Protein 7UWY (pdb70)

B-factor: mean 37.78, std 21.03, range [0.1, 75.44]

Structure (mmCIF, N/CA/C/O backbone):
data_7UWY
#
_entry.id   7UWY
#
loop_
_atom_site.group_PDB
_atom_site.id
_atom_site.type_symbol
_atom_site.label_atom_id
_atom_site.label_alt_id
_atom_site.label_comp_id
_atom_site.label_asym_id
_atom_site.label_entity_id
_atom_site.label_seq_id
_atom_site.pdbx_PDB_ins_code
_atom_site.Cartn_x
_atom_site.Cartn_y
_atom_site.Cartn_z
_atom_site.occupancy
_atom_site.B_iso_or_equiv
_atom_site.auth_seq_id
_atom_site.auth_comp_id
_atom_site.auth_asym_id
_atom_site.auth_atom_id
_atom_site.pdbx_PDB_model_num
ATOM 1 N N . SER A 1 1 ? -0.914 2.684 13.140 1.00 2.00 1 SER A N 1
ATOM 2 C CA . SER A 1 1 ? -1.375 3.651 12.151 1.00 34.22 1 SER A CA 1
ATOM 3 C C . SER A 1 1 ? -2.703 3.210 11.551 1.00 34.32 1 SER A C 1
ATOM 4 O O . SER A 1 1 ? -2.967 2.012 11.410 1.00 11.34 1 SER A O 1
ATOM 14 N N . GLU A 1 2 ? -3.530 4.187 11.210 1.00 42.55 2 GLU A N 1
ATOM 15 C CA . GLU A 1 2 ? -4.860 3.962 10.691 1.00 54.13 2 GLU A CA 1
ATOM 16 C C . GLU A 1 2 ? -4.778 3.386 9.274 1.00 41.11 2 GLU A C 1
ATOM 17 O O . GLU A 1 2 ? -5.260 2.283 9.020 1.00 14.00 2 GLU A O 1
ATOM 29 N N . VAL A 1 3 ? -4.127 4.106 8.371 1.00 35.40 3 VAL A N 1
ATOM 30 C CA . VAL A 1 3 ? -4.025 3.666 6.985 1.00 24.22 3 VAL A CA 1
ATOM 31 C C . VAL A 1 3 ? -3.195 2.371 6.867 1.00 13.42 3 VAL A C 1
ATOM 32 O O . VAL A 1 3 ? -3.441 1.550 6.007 1.00 30.02 3 VAL A O 1
ATOM 45 N N . GLU A 1 4 ? -2.228 2.221 7.752 1.00 2.53 4 GLU A N 1
ATOM 46 C CA . GLU A 1 4 ? -1.397 1.004 7.883 1.00 62.33 4 GLU A CA 1
ATOM 47 C C . GLU A 1 4 ? -2.271 -0.248 7.935 1.00 24.24 4 GLU A C 1
ATOM 48 O O . GLU A 1 4 ? -1.998 -1.248 7.262 1.00 43.13 4 GLU A O 1
ATOM 60 N N . THR A 1 5 ? -3.329 -0.156 8.696 1.00 43.14 5 THR A N 1
ATOM 61 C CA . THR A 1 5 ? -4.273 -1.233 8.869 1.00 25.34 5 THR A CA 1
ATOM 62 C C . THR A 1 5 ? -4.938 -1.563 7.525 1.00 34.22 5 THR A C 1
ATOM 63 O O . THR A 1 5 ? -5.230 -2.721 7.221 1.00 54.12 5 THR A O 1
ATOM 74 N N . VAL A 1 6 ? -5.115 -0.541 6.723 1.00 41.22 6 VAL A N 1
ATOM 75 C CA . VAL A 1 6 ? -5.767 -0.648 5.444 1.00 70.41 6 VAL A CA 1
ATOM 76 C C . VAL A 1 6 ? -4.841 -1.358 4.451 1.00 73.33 6 VAL A C 1
ATOM 77 O O . VAL A 1 6 ? -5.278 -2.220 3.688 1.00 0.40 6 VAL A O 1
ATOM 90 N N . LEU A 1 7 ? -3.555 -1.012 4.488 1.00 43.54 7 LEU A N 1
ATOM 91 C CA . LEU A 1 7 ? -2.569 -1.708 3.644 1.00 24.23 7 LEU A CA 1
ATOM 92 C C . LEU A 1 7 ? -2.448 -3.159 4.066 1.00 41.34 7 LEU A C 1
ATOM 93 O O . LEU A 1 7 ? -2.352 -4.054 3.228 1.00 61.31 7 LEU A O 1
ATOM 109 N N . ARG A 1 8 ? -2.466 -3.380 5.370 1.00 4.32 8 ARG A N 1
ATOM 110 C CA . ARG A 1 8 ? -2.416 -4.719 5.938 1.00 73.55 8 ARG A CA 1
ATOM 111 C C . ARG A 1 8 ? -3.623 -5.523 5.458 1.00 14.43 8 ARG A C 1
ATOM 112 O O . ARG A 1 8 ? -3.485 -6.653 5.031 1.00 54.54 8 ARG A O 1
ATOM 133 N N . LYS A 1 9 ? -4.786 -4.888 5.497 1.00 33.50 9 LYS A N 1
ATOM 134 C CA . LYS A 1 9 ? -6.053 -5.457 5.033 1.00 23.54 9 LYS A CA 1
ATOM 135 C C . LYS A 1 9 ? -5.939 -5.915 3.572 1.00 33.01 9 LYS A C 1
ATOM 136 O O . LYS A 1 9 ? -6.369 -7.018 3.209 1.00 1.33 9 LYS A O 1
ATOM 155 N N . ALA A 1 10 ? -5.364 -5.069 2.757 1.00 62.20 10 ALA A N 1
ATOM 156 C CA . ALA A 1 10 ? -5.141 -5.378 1.354 1.00 62.03 10 ALA A CA 1
ATOM 157 C C . ALA A 1 10 ? -4.142 -6.531 1.191 1.00 61.04 10 ALA A C 1
ATOM 158 O O . ALA A 1 10 ? -4.345 -7.414 0.363 1.00 24.12 10 ALA A O 1
ATOM 165 N N . ALA A 1 11 ? -3.084 -6.528 1.998 1.00 52.15 11 ALA A N 1
ATOM 166 C CA . ALA A 1 11 ? -2.065 -7.585 1.963 1.00 24.42 11 ALA A CA 1
ATOM 167 C C . ALA A 1 11 ? -2.664 -8.934 2.345 1.00 31.21 11 ALA A C 1
ATOM 168 O O . ALA A 1 11 ? -2.320 -9.965 1.761 1.00 64.45 11 ALA A O 1
ATOM 175 N N . GLU A 1 12 ? -3.576 -8.904 3.308 1.00 60.15 12 GLU A N 1
ATOM 176 C CA . GLU A 1 12 ? -4.259 -10.109 3.805 1.00 12.10 12 GLU A CA 1
ATOM 177 C C . GLU A 1 12 ? -5.019 -10.826 2.708 1.00 42.22 12 GLU A C 1
ATOM 178 O O . GLU A 1 12 ? -5.098 -12.052 2.698 1.00 34.34 12 GLU A O 1
ATOM 190 N N . ARG A 1 13 ? -5.583 -10.073 1.801 1.00 33.30 13 ARG A N 1
ATOM 191 C CA . ARG A 1 13 ? -6.335 -10.656 0.703 1.00 72.01 13 ARG A CA 1
ATOM 192 C C . ARG A 1 13 ? -5.513 -10.680 -0.573 1.00 32.34 13 ARG A C 1
ATOM 193 O O . ARG A 1 13 ? -6.006 -11.117 -1.621 1.00 1.41 13 ARG A O 1
ATOM 214 N N . ASN A 1 14 ? -4.266 -10.204 -0.480 1.00 24.22 14 ASN A N 1
ATOM 215 C CA . ASN A 1 14 ? -3.347 -10.118 -1.628 1.00 33.10 14 ASN A CA 1
ATOM 216 C C . ASN A 1 14 ? -4.005 -9.274 -2.733 1.00 3.12 14 ASN A C 1
ATOM 217 O O . ASN A 1 14 ? -4.099 -9.666 -3.896 1.00 13.30 14 ASN A O 1
ATOM 228 N N . LYS A 1 15 ? -4.499 -8.126 -2.326 1.00 64.14 15 LYS A N 1
ATOM 229 C CA . LYS A 1 15 ? -5.221 -7.220 -3.201 1.00 2.04 15 LYS A CA 1
ATOM 230 C C . LYS A 1 15 ? -4.302 -6.214 -3.851 1.00 11.04 15 LYS A C 1
ATOM 231 O O . LYS A 1 15 ? -3.302 -5.788 -3.265 1.00 60.22 15 LYS A O 1
ATOM 250 N N . THR A 1 16 ? -4.645 -5.852 -5.054 1.00 61.43 16 THR A N 1
ATOM 251 C CA . THR A 1 16 ? -3.989 -4.787 -5.743 1.00 74.32 16 THR A CA 1
ATOM 252 C C . THR A 1 16 ? -4.858 -3.548 -5.523 1.00 71.01 16 THR A C 1
ATOM 253 O O . THR A 1 16 ? -6.053 -3.578 -5.804 1.00 74.42 16 THR A O 1
ATOM 264 N N . VAL A 1 17 ? -4.277 -2.498 -5.025 1.00 3.30 17 VAL A N 1
ATOM 265 C CA . VAL A 1 17 ? -5.017 -1.296 -4.674 1.00 23.53 17 VAL A CA 1
ATOM 266 C C . VAL A 1 17 ? -4.267 -0.067 -5.145 1.00 25.31 17 VAL A C 1
ATOM 267 O O . VAL A 1 17 ? -3.094 -0.152 -5.527 1.00 15.10 17 VAL A O 1
ATOM 280 N N . ASP A 1 18 ? -4.930 1.055 -5.116 1.00 31.32 18 ASP A N 1
ATOM 281 C CA . ASP A 1 18 ? -4.338 2.314 -5.476 1.00 2.11 18 ASP A CA 1
ATOM 282 C C . ASP A 1 18 ? -3.938 3.032 -4.202 1.00 12.40 18 ASP A C 1
ATOM 283 O O . ASP A 1 18 ? -4.772 3.252 -3.305 1.00 61.42 18 ASP A O 1
ATOM 292 N N . ILE A 1 19 ? -2.698 3.410 -4.122 1.00 63.41 19 ILE A N 1
ATOM 293 C CA . ILE A 1 19 ? -2.169 4.090 -2.969 1.00 25.43 19 ILE A CA 1
ATOM 294 C C . ILE A 1 19 ? -1.941 5.545 -3.301 1.00 21.31 19 ILE A C 1
ATOM 295 O O . ILE A 1 19 ? -1.310 5.873 -4.313 1.00 42.44 19 ILE A O 1
ATOM 311 N N . HIS A 1 20 ? -2.459 6.404 -2.464 1.00 51.33 20 HIS A N 1
ATOM 312 C CA . HIS A 1 20 ? -2.348 7.832 -2.656 1.00 63.32 20 HIS A CA 1
ATOM 313 C C . HIS A 1 20 ? -1.272 8.368 -1.732 1.00 1.03 20 HIS A C 1
ATOM 314 O O . HIS A 1 20 ? -1.298 8.101 -0.521 1.00 63.24 20 HIS A O 1
ATOM 329 N N . THR A 1 21 ? -0.326 9.090 -2.289 1.00 34.15 21 THR A N 1
ATOM 330 C CA . THR A 1 21 ? 0.812 9.583 -1.534 1.00 33.23 21 THR A CA 1
ATOM 331 C C . THR A 1 21 ? 0.811 11.123 -1.406 1.00 31.20 21 THR A C 1
ATOM 332 O O . THR A 1 21 ? -0.003 11.811 -2.036 1.00 25.03 21 THR A O 1
ATOM 343 N N . LYS A 1 22 ? 1.741 11.648 -0.609 1.00 74.35 22 LYS A N 1
ATOM 344 C CA . LYS A 1 22 ? 1.876 13.093 -0.340 1.00 53.03 22 LYS A CA 1
ATOM 345 C C . LYS A 1 22 ? 2.195 13.899 -1.588 1.00 51.00 22 LYS A C 1
ATOM 346 O O . LYS A 1 22 ? 1.836 15.078 -1.675 1.00 35.11 22 LYS A O 1
ATOM 365 N N . SER A 1 23 ? 2.863 13.284 -2.539 1.00 71.24 23 SER A N 1
ATOM 366 C CA . SER A 1 23 ? 3.214 13.953 -3.782 1.00 63.33 23 SER A CA 1
ATOM 367 C C . SER A 1 23 ? 2.025 13.961 -4.750 1.00 70.02 23 SER A C 1
ATOM 368 O O . SER A 1 23 ? 2.128 14.435 -5.881 1.00 64.04 23 SER A O 1
ATOM 376 N N . GLY A 1 24 ? 0.898 13.425 -4.299 1.00 32.32 24 GLY A N 1
ATOM 377 C CA . GLY A 1 24 ? -0.280 13.359 -5.125 1.00 73.15 24 GLY A CA 1
ATOM 378 C C . GLY A 1 24 ? -0.185 12.224 -6.101 1.00 44.22 24 GLY A C 1
ATOM 379 O O . GLY A 1 24 ? -1.002 12.097 -7.010 1.00 71.41 24 GLY A O 1
ATOM 383 N N . THR A 1 25 ? 0.803 11.389 -5.899 1.00 43.13 25 THR A N 1
ATOM 384 C CA . THR A 1 25 ? 1.046 10.284 -6.756 1.00 41.42 25 THR A CA 1
ATOM 385 C C . THR A 1 25 ? 0.135 9.131 -6.353 1.00 15.44 25 THR A C 1
ATOM 386 O O . THR A 1 25 ? 0.046 8.785 -5.165 1.00 11.42 25 THR A O 1
ATOM 397 N N . THR A 1 26 ? -0.538 8.563 -7.305 1.00 21.41 26 THR A N 1
ATOM 398 C CA . THR A 1 26 ? -1.343 7.414 -7.058 1.00 61.44 26 THR A CA 1
ATOM 399 C C . THR A 1 26 ? -0.707 6.220 -7.742 1.00 51.13 26 THR A C 1
ATOM 400 O O . THR A 1 26 ? -0.545 6.201 -8.973 1.00 41.34 26 THR A O 1
ATOM 411 N N . VAL A 1 27 ? -0.303 5.261 -6.957 1.00 30.51 27 VAL A N 1
ATOM 412 C CA . VAL A 1 27 ? 0.301 4.068 -7.479 1.00 64.44 27 VAL A CA 1
ATOM 413 C C . VAL A 1 27 ? -0.606 2.884 -7.238 1.00 60.14 27 VAL A C 1
ATOM 414 O O . VAL A 1 27 ? -1.081 2.676 -6.128 1.00 25.13 27 VAL A O 1
ATOM 427 N N . ARG A 1 28 ? -0.891 2.151 -8.261 1.00 73.34 28 ARG A N 1
ATOM 428 C CA . ARG A 1 28 ? -1.695 0.981 -8.101 1.00 71.01 28 ARG A CA 1
ATOM 429 C C . ARG A 1 28 ? -0.793 -0.203 -8.066 1.00 3.24 28 ARG A C 1
ATOM 430 O O . ARG A 1 28 ? -0.133 -0.533 -9.062 1.00 23.12 28 ARG A O 1
ATOM 451 N N . VAL A 1 29 ? -0.753 -0.838 -6.928 1.00 30.12 29 VAL A N 1
ATOM 452 C CA . VAL A 1 29 ? 0.200 -1.882 -6.659 1.00 41.12 29 VAL A CA 1
ATOM 453 C C . VAL A 1 29 ? -0.401 -2.980 -5.802 1.00 33.25 29 VAL A C 1
ATOM 454 O O . VAL A 1 29 ? -1.518 -2.858 -5.296 1.00 61.41 29 VAL A O 1
ATOM 467 N N . ASN A 1 30 ? 0.361 -4.022 -5.629 1.00 70.21 30 ASN A N 1
ATOM 468 C CA . ASN A 1 30 ? -0.003 -5.153 -4.796 1.00 4.02 30 ASN A CA 1
ATOM 469 C C . ASN A 1 30 ? 0.806 -5.055 -3.507 1.00 63.30 30 ASN A C 1
ATOM 470 O O . ASN A 1 30 ? 2.007 -4.785 -3.557 1.00 22.33 30 ASN A O 1
ATOM 481 N N . VAL A 1 31 ? 0.166 -5.242 -2.367 1.00 14.13 31 VAL A N 1
ATOM 482 C CA . VAL A 1 31 ? 0.855 -5.073 -1.085 1.00 71.22 31 VAL A CA 1
ATOM 483 C C . VAL A 1 31 ? 1.713 -6.301 -0.745 1.00 21.11 31 VAL A C 1
ATOM 484 O O . VAL A 1 31 ? 1.228 -7.436 -0.746 1.00 50.01 31 VAL A O 1
ATOM 497 N N . LYS A 1 32 ? 2.985 -6.056 -0.474 1.00 25.21 32 LYS A N 1
ATOM 498 C CA . LYS A 1 32 ? 3.947 -7.088 -0.177 1.00 4.03 32 LYS A CA 1
ATOM 499 C C . LYS A 1 32 ? 4.223 -7.208 1.329 1.00 4.23 32 LYS A C 1
ATOM 500 O O . LYS A 1 32 ? 4.402 -8.314 1.850 1.00 72.51 32 LYS A O 1
ATOM 519 N N . ARG A 1 33 ? 4.275 -6.087 2.011 1.00 12.10 33 ARG A N 1
ATOM 520 C CA . ARG A 1 33 ? 4.641 -6.060 3.435 1.00 24.53 33 ARG A CA 1
ATOM 521 C C . ARG A 1 33 ? 4.144 -4.782 4.091 1.00 63.31 33 ARG A C 1
ATOM 522 O O . ARG A 1 33 ? 4.135 -3.734 3.464 1.00 73.43 33 ARG A O 1
ATOM 543 N N . VAL A 1 34 ? 3.748 -4.884 5.350 1.00 42.21 34 VAL A N 1
ATOM 544 C CA . VAL A 1 34 ? 3.309 -3.739 6.137 1.00 2.13 34 VAL A CA 1
ATOM 545 C C . VAL A 1 34 ? 3.998 -3.720 7.491 1.00 13.02 34 VAL A C 1
ATOM 546 O O . VAL A 1 34 ? 3.795 -4.609 8.324 1.00 3.11 34 VAL A O 1
ATOM 559 N N . ASP A 1 35 ? 4.809 -2.735 7.695 1.00 13.44 35 ASP A N 1
ATOM 560 C CA . ASP A 1 35 ? 5.476 -2.534 8.976 1.00 41.15 35 ASP A CA 1
ATOM 561 C C . ASP A 1 35 ? 5.070 -1.207 9.507 1.00 75.44 35 ASP A C 1
ATOM 562 O O . ASP A 1 35 ? 4.578 -0.366 8.754 1.00 33.14 35 ASP A O 1
ATOM 571 N N . SER A 1 36 ? 5.289 -0.985 10.769 1.00 45.14 36 SER A N 1
ATOM 572 C CA . SER A 1 36 ? 4.934 0.265 11.366 1.00 42.23 36 SER A CA 1
ATOM 573 C C . SER A 1 36 ? 5.985 1.336 11.095 1.00 13.13 36 SER A C 1
ATOM 574 O O . SER A 1 36 ? 6.792 1.697 11.973 1.00 41.43 36 SER A O 1
ATOM 582 N N . LYS A 1 37 ? 5.999 1.776 9.840 1.00 51.42 37 LYS A N 1
ATOM 583 C CA . LYS A 1 37 ? 6.891 2.799 9.325 1.00 11.34 37 LYS A CA 1
ATOM 584 C C . LYS A 1 37 ? 6.705 2.890 7.818 1.00 24.55 37 LYS A C 1
ATOM 585 O O . LYS A 1 37 ? 6.581 3.971 7.251 1.00 42.42 37 LYS A O 1
ATOM 604 N N . SER A 1 38 ? 6.654 1.746 7.178 1.00 75.33 38 SER A N 1
ATOM 605 C CA . SER A 1 38 ? 6.585 1.698 5.748 1.00 23.43 38 SER A CA 1
ATOM 606 C C . SER A 1 38 ? 5.904 0.435 5.245 1.00 41.11 38 SER A C 1
ATOM 607 O O . SER A 1 38 ? 5.683 -0.517 6.002 1.00 1.03 38 SER A O 1
ATOM 615 N N . VAL A 1 39 ? 5.586 0.446 3.983 1.00 15.41 39 VAL A N 1
ATOM 616 C CA . VAL A 1 39 ? 4.917 -0.622 3.320 1.00 4.55 39 VAL A CA 1
ATOM 617 C C . VAL A 1 39 ? 5.665 -0.961 2.053 1.00 72.34 39 VAL A C 1
ATOM 618 O O . VAL A 1 39 ? 6.111 -0.075 1.324 1.00 54.31 39 VAL A O 1
ATOM 631 N N . LYS A 1 40 ? 5.812 -2.226 1.816 1.00 12.13 40 LYS A N 1
ATOM 632 C CA . LYS A 1 40 ? 6.482 -2.710 0.645 1.00 12.04 40 LYS A CA 1
ATOM 633 C C . LYS A 1 40 ? 5.414 -3.104 -0.336 1.00 52.24 40 LYS A C 1
ATOM 634 O O . LYS A 1 40 ? 4.451 -3.791 0.032 1.00 32.44 40 LYS A O 1
ATOM 653 N N . VAL A 1 41 ? 5.553 -2.682 -1.543 1.00 24.21 41 VAL A N 1
ATOM 654 C CA . VAL A 1 41 ? 4.579 -2.947 -2.552 1.00 24.40 41 VAL A CA 1
ATOM 655 C C . VAL A 1 41 ? 5.221 -3.542 -3.793 1.00 3.14 41 VAL A C 1
ATOM 656 O O . VAL A 1 41 ? 6.449 -3.641 -3.887 1.00 75.13 41 VAL A O 1
ATOM 669 N N . GLU A 1 42 ? 4.391 -3.930 -4.717 1.00 72.22 42 GLU A N 1
ATOM 670 C CA . GLU A 1 42 ? 4.796 -4.596 -5.919 1.00 42.52 42 GLU A CA 1
ATOM 671 C C . GLU A 1 42 ? 4.144 -3.930 -7.123 1.00 42.20 42 GLU A C 1
ATOM 672 O O . GLU A 1 42 ? 2.912 -3.870 -7.209 1.00 22.13 42 GLU A O 1
ATOM 684 N N . ARG A 1 43 ? 4.957 -3.405 -8.020 1.00 51.43 43 ARG A N 1
ATOM 685 C CA . ARG A 1 43 ? 4.456 -2.814 -9.247 1.00 33.03 43 ARG A CA 1
ATOM 686 C C . ARG A 1 43 ? 5.110 -3.469 -10.456 1.00 30.23 43 ARG A C 1
ATOM 687 O O . ARG A 1 43 ? 6.305 -3.318 -10.676 1.00 51.51 43 ARG A O 1
ATOM 708 N N . ASN A 1 44 ? 4.331 -4.244 -11.204 1.00 40.31 44 ASN A N 1
ATOM 709 C CA . ASN A 1 44 ? 4.802 -4.912 -12.443 1.00 61.41 44 ASN A CA 1
ATOM 710 C C . ASN A 1 44 ? 5.973 -5.862 -12.149 1.00 64.12 44 ASN A C 1
ATOM 711 O O . ASN A 1 44 ? 6.842 -6.080 -12.992 1.00 22.11 44 ASN A O 1
ATOM 722 N N . GLY A 1 45 ? 5.950 -6.467 -10.974 1.00 11.51 45 GLY A N 1
ATOM 723 C CA . GLY A 1 45 ? 7.011 -7.386 -10.568 1.00 12.10 45 GLY A CA 1
ATOM 724 C C . GLY A 1 45 ? 8.166 -6.687 -9.862 1.00 50.52 45 GLY A C 1
ATOM 725 O O . GLY A 1 45 ? 9.081 -7.342 -9.337 1.00 31.11 45 GLY A O 1
ATOM 729 N N . GLN A 1 46 ? 8.135 -5.374 -9.852 1.00 53.33 46 GLN A N 1
ATOM 730 C CA . GLN A 1 46 ? 9.132 -4.572 -9.169 1.00 61.05 46 GLN A CA 1
ATOM 731 C C . GLN A 1 46 ? 8.714 -4.402 -7.732 1.00 10.52 46 GLN A C 1
ATOM 732 O O . GLN A 1 46 ? 7.537 -4.168 -7.453 1.00 25.45 46 GLN A O 1
ATOM 746 N N . ASP A 1 47 ? 9.642 -4.503 -6.841 1.00 12.13 47 ASP A N 1
ATOM 747 C CA . ASP A 1 47 ? 9.338 -4.307 -5.450 1.00 54.12 47 ASP A CA 1
ATOM 748 C C . ASP A 1 47 ? 9.686 -2.880 -5.093 1.00 75.01 47 ASP A C 1
ATOM 749 O O . ASP A 1 47 ? 10.726 -2.349 -5.519 1.00 74.13 47 ASP A O 1
ATOM 758 N N . LEU A 1 48 ? 8.831 -2.253 -4.366 1.00 40.24 48 LEU A N 1
ATOM 759 C CA . LEU A 1 48 ? 8.991 -0.864 -4.028 1.00 3.54 48 LEU A CA 1
ATOM 760 C C . LEU A 1 48 ? 8.581 -0.657 -2.583 1.00 50.13 48 LEU A C 1
ATOM 761 O O . LEU A 1 48 ? 7.806 -1.433 -2.058 1.00 15.41 48 LEU A O 1
ATOM 777 N N . GLU A 1 49 ? 9.122 0.344 -1.937 1.00 12.24 49 GLU A N 1
ATOM 778 C CA . GLU A 1 49 ? 8.711 0.672 -0.590 1.00 31.10 49 GLU A CA 1
ATOM 779 C C . GLU A 1 49 ? 8.183 2.065 -0.511 1.00 44.32 49 GLU A C 1
ATOM 780 O O . GLU A 1 49 ? 8.672 2.977 -1.185 1.00 54.50 49 GLU A O 1
ATOM 792 N N . ILE A 1 50 ? 7.177 2.223 0.285 1.00 33.34 50 ILE A N 1
ATOM 793 C CA . ILE A 1 50 ? 6.543 3.478 0.501 1.00 14.40 50 ILE A CA 1
ATOM 794 C C . ILE A 1 50 ? 6.434 3.664 1.976 1.00 73.15 50 ILE A C 1
ATOM 795 O O . ILE A 1 50 ? 6.176 2.718 2.696 1.00 33.50 50 ILE A O 1
ATOM 811 N N . SER A 1 51 ? 6.630 4.838 2.423 1.00 5.02 51 SER A N 1
ATOM 812 C CA . SER A 1 51 ? 6.585 5.098 3.828 1.00 13.15 51 SER A CA 1
ATOM 813 C C . SER A 1 51 ? 5.161 5.425 4.243 1.00 31.35 51 SER A C 1
ATOM 814 O O . SER A 1 51 ? 4.456 6.139 3.530 1.00 73.32 51 SER A O 1
ATOM 822 N N . LEU A 1 52 ? 4.744 4.905 5.390 1.00 33.13 52 LEU A N 1
ATOM 823 C CA . LEU A 1 52 ? 3.387 5.109 5.906 1.00 2.43 52 LEU A CA 1
ATOM 824 C C . LEU A 1 52 ? 3.084 6.573 6.109 1.00 40.20 52 LEU A C 1
ATOM 825 O O . LEU A 1 52 ? 1.961 7.015 5.933 1.00 4.45 52 LEU A O 1
ATOM 841 N N . ASP A 1 53 ? 4.102 7.312 6.453 1.00 53.32 53 ASP A N 1
ATOM 842 C CA . ASP A 1 53 ? 4.005 8.748 6.683 1.00 63.12 53 ASP A CA 1
ATOM 843 C C . ASP A 1 53 ? 3.632 9.481 5.395 1.00 61.22 53 ASP A C 1
ATOM 844 O O . ASP A 1 53 ? 3.046 10.567 5.427 1.00 51.02 53 ASP A O 1
ATOM 853 N N . GLN A 1 54 ? 3.955 8.875 4.265 1.00 11.14 54 GLN A N 1
ATOM 854 C CA . GLN A 1 54 ? 3.737 9.494 2.965 1.00 22.00 54 GLN A CA 1
ATOM 855 C C . GLN A 1 54 ? 2.444 9.022 2.347 1.00 65.40 54 GLN A C 1
ATOM 856 O O . GLN A 1 54 ? 1.975 9.578 1.364 1.00 44.12 54 GLN A O 1
ATOM 870 N N . ILE A 1 55 ? 1.892 8.000 2.918 1.00 43.44 55 ILE A N 1
ATOM 871 C CA . ILE A 1 55 ? 0.631 7.456 2.460 1.00 24.11 55 ILE A CA 1
ATOM 872 C C . ILE A 1 55 ? -0.523 8.242 3.084 1.00 23.24 55 ILE A C 1
ATOM 873 O O . ILE A 1 55 ? -0.496 8.556 4.286 1.00 61.14 55 ILE A O 1
ATOM 889 N N . THR A 1 56 ? -1.498 8.598 2.281 1.00 13.22 56 THR A N 1
ATOM 890 C CA . THR A 1 56 ? -2.636 9.319 2.784 1.00 54.24 56 THR A CA 1
ATOM 891 C C . THR A 1 56 ? -3.856 8.391 2.957 1.00 33.53 56 THR A C 1
ATOM 892 O O . THR A 1 56 ? -4.524 8.418 3.993 1.00 42.01 56 THR A O 1
ATOM 903 N N . HIS A 1 57 ? -4.112 7.548 1.950 1.00 0.10 57 HIS A N 1
ATOM 904 C CA . HIS A 1 57 ? -5.283 6.641 1.942 1.00 11.33 57 HIS A CA 1
ATOM 905 C C . HIS A 1 57 ? -5.219 5.656 0.767 1.00 30.31 57 HIS A C 1
ATOM 906 O O . HIS A 1 57 ? -4.459 5.872 -0.196 1.00 64.13 57 HIS A O 1
ATOM 921 N N . VAL A 1 58 ? -6.023 4.607 0.849 1.00 2.32 58 VAL A N 1
ATOM 922 C CA . VAL A 1 58 ? -6.081 3.534 -0.149 1.00 3.35 58 VAL A CA 1
ATOM 923 C C . VAL A 1 58 ? -7.456 3.479 -0.823 1.00 22.10 58 VAL A C 1
ATOM 924 O O . VAL A 1 58 ? -8.484 3.581 -0.157 1.00 73.21 58 VAL A O 1
ATOM 937 N N . ASP A 1 59 ? -7.453 3.312 -2.132 1.00 72.33 59 ASP A N 1
ATOM 938 C CA . ASP A 1 59 ? -8.672 3.156 -2.939 1.00 71.22 59 ASP A CA 1
ATOM 939 C C . ASP A 1 59 ? -8.403 2.111 -3.980 1.00 30.14 59 ASP A C 1
ATOM 940 O O . ASP A 1 59 ? -7.288 1.652 -4.093 1.00 23.45 59 ASP A O 1
ATOM 949 N N . GLY A 1 60 ? -9.409 1.697 -4.700 1.00 53.11 60 GLY A N 1
ATOM 950 C CA . GLY A 1 60 ? -9.177 0.816 -5.825 1.00 30.03 60 GLY A CA 1
ATOM 951 C C . GLY A 1 60 ? -9.181 -0.648 -5.485 1.00 44.34 60 GLY A C 1
ATOM 952 O O . GLY A 1 60 ? -8.479 -1.433 -6.115 1.00 25.45 60 GLY A O 1
ATOM 956 N N . TRP A 1 61 ? -9.951 -1.000 -4.517 1.00 12.42 61 TRP A N 1
ATOM 957 C CA . TRP A 1 61 ? -10.117 -2.372 -4.102 1.00 13.52 61 TRP A CA 1
ATOM 958 C C . TRP A 1 61 ? -10.956 -3.111 -5.147 1.00 65.02 61 TRP A C 1
ATOM 959 O O . TRP A 1 61 ? -10.384 -3.760 -6.028 1.00 35.57 61 TRP A O 1
ATOM 981 N N . SER A 1 1 ? -1.018 3.360 12.407 1.00 13.42 1 SER A N 2
ATOM 982 C CA . SER A 1 1 ? -1.841 4.390 11.772 1.00 33.21 1 SER A CA 2
ATOM 983 C C . SER A 1 1 ? -3.051 3.749 11.125 1.00 52.34 1 SER A C 2
ATOM 984 O O . SER A 1 1 ? -3.105 2.519 10.996 1.00 2.10 1 SER A O 2
ATOM 994 N N . GLU A 1 2 ? -4.008 4.568 10.698 1.00 43.44 2 GLU A N 2
ATOM 995 C CA . GLU A 1 2 ? -5.224 4.063 10.088 1.00 63.03 2 GLU A CA 2
ATOM 996 C C . GLU A 1 2 ? -4.920 3.338 8.800 1.00 64.54 2 GLU A C 2
ATOM 997 O O . GLU A 1 2 ? -5.253 2.164 8.645 1.00 32.11 2 GLU A O 2
ATOM 1009 N N . VAL A 1 3 ? -4.241 4.027 7.900 1.00 34.32 3 VAL A N 2
ATOM 1010 C CA . VAL A 1 3 ? -3.948 3.497 6.578 1.00 21.21 3 VAL A CA 2
ATOM 1011 C C . VAL A 1 3 ? -3.092 2.219 6.639 1.00 11.05 3 VAL A C 2
ATOM 1012 O O . VAL A 1 3 ? -3.226 1.339 5.803 1.00 11.14 3 VAL A O 2
ATOM 1025 N N . GLU A 1 4 ? -2.237 2.135 7.637 1.00 21.32 4 GLU A N 2
ATOM 1026 C CA . GLU A 1 4 ? -1.383 0.963 7.864 1.00 14.13 4 GLU A CA 2
ATOM 1027 C C . GLU A 1 4 ? -2.242 -0.295 7.982 1.00 64.02 4 GLU A C 2
ATOM 1028 O O . GLU A 1 4 ? -1.971 -1.328 7.361 1.00 11.35 4 GLU A O 2
ATOM 1040 N N . THR A 1 5 ? -3.290 -0.170 8.737 1.00 50.22 5 THR A N 2
ATOM 1041 C CA . THR A 1 5 ? -4.217 -1.248 8.971 1.00 23.02 5 THR A CA 2
ATOM 1042 C C . THR A 1 5 ? -4.979 -1.563 7.681 1.00 72.34 5 THR A C 2
ATOM 1043 O O . THR A 1 5 ? -5.277 -2.719 7.370 1.00 13.33 5 THR A O 2
ATOM 1054 N N . VAL A 1 6 ? -5.219 -0.528 6.914 1.00 32.44 6 VAL A N 2
ATOM 1055 C CA . VAL A 1 6 ? -5.975 -0.621 5.683 1.00 40.12 6 VAL A CA 2
ATOM 1056 C C . VAL A 1 6 ? -5.126 -1.340 4.621 1.00 52.04 6 VAL A C 2
ATOM 1057 O O . VAL A 1 6 ? -5.605 -2.215 3.896 1.00 62.21 6 VAL A O 2
ATOM 1070 N N . LEU A 1 7 ? -3.860 -0.989 4.572 1.00 21.14 7 LEU A N 2
ATOM 1071 C CA . LEU A 1 7 ? -2.908 -1.616 3.664 1.00 24.13 7 LEU A CA 2
ATOM 1072 C C . LEU A 1 7 ? -2.671 -3.065 4.032 1.00 73.31 7 LEU A C 2
ATOM 1073 O O . LEU A 1 7 ? -2.526 -3.912 3.160 1.00 23.40 7 LEU A O 2
ATOM 1089 N N . ARG A 1 8 ? -2.646 -3.353 5.323 1.00 4.33 8 ARG A N 2
ATOM 1090 C CA . ARG A 1 8 ? -2.477 -4.720 5.794 1.00 64.34 8 ARG A CA 2
ATOM 1091 C C . ARG A 1 8 ? -3.685 -5.568 5.392 1.00 74.23 8 ARG A C 2
ATOM 1092 O O . ARG A 1 8 ? -3.544 -6.733 5.008 1.00 43.22 8 ARG A O 2
ATOM 1113 N N . LYS A 1 9 ? -4.854 -4.949 5.440 1.00 52.32 9 LYS A N 2
ATOM 1114 C CA . LYS A 1 9 ? -6.109 -5.562 5.044 1.00 30.20 9 LYS A CA 2
ATOM 1115 C C . LYS A 1 9 ? -6.064 -5.966 3.554 1.00 32.12 9 LYS A C 2
ATOM 1116 O O . LYS A 1 9 ? -6.655 -6.988 3.131 1.00 13.25 9 LYS A O 2
ATOM 1135 N N . ALA A 1 10 ? -5.388 -5.161 2.782 1.00 35.33 10 ALA A N 2
ATOM 1136 C CA . ALA A 1 10 ? -5.165 -5.423 1.380 1.00 42.32 10 ALA A CA 2
ATOM 1137 C C . ALA A 1 10 ? -4.084 -6.498 1.190 1.00 61.00 10 ALA A C 2
ATOM 1138 O O . ALA A 1 10 ? -4.296 -7.478 0.478 1.00 63.12 10 ALA A O 2
ATOM 1145 N N . ALA A 1 11 ? -2.946 -6.307 1.860 1.00 53.31 11 ALA A N 2
ATOM 1146 C CA . ALA A 1 11 ? -1.772 -7.201 1.766 1.00 41.34 11 ALA A CA 2
ATOM 1147 C C . ALA A 1 11 ? -2.118 -8.635 2.074 1.00 10.44 11 ALA A C 2
ATOM 1148 O O . ALA A 1 11 ? -1.706 -9.554 1.354 1.00 3.21 11 ALA A O 2
ATOM 1155 N N . GLU A 1 12 ? -2.879 -8.817 3.140 1.00 35.54 12 GLU A N 2
ATOM 1156 C CA . GLU A 1 12 ? -3.290 -10.117 3.619 1.00 51.13 12 GLU A CA 2
ATOM 1157 C C . GLU A 1 12 ? -4.011 -10.904 2.526 1.00 15.43 12 GLU A C 2
ATOM 1158 O O . GLU A 1 12 ? -3.797 -12.108 2.368 1.00 15.04 12 GLU A O 2
ATOM 1170 N N . ARG A 1 13 ? -4.823 -10.211 1.761 1.00 51.44 13 ARG A N 2
ATOM 1171 C CA . ARG A 1 13 ? -5.626 -10.840 0.736 1.00 55.43 13 ARG A CA 2
ATOM 1172 C C . ARG A 1 13 ? -5.010 -10.686 -0.642 1.00 33.13 13 ARG A C 2
ATOM 1173 O O . ARG A 1 13 ? -5.634 -11.044 -1.631 1.00 4.33 13 ARG A O 2
ATOM 1194 N N . ASN A 1 14 ? -3.782 -10.156 -0.700 1.00 53.31 14 ASN A N 2
ATOM 1195 C CA . ASN A 1 14 ? -3.071 -9.918 -1.979 1.00 23.34 14 ASN A CA 2
ATOM 1196 C C . ASN A 1 14 ? -3.869 -8.992 -2.884 1.00 44.30 14 ASN A C 2
ATOM 1197 O O . ASN A 1 14 ? -3.941 -9.183 -4.104 1.00 74.33 14 ASN A O 2
ATOM 1208 N N . LYS A 1 15 ? -4.444 -7.983 -2.282 1.00 65.01 15 LYS A N 2
ATOM 1209 C CA . LYS A 1 15 ? -5.213 -6.990 -2.988 1.00 31.44 15 LYS A CA 2
ATOM 1210 C C . LYS A 1 15 ? -4.336 -5.926 -3.614 1.00 21.53 15 LYS A C 2
ATOM 1211 O O . LYS A 1 15 ? -3.490 -5.318 -2.944 1.00 34.24 15 LYS A O 2
ATOM 1230 N N . THR A 1 16 ? -4.518 -5.728 -4.893 1.00 63.20 16 THR A N 2
ATOM 1231 C CA . THR A 1 16 ? -3.878 -4.662 -5.590 1.00 43.21 16 THR A CA 2
ATOM 1232 C C . THR A 1 16 ? -4.748 -3.421 -5.414 1.00 60.15 16 THR A C 2
ATOM 1233 O O . THR A 1 16 ? -5.956 -3.467 -5.674 1.00 3.10 16 THR A O 2
ATOM 1244 N N . VAL A 1 17 ? -4.155 -2.351 -4.952 1.00 2.10 17 VAL A N 2
ATOM 1245 C CA . VAL A 1 17 ? -4.893 -1.142 -4.631 1.00 60.15 17 VAL A CA 2
ATOM 1246 C C . VAL A 1 17 ? -4.176 0.088 -5.136 1.00 22.31 17 VAL A C 2
ATOM 1247 O O . VAL A 1 17 ? -3.005 0.016 -5.548 1.00 30.30 17 VAL A O 2
ATOM 1260 N N . ASP A 1 18 ? -4.867 1.206 -5.104 1.00 71.13 18 ASP A N 2
ATOM 1261 C CA . ASP A 1 18 ? -4.280 2.465 -5.460 1.00 51.13 18 ASP A CA 2
ATOM 1262 C C . ASP A 1 18 ? -3.878 3.157 -4.196 1.00 64.25 18 ASP A C 2
ATOM 1263 O O . ASP A 1 18 ? -4.700 3.357 -3.289 1.00 41.44 18 ASP A O 2
ATOM 1272 N N . ILE A 1 19 ? -2.653 3.532 -4.130 1.00 61.44 19 ILE A N 2
ATOM 1273 C CA . ILE A 1 19 ? -2.124 4.201 -2.990 1.00 63.44 19 ILE A CA 2
ATOM 1274 C C . ILE A 1 19 ? -1.960 5.662 -3.316 1.00 14.42 19 ILE A C 2
ATOM 1275 O O . ILE A 1 19 ? -1.418 6.019 -4.366 1.00 73.53 19 ILE A O 2
ATOM 1291 N N . HIS A 1 20 ? -2.461 6.492 -2.448 1.00 72.03 20 HIS A N 2
ATOM 1292 C CA . HIS A 1 20 ? -2.395 7.918 -2.631 1.00 50.14 20 HIS A CA 2
ATOM 1293 C C . HIS A 1 20 ? -1.366 8.477 -1.693 1.00 32.23 20 HIS A C 2
ATOM 1294 O O . HIS A 1 20 ? -1.447 8.252 -0.478 1.00 75.32 20 HIS A O 2
ATOM 1309 N N . THR A 1 21 ? -0.395 9.156 -2.236 1.00 24.41 21 THR A N 2
ATOM 1310 C CA . THR A 1 21 ? 0.682 9.692 -1.454 1.00 0.21 21 THR A CA 2
ATOM 1311 C C . THR A 1 21 ? 0.621 11.229 -1.357 1.00 11.21 21 THR A C 2
ATOM 1312 O O . THR A 1 21 ? -0.145 11.876 -2.086 1.00 32.24 21 THR A O 2
ATOM 1323 N N . LYS A 1 22 ? 1.435 11.792 -0.464 1.00 25.11 22 LYS A N 2
ATOM 1324 C CA . LYS A 1 22 ? 1.506 13.244 -0.181 1.00 2.51 22 LYS A CA 2
ATOM 1325 C C . LYS A 1 22 ? 1.813 14.089 -1.410 1.00 51.22 22 LYS A C 2
ATOM 1326 O O . LYS A 1 22 ? 1.460 15.260 -1.461 1.00 44.21 22 LYS A O 2
ATOM 1345 N N . SER A 1 23 ? 2.459 13.507 -2.393 1.00 42.34 23 SER A N 2
ATOM 1346 C CA . SER A 1 23 ? 2.802 14.234 -3.599 1.00 54.14 23 SER A CA 2
ATOM 1347 C C . SER A 1 23 ? 1.601 14.323 -4.555 1.00 24.45 23 SER A C 2
ATOM 1348 O O . SER A 1 23 ? 1.699 14.894 -5.646 1.00 53.52 23 SER A O 2
ATOM 1356 N N . GLY A 1 24 ? 0.468 13.763 -4.130 1.00 33.53 24 GLY A N 2
ATOM 1357 C CA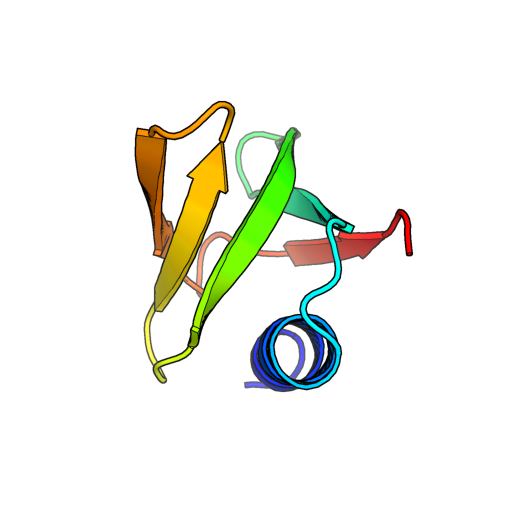 . GLY A 1 24 ? -0.722 13.753 -4.945 1.00 4.31 24 GLY A CA 2
ATOM 1358 C C . GLY A 1 24 ? -0.640 12.670 -5.979 1.00 34.52 24 GLY A C 2
ATOM 1359 O O . GLY A 1 24 ? -1.350 12.691 -6.985 1.00 61.13 24 GLY A O 2
ATOM 1363 N N . THR A 1 25 ? 0.230 11.730 -5.720 1.00 74.22 25 THR A N 2
ATOM 1364 C CA . THR A 1 25 ? 0.503 10.653 -6.608 1.00 41.51 25 THR A CA 2
ATOM 1365 C C . THR A 1 25 ? -0.436 9.493 -6.302 1.00 14.23 25 THR A C 2
ATOM 1366 O O . THR A 1 25 ? -0.681 9.175 -5.137 1.00 4.22 25 THR A O 2
ATOM 1377 N N . THR A 1 26 ? -0.980 8.896 -7.322 1.00 32.23 26 THR A N 2
ATOM 1378 C CA . THR A 1 26 ? -1.770 7.722 -7.152 1.00 70.11 26 THR A CA 2
ATOM 1379 C C . THR A 1 26 ? -1.081 6.570 -7.870 1.00 24.13 26 THR A C 2
ATOM 1380 O O . THR A 1 26 ? -0.914 6.597 -9.096 1.00 74.42 26 THR A O 2
ATOM 1391 N N . VAL A 1 27 ? -0.666 5.583 -7.124 1.00 42.04 27 VAL A N 2
ATOM 1392 C CA . VAL A 1 27 ? 0.016 4.446 -7.698 1.00 43.44 27 VAL A CA 2
ATOM 1393 C C . VAL A 1 27 ? -0.773 3.182 -7.454 1.00 70.13 27 VAL A C 2
ATOM 1394 O O . VAL A 1 27 ? -1.290 2.976 -6.363 1.00 1.13 27 VAL A O 2
ATOM 1407 N N . ARG A 1 28 ? -0.891 2.362 -8.451 1.00 53.01 28 ARG A N 2
ATOM 1408 C CA . ARG A 1 28 ? -1.611 1.133 -8.299 1.00 62.50 28 ARG A CA 2
ATOM 1409 C C . ARG A 1 28 ? -0.624 0.004 -8.213 1.00 34.21 28 ARG A C 2
ATOM 1410 O O . ARG A 1 28 ? 0.092 -0.287 -9.174 1.00 63.05 28 ARG A O 2
ATOM 1431 N N . VAL A 1 29 ? -0.572 -0.614 -7.066 1.00 71.33 29 VAL A N 2
ATOM 1432 C CA . VAL A 1 29 ? 0.404 -1.645 -6.769 1.00 73.03 29 VAL A CA 2
ATOM 1433 C C . VAL A 1 29 ? -0.212 -2.714 -5.880 1.00 55.53 29 VAL A C 2
ATOM 1434 O O . VAL A 1 29 ? -1.310 -2.530 -5.348 1.00 53.24 29 VAL A O 2
ATOM 1447 N N . ASN A 1 30 ? 0.483 -3.808 -5.705 1.00 62.31 30 ASN A N 2
ATOM 1448 C CA . ASN A 1 30 ? -0.016 -4.879 -4.866 1.00 14.23 30 ASN A CA 2
ATOM 1449 C C . ASN A 1 30 ? 0.755 -4.863 -3.574 1.00 31.24 30 ASN A C 2
ATOM 1450 O O . ASN A 1 30 ? 1.980 -4.900 -3.593 1.00 33.12 30 ASN A O 2
ATOM 1461 N N . VAL A 1 31 ? 0.058 -4.803 -2.459 1.00 71.21 31 VAL A N 2
ATOM 1462 C CA . VAL A 1 31 ? 0.722 -4.696 -1.170 1.00 75.13 31 VAL A CA 2
ATOM 1463 C C . VAL A 1 31 ? 1.372 -6.035 -0.789 1.00 74.23 31 VAL A C 2
ATOM 1464 O O . VAL A 1 31 ? 0.733 -7.092 -0.848 1.00 14.42 31 VAL A O 2
ATOM 1477 N N . LYS A 1 32 ? 2.637 -5.979 -0.435 1.00 12.23 32 LYS A N 2
ATOM 1478 C CA . LYS A 1 32 ? 3.413 -7.138 -0.114 1.00 21.24 32 LYS A CA 2
ATOM 1479 C C . LYS A 1 32 ? 3.710 -7.252 1.373 1.00 62.30 32 LYS A C 2
ATOM 1480 O O . LYS A 1 32 ? 3.690 -8.343 1.932 1.00 51.35 32 LYS A O 2
ATOM 1499 N N . ARG A 1 33 ? 3.975 -6.142 2.009 1.00 70.12 33 ARG A N 2
ATOM 1500 C CA . ARG A 1 33 ? 4.341 -6.158 3.410 1.00 4.32 33 ARG A CA 2
ATOM 1501 C C . ARG A 1 33 ? 3.908 -4.878 4.068 1.00 61.12 33 ARG A C 2
ATOM 1502 O O . ARG A 1 33 ? 3.989 -3.823 3.462 1.00 72.21 33 ARG A O 2
ATOM 1523 N N . VAL A 1 34 ? 3.464 -4.970 5.299 1.00 51.53 34 VAL A N 2
ATOM 1524 C CA . VAL A 1 34 ? 3.048 -3.807 6.049 1.00 62.52 34 VAL A CA 2
ATOM 1525 C C . VAL A 1 34 ? 3.690 -3.780 7.410 1.00 31.23 34 VAL A C 2
ATOM 1526 O O . VAL A 1 34 ? 3.408 -4.622 8.266 1.00 2.44 34 VAL A O 2
ATOM 1539 N N . ASP A 1 35 ? 4.556 -2.845 7.587 1.00 2.45 35 ASP A N 2
ATOM 1540 C CA . ASP A 1 35 ? 5.164 -2.590 8.868 1.00 4.21 35 ASP A CA 2
ATOM 1541 C C . ASP A 1 35 ? 4.645 -1.291 9.367 1.00 24.52 35 ASP A C 2
ATOM 1542 O O . ASP A 1 35 ? 4.012 -0.570 8.626 1.00 14.12 35 ASP A O 2
ATOM 1551 N N . SER A 1 36 ? 4.920 -0.971 10.594 1.00 0.41 36 SER A N 2
ATOM 1552 C CA . SER A 1 36 ? 4.431 0.254 11.178 1.00 5.44 36 SER A CA 2
ATOM 1553 C C . SER A 1 36 ? 5.300 1.465 10.802 1.00 31.53 36 SER A C 2
ATOM 1554 O O . SER A 1 36 ? 5.077 2.582 11.272 1.00 61.24 36 SER A O 2
ATOM 1562 N N . LYS A 1 37 ? 6.262 1.245 9.940 1.00 34.12 37 LYS A N 2
ATOM 1563 C CA . LYS A 1 37 ? 7.127 2.311 9.489 1.00 55.41 37 LYS A CA 2
ATOM 1564 C C . LYS A 1 37 ? 7.026 2.512 7.972 1.00 12.13 37 LYS A C 2
ATOM 1565 O O . LYS A 1 37 ? 7.118 3.633 7.477 1.00 54.24 37 LYS A O 2
ATOM 1584 N N . SER A 1 38 ? 6.816 1.445 7.253 1.00 42.45 38 SER A N 2
ATOM 1585 C CA . SER A 1 38 ? 6.745 1.490 5.817 1.00 31.22 38 SER A CA 2
ATOM 1586 C C . SER A 1 38 ? 6.020 0.282 5.276 1.00 43.42 38 SER A C 2
ATOM 1587 O O . SER A 1 38 ? 5.781 -0.692 6.002 1.00 32.34 38 SER A O 2
ATOM 1595 N N . VAL A 1 39 ? 5.678 0.342 4.028 1.00 4.21 39 VAL A N 2
ATOM 1596 C CA . VAL A 1 39 ? 4.959 -0.703 3.374 1.00 43.11 39 VAL A CA 2
ATOM 1597 C C . VAL A 1 39 ? 5.656 -1.074 2.102 1.00 0.23 39 VAL A C 2
ATOM 1598 O O . VAL A 1 39 ? 6.100 -0.216 1.353 1.00 43.34 39 VAL A O 2
ATOM 1611 N N . LYS A 1 40 ? 5.754 -2.347 1.873 1.00 3.43 40 LYS A N 2
ATOM 1612 C CA . LYS A 1 40 ? 6.374 -2.856 0.697 1.00 11.10 40 LYS A CA 2
ATOM 1613 C C . LYS A 1 40 ? 5.289 -3.283 -0.255 1.00 1.24 40 LYS A C 2
ATOM 1614 O O . LYS A 1 40 ? 4.322 -3.940 0.146 1.00 22.44 40 LYS A O 2
ATOM 1633 N N . VAL A 1 41 ? 5.435 -2.908 -1.474 1.00 44.25 41 VAL A N 2
ATOM 1634 C CA . VAL A 1 41 ? 4.472 -3.176 -2.498 1.00 55.24 41 VAL A CA 2
ATOM 1635 C C . VAL A 1 41 ? 5.160 -3.772 -3.711 1.00 54.30 41 VAL A C 2
ATOM 1636 O O . VAL A 1 41 ? 6.384 -3.888 -3.739 1.00 45.30 41 VAL A O 2
ATOM 1649 N N . GLU A 1 42 ? 4.386 -4.156 -4.683 1.00 41.42 42 GLU A N 2
ATOM 1650 C CA . GLU A 1 42 ? 4.902 -4.728 -5.889 1.00 42.20 42 GLU A CA 2
ATOM 1651 C C . GLU A 1 42 ? 4.274 -4.057 -7.105 1.00 0.21 42 GLU A C 2
ATOM 1652 O O . GLU A 1 42 ? 3.045 -3.894 -7.170 1.00 43.44 42 GLU A O 2
ATOM 1664 N N . ARG A 1 43 ? 5.118 -3.637 -8.032 1.00 13.24 43 ARG A N 2
ATOM 1665 C CA . ARG A 1 43 ? 4.683 -3.086 -9.302 1.00 50.40 43 ARG A CA 2
ATOM 1666 C C . ARG A 1 43 ? 5.382 -3.817 -10.457 1.00 25.12 43 ARG A C 2
ATOM 1667 O O . ARG A 1 43 ? 6.609 -3.802 -10.556 1.00 73.24 43 ARG A O 2
ATOM 1688 N N . ASN A 1 44 ? 4.598 -4.498 -11.292 1.00 15.11 44 ASN A N 2
ATOM 1689 C CA . ASN A 1 44 ? 5.108 -5.268 -12.466 1.00 14.21 44 ASN A CA 2
ATOM 1690 C C . ASN A 1 44 ? 6.140 -6.318 -11.993 1.00 73.13 44 ASN A C 2
ATOM 1691 O O . ASN A 1 44 ? 7.071 -6.685 -12.695 1.00 70.12 44 ASN A O 2
ATOM 1702 N N . GLY A 1 45 ? 5.927 -6.823 -10.803 1.00 75.25 45 GLY A N 2
ATOM 1703 C CA . GLY A 1 45 ? 6.813 -7.820 -10.245 1.00 61.52 45 GLY A CA 2
ATOM 1704 C C . GLY A 1 45 ? 7.991 -7.212 -9.499 1.00 64.24 45 GLY A C 2
ATOM 1705 O O . GLY A 1 45 ? 8.730 -7.918 -8.810 1.00 52.04 45 GLY A O 2
ATOM 1709 N N . GLN A 1 46 ? 8.162 -5.912 -9.614 1.00 62.04 46 GLN A N 2
ATOM 1710 C CA . GLN A 1 46 ? 9.245 -5.225 -8.937 1.00 42.44 46 GLN A CA 2
ATOM 1711 C C . GLN A 1 46 ? 8.780 -4.840 -7.561 1.00 20.00 46 GLN A C 2
ATOM 1712 O O . GLN A 1 46 ? 7.702 -4.260 -7.410 1.00 33.13 46 GLN A O 2
ATOM 1726 N N . ASP A 1 47 ? 9.562 -5.148 -6.568 1.00 22.31 47 ASP A N 2
ATOM 1727 C CA . ASP A 1 47 ? 9.208 -4.790 -5.219 1.00 61.53 47 ASP A CA 2
ATOM 1728 C C . ASP A 1 47 ? 9.587 -3.340 -4.986 1.00 61.05 47 ASP A C 2
ATOM 1729 O O . ASP A 1 47 ? 10.606 -2.856 -5.503 1.00 33.50 47 ASP A O 2
ATOM 1738 N N . LEU A 1 48 ? 8.776 -2.653 -4.265 1.00 11.23 48 LEU A N 2
ATOM 1739 C CA . LEU A 1 48 ? 8.985 -1.265 -3.964 1.00 1.23 48 LEU A CA 2
ATOM 1740 C C . LEU A 1 48 ? 8.554 -1.026 -2.543 1.00 4.05 48 LEU A C 2
ATOM 1741 O O . LEU A 1 48 ? 7.721 -1.746 -2.041 1.00 4.43 48 LEU A O 2
ATOM 1757 N N . GLU A 1 49 ? 9.109 -0.050 -1.891 1.00 14.03 49 GLU A N 2
ATOM 1758 C CA . GLU A 1 49 ? 8.719 0.224 -0.544 1.00 2.33 49 GLU A CA 2
ATOM 1759 C C . GLU A 1 49 ? 8.354 1.697 -0.401 1.00 51.53 49 GLU A C 2
ATOM 1760 O O . GLU A 1 49 ? 9.005 2.573 -0.980 1.00 64.12 49 GLU A O 2
ATOM 1772 N N . ILE A 1 50 ? 7.314 1.958 0.344 1.00 32.41 50 ILE A N 2
ATOM 1773 C CA . ILE A 1 50 ? 6.785 3.279 0.514 1.00 75.25 50 ILE A CA 2
ATOM 1774 C C . ILE A 1 50 ? 6.655 3.570 1.990 1.00 4.13 50 ILE A C 2
ATOM 1775 O O . ILE A 1 50 ? 6.342 2.682 2.778 1.00 34.23 50 ILE A O 2
ATOM 1791 N N . SER A 1 51 ? 6.904 4.781 2.356 1.00 75.53 51 SER A N 2
ATOM 1792 C CA . SER A 1 51 ? 6.839 5.184 3.728 1.00 14.11 51 SER A CA 2
ATOM 1793 C C . SER A 1 51 ? 5.402 5.534 4.094 1.00 21.14 51 SER A C 2
ATOM 1794 O O . SER A 1 51 ? 4.713 6.244 3.350 1.00 25.31 51 SER A O 2
ATOM 1802 N N . LEU A 1 52 ? 4.961 5.050 5.236 1.00 42.44 52 LEU A N 2
ATOM 1803 C CA . LEU A 1 52 ? 3.599 5.263 5.718 1.00 43.31 52 LEU A CA 2
ATOM 1804 C C . LEU A 1 52 ? 3.293 6.717 6.005 1.00 45.03 52 LEU A C 2
ATOM 1805 O O . LEU A 1 52 ? 2.137 7.115 6.056 1.00 2.10 52 LEU A O 2
ATOM 1821 N N . ASP A 1 53 ? 4.319 7.502 6.182 1.00 21.12 53 ASP A N 2
ATOM 1822 C CA . ASP A 1 53 ? 4.157 8.924 6.441 1.00 23.34 53 ASP A CA 2
ATOM 1823 C C . ASP A 1 53 ? 3.724 9.635 5.179 1.00 13.12 53 ASP A C 2
ATOM 1824 O O . ASP A 1 53 ? 3.030 10.651 5.227 1.00 44.03 53 ASP A O 2
ATOM 1833 N N . GLN A 1 54 ? 4.078 9.057 4.050 1.00 15.45 54 GLN A N 2
ATOM 1834 C CA . GLN A 1 54 ? 3.796 9.660 2.772 1.00 4.21 54 GLN A CA 2
ATOM 1835 C C . GLN A 1 54 ? 2.496 9.160 2.215 1.00 15.23 54 GLN A C 2
ATOM 1836 O O . GLN A 1 54 ? 1.912 9.779 1.350 1.00 60.42 54 GLN A O 2
ATOM 1850 N N . ILE A 1 55 ? 2.061 8.045 2.705 1.00 3.32 55 ILE A N 2
ATOM 1851 C CA . ILE A 1 55 ? 0.799 7.475 2.287 1.00 1.21 55 ILE A CA 2
ATOM 1852 C C . ILE A 1 55 ? -0.353 8.166 3.023 1.00 53.44 55 ILE A C 2
ATOM 1853 O O . ILE A 1 55 ? -0.330 8.279 4.253 1.00 74.51 55 ILE A O 2
ATOM 1869 N N . THR A 1 56 ? -1.331 8.646 2.281 1.00 25.22 56 THR A N 2
ATOM 1870 C CA . THR A 1 56 ? -2.453 9.308 2.890 1.00 64.24 56 THR A CA 2
ATOM 1871 C C . THR A 1 56 ? -3.695 8.398 2.958 1.00 0.44 56 THR A C 2
ATOM 1872 O O . THR A 1 56 ? -4.407 8.385 3.966 1.00 61.23 56 THR A O 2
ATOM 1883 N N . HIS A 1 57 ? -3.936 7.611 1.894 1.00 32.52 57 HIS A N 2
ATOM 1884 C CA . HIS A 1 57 ? -5.138 6.746 1.833 1.00 24.30 57 HIS A CA 2
ATOM 1885 C C . HIS A 1 57 ? -5.099 5.744 0.675 1.00 42.43 57 HIS A C 2
ATOM 1886 O O . HIS A 1 57 ? -4.335 5.911 -0.288 1.00 11.41 57 HIS A O 2
ATOM 1901 N N . VAL A 1 58 ? -5.955 4.736 0.775 1.00 4.21 58 VAL A N 2
ATOM 1902 C CA . VAL A 1 58 ? -6.063 3.632 -0.187 1.00 53.11 58 VAL A CA 2
ATOM 1903 C C . VAL A 1 58 ? -7.355 3.761 -1.005 1.00 65.22 58 VAL A C 2
ATOM 1904 O O . VAL A 1 58 ? -8.361 4.244 -0.497 1.00 45.24 58 VAL A O 2
ATOM 1917 N N . ASP A 1 59 ? -7.307 3.373 -2.263 1.00 70.13 59 ASP A N 2
ATOM 1918 C CA . ASP A 1 59 ? -8.492 3.350 -3.119 1.00 54.10 59 ASP A CA 2
ATOM 1919 C C . ASP A 1 59 ? -8.436 2.100 -3.990 1.00 72.14 59 ASP A C 2
ATOM 1920 O O . ASP A 1 59 ? -7.417 1.400 -4.006 1.00 71.14 59 ASP A O 2
ATOM 1929 N N . GLY A 1 60 ? -9.509 1.806 -4.675 1.00 53.15 60 GLY A N 2
ATOM 1930 C CA . GLY A 1 60 ? -9.523 0.720 -5.597 1.00 4.11 60 GLY A CA 2
ATOM 1931 C C . GLY A 1 60 ? -10.079 -0.515 -4.999 1.00 23.32 60 GLY A C 2
ATOM 1932 O O . GLY A 1 60 ? -11.260 -0.812 -5.186 1.00 2.51 60 GLY A O 2
ATOM 1936 N N . TRP A 1 61 ? -9.248 -1.186 -4.226 1.00 22.05 61 TRP A N 2
ATOM 1937 C CA . TRP A 1 61 ? -9.561 -2.480 -3.622 1.00 43.43 61 TRP A CA 2
ATOM 1938 C C . TRP A 1 61 ? -9.934 -3.538 -4.651 1.00 34.54 61 TRP A C 2
ATOM 1939 O O . TRP A 1 61 ? -9.031 -4.156 -5.220 1.00 37.35 61 TRP A O 2
ATOM 1961 N N . SER A 1 1 ? -0.786 5.084 12.592 1.00 12.12 1 SER A N 3
ATOM 1962 C CA . SER A 1 1 ? -1.263 5.238 11.231 1.00 51.22 1 SER A CA 3
ATOM 1963 C C . SER A 1 1 ? -2.473 4.339 11.006 1.00 31.43 1 SER A C 3
ATOM 1964 O O . SER A 1 1 ? -2.367 3.113 11.068 1.00 34.43 1 SER A O 3
ATOM 1974 N N . GLU A 1 2 ? -3.629 4.939 10.752 1.00 61.40 2 GLU A N 3
ATOM 1975 C CA . GLU A 1 2 ? -4.836 4.164 10.533 1.00 41.31 2 GLU A CA 3
ATOM 1976 C C . GLU A 1 2 ? -4.886 3.513 9.151 1.00 32.43 2 GLU A C 3
ATOM 1977 O O . GLU A 1 2 ? -5.595 2.521 8.944 1.00 1.00 2 GLU A O 3
ATOM 1989 N N . VAL A 1 3 ? -4.114 4.051 8.226 1.00 74.54 3 VAL A N 3
ATOM 1990 C CA . VAL A 1 3 ? -4.037 3.510 6.884 1.00 15.24 3 VAL A CA 3
ATOM 1991 C C . VAL A 1 3 ? -3.281 2.177 6.896 1.00 1.32 3 VAL A C 3
ATOM 1992 O O . VAL A 1 3 ? -3.530 1.306 6.078 1.00 14.33 3 VAL A O 3
ATOM 2005 N N . GLU A 1 4 ? -2.343 2.052 7.836 1.00 14.54 4 GLU A N 3
ATOM 2006 C CA . GLU A 1 4 ? -1.550 0.831 8.047 1.00 21.25 4 GLU A CA 3
ATOM 2007 C C . GLU A 1 4 ? -2.447 -0.404 8.114 1.00 71.51 4 GLU A C 3
ATOM 2008 O O . GLU A 1 4 ? -2.179 -1.423 7.471 1.00 12.22 4 GLU A O 3
ATOM 2020 N N . THR A 1 5 ? -3.520 -0.281 8.850 1.00 72.24 5 THR A N 3
ATOM 2021 C CA . THR A 1 5 ? -4.452 -1.373 9.049 1.00 34.32 5 THR A CA 3
ATOM 2022 C C . THR A 1 5 ? -5.127 -1.714 7.713 1.00 23.11 5 THR A C 3
ATOM 2023 O O . THR A 1 5 ? -5.380 -2.879 7.389 1.00 20.42 5 THR A O 3
ATOM 2034 N N . VAL A 1 6 ? -5.339 -0.686 6.930 1.00 63.31 6 VAL A N 3
ATOM 2035 C CA . VAL A 1 6 ? -6.010 -0.787 5.657 1.00 2.43 6 VAL A CA 3
ATOM 2036 C C . VAL A 1 6 ? -5.077 -1.451 4.640 1.00 74.31 6 VAL A C 3
ATOM 2037 O O . VAL A 1 6 ? -5.488 -2.319 3.861 1.00 11.02 6 VAL A O 3
ATOM 2050 N N . LEU A 1 7 ? -3.823 -1.052 4.680 1.00 23.11 7 LEU A N 3
ATOM 2051 C CA . LEU A 1 7 ? -2.791 -1.635 3.840 1.00 50.35 7 LEU A CA 3
ATOM 2052 C C . LEU A 1 7 ? -2.599 -3.105 4.180 1.00 1.30 7 LEU A C 3
ATOM 2053 O O . LEU A 1 7 ? -2.451 -3.936 3.292 1.00 62.14 7 LEU A O 3
ATOM 2069 N N . ARG A 1 8 ? -2.618 -3.417 5.470 1.00 1.13 8 ARG A N 3
ATOM 2070 C CA . ARG A 1 8 ? -2.504 -4.792 5.930 1.00 31.30 8 ARG A CA 3
ATOM 2071 C C . ARG A 1 8 ? -3.683 -5.619 5.418 1.00 72.41 8 ARG A C 3
ATOM 2072 O O . ARG A 1 8 ? -3.514 -6.768 5.006 1.00 74.32 8 ARG A O 3
ATOM 2093 N N . LYS A 1 9 ? -4.868 -5.018 5.437 1.00 60.12 9 LYS A N 3
ATOM 2094 C CA . LYS A 1 9 ? -6.064 -5.644 4.911 1.00 51.41 9 LYS A CA 3
ATOM 2095 C C . LYS A 1 9 ? -5.873 -6.009 3.431 1.00 1.55 9 LYS A C 3
ATOM 2096 O O . LYS A 1 9 ? -6.155 -7.144 3.012 1.00 12.23 9 LYS A O 3
ATOM 2115 N N . ALA A 1 10 ? -5.382 -5.059 2.663 1.00 33.32 10 ALA A N 3
ATOM 2116 C CA . ALA A 1 10 ? -5.108 -5.277 1.258 1.00 74.34 10 ALA A CA 3
ATOM 2117 C C . ALA A 1 10 ? -4.025 -6.346 1.069 1.00 23.22 10 ALA A C 3
ATOM 2118 O O . ALA A 1 10 ? -4.186 -7.245 0.261 1.00 21.22 10 ALA A O 3
ATOM 2125 N N . ALA A 1 11 ? -2.949 -6.251 1.843 1.00 53.01 11 ALA A N 3
ATOM 2126 C CA . ALA A 1 11 ? -1.819 -7.198 1.774 1.00 74.54 11 ALA A CA 3
ATOM 2127 C C . ALA A 1 11 ? -2.254 -8.625 2.063 1.00 53.42 11 ALA A C 3
ATOM 2128 O O . ALA A 1 11 ? -1.810 -9.580 1.404 1.00 51.33 11 ALA A O 3
ATOM 2135 N N . GLU A 1 12 ? -3.114 -8.764 3.053 1.00 54.31 12 GLU A N 3
ATOM 2136 C CA . GLU A 1 12 ? -3.627 -10.040 3.492 1.00 44.11 12 GLU A CA 3
ATOM 2137 C C . GLU A 1 12 ? -4.417 -10.682 2.343 1.00 74.54 12 GLU A C 3
ATOM 2138 O O . GLU A 1 12 ? -4.220 -11.845 2.009 1.00 21.35 12 GLU A O 3
ATOM 2150 N N . ARG A 1 13 ? -5.248 -9.893 1.700 1.00 61.14 13 ARG A N 3
ATOM 2151 C CA . ARG A 1 13 ? -6.081 -10.384 0.612 1.00 15.23 13 ARG A CA 3
ATOM 2152 C C . ARG A 1 13 ? -5.380 -10.314 -0.749 1.00 23.34 13 ARG A C 3
ATOM 2153 O O . ARG A 1 13 ? -5.979 -10.665 -1.767 1.00 72.13 13 ARG A O 3
ATOM 2174 N N . ASN A 1 14 ? -4.114 -9.866 -0.756 1.00 63.22 14 ASN A N 3
ATOM 2175 C CA . ASN A 1 14 ? -3.304 -9.726 -1.999 1.00 2.20 14 ASN A CA 3
ATOM 2176 C C . ASN A 1 14 ? -3.963 -8.753 -2.966 1.00 61.50 14 ASN A C 3
ATOM 2177 O O . ASN A 1 14 ? -3.825 -8.864 -4.194 1.00 74.31 14 ASN A O 3
ATOM 2188 N N . LYS A 1 15 ? -4.630 -7.779 -2.401 1.00 42.21 15 LYS A N 3
ATOM 2189 C CA . LYS A 1 15 ? -5.334 -6.775 -3.145 1.00 21.01 15 LYS A CA 3
ATOM 2190 C C . LYS A 1 15 ? -4.395 -5.775 -3.753 1.00 62.21 15 LYS A C 3
ATOM 2191 O O . LYS A 1 15 ? -3.564 -5.171 -3.065 1.00 51.22 15 LYS A O 3
ATOM 2210 N N . THR A 1 16 ? -4.519 -5.612 -5.035 1.00 15.01 16 THR A N 3
ATOM 2211 C CA . THR A 1 16 ? -3.797 -4.606 -5.721 1.00 14.20 16 THR A CA 3
ATOM 2212 C C . THR A 1 16 ? -4.649 -3.360 -5.627 1.00 21.33 16 THR A C 3
ATOM 2213 O O . THR A 1 16 ? -5.821 -3.385 -5.984 1.00 20.51 16 THR A O 3
ATOM 2224 N N . VAL A 1 17 ? -4.086 -2.306 -5.141 1.00 51.34 17 VAL A N 3
ATOM 2225 C CA . VAL A 1 17 ? -4.839 -1.114 -4.863 1.00 61.41 17 VAL A CA 3
ATOM 2226 C C . VAL A 1 17 ? -4.109 0.098 -5.360 1.00 3.44 17 VAL A C 3
ATOM 2227 O O . VAL A 1 17 ? -2.916 0.035 -5.684 1.00 73.41 17 VAL A O 3
ATOM 2240 N N . ASP A 1 18 ? -4.806 1.185 -5.427 1.00 41.43 18 ASP A N 3
ATOM 2241 C CA . ASP A 1 18 ? -4.224 2.426 -5.799 1.00 45.34 18 ASP A CA 3
ATOM 2242 C C . ASP A 1 18 ? -3.878 3.142 -4.518 1.00 23.52 18 ASP A C 3
ATOM 2243 O O . ASP A 1 18 ? -4.750 3.361 -3.651 1.00 32.23 18 ASP A O 3
ATOM 2252 N N . ILE A 1 19 ? -2.645 3.515 -4.382 1.00 1.13 19 ILE A N 3
ATOM 2253 C CA . ILE A 1 19 ? -2.202 4.185 -3.196 1.00 53.33 19 ILE A CA 3
ATOM 2254 C C . ILE A 1 19 ? -2.033 5.648 -3.465 1.00 41.32 19 ILE A C 3
ATOM 2255 O O . ILE A 1 19 ? -1.426 6.045 -4.467 1.00 60.11 19 ILE A O 3
ATOM 2271 N N . HIS A 1 20 ? -2.592 6.438 -2.595 1.00 1.13 20 HIS A N 3
ATOM 2272 C CA . HIS A 1 20 ? -2.536 7.864 -2.705 1.00 64.12 20 HIS A CA 3
ATOM 2273 C C . HIS A 1 20 ? -1.482 8.382 -1.776 1.00 43.01 20 HIS A C 3
ATOM 2274 O O . HIS A 1 20 ? -1.481 8.042 -0.580 1.00 1.13 20 HIS A O 3
ATOM 2289 N N . THR A 1 21 ? -0.572 9.144 -2.301 1.00 64.14 21 THR A N 3
ATOM 2290 C CA . THR A 1 21 ? 0.471 9.700 -1.507 1.00 61.34 21 THR A CA 3
ATOM 2291 C C . THR A 1 21 ? 0.239 11.190 -1.279 1.00 54.13 21 THR A C 3
ATOM 2292 O O . THR A 1 21 ? -0.559 11.827 -1.984 1.00 62.34 21 THR A O 3
ATOM 2303 N N . LYS A 1 22 ? 0.948 11.738 -0.308 1.00 74.34 22 LYS A N 3
ATOM 2304 C CA . LYS A 1 22 ? 0.890 13.161 0.053 1.00 63.25 22 LYS A CA 3
ATOM 2305 C C . LYS A 1 22 ? 1.246 14.078 -1.122 1.00 74.15 22 LYS A C 3
ATOM 2306 O O . LYS A 1 22 ? 0.885 15.257 -1.140 1.00 4.44 22 LYS A O 3
ATOM 2325 N N . SER A 1 23 ? 1.929 13.534 -2.097 1.00 32.04 23 SER A N 3
ATOM 2326 C CA . SER A 1 23 ? 2.359 14.281 -3.249 1.00 63.33 23 SER A CA 3
ATOM 2327 C C . SER A 1 23 ? 1.220 14.431 -4.272 1.00 10.22 23 SER A C 3
ATOM 2328 O O . SER A 1 23 ? 1.362 15.131 -5.276 1.00 1.32 23 SER A O 3
ATOM 2336 N N . GLY A 1 24 ? 0.093 13.775 -4.007 1.00 43.22 24 GLY A N 3
ATOM 2337 C CA . GLY A 1 24 ? -1.026 13.813 -4.929 1.00 32.33 24 GLY A CA 3
ATOM 2338 C C . GLY A 1 24 ? -0.832 12.801 -6.021 1.00 3.41 24 GLY A C 3
ATOM 2339 O O . GLY A 1 24 ? -1.458 12.865 -7.080 1.00 24.31 24 GLY A O 3
ATOM 2343 N N . THR A 1 25 ? 0.050 11.882 -5.754 1.00 23.12 25 THR A N 3
ATOM 2344 C CA . THR A 1 25 ? 0.422 10.854 -6.664 1.00 31.30 25 THR A CA 3
ATOM 2345 C C . THR A 1 25 ? -0.339 9.571 -6.322 1.00 3.33 25 THR A C 3
ATOM 2346 O O . THR A 1 25 ? -0.484 9.226 -5.152 1.00 31.53 25 THR A O 3
ATOM 2357 N N . THR A 1 26 ? -0.848 8.905 -7.319 1.00 61.05 26 THR A N 3
ATOM 23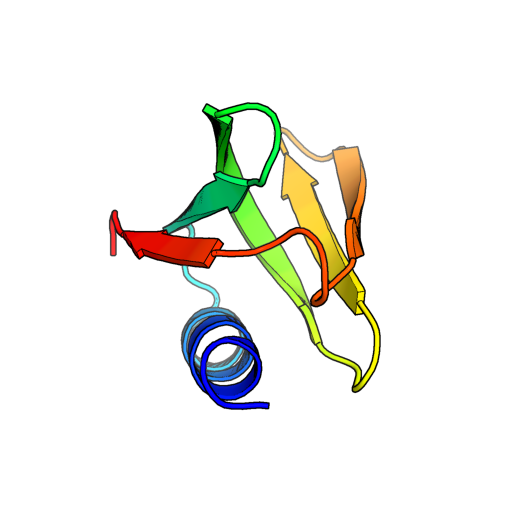58 C CA . THR A 1 26 ? -1.549 7.675 -7.119 1.00 60.11 26 THR A CA 3
ATOM 2359 C C . THR A 1 26 ? -0.841 6.570 -7.882 1.00 52.23 26 THR A C 3
ATOM 2360 O O . THR A 1 26 ? -0.729 6.627 -9.106 1.00 23.33 26 THR A O 3
ATOM 2371 N N . VAL A 1 27 ? -0.338 5.602 -7.173 1.00 32.14 27 VAL A N 3
ATOM 2372 C CA . VAL A 1 27 ? 0.356 4.499 -7.791 1.00 41.12 27 VAL A CA 3
ATOM 2373 C C . VAL A 1 27 ? -0.382 3.223 -7.438 1.00 43.10 27 VAL A C 3
ATOM 2374 O O . VAL A 1 27 ? -0.668 2.976 -6.266 1.00 44.31 27 VAL A O 3
ATOM 2387 N N . ARG A 1 28 ? -0.718 2.437 -8.429 1.00 52.11 28 ARG A N 3
ATOM 2388 C CA . ARG A 1 28 ? -1.411 1.202 -8.182 1.00 32.02 28 ARG A CA 3
ATOM 2389 C C . ARG A 1 28 ? -0.430 0.069 -8.067 1.00 23.12 28 ARG A C 3
ATOM 2390 O O . ARG A 1 28 ? 0.313 -0.232 -9.013 1.00 41.21 28 ARG A O 3
ATOM 2411 N N . VAL A 1 29 ? -0.429 -0.545 -6.911 1.00 63.41 29 VAL A N 3
ATOM 2412 C CA . VAL A 1 29 ? 0.506 -1.588 -6.562 1.00 20.04 29 VAL A CA 3
ATOM 2413 C C . VAL A 1 29 ? -0.192 -2.668 -5.747 1.00 61.13 29 VAL A C 3
ATOM 2414 O O . VAL A 1 29 ? -1.334 -2.496 -5.324 1.00 74.10 29 VAL A O 3
ATOM 2427 N N . ASN A 1 30 ? 0.495 -3.751 -5.521 1.00 34.43 30 ASN A N 3
ATOM 2428 C CA . ASN A 1 30 ? -0.023 -4.843 -4.711 1.00 41.54 30 ASN A CA 3
ATOM 2429 C C . ASN A 1 30 ? 0.695 -4.777 -3.381 1.00 13.34 30 ASN A C 3
ATOM 2430 O O . ASN A 1 30 ? 1.919 -4.751 -3.357 1.00 71.41 30 ASN A O 3
ATOM 2441 N N . VAL A 1 31 ? -0.040 -4.725 -2.289 1.00 61.43 31 VAL A N 3
ATOM 2442 C CA . VAL A 1 31 ? 0.586 -4.586 -0.976 1.00 22.32 31 VAL A CA 3
ATOM 2443 C C . VAL A 1 31 ? 1.128 -5.937 -0.516 1.00 33.14 31 VAL A C 3
ATOM 2444 O O . VAL A 1 31 ? 0.413 -6.937 -0.534 1.00 45.15 31 VAL A O 3
ATOM 2457 N N . LYS A 1 32 ? 2.388 -5.968 -0.126 1.00 73.32 32 LYS A N 3
ATOM 2458 C CA . LYS A 1 32 ? 3.015 -7.185 0.281 1.00 24.44 32 LYS A CA 3
ATOM 2459 C C . LYS A 1 32 ? 3.415 -7.240 1.751 1.00 51.33 32 LYS A C 3
ATOM 2460 O O . LYS A 1 32 ? 3.249 -8.273 2.396 1.00 42.03 32 LYS A O 3
ATOM 2479 N N . ARG A 1 33 ? 3.907 -6.156 2.292 1.00 34.42 33 ARG A N 3
ATOM 2480 C CA . ARG A 1 33 ? 4.350 -6.163 3.676 1.00 63.44 33 ARG A CA 3
ATOM 2481 C C . ARG A 1 33 ? 4.013 -4.861 4.313 1.00 71.14 33 ARG A C 3
ATOM 2482 O O . ARG A 1 33 ? 4.284 -3.810 3.749 1.00 34.02 33 ARG A O 3
ATOM 2503 N N . VAL A 1 34 ? 3.455 -4.917 5.479 1.00 53.45 34 VAL A N 3
ATOM 2504 C CA . VAL A 1 34 ? 3.076 -3.730 6.180 1.00 14.03 34 VAL A CA 3
ATOM 2505 C C . VAL A 1 34 ? 3.778 -3.629 7.504 1.00 41.10 34 VAL A C 3
ATOM 2506 O O . VAL A 1 34 ? 3.503 -4.394 8.438 1.00 4.31 34 VAL A O 3
ATOM 2519 N N . ASP A 1 35 ? 4.687 -2.712 7.566 1.00 32.24 35 ASP A N 3
ATOM 2520 C CA . ASP A 1 35 ? 5.414 -2.416 8.780 1.00 33.11 35 ASP A CA 3
ATOM 2521 C C . ASP A 1 35 ? 4.993 -1.057 9.233 1.00 72.13 35 ASP A C 3
ATOM 2522 O O . ASP A 1 35 ? 4.473 -0.289 8.445 1.00 61.32 35 ASP A O 3
ATOM 2531 N N . SER A 1 36 ? 5.243 -0.745 10.467 1.00 50.11 36 SER A N 3
ATOM 2532 C CA . SER A 1 36 ? 4.831 0.522 11.046 1.00 4.34 36 SER A CA 3
ATOM 2533 C C . SER A 1 36 ? 5.790 1.677 10.714 1.00 45.14 36 SER A C 3
ATOM 2534 O O . SER A 1 36 ? 5.741 2.740 11.331 1.00 54.20 36 SER A O 3
ATOM 2542 N N . LYS A 1 37 ? 6.626 1.466 9.730 1.00 70.23 37 LYS A N 3
ATOM 2543 C CA . LYS A 1 37 ? 7.525 2.488 9.241 1.00 1.22 37 LYS A CA 3
ATOM 2544 C C . LYS A 1 37 ? 7.275 2.705 7.764 1.00 34.54 37 LYS A C 3
ATOM 2545 O O . LYS A 1 37 ? 7.101 3.834 7.296 1.00 64.35 37 LYS A O 3
ATOM 2564 N N . SER A 1 38 ? 7.223 1.627 7.047 1.00 31.13 38 SER A N 3
ATOM 2565 C CA . SER A 1 38 ? 7.055 1.650 5.638 1.00 75.34 38 SER A CA 3
ATOM 2566 C C . SER A 1 38 ? 6.405 0.355 5.170 1.00 65.41 38 SER A C 3
ATOM 2567 O O . SER A 1 38 ? 6.317 -0.614 5.928 1.00 60.44 38 SER A O 3
ATOM 2575 N N . VAL A 1 39 ? 5.976 0.337 3.944 1.00 62.10 39 VAL A N 3
ATOM 2576 C CA . VAL A 1 39 ? 5.256 -0.775 3.382 1.00 65.43 39 VAL A CA 3
ATOM 2577 C C . VAL A 1 39 ? 5.869 -1.207 2.076 1.00 3.51 39 VAL A C 3
ATOM 2578 O O . VAL A 1 39 ? 6.224 -0.386 1.250 1.00 64.40 39 VAL A O 3
ATOM 2591 N N . LYS A 1 40 ? 5.986 -2.498 1.906 1.00 10.12 40 LYS A N 3
ATOM 2592 C CA . LYS A 1 40 ? 6.491 -3.062 0.681 1.00 65.54 40 LYS A CA 3
ATOM 2593 C C . LYS A 1 40 ? 5.351 -3.462 -0.192 1.00 61.35 40 LYS A C 3
ATOM 2594 O O . LYS A 1 40 ? 4.399 -4.115 0.256 1.00 52.42 40 LYS A O 3
ATOM 2613 N N . VAL A 1 41 ? 5.435 -3.064 -1.406 1.00 20.03 41 VAL A N 3
ATOM 2614 C CA . VAL A 1 41 ? 4.426 -3.299 -2.385 1.00 61.31 41 VAL A CA 3
ATOM 2615 C C . VAL A 1 41 ? 5.079 -3.819 -3.654 1.00 0.11 41 VAL A C 3
ATOM 2616 O O . VAL A 1 41 ? 6.302 -3.905 -3.734 1.00 34.33 41 VAL A O 3
ATOM 2629 N N . GLU A 1 42 ? 4.289 -4.169 -4.619 1.00 31.41 42 GLU A N 3
ATOM 2630 C CA . GLU A 1 42 ? 4.809 -4.656 -5.862 1.00 52.24 42 GLU A CA 3
ATOM 2631 C C . GLU A 1 42 ? 4.197 -3.927 -7.043 1.00 53.04 42 GLU A C 3
ATOM 2632 O O . GLU A 1 42 ? 2.988 -3.666 -7.064 1.00 31.03 42 GLU A O 3
ATOM 2644 N N . ARG A 1 43 ? 5.034 -3.586 -8.005 1.00 12.24 43 ARG A N 3
ATOM 2645 C CA . ARG A 1 43 ? 4.583 -3.038 -9.255 1.00 4.32 43 ARG A CA 3
ATOM 2646 C C . ARG A 1 43 ? 5.326 -3.717 -10.411 1.00 22.23 43 ARG A C 3
ATOM 2647 O O . ARG A 1 43 ? 6.545 -3.629 -10.504 1.00 75.21 43 ARG A O 3
ATOM 2668 N N . ASN A 1 44 ? 4.587 -4.458 -11.240 1.00 41.24 44 ASN A N 3
ATOM 2669 C CA . ASN A 1 44 ? 5.144 -5.166 -12.428 1.00 11.24 44 ASN A CA 3
ATOM 2670 C C . ASN A 1 44 ? 6.217 -6.195 -11.987 1.00 23.34 44 ASN A C 3
ATOM 2671 O O . ASN A 1 44 ? 7.166 -6.502 -12.690 1.00 51.31 44 ASN A O 3
ATOM 2682 N N . GLY A 1 45 ? 6.007 -6.770 -10.825 1.00 62.44 45 GLY A N 3
ATOM 2683 C CA . GLY A 1 45 ? 6.933 -7.760 -10.313 1.00 15.13 45 GLY A CA 3
ATOM 2684 C C . GLY A 1 45 ? 8.069 -7.154 -9.508 1.00 64.54 45 GLY A C 3
ATOM 2685 O O . GLY A 1 45 ? 8.875 -7.880 -8.917 1.00 62.15 45 GLY A O 3
ATOM 2689 N N . GLN A 1 46 ? 8.141 -5.845 -9.486 1.00 31.21 46 GLN A N 3
ATOM 2690 C CA . GLN A 1 46 ? 9.152 -5.134 -8.730 1.00 75.13 46 GLN A CA 3
ATOM 2691 C C . GLN A 1 46 ? 8.660 -4.898 -7.331 1.00 11.53 46 GLN A C 3
ATOM 2692 O O . GLN A 1 46 ? 7.533 -4.459 -7.134 1.00 52.23 46 GLN A O 3
ATOM 2706 N N . ASP A 1 47 ? 9.492 -5.178 -6.382 1.00 30.24 47 ASP A N 3
ATOM 2707 C CA . ASP A 1 47 ? 9.154 -4.952 -4.991 1.00 10.34 47 ASP A CA 3
ATOM 2708 C C . ASP A 1 47 ? 9.625 -3.573 -4.630 1.00 23.44 47 ASP A C 3
ATOM 2709 O O . ASP A 1 47 ? 10.814 -3.267 -4.742 1.00 60.23 47 ASP A O 3
ATOM 2718 N N . LEU A 1 48 ? 8.724 -2.755 -4.221 1.00 31.42 48 LEU A N 3
ATOM 2719 C CA . LEU A 1 48 ? 9.006 -1.378 -3.925 1.00 25.23 48 LEU A CA 3
ATOM 2720 C C . LEU A 1 48 ? 8.548 -1.083 -2.517 1.00 64.23 48 LEU A C 3
ATOM 2721 O O . LEU A 1 48 ? 7.560 -1.630 -2.076 1.00 1.14 48 LEU A O 3
ATOM 2737 N N . GLU A 1 49 ? 9.253 -0.255 -1.810 1.00 31.44 49 GLU A N 3
ATOM 2738 C CA . GLU A 1 49 ? 8.843 0.081 -0.477 1.00 30.32 49 GLU A CA 3
ATOM 2739 C C . GLU A 1 49 ? 8.443 1.547 -0.432 1.00 44.14 49 GLU A C 3
ATOM 2740 O O . GLU A 1 49 ? 9.102 2.399 -1.037 1.00 53.15 49 GLU A O 3
ATOM 2752 N N . ILE A 1 50 ? 7.374 1.827 0.267 1.00 15.03 50 ILE A N 3
ATOM 2753 C CA . ILE A 1 50 ? 6.822 3.148 0.360 1.00 70.25 50 ILE A CA 3
ATOM 2754 C C . ILE A 1 50 ? 6.707 3.518 1.817 1.00 51.11 50 ILE A C 3
ATOM 2755 O O . ILE A 1 50 ? 6.398 2.675 2.651 1.00 75.54 50 ILE A O 3
ATOM 2771 N N . SER A 1 51 ? 6.945 4.748 2.116 1.00 61.22 51 SER A N 3
ATOM 2772 C CA . SER A 1 51 ? 6.932 5.216 3.475 1.00 33.44 51 SER A CA 3
ATOM 2773 C C . SER A 1 51 ? 5.508 5.547 3.910 1.00 33.40 51 SER A C 3
ATOM 2774 O O . SER A 1 51 ? 4.802 6.287 3.216 1.00 34.24 51 SER A O 3
ATOM 2782 N N . LEU A 1 52 ? 5.096 5.005 5.062 1.00 32.21 52 LEU A N 3
ATOM 2783 C CA . LEU A 1 52 ? 3.748 5.237 5.614 1.00 53.11 52 LEU A CA 3
ATOM 2784 C C . LEU A 1 52 ? 3.453 6.715 5.788 1.00 71.13 52 LEU A C 3
ATOM 2785 O O . LEU A 1 52 ? 2.322 7.156 5.625 1.00 33.55 52 LEU A O 3
ATOM 2801 N N . ASP A 1 53 ? 4.481 7.455 6.095 1.00 11.53 53 ASP A N 3
ATOM 2802 C CA . ASP A 1 53 ? 4.414 8.906 6.294 1.00 61.32 53 ASP A CA 3
ATOM 2803 C C . ASP A 1 53 ? 3.937 9.630 5.039 1.00 13.42 53 ASP A C 3
ATOM 2804 O O . ASP A 1 53 ? 3.324 10.700 5.113 1.00 61.51 53 ASP A O 3
ATOM 2813 N N . GLN A 1 54 ? 4.159 9.027 3.895 1.00 42.12 54 GLN A N 3
ATOM 2814 C CA . GLN A 1 54 ? 3.813 9.662 2.649 1.00 1.43 54 GLN A CA 3
ATOM 2815 C C . GLN A 1 54 ? 2.545 9.082 2.064 1.00 71.22 54 GLN A C 3
ATOM 2816 O O . GLN A 1 54 ? 1.959 9.651 1.160 1.00 2.14 54 GLN A O 3
ATOM 2830 N N . ILE A 1 55 ? 2.142 7.955 2.586 1.00 3.24 55 ILE A N 3
ATOM 2831 C CA . ILE A 1 55 ? 0.889 7.317 2.185 1.00 41.40 55 ILE A CA 3
ATOM 2832 C C . ILE A 1 55 ? -0.257 7.978 2.927 1.00 21.54 55 ILE A C 3
ATOM 2833 O O . ILE A 1 55 ? -0.203 8.131 4.148 1.00 35.35 55 ILE A O 3
ATOM 2849 N N . THR A 1 56 ? -1.268 8.387 2.216 1.00 42.15 56 THR A N 3
ATOM 2850 C CA . THR A 1 56 ? -2.373 9.021 2.856 1.00 61.21 56 THR A CA 3
ATOM 2851 C C . THR A 1 56 ? -3.561 8.075 3.020 1.00 12.11 56 THR A C 3
ATOM 2852 O O . THR A 1 56 ? -4.157 8.006 4.099 1.00 14.24 56 THR A O 3
ATOM 2863 N N . HIS A 1 57 ? -3.879 7.318 1.965 1.00 23.21 57 HIS A N 3
ATOM 2864 C CA . HIS A 1 57 ? -5.063 6.434 1.966 1.00 12.15 57 HIS A CA 3
ATOM 2865 C C . HIS A 1 57 ? -5.092 5.483 0.761 1.00 23.14 57 HIS A C 3
ATOM 2866 O O . HIS A 1 57 ? -4.398 5.709 -0.246 1.00 41.52 57 HIS A O 3
ATOM 2881 N N . VAL A 1 58 ? -5.915 4.446 0.876 1.00 50.54 58 VAL A N 3
ATOM 2882 C CA . VAL A 1 58 ? -6.024 3.357 -0.102 1.00 71.24 58 VAL A CA 3
ATOM 2883 C C . VAL A 1 58 ? -7.378 3.368 -0.825 1.00 4.04 58 VAL A C 3
ATOM 2884 O O . VAL A 1 58 ? -8.428 3.533 -0.197 1.00 44.11 58 VAL A O 3
ATOM 2897 N N . ASP A 1 59 ? -7.335 3.203 -2.130 1.00 61.13 59 ASP A N 3
ATOM 2898 C CA . ASP A 1 59 ? -8.528 3.058 -2.964 1.00 44.21 59 ASP A CA 3
ATOM 2899 C C . ASP A 1 59 ? -8.218 2.011 -4.032 1.00 21.14 59 ASP A C 3
ATOM 2900 O O . ASP A 1 59 ? -7.089 1.600 -4.140 1.00 31.12 59 ASP A O 3
ATOM 2909 N N . GLY A 1 60 ? -9.197 1.563 -4.784 1.00 31.12 60 GLY A N 3
ATOM 2910 C CA . GLY A 1 60 ? -8.909 0.643 -5.872 1.00 72.34 60 GLY A CA 3
ATOM 2911 C C . GLY A 1 60 ? -9.022 -0.801 -5.483 1.00 55.43 60 GLY A C 3
ATOM 2912 O O . GLY A 1 60 ? -8.480 -1.669 -6.165 1.00 5.10 60 GLY A O 3
ATOM 2916 N N . TRP A 1 61 ? -9.709 -1.042 -4.391 1.00 31.54 61 TRP A N 3
ATOM 2917 C CA . TRP A 1 61 ? -9.968 -2.391 -3.889 1.00 15.12 61 TRP A CA 3
ATOM 2918 C C . TRP A 1 61 ? -10.640 -3.246 -4.946 1.00 22.02 61 TRP A C 3
ATOM 2919 O O . TRP A 1 61 ? -10.031 -4.218 -5.412 1.00 37.65 61 TRP A O 3
ATOM 2941 N N . SER A 1 1 ? -0.807 2.924 12.300 1.00 25.33 1 SER A N 4
ATOM 2942 C CA . SER A 1 1 ? -1.848 3.884 11.960 1.00 15.32 1 SER A CA 4
ATOM 2943 C C . SER A 1 1 ? -3.029 3.155 11.320 1.00 64.31 1 SER A C 4
ATOM 2944 O O . SER A 1 1 ? -2.974 1.925 11.129 1.00 42.11 1 SER A O 4
ATOM 2954 N N . GLU A 1 2 ? -4.087 3.889 10.975 1.00 34.11 2 GLU A N 4
ATOM 2955 C CA . GLU A 1 2 ? -5.262 3.285 10.388 1.00 4.31 2 GLU A CA 4
ATOM 2956 C C . GLU A 1 2 ? -4.959 2.752 9.007 1.00 41.11 2 GLU A C 4
ATOM 2957 O O . GLU A 1 2 ? -5.167 1.566 8.742 1.00 21.02 2 GLU A O 4
ATOM 2969 N N . VAL A 1 3 ? -4.438 3.623 8.135 1.00 14.02 3 VAL A N 4
ATOM 2970 C CA . VAL A 1 3 ? -4.162 3.246 6.752 1.00 44.32 3 VAL A CA 4
ATOM 2971 C C . VAL A 1 3 ? -3.193 2.067 6.679 1.00 5.54 3 VAL A C 4
ATOM 2972 O O . VAL A 1 3 ? -3.307 1.221 5.811 1.00 73.52 3 VAL A O 4
ATOM 2985 N N . GLU A 1 4 ? -2.281 2.015 7.629 1.00 65.05 4 GLU A N 4
ATOM 2986 C CA . GLU A 1 4 ? -1.322 0.926 7.770 1.00 54.41 4 GLU A CA 4
ATOM 2987 C C . GLU A 1 4 ? -2.059 -0.401 7.879 1.00 33.34 4 GLU A C 4
ATOM 2988 O O . GLU A 1 4 ? -1.769 -1.361 7.169 1.00 41.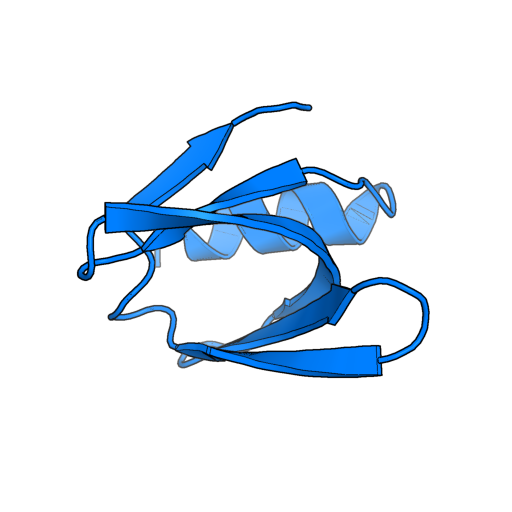41 4 GLU A O 4
ATOM 3000 N N . THR A 1 5 ? -3.035 -0.413 8.733 1.00 74.54 5 THR A N 4
ATOM 3001 C CA . THR A 1 5 ? -3.817 -1.588 9.005 1.00 12.24 5 THR A CA 4
ATOM 3002 C C . THR A 1 5 ? -4.641 -1.944 7.766 1.00 41.03 5 THR A C 4
ATOM 3003 O O . THR A 1 5 ? -4.858 -3.116 7.446 1.00 35.04 5 THR A O 4
ATOM 3014 N N . VAL A 1 6 ? -5.044 -0.918 7.054 1.00 11.45 6 VAL A N 4
ATOM 3015 C CA . VAL A 1 6 ? -5.873 -1.076 5.884 1.00 52.23 6 VAL A CA 4
ATOM 3016 C C . VAL A 1 6 ? -5.036 -1.629 4.721 1.00 2.45 6 VAL A C 4
ATOM 3017 O O . VAL A 1 6 ? -5.489 -2.468 3.943 1.00 65.21 6 VAL A O 4
ATOM 3030 N N . LEU A 1 7 ? -3.813 -1.166 4.626 1.00 33.20 7 LEU A N 4
ATOM 3031 C CA . LEU A 1 7 ? -2.867 -1.693 3.649 1.00 64.25 7 LEU A CA 4
ATOM 3032 C C . LEU A 1 7 ? -2.542 -3.137 3.980 1.00 64.34 7 LEU A C 4
ATOM 3033 O O . LEU A 1 7 ? -2.382 -3.970 3.087 1.00 12.30 7 LEU A O 4
ATOM 3049 N N . ARG A 1 8 ? -2.458 -3.434 5.277 1.00 24.10 8 ARG A N 4
ATOM 3050 C CA . ARG A 1 8 ? -2.245 -4.790 5.738 1.00 74.42 8 ARG A CA 4
ATOM 3051 C C . ARG A 1 8 ? -3.424 -5.659 5.295 1.00 15.11 8 ARG A C 4
ATOM 3052 O O . ARG A 1 8 ? -3.242 -6.774 4.851 1.00 40.32 8 ARG A O 4
ATOM 3073 N N . LYS A 1 9 ? -4.631 -5.100 5.403 1.00 23.11 9 LYS A N 4
ATOM 3074 C CA . LYS A 1 9 ? -5.858 -5.746 4.937 1.00 43.23 9 LYS A CA 4
ATOM 3075 C C . LYS A 1 9 ? -5.740 -6.097 3.452 1.00 51.14 9 LYS A C 4
ATOM 3076 O O . LYS A 1 9 ? -6.034 -7.217 3.049 1.00 31.44 9 LYS A O 4
ATOM 3095 N N . ALA A 1 10 ? -5.294 -5.143 2.658 1.00 34.24 10 ALA A N 4
ATOM 3096 C CA . ALA A 1 10 ? -5.080 -5.363 1.237 1.00 2.24 10 ALA A CA 4
ATOM 3097 C C . ALA A 1 10 ? -4.044 -6.470 1.002 1.00 34.54 10 ALA A C 4
ATOM 3098 O O . ALA A 1 10 ? -4.203 -7.292 0.115 1.00 32.35 10 ALA A O 4
ATOM 3105 N N . ALA A 1 11 ? -3.006 -6.496 1.825 1.00 31.03 11 ALA A N 4
ATOM 3106 C CA . ALA A 1 11 ? -1.961 -7.519 1.728 1.00 45.44 11 ALA A CA 4
ATOM 3107 C C . ALA A 1 11 ? -2.507 -8.898 2.071 1.00 22.34 11 ALA A C 4
ATOM 3108 O O . ALA A 1 11 ? -2.197 -9.892 1.397 1.00 14.04 11 ALA A O 4
ATOM 3115 N N . GLU A 1 12 ? -3.314 -8.952 3.114 1.00 11.51 12 GLU A N 4
ATOM 3116 C CA . GLU A 1 12 ? -3.904 -10.191 3.582 1.00 71.34 12 GLU A CA 4
ATOM 3117 C C . GLU A 1 12 ? -4.976 -10.700 2.626 1.00 52.50 12 GLU A C 4
ATOM 3118 O O . GLU A 1 12 ? -5.188 -11.906 2.504 1.00 12.23 12 GLU A O 4
ATOM 3130 N N . ARG A 1 13 ? -5.641 -9.794 1.954 1.00 2.11 13 ARG A N 4
ATOM 3131 C CA . ARG A 1 13 ? -6.685 -10.155 1.031 1.00 74.52 13 ARG A CA 4
ATOM 3132 C C . ARG A 1 13 ? -6.073 -10.316 -0.397 1.00 13.11 13 ARG A C 4
ATOM 3133 O O . ARG A 1 13 ? -6.756 -10.693 -1.336 1.00 24.34 13 ARG A O 4
ATOM 3154 N N . ASN A 1 14 ? -4.766 -10.037 -0.522 1.00 51.44 14 ASN A N 4
ATOM 3155 C CA . ASN A 1 14 ? -4.016 -10.151 -1.811 1.00 21.20 14 ASN A CA 4
ATOM 3156 C C . ASN A 1 14 ? -4.595 -9.196 -2.851 1.00 12.22 14 ASN A C 4
ATOM 3157 O O . ASN A 1 14 ? -4.672 -9.511 -4.044 1.00 70.21 14 ASN A O 4
ATOM 3168 N N . LYS A 1 15 ? -4.946 -8.019 -2.405 1.00 62.32 15 LYS A N 4
ATOM 3169 C CA . LYS A 1 15 ? -5.589 -7.034 -3.240 1.00 43.41 15 LYS A CA 4
ATOM 3170 C C . LYS A 1 15 ? -4.611 -6.063 -3.844 1.00 4.41 15 LYS A C 4
ATOM 3171 O O . LYS A 1 15 ? -3.685 -5.584 -3.176 1.00 23.54 15 LYS A O 4
ATOM 3190 N N . THR A 1 16 ? -4.818 -5.778 -5.100 1.00 1.52 16 THR A N 4
ATOM 3191 C CA . THR A 1 16 ? -4.051 -4.795 -5.781 1.00 51.45 16 THR A CA 4
ATOM 3192 C C . THR A 1 16 ? -4.853 -3.495 -5.674 1.00 34.40 16 THR A C 4
ATOM 3193 O O . THR A 1 16 ? -6.019 -3.452 -6.068 1.00 25.10 16 THR A O 4
ATOM 3204 N N . VAL A 1 17 ? -4.237 -2.462 -5.161 1.00 51.30 17 VAL A N 4
ATOM 3205 C CA . VAL A 1 17 ? -4.942 -1.238 -4.815 1.00 33.50 17 VAL A CA 4
ATOM 3206 C C . VAL A 1 17 ? -4.164 -0.005 -5.245 1.00 61.31 17 VAL A C 4
ATOM 3207 O O . VAL A 1 17 ? -2.990 -0.097 -5.606 1.00 40.42 17 VAL A O 4
ATOM 3220 N N . ASP A 1 18 ? -4.818 1.134 -5.198 1.00 73.44 18 ASP A N 4
ATOM 3221 C CA . ASP A 1 18 ? -4.198 2.401 -5.522 1.00 75.13 18 ASP A CA 4
ATOM 3222 C C . ASP A 1 18 ? -3.818 3.086 -4.232 1.00 32.35 18 ASP A C 4
ATOM 3223 O O . ASP A 1 18 ? -4.666 3.290 -3.343 1.00 74.53 18 ASP A O 4
ATOM 3232 N N . ILE A 1 19 ? -2.583 3.460 -4.120 1.00 74.00 19 ILE A N 4
ATOM 3233 C CA . ILE A 1 19 ? -2.108 4.144 -2.945 1.00 3.24 19 ILE A CA 4
ATOM 3234 C C . ILE A 1 19 ? -1.959 5.626 -3.240 1.00 43.21 19 ILE A C 4
ATOM 3235 O O . ILE A 1 19 ? -1.366 6.008 -4.252 1.00 11.53 19 ILE A O 4
ATOM 3251 N N . HIS A 1 20 ? -2.519 6.447 -2.372 1.00 12.11 20 HIS A N 4
ATOM 3252 C CA . HIS A 1 20 ? -2.480 7.888 -2.529 1.00 22.33 20 HIS A CA 4
ATOM 3253 C C . HIS A 1 20 ? -1.455 8.466 -1.596 1.00 54.13 20 HIS A C 4
ATOM 3254 O O . HIS A 1 20 ? -1.469 8.181 -0.388 1.00 43.13 20 HIS A O 4
ATOM 3269 N N . THR A 1 21 ? -0.570 9.250 -2.134 1.00 72.31 21 THR A N 4
ATOM 3270 C CA . THR A 1 21 ? 0.497 9.817 -1.362 1.00 60.44 21 THR A CA 4
ATOM 3271 C C . THR A 1 21 ? 0.370 11.337 -1.246 1.00 52.15 21 THR A C 4
ATOM 3272 O O . THR A 1 21 ? -0.398 11.974 -1.984 1.00 14.25 21 THR A O 4
ATOM 3283 N N . LYS A 1 22 ? 1.127 11.906 -0.323 1.00 60.12 22 LYS A N 4
ATOM 3284 C CA . LYS A 1 22 ? 1.198 13.356 -0.109 1.00 21.42 22 LYS A CA 4
ATOM 3285 C C . LYS A 1 22 ? 1.695 14.081 -1.347 1.00 24.31 22 LYS A C 4
ATOM 3286 O O . LYS A 1 22 ? 1.369 15.238 -1.573 1.00 44.40 22 LYS A O 4
ATOM 3305 N N . SER A 1 23 ? 2.466 13.390 -2.147 1.00 53.34 23 SER A N 4
ATOM 3306 C CA . SER A 1 23 ? 3.065 13.965 -3.326 1.00 14.11 23 SER A CA 4
ATOM 3307 C C . SER A 1 23 ? 2.067 14.011 -4.497 1.00 33.33 23 SER A C 4
ATOM 3308 O O . SER A 1 23 ? 2.423 14.400 -5.611 1.00 70.14 23 SER A O 4
ATOM 3316 N N . GLY A 1 24 ? 0.819 13.606 -4.231 1.00 3.04 24 GLY A N 4
ATOM 3317 C CA . GLY A 1 24 ? -0.206 13.608 -5.254 1.00 42.51 24 GLY A CA 4
ATOM 3318 C C . GLY A 1 24 ? -0.020 12.464 -6.209 1.00 20.32 24 GLY A C 4
ATOM 3319 O O . GLY A 1 24 ? -0.548 12.464 -7.313 1.00 40.50 24 GLY A O 4
ATOM 3323 N N . THR A 1 25 ? 0.742 11.498 -5.782 1.00 33.40 25 THR A N 4
ATOM 3324 C CA . THR A 1 25 ? 1.047 10.365 -6.587 1.00 12.43 25 THR A CA 4
ATOM 3325 C C . THR A 1 25 ? 0.135 9.195 -6.212 1.00 53.01 25 THR A C 4
ATOM 3326 O O . THR A 1 25 ? -0.028 8.877 -5.026 1.00 75.14 25 THR A O 4
ATOM 3337 N N . THR A 1 26 ? -0.452 8.580 -7.202 1.00 10.10 26 THR A N 4
ATOM 3338 C CA . THR A 1 26 ? -1.293 7.442 -7.004 1.00 35.04 26 THR A CA 4
ATOM 3339 C C . THR A 1 26 ? -0.790 6.294 -7.861 1.00 4.32 26 THR A C 4
ATOM 3340 O O . THR A 1 26 ? -0.757 6.386 -9.093 1.00 54.24 26 THR A O 4
ATOM 3351 N N . VAL A 1 27 ? -0.377 5.241 -7.219 1.00 13.11 27 VAL A N 4
ATOM 3352 C CA . VAL A 1 27 ? 0.118 4.081 -7.910 1.00 61.13 27 VAL A CA 4
ATOM 3353 C C . VAL A 1 27 ? -0.686 2.865 -7.528 1.00 51.43 27 VAL A C 4
ATOM 3354 O O . VAL A 1 27 ? -1.057 2.704 -6.358 1.00 3.35 27 VAL A O 4
ATOM 3367 N N . ARG A 1 28 ? -0.997 2.045 -8.498 1.00 72.14 28 ARG A N 4
ATOM 3368 C CA . ARG A 1 28 ? -1.695 0.826 -8.235 1.00 74.14 28 ARG A CA 4
ATOM 3369 C C . ARG A 1 28 ? -0.707 -0.293 -8.115 1.00 44.02 28 ARG A C 4
ATOM 3370 O O . ARG A 1 28 ? -0.006 -0.646 -9.071 1.00 0.02 28 ARG A O 4
ATOM 3391 N N . VAL A 1 29 ? -0.637 -0.827 -6.946 1.00 71.32 29 VAL A N 4
ATOM 3392 C CA . VAL A 1 29 ? 0.325 -1.826 -6.596 1.00 13.30 29 VAL A CA 4
ATOM 3393 C C . VAL A 1 29 ? -0.319 -2.882 -5.731 1.00 72.11 29 VAL A C 4
ATOM 3394 O O . VAL A 1 29 ? -1.432 -2.691 -5.225 1.00 41.41 29 VAL A O 4
ATOM 3407 N N . ASN A 1 30 ? 0.348 -3.982 -5.568 1.00 3.31 30 ASN A N 4
ATOM 3408 C CA . ASN A 1 30 ? -0.145 -5.019 -4.698 1.00 61.22 30 ASN A CA 4
ATOM 3409 C C . ASN A 1 30 ? 0.697 -4.992 -3.443 1.00 41.31 30 ASN A C 4
ATOM 3410 O O . ASN A 1 30 ? 1.919 -4.867 -3.526 1.00 14.41 30 ASN A O 4
ATOM 3421 N N . VAL A 1 31 ? 0.068 -5.076 -2.302 1.00 21.13 31 VAL A N 4
ATOM 3422 C CA . VAL A 1 31 ? 0.774 -4.948 -1.043 1.00 61.11 31 VAL A CA 4
ATOM 3423 C C . VAL A 1 31 ? 1.492 -6.254 -0.661 1.00 54.40 31 VAL A C 4
ATOM 3424 O O . VAL A 1 31 ? 0.868 -7.322 -0.567 1.00 65.33 31 VAL A O 4
ATOM 3437 N N . LYS A 1 32 ? 2.808 -6.156 -0.456 1.00 44.42 32 LYS A N 4
ATOM 3438 C CA . LYS A 1 32 ? 3.631 -7.279 -0.120 1.00 13.45 32 LYS A CA 4
ATOM 3439 C C . LYS A 1 32 ? 3.951 -7.365 1.368 1.00 44.01 32 LYS A C 4
ATOM 3440 O O . LYS A 1 32 ? 4.007 -8.454 1.943 1.00 65.32 32 LYS A O 4
ATOM 3459 N N . ARG A 1 33 ? 4.172 -6.228 1.977 1.00 33.13 33 ARG A N 4
ATOM 3460 C CA . ARG A 1 33 ? 4.570 -6.147 3.377 1.00 73.53 33 ARG A CA 4
ATOM 3461 C C . ARG A 1 33 ? 4.141 -4.826 3.972 1.00 74.22 33 ARG A C 4
ATOM 3462 O O . ARG A 1 33 ? 4.234 -3.796 3.322 1.00 14.15 33 ARG A O 4
ATOM 3483 N N . VAL A 1 34 ? 3.703 -4.872 5.201 1.00 64.00 34 VAL A N 4
ATOM 3484 C CA . VAL A 1 34 ? 3.276 -3.704 5.925 1.00 32.33 34 VAL A CA 4
ATOM 3485 C C . VAL A 1 34 ? 3.951 -3.645 7.271 1.00 42.23 34 VAL A C 4
ATOM 3486 O O . VAL A 1 34 ? 3.697 -4.478 8.158 1.00 32.24 34 VAL A O 4
ATOM 3499 N N . ASP A 1 35 ? 4.815 -2.693 7.406 1.00 41.44 35 ASP A N 4
ATOM 3500 C CA . ASP A 1 35 ? 5.495 -2.436 8.653 1.00 32.15 35 ASP A CA 4
ATOM 3501 C C . ASP A 1 35 ? 4.865 -1.232 9.276 1.00 72.34 35 ASP A C 4
ATOM 3502 O O . ASP A 1 35 ? 3.989 -0.625 8.682 1.00 11.24 35 ASP A O 4
ATOM 3511 N N . SER A 1 36 ? 5.287 -0.880 10.455 1.00 14.05 36 SER A N 4
ATOM 3512 C CA . SER A 1 36 ? 4.721 0.260 11.127 1.00 53.34 36 SER A CA 4
ATOM 3513 C C . SER A 1 36 ? 5.334 1.591 10.650 1.00 12.43 36 SER A C 4
ATOM 3514 O O . SER A 1 36 ? 4.892 2.658 11.052 1.00 32.04 36 SER A O 4
ATOM 3522 N N . LYS A 1 37 ? 6.342 1.529 9.797 1.00 11.42 37 LYS A N 4
ATOM 3523 C CA . LYS A 1 37 ? 6.965 2.758 9.326 1.00 63.03 37 LYS A CA 4
ATOM 3524 C C . LYS A 1 37 ? 6.761 2.888 7.806 1.00 75.25 37 LYS A C 4
ATOM 3525 O O . LYS A 1 37 ? 6.448 3.966 7.293 1.00 75.51 37 LYS A O 4
ATOM 3544 N N . SER A 1 38 ? 6.905 1.797 7.104 1.00 23.10 38 SER A N 4
ATOM 3545 C CA . SER A 1 38 ? 6.806 1.792 5.667 1.00 2.41 38 SER A CA 4
ATOM 3546 C C . SER A 1 38 ? 6.136 0.527 5.175 1.00 12.33 38 SER A C 4
ATOM 3547 O O . SER A 1 38 ? 5.969 -0.434 5.931 1.00 44.23 38 SER A O 4
ATOM 3555 N N . VAL A 1 39 ? 5.770 0.531 3.929 1.00 13.13 39 VAL A N 4
ATOM 3556 C CA . VAL A 1 39 ? 5.104 -0.570 3.299 1.00 10.42 39 VAL A CA 4
ATOM 3557 C C . VAL A 1 39 ? 5.807 -0.920 2.017 1.00 2.21 39 VAL A C 4
ATOM 3558 O O . VAL A 1 39 ? 6.216 -0.049 1.269 1.00 42.44 39 VAL A O 4
ATOM 3571 N N . LYS A 1 40 ? 5.966 -2.188 1.791 1.00 73.42 40 LYS A N 4
ATOM 3572 C CA . LYS A 1 40 ? 6.568 -2.676 0.581 1.00 42.45 40 LYS A CA 4
ATOM 3573 C C . LYS A 1 40 ? 5.496 -3.225 -0.307 1.00 43.22 40 LYS A C 4
ATOM 3574 O O . LYS A 1 40 ? 4.678 -4.064 0.112 1.00 11.54 40 LYS A O 4
ATOM 3593 N N . VAL A 1 41 ? 5.482 -2.767 -1.501 1.00 63.33 41 VAL A N 4
ATOM 3594 C CA . VAL A 1 41 ? 4.495 -3.147 -2.457 1.00 51.33 41 VAL A CA 4
ATOM 3595 C C . VAL A 1 41 ? 5.156 -3.671 -3.708 1.00 73.31 41 VAL A C 4
ATOM 3596 O O . VAL A 1 41 ? 6.381 -3.640 -3.828 1.00 13.30 41 VAL A O 4
ATOM 3609 N N . GLU A 1 42 ? 4.359 -4.145 -4.619 1.00 33.31 42 GLU A N 4
ATOM 3610 C CA . GLU A 1 42 ? 4.856 -4.684 -5.839 1.00 72.43 42 GLU A CA 4
ATOM 3611 C C . GLU A 1 42 ? 4.253 -3.973 -7.030 1.00 22.23 42 GLU A C 4
ATOM 3612 O O . GLU A 1 42 ? 3.030 -3.814 -7.119 1.00 31.54 42 GLU A O 4
ATOM 3624 N N . ARG A 1 43 ? 5.109 -3.538 -7.914 1.00 74.25 43 ARG A N 4
ATOM 3625 C CA . ARG A 1 43 ? 4.717 -2.969 -9.176 1.00 61.22 43 ARG A CA 4
ATOM 3626 C C . ARG A 1 43 ? 5.425 -3.695 -10.307 1.00 52.44 43 ARG A C 4
ATOM 3627 O O . ARG A 1 43 ? 6.649 -3.647 -10.406 1.00 5.23 43 ARG A O 4
ATOM 3648 N N . ASN A 1 44 ? 4.651 -4.400 -11.133 1.00 13.43 44 ASN A N 4
ATOM 3649 C CA . ASN A 1 44 ? 5.172 -5.151 -12.311 1.00 3.43 44 ASN A CA 4
ATOM 3650 C C . ASN A 1 44 ? 6.199 -6.205 -11.870 1.00 73.25 44 ASN A C 4
ATOM 3651 O O . ASN A 1 44 ? 7.140 -6.536 -12.603 1.00 63.11 44 ASN A O 4
ATOM 3662 N N . GLY A 1 45 ? 5.986 -6.748 -10.688 1.00 21.00 45 GLY A N 4
ATOM 3663 C CA . GLY A 1 45 ? 6.878 -7.759 -10.150 1.00 4.24 45 GLY A CA 4
ATOM 3664 C C . GLY A 1 45 ? 8.047 -7.168 -9.367 1.00 45.24 45 GLY A C 4
ATOM 3665 O O . GLY A 1 45 ? 8.774 -7.896 -8.683 1.00 24.23 45 GLY A O 4
ATOM 3669 N N . GLN A 1 46 ? 8.212 -5.863 -9.441 1.00 44.15 46 GLN A N 4
ATOM 3670 C CA . GLN A 1 46 ? 9.308 -5.185 -8.765 1.00 61.24 46 GLN A CA 4
ATOM 3671 C C . GLN A 1 46 ? 8.858 -4.646 -7.424 1.00 64.01 46 GLN A C 4
ATOM 3672 O O . GLN A 1 46 ? 7.722 -4.173 -7.286 1.00 0.52 46 GLN A O 4
ATOM 3686 N N . ASP A 1 47 ? 9.741 -4.713 -6.449 1.00 12.22 47 ASP A N 4
ATOM 3687 C CA . ASP A 1 47 ? 9.452 -4.231 -5.103 1.00 51.13 47 ASP A CA 4
ATOM 3688 C C . ASP A 1 47 ? 9.553 -2.731 -5.048 1.00 13.23 47 ASP A C 4
ATOM 3689 O O . ASP A 1 47 ? 10.402 -2.123 -5.725 1.00 43.14 47 ASP A O 4
ATOM 3698 N N . LEU A 1 48 ? 8.688 -2.131 -4.289 1.00 4.11 48 LEU A N 4
ATOM 3699 C CA . LEU A 1 48 ? 8.714 -0.719 -4.064 1.00 43.23 48 LEU A CA 4
ATOM 3700 C C . LEU A 1 48 ? 8.371 -0.452 -2.620 1.00 72.31 48 LEU A C 4
ATOM 3701 O O . LEU A 1 48 ? 7.370 -0.941 -2.126 1.00 24.43 48 LEU A O 4
ATOM 3717 N N . GLU A 1 49 ? 9.197 0.287 -1.942 1.00 52.32 49 GLU A N 4
ATOM 3718 C CA . GLU A 1 49 ? 8.936 0.603 -0.560 1.00 51.12 49 GLU A CA 4
ATOM 3719 C C . GLU A 1 49 ? 8.382 2.017 -0.472 1.00 53.34 49 GLU A C 4
ATOM 3720 O O . GLU A 1 49 ? 8.948 2.962 -1.051 1.00 24.43 49 GLU A O 4
ATOM 3732 N N . ILE A 1 50 ? 7.303 2.167 0.243 1.00 33.34 50 ILE A N 4
ATOM 3733 C CA . ILE A 1 50 ? 6.642 3.422 0.364 1.00 43.43 50 ILE A CA 4
ATOM 3734 C C . ILE A 1 50 ? 6.524 3.775 1.823 1.00 70.22 50 ILE A C 4
ATOM 3735 O O . ILE A 1 50 ? 6.267 2.916 2.662 1.00 23.54 50 ILE A O 4
ATOM 3751 N N . SER A 1 51 ? 6.710 5.008 2.117 1.00 54.05 51 SER A N 4
ATOM 3752 C CA . SER A 1 51 ? 6.685 5.484 3.470 1.00 31.43 51 SER A CA 4
ATOM 3753 C C . SER A 1 51 ? 5.253 5.753 3.921 1.00 43.30 51 SER A C 4
ATOM 3754 O O . SER A 1 51 ? 4.506 6.467 3.244 1.00 4.53 51 SER A O 4
ATOM 3762 N N . LEU A 1 52 ? 4.876 5.197 5.074 1.00 44.32 52 LEU A N 4
ATOM 3763 C CA . LEU A 1 52 ? 3.537 5.402 5.650 1.00 41.34 52 LEU A CA 4
ATOM 3764 C C . LEU A 1 52 ? 3.313 6.849 6.013 1.00 72.14 52 LEU A C 4
ATOM 3765 O O . LEU A 1 52 ? 2.187 7.293 6.169 1.00 30.34 52 LEU A O 4
ATOM 3781 N N . ASP A 1 53 ? 4.395 7.572 6.132 1.00 41.45 53 ASP A N 4
ATOM 3782 C CA . ASP A 1 53 ? 4.376 8.990 6.447 1.00 34.04 53 ASP A CA 4
ATOM 3783 C C . ASP A 1 53 ? 3.809 9.760 5.277 1.00 45.43 53 ASP A C 4
ATOM 3784 O O . ASP A 1 53 ? 3.235 10.836 5.439 1.00 73.24 53 ASP A O 4
ATOM 3793 N N . GLN A 1 54 ? 3.949 9.186 4.097 1.00 32.02 54 GLN A N 4
ATOM 3794 C CA . GLN A 1 54 ? 3.552 9.843 2.877 1.00 20.53 54 GLN A CA 4
ATOM 3795 C C . GLN A 1 54 ? 2.255 9.287 2.357 1.00 61.43 54 GLN A C 4
ATOM 3796 O O . GLN A 1 54 ? 1.597 9.908 1.534 1.00 20.00 54 GLN A O 4
ATOM 3810 N N . ILE A 1 55 ? 1.903 8.118 2.819 1.00 13.34 55 ILE A N 4
ATOM 3811 C CA . ILE A 1 55 ? 0.655 7.487 2.420 1.00 50.13 55 ILE A CA 4
ATOM 3812 C C . ILE A 1 55 ? -0.501 8.100 3.186 1.00 40.02 55 ILE A C 4
ATOM 3813 O O . ILE A 1 55 ? -0.490 8.141 4.417 1.00 35.11 55 ILE A O 4
ATOM 3829 N N . THR A 1 56 ? -1.477 8.586 2.472 1.00 20.03 56 THR A N 4
ATOM 3830 C CA . THR A 1 56 ? -2.606 9.203 3.094 1.00 10.53 56 THR A CA 4
ATOM 3831 C C . THR A 1 56 ? -3.788 8.231 3.217 1.00 44.24 56 THR A C 4
ATOM 3832 O O . THR A 1 56 ? -4.445 8.163 4.267 1.00 61.11 56 THR A O 4
ATOM 3843 N N . HIS A 1 57 ? -4.043 7.470 2.150 1.00 63.53 57 HIS A N 4
ATOM 3844 C CA . HIS A 1 57 ? -5.186 6.539 2.094 1.00 12.51 57 HIS A CA 4
ATOM 3845 C C . HIS A 1 57 ? -5.103 5.623 0.875 1.00 44.42 57 HIS A C 4
ATOM 3846 O O . HIS A 1 57 ? -4.369 5.913 -0.085 1.00 22.30 57 HIS A O 4
ATOM 3861 N N . VAL A 1 58 ? -5.868 4.545 0.910 1.00 75.00 58 VAL A N 4
ATOM 3862 C CA . VAL A 1 58 ? -5.885 3.544 -0.157 1.00 24.03 58 VAL A CA 4
ATOM 3863 C C . VAL A 1 58 ? -7.276 3.476 -0.828 1.00 45.51 58 VAL A C 4
ATOM 3864 O O . VAL A 1 58 ? -8.305 3.620 -0.161 1.00 33.20 58 VAL A O 4
ATOM 3877 N N . ASP A 1 59 ? -7.285 3.301 -2.131 1.00 33.25 59 ASP A N 4
ATOM 3878 C CA . ASP A 1 59 ? -8.515 3.196 -2.929 1.00 32.24 59 ASP A CA 4
ATOM 3879 C C . ASP A 1 59 ? -8.261 2.141 -3.995 1.00 12.14 59 ASP A C 4
ATOM 3880 O O . ASP A 1 59 ? -7.156 1.670 -4.098 1.00 21.40 59 ASP A O 4
ATOM 3889 N N . GLY A 1 60 ? -9.262 1.743 -4.736 1.00 32.25 60 GLY A N 4
ATOM 3890 C CA . GLY A 1 60 ? -9.029 0.847 -5.854 1.00 64.13 60 GLY A CA 4
ATOM 3891 C C . GLY A 1 60 ? -9.101 -0.606 -5.491 1.00 14.23 60 GLY A C 4
ATOM 3892 O O . GLY A 1 60 ? -8.535 -1.443 -6.181 1.00 22.13 60 GLY A O 4
ATOM 3896 N N . TRP A 1 61 ? -9.794 -0.895 -4.416 1.00 24.25 61 TRP A N 4
ATOM 3897 C CA . TRP A 1 61 ? -10.002 -2.272 -3.956 1.00 2.20 61 TRP A CA 4
ATOM 3898 C C . TRP A 1 61 ? -10.775 -3.087 -4.998 1.00 12.54 61 TRP A C 4
ATOM 3899 O O . TRP A 1 61 ? -10.156 -3.800 -5.795 1.00 37.34 61 TRP A O 4
ATOM 3921 N N . SER A 1 1 ? -0.393 7.380 8.717 1.00 65.13 1 SER A N 5
ATOM 3922 C CA . SER A 1 1 ? -0.207 6.417 9.804 1.00 4.31 1 SER A CA 5
ATOM 3923 C C . SER A 1 1 ? -1.333 5.369 9.836 1.00 53.25 1 SER A C 5
ATOM 3924 O O . SER A 1 1 ? -1.082 4.187 9.598 1.00 33.51 1 SER A O 5
ATOM 3934 N N . GLU A 1 2 ? -2.583 5.820 10.073 1.00 14.40 2 GLU A N 5
ATOM 3935 C CA . GLU A 1 2 ? -3.767 4.926 10.225 1.00 72.21 2 GLU A CA 5
ATOM 3936 C C . GLU A 1 2 ? -3.969 3.986 9.025 1.00 64.12 2 GLU A C 5
ATOM 3937 O O . GLU A 1 2 ? -4.530 2.898 9.153 1.00 25.50 2 GLU A O 5
ATOM 3949 N N . VAL A 1 3 ? -3.486 4.424 7.886 1.00 13.15 3 VAL A N 5
ATOM 3950 C CA . VAL A 1 3 ? -3.554 3.696 6.631 1.00 60.33 3 VAL A CA 5
ATOM 3951 C C . VAL A 1 3 ? -2.943 2.274 6.736 1.00 41.33 3 VAL A C 5
ATOM 3952 O O . VAL A 1 3 ? -3.332 1.378 6.007 1.00 45.31 3 VAL A O 5
ATOM 3965 N N . GLU A 1 4 ? -1.966 2.111 7.632 1.00 75.11 4 GLU A N 5
ATOM 3966 C CA . GLU A 1 4 ? -1.263 0.827 7.866 1.00 55.35 4 GLU A CA 5
ATOM 3967 C C . GLU A 1 4 ? -2.251 -0.335 8.020 1.00 25.14 4 GLU A C 5
ATOM 3968 O O . GLU A 1 4 ? -2.065 -1.410 7.433 1.00 24.50 4 GLU A O 5
ATOM 3980 N N . THR A 1 5 ? -3.305 -0.096 8.757 1.00 25.43 5 THR A N 5
ATOM 3981 C CA . THR A 1 5 ? -4.317 -1.107 9.020 1.00 32.13 5 THR A CA 5
ATOM 3982 C C . THR A 1 5 ? -5.023 -1.493 7.703 1.00 2.41 5 THR A C 5
ATOM 3983 O O . THR A 1 5 ? -5.369 -2.656 7.461 1.00 62.55 5 THR A O 5
ATOM 3994 N N . VAL A 1 6 ? -5.170 -0.515 6.855 1.00 21.15 6 VAL A N 5
ATOM 3995 C CA . VAL A 1 6 ? -5.832 -0.669 5.579 1.00 13.40 6 VAL A CA 5
ATOM 3996 C C . VAL A 1 6 ? -4.919 -1.430 4.610 1.00 53.51 6 VAL A C 5
ATOM 3997 O O . VAL A 1 6 ? -5.354 -2.329 3.878 1.00 44.10 6 VAL A O 5
ATOM 4010 N N . LEU A 1 7 ? -3.651 -1.077 4.636 1.00 32.13 7 LEU A N 5
ATOM 4011 C CA . LEU A 1 7 ? -2.648 -1.720 3.811 1.00 33.51 7 LEU A CA 5
ATOM 4012 C C . LEU A 1 7 ? -2.469 -3.174 4.199 1.00 34.12 7 LEU A C 5
ATOM 4013 O O . LEU A 1 7 ? -2.275 -4.016 3.340 1.00 50.10 7 LEU A O 5
ATOM 4029 N N . ARG A 1 8 ? -2.549 -3.460 5.497 1.00 12.53 8 ARG A N 5
ATOM 4030 C CA . ARG A 1 8 ? -2.481 -4.839 5.993 1.00 3.34 8 ARG A CA 5
ATOM 4031 C C . ARG A 1 8 ? -3.611 -5.667 5.373 1.00 22.14 8 ARG A C 5
ATOM 4032 O O . ARG A 1 8 ? -3.393 -6.788 4.908 1.00 32.54 8 ARG A O 5
ATOM 4053 N N . LYS A 1 9 ? -4.803 -5.083 5.358 1.00 75.33 9 LYS A N 5
ATOM 4054 C CA . LYS A 1 9 ? -5.987 -5.689 4.764 1.00 61.12 9 LYS A CA 5
ATOM 4055 C C . LYS A 1 9 ? -5.747 -6.048 3.287 1.00 1.51 9 LYS A C 5
ATOM 4056 O O . LYS A 1 9 ? -6.022 -7.176 2.857 1.00 61.05 9 LYS A O 5
ATOM 4075 N N . ALA A 1 10 ? -5.226 -5.104 2.534 1.00 15.04 10 ALA A N 5
ATOM 4076 C CA . ALA A 1 10 ? -4.935 -5.330 1.129 1.00 73.04 10 ALA A CA 5
ATOM 4077 C C . ALA A 1 10 ? -3.790 -6.342 0.944 1.00 64.23 10 ALA A C 5
ATOM 4078 O O . ALA A 1 10 ? -3.862 -7.217 0.079 1.00 20.23 10 ALA A O 5
ATOM 4085 N N . ALA A 1 11 ? -2.760 -6.239 1.784 1.00 51.43 11 ALA A N 5
ATOM 4086 C CA . ALA A 1 11 ? -1.582 -7.121 1.723 1.00 62.24 11 ALA A CA 5
ATOM 4087 C C . ALA A 1 11 ? -1.949 -8.572 1.949 1.00 5.35 11 ALA A C 5
ATOM 4088 O O . ALA A 1 11 ? -1.437 -9.468 1.262 1.00 10.31 11 ALA A O 5
ATOM 4095 N N . GLU A 1 12 ? -2.842 -8.792 2.899 1.00 65.04 12 GLU A N 5
ATOM 4096 C CA . GLU A 1 12 ? -3.298 -10.110 3.287 1.00 14.30 12 GLU A CA 5
ATOM 4097 C C . GLU A 1 12 ? -3.853 -10.880 2.092 1.00 25.13 12 GLU A C 5
ATOM 4098 O O . GLU A 1 12 ? -3.632 -12.091 1.949 1.00 42.43 12 GLU A O 5
ATOM 4110 N N . ARG A 1 13 ? -4.561 -10.183 1.247 1.00 63.13 13 ARG A N 5
ATOM 4111 C CA . ARG A 1 13 ? -5.250 -10.815 0.148 1.00 30.42 13 ARG A CA 5
ATOM 4112 C C . ARG A 1 13 ? -4.635 -10.468 -1.196 1.00 14.22 13 ARG A C 5
ATOM 4113 O O . ARG A 1 13 ? -5.222 -10.773 -2.241 1.00 22.03 13 ARG A O 5
ATOM 4134 N N . ASN A 1 14 ? -3.454 -9.834 -1.172 1.00 13.33 14 ASN A N 5
ATOM 4135 C CA . ASN A 1 14 ? -2.742 -9.429 -2.405 1.00 52.25 14 ASN A CA 5
ATOM 4136 C C . ASN A 1 14 ? -3.625 -8.551 -3.276 1.00 14.12 14 ASN A C 5
ATOM 4137 O O . ASN A 1 14 ? -3.640 -8.674 -4.508 1.00 5.13 14 ASN A O 5
ATOM 4148 N N . LYS A 1 15 ? -4.332 -7.654 -2.637 1.00 14.45 15 LYS A N 5
ATOM 4149 C CA . LYS A 1 15 ? -5.233 -6.769 -3.321 1.00 12.52 15 LYS A CA 5
ATOM 4150 C C . LYS A 1 15 ? -4.480 -5.663 -4.008 1.00 42.04 15 LYS A C 5
ATOM 4151 O O . LYS A 1 15 ? -3.561 -5.066 -3.437 1.00 22.24 15 LYS A O 5
ATOM 4170 N N . THR A 1 16 ? -4.849 -5.415 -5.224 1.00 14.44 16 THR A N 5
ATOM 4171 C CA . THR A 1 16 ? -4.297 -4.332 -5.963 1.00 44.15 16 THR A CA 5
ATOM 4172 C C . THR A 1 16 ? -5.171 -3.126 -5.674 1.00 41.32 16 THR A C 5
ATOM 4173 O O . THR A 1 16 ? -6.388 -3.189 -5.840 1.00 73.11 16 THR A O 5
ATOM 4184 N N . VAL A 1 17 ? -4.577 -2.069 -5.234 1.00 63.04 17 VAL A N 5
ATOM 4185 C CA . VAL A 1 17 ? -5.304 -0.891 -4.827 1.00 23.43 17 VAL A CA 5
ATOM 4186 C C . VAL A 1 17 ? -4.578 0.346 -5.295 1.00 51.14 17 VAL A C 5
ATOM 4187 O O . VAL A 1 17 ? -3.411 0.269 -5.703 1.00 12.42 17 VAL A O 5
ATOM 4200 N N . ASP A 1 18 ? -5.250 1.463 -5.244 1.00 64.14 18 ASP A N 5
ATOM 4201 C CA . ASP A 1 18 ? -4.641 2.722 -5.569 1.00 22.20 18 ASP A CA 5
ATOM 4202 C C . ASP A 1 18 ? -4.162 3.335 -4.290 1.00 31.11 18 ASP A C 5
ATOM 4203 O O . ASP A 1 18 ? -4.945 3.527 -3.338 1.00 31.12 18 ASP A O 5
ATOM 4212 N N . ILE A 1 19 ? -2.921 3.666 -4.250 1.00 41.33 19 ILE A N 5
ATOM 4213 C CA . ILE A 1 19 ? -2.341 4.249 -3.085 1.00 41.20 19 ILE A CA 5
ATOM 4214 C C . ILE A 1 19 ? -2.151 5.726 -3.300 1.00 40.21 19 ILE A C 5
ATOM 4215 O O . ILE A 1 19 ? -1.460 6.150 -4.235 1.00 31.33 19 ILE A O 5
ATOM 4231 N N . HIS A 1 20 ? -2.778 6.500 -2.456 1.00 2.53 20 HIS A N 5
ATOM 4232 C CA . HIS A 1 20 ? -2.725 7.933 -2.545 1.00 24.10 20 HIS A CA 5
ATOM 4233 C C . HIS A 1 20 ? -1.710 8.451 -1.558 1.00 30.15 20 HIS A C 5
ATOM 4234 O O . HIS A 1 20 ? -1.755 8.106 -0.374 1.00 71.22 20 HIS A O 5
ATOM 4249 N N . THR A 1 21 ? -0.790 9.244 -2.033 1.00 35.45 21 THR A N 5
ATOM 4250 C CA . THR A 1 21 ? 0.242 9.791 -1.189 1.00 71.34 21 THR A CA 5
ATOM 4251 C C . THR A 1 21 ? 0.102 11.307 -1.045 1.00 32.34 21 THR A C 5
ATOM 4252 O O . THR A 1 21 ? -0.621 11.951 -1.824 1.00 22.55 21 THR A O 5
ATOM 4263 N N . LYS A 1 22 ? 0.803 11.860 -0.052 1.00 3.11 22 LYS A N 5
ATOM 4264 C CA . LYS A 1 22 ? 0.849 13.312 0.238 1.00 61.42 22 LYS A CA 5
ATOM 4265 C C . LYS A 1 22 ? 1.287 14.126 -0.967 1.00 40.32 22 LYS A C 5
ATOM 4266 O O . LYS A 1 22 ? 0.894 15.274 -1.123 1.00 2.32 22 LYS A O 5
ATOM 4285 N N . SER A 1 23 ? 2.063 13.510 -1.831 1.00 54.53 23 SER A N 5
ATOM 4286 C CA . SER A 1 23 ? 2.640 14.189 -2.972 1.00 24.02 23 SER A CA 5
ATOM 4287 C C . SER A 1 23 ? 1.616 14.318 -4.100 1.00 3.14 23 SER A C 5
ATOM 4288 O O . SER A 1 23 ? 1.919 14.832 -5.169 1.00 45.44 23 SER A O 5
ATOM 4296 N N . GLY A 1 24 ? 0.403 13.838 -3.852 1.00 52.15 24 GLY A N 5
ATOM 4297 C CA . GLY A 1 24 ? -0.617 13.865 -4.861 1.00 24.42 24 GLY A CA 5
ATOM 4298 C C . GLY A 1 24 ? -0.390 12.763 -5.857 1.00 3.33 24 GLY A C 5
ATOM 4299 O O . GLY A 1 24 ? -0.979 12.741 -6.936 1.00 60.25 24 GLY A O 5
ATOM 4303 N N . THR A 1 25 ? 0.475 11.851 -5.495 1.00 31.31 25 THR A N 5
ATOM 4304 C CA . THR A 1 25 ? 0.819 10.755 -6.334 1.00 22.42 25 THR A CA 5
ATOM 4305 C C . THR A 1 25 ? -0.076 9.570 -5.983 1.00 55.22 25 THR A C 5
ATOM 4306 O O . THR A 1 25 ? -0.235 9.232 -4.803 1.00 3.43 25 THR A O 5
ATOM 4317 N N . THR A 1 26 ? -0.661 8.976 -6.976 1.00 72.43 26 THR A N 5
ATOM 4318 C CA . THR A 1 26 ? -1.477 7.823 -6.805 1.00 12.12 26 THR A CA 5
ATOM 4319 C C . THR A 1 26 ? -0.966 6.719 -7.713 1.00 14.33 26 THR A C 5
ATOM 4320 O O . THR A 1 26 ? -0.895 6.889 -8.937 1.00 51.52 26 THR A O 5
ATOM 4331 N N . VAL A 1 27 ? -0.578 5.625 -7.122 1.00 34.22 27 VAL A N 5
ATOM 4332 C CA . VAL A 1 27 ? -0.104 4.483 -7.868 1.00 2.02 27 VAL A CA 5
ATOM 4333 C C . VAL A 1 27 ? -0.957 3.279 -7.547 1.00 70.52 27 VAL A C 5
ATOM 4334 O O . VAL A 1 27 ? -1.340 3.079 -6.391 1.00 22.43 27 VAL A O 5
ATOM 4347 N N . ARG A 1 28 ? -1.296 2.515 -8.540 1.00 33.24 28 ARG A N 5
ATOM 4348 C CA . ARG A 1 28 ? -2.084 1.338 -8.319 1.00 50.30 28 ARG A CA 5
ATOM 4349 C C . ARG A 1 28 ? -1.164 0.139 -8.317 1.00 51.11 28 ARG A C 5
ATOM 4350 O O . ARG A 1 28 ? -0.558 -0.199 -9.337 1.00 2.04 28 ARG A O 5
ATOM 4371 N N . VAL A 1 29 ? -1.053 -0.488 -7.164 1.00 72.35 29 VAL A N 5
ATOM 4372 C CA . VAL A 1 29 ? -0.123 -1.583 -6.943 1.00 22.30 29 VAL A CA 5
ATOM 4373 C C . VAL A 1 29 ? -0.705 -2.605 -5.968 1.00 22.44 29 VAL A C 5
ATOM 4374 O O . VAL A 1 29 ? -1.798 -2.422 -5.437 1.00 20.21 29 VAL A O 5
ATOM 4387 N N . ASN A 1 30 ? 0.039 -3.658 -5.744 1.00 33.54 30 ASN A N 5
ATOM 4388 C CA . ASN A 1 30 ? -0.338 -4.727 -4.821 1.00 15.12 30 ASN A CA 5
ATOM 4389 C C . ASN A 1 30 ? 0.530 -4.569 -3.575 1.00 75.22 30 ASN A C 5
ATOM 4390 O O . ASN A 1 30 ? 1.706 -4.263 -3.699 1.00 63.40 30 ASN A O 5
ATOM 4401 N N . VAL A 1 31 ? -0.034 -4.756 -2.396 1.00 4.20 31 VAL A N 5
ATOM 4402 C CA . VAL A 1 31 ? 0.727 -4.575 -1.152 1.00 14.40 31 VAL A CA 5
ATOM 4403 C C . VAL A 1 31 ? 1.438 -5.885 -0.756 1.00 52.43 31 VAL A C 5
ATOM 4404 O O . VAL A 1 31 ? 0.810 -6.943 -0.653 1.00 75.53 31 VAL A O 5
ATOM 4417 N N . LYS A 1 32 ? 2.738 -5.810 -0.537 1.00 4.31 32 LYS A N 5
ATOM 4418 C CA . LYS A 1 32 ? 3.538 -6.970 -0.251 1.00 4.42 32 LYS A CA 5
ATOM 4419 C C . LYS A 1 32 ? 3.966 -7.068 1.221 1.00 43.41 32 LYS A C 5
ATOM 4420 O O . LYS A 1 32 ? 3.961 -8.152 1.803 1.00 61.31 32 LYS A O 5
ATOM 4439 N N . ARG A 1 33 ? 4.305 -5.958 1.817 1.00 24.51 33 ARG A N 5
ATOM 4440 C CA . ARG A 1 33 ? 4.830 -5.959 3.184 1.00 20.30 33 ARG A CA 5
ATOM 4441 C C . ARG A 1 33 ? 4.321 -4.762 3.933 1.00 31.33 33 ARG A C 5
ATOM 4442 O O . ARG A 1 33 ? 4.285 -3.672 3.388 1.00 32.22 33 ARG A O 5
ATOM 4463 N N . VAL A 1 34 ? 3.968 -4.957 5.178 1.00 22.54 34 VAL A N 5
ATOM 4464 C CA . VAL A 1 34 ? 3.456 -3.883 6.005 1.00 40.11 34 VAL A CA 5
ATOM 4465 C C . VAL A 1 34 ? 4.177 -3.807 7.332 1.00 73.34 34 VAL A C 5
ATOM 4466 O O . VAL A 1 34 ? 4.043 -4.684 8.188 1.00 32.51 34 VAL A O 5
ATOM 4479 N N . ASP A 1 35 ? 4.940 -2.769 7.480 1.00 44.54 35 ASP A N 5
ATOM 4480 C CA . ASP A 1 35 ? 5.629 -2.471 8.719 1.00 53.13 35 ASP A CA 5
ATOM 4481 C C . ASP A 1 35 ? 5.301 -1.076 9.125 1.00 70.42 35 ASP A C 5
ATOM 4482 O O . ASP A 1 35 ? 4.941 -0.268 8.288 1.00 12.33 35 ASP A O 5
ATOM 4491 N N . SER A 1 36 ? 5.485 -0.781 10.384 1.00 32.35 36 SER A N 5
ATOM 4492 C CA . SER A 1 36 ? 5.084 0.498 10.984 1.00 53.32 36 SER A CA 5
ATOM 4493 C C . SER A 1 36 ? 6.022 1.670 10.662 1.00 35.52 36 SER A C 5
ATOM 4494 O O . SER A 1 36 ? 6.119 2.637 11.416 1.00 0.21 36 SER A O 5
ATOM 4502 N N . LYS A 1 37 ? 6.658 1.598 9.527 1.00 14.04 37 LYS A N 5
ATOM 4503 C CA . LYS A 1 37 ? 7.507 2.661 9.043 1.00 1.42 37 LYS A CA 5
ATOM 4504 C C . LYS A 1 37 ? 7.220 2.879 7.578 1.00 11.32 37 LYS A C 5
ATOM 4505 O O . LYS A 1 37 ? 6.986 4.003 7.121 1.00 43.13 37 LYS A O 5
ATOM 4524 N N . SER A 1 38 ? 7.204 1.801 6.851 1.00 50.55 38 SER A N 5
ATOM 4525 C CA . SER A 1 38 ? 6.987 1.827 5.447 1.00 51.43 38 SER A CA 5
ATOM 4526 C C . SER A 1 38 ? 6.405 0.500 4.969 1.00 22.14 38 SER A C 5
ATOM 4527 O O . SER A 1 38 ? 6.450 -0.507 5.684 1.00 55.32 38 SER A O 5
ATOM 4535 N N . VAL A 1 39 ? 5.915 0.500 3.771 1.00 74.42 39 VAL A N 5
ATOM 4536 C CA . VAL A 1 39 ? 5.216 -0.612 3.193 1.00 73.32 39 VAL A CA 5
ATOM 4537 C C . VAL A 1 39 ? 5.789 -0.945 1.845 1.00 40.12 39 VAL A C 5
ATOM 4538 O O . VAL A 1 39 ? 6.091 -0.062 1.059 1.00 44.43 39 VAL A O 5
ATOM 4551 N N . LYS A 1 40 ? 5.949 -2.218 1.591 1.00 51.22 40 LYS A N 5
ATOM 4552 C CA . LYS A 1 40 ? 6.470 -2.657 0.331 1.00 41.14 40 LYS A CA 5
ATOM 4553 C C . LYS A 1 40 ? 5.325 -3.071 -0.533 1.00 5.12 40 LYS A C 5
ATOM 4554 O O . LYS A 1 40 ? 4.379 -3.710 -0.056 1.00 10.42 40 LYS A O 5
ATOM 4573 N N . VAL A 1 41 ? 5.395 -2.717 -1.758 1.00 5.50 41 VAL A N 5
ATOM 4574 C CA . VAL A 1 41 ? 4.378 -3.014 -2.713 1.00 64.42 41 VAL A CA 5
ATOM 4575 C C . VAL A 1 41 ? 4.995 -3.733 -3.891 1.00 61.23 41 VAL A C 5
ATOM 4576 O O . VAL A 1 41 ? 6.203 -3.876 -3.955 1.00 33.13 41 VAL A O 5
ATOM 4589 N N . GLU A 1 42 ? 4.185 -4.149 -4.812 1.00 62.22 42 GLU A N 5
ATOM 4590 C CA . GLU A 1 42 ? 4.643 -4.970 -5.899 1.00 12.42 42 GLU A CA 5
ATOM 4591 C C . GLU A 1 42 ? 4.507 -4.226 -7.207 1.00 32.24 42 GLU A C 5
ATOM 4592 O O . GLU A 1 42 ? 3.421 -3.727 -7.545 1.00 4.14 42 GLU A O 5
ATOM 4604 N N . ARG A 1 43 ? 5.602 -4.132 -7.930 1.00 25.45 43 ARG A N 5
ATOM 4605 C CA . ARG A 1 43 ? 5.599 -3.584 -9.259 1.00 11.34 43 ARG A CA 5
ATOM 4606 C C . ARG A 1 43 ? 6.410 -4.519 -10.086 1.00 51.44 43 ARG A C 5
ATOM 4607 O O . ARG A 1 43 ? 7.550 -4.800 -9.729 1.00 22.22 43 ARG A O 5
ATOM 4628 N N . ASN A 1 44 ? 5.818 -5.045 -11.149 1.00 52.12 44 ASN A N 5
ATOM 4629 C CA . ASN A 1 44 ? 6.492 -5.994 -12.060 1.00 35.44 44 ASN A CA 5
ATOM 4630 C C . ASN A 1 44 ? 6.896 -7.244 -11.278 1.00 5.04 44 ASN A C 5
ATOM 4631 O O . ASN A 1 44 ? 7.852 -7.926 -11.624 1.00 34.45 44 ASN A O 5
ATOM 4642 N N . GLY A 1 45 ? 6.107 -7.573 -10.262 1.00 23.54 45 GLY A N 5
ATOM 4643 C CA . GLY A 1 45 ? 6.391 -8.731 -9.424 1.00 21.45 45 GLY A CA 5
ATOM 4644 C C . GLY A 1 45 ? 7.498 -8.475 -8.393 1.00 14.32 45 GLY A C 5
ATOM 4645 O O . GLY A 1 45 ? 7.831 -9.356 -7.598 1.00 1.13 45 GLY A O 5
ATOM 4649 N N . GLN A 1 46 ? 8.054 -7.276 -8.397 1.00 33.25 46 GLN A N 5
ATOM 4650 C CA . GLN A 1 46 ? 9.148 -6.926 -7.498 1.00 70.20 46 GLN A CA 5
ATOM 4651 C C . GLN A 1 46 ? 8.623 -6.068 -6.366 1.00 31.13 46 GLN A C 5
ATOM 4652 O O . GLN A 1 46 ? 7.629 -5.366 -6.539 1.00 42.21 46 GLN A O 5
ATOM 4666 N N . ASP A 1 47 ? 9.279 -6.111 -5.225 1.00 61.21 47 ASP A N 5
ATOM 4667 C CA . ASP A 1 47 ? 8.870 -5.285 -4.113 1.00 3.11 47 ASP A CA 5
ATOM 4668 C C . ASP A 1 47 ? 9.554 -3.925 -4.187 1.00 25.50 47 ASP A C 5
ATOM 4669 O O . ASP A 1 47 ? 10.767 -3.825 -4.383 1.00 73.22 47 ASP A O 5
ATOM 4678 N N . LEU A 1 48 ? 8.764 -2.901 -4.091 1.00 31.14 48 LEU A N 5
ATOM 4679 C CA . LEU A 1 48 ? 9.222 -1.526 -4.026 1.00 40.40 48 LEU A CA 5
ATOM 4680 C C . LEU A 1 48 ? 8.606 -0.930 -2.790 1.00 23.43 48 LEU A C 5
ATOM 4681 O O . LEU A 1 48 ? 7.489 -1.267 -2.457 1.00 42.34 48 LEU A O 5
ATOM 4697 N N . GLU A 1 49 ? 9.297 -0.082 -2.099 1.00 3.24 49 GLU A N 5
ATOM 4698 C CA . GLU A 1 49 ? 8.784 0.372 -0.828 1.00 2.32 49 GLU A CA 5
ATOM 4699 C C . GLU A 1 49 ? 8.298 1.828 -0.846 1.00 34.12 49 GLU A C 5
ATOM 4700 O O . GLU A 1 49 ? 8.835 2.669 -1.566 1.00 72.05 49 GLU A O 5
ATOM 4712 N N . ILE A 1 50 ? 7.261 2.085 -0.056 1.00 63.43 50 ILE A N 5
ATOM 4713 C CA . ILE A 1 50 ? 6.633 3.380 0.095 1.00 63.12 50 ILE A CA 5
ATOM 4714 C C . ILE A 1 50 ? 6.483 3.659 1.592 1.00 70.45 50 ILE A C 5
ATOM 4715 O O . ILE A 1 50 ? 6.229 2.749 2.367 1.00 60.13 50 ILE A O 5
ATOM 4731 N N . SER A 1 51 ? 6.640 4.878 1.978 1.00 23.32 51 SER A N 5
ATOM 4732 C CA . SER A 1 51 ? 6.609 5.260 3.382 1.00 63.45 51 SER A CA 5
ATOM 4733 C C . SER A 1 51 ? 5.176 5.521 3.883 1.00 41.20 51 SER A C 5
ATOM 4734 O O . SER A 1 51 ? 4.415 6.255 3.250 1.00 22.54 51 SER A O 5
ATOM 4742 N N . LEU A 1 52 ? 4.838 4.940 5.049 1.00 61.14 52 LEU A N 5
ATOM 4743 C CA . LEU A 1 52 ? 3.496 5.070 5.661 1.00 61.12 52 LEU A CA 5
ATOM 4744 C C . LEU A 1 52 ? 3.107 6.499 5.938 1.00 54.25 52 LEU A C 5
ATOM 4745 O O . LEU A 1 52 ? 1.929 6.849 5.899 1.00 5.04 52 LEU A O 5
ATOM 4761 N N . ASP A 1 53 ? 4.089 7.316 6.209 1.00 2.41 53 ASP A N 5
ATOM 4762 C CA . ASP A 1 53 ? 3.854 8.712 6.557 1.00 30.44 53 ASP A CA 5
ATOM 4763 C C . ASP A 1 53 ? 3.366 9.491 5.352 1.00 40.24 53 ASP A C 5
ATOM 4764 O O . ASP A 1 53 ? 2.604 10.457 5.478 1.00 30.43 53 ASP A O 5
ATOM 4773 N N . GLN A 1 54 ? 3.735 9.021 4.180 1.00 74.43 54 GLN A N 5
ATOM 4774 C CA . GLN A 1 54 ? 3.387 9.700 2.956 1.00 71.40 54 GLN A CA 5
ATOM 4775 C C . GLN A 1 54 ? 2.133 9.136 2.367 1.00 53.11 54 GLN A C 5
ATOM 4776 O O . GLN A 1 54 ? 1.480 9.781 1.565 1.00 3.33 54 GLN A O 5
ATOM 4790 N N . ILE A 1 55 ? 1.816 7.936 2.747 1.00 53.11 55 ILE A N 5
ATOM 4791 C CA . ILE A 1 55 ? 0.601 7.291 2.293 1.00 3.14 55 ILE A CA 5
ATOM 4792 C C . ILE A 1 55 ? -0.568 7.836 3.092 1.00 13.01 55 ILE A C 5
ATOM 4793 O O . ILE A 1 55 ? -0.589 7.722 4.315 1.00 23.23 55 ILE A O 5
ATOM 4809 N N . THR A 1 56 ? -1.519 8.426 2.424 1.00 33.12 56 THR A N 5
ATOM 4810 C CA . THR A 1 56 ? -2.633 9.005 3.106 1.00 63.21 56 THR A CA 5
ATOM 4811 C C . THR A 1 56 ? -3.820 8.039 3.169 1.00 54.32 56 THR A C 5
ATOM 4812 O O . THR A 1 56 ? -4.448 7.874 4.220 1.00 5.33 56 THR A O 5
ATOM 4823 N N . HIS A 1 57 ? -4.108 7.373 2.056 1.00 0.04 57 HIS A N 5
ATOM 4824 C CA . HIS A 1 57 ? -5.275 6.493 1.992 1.00 63.02 57 HIS A CA 5
ATOM 4825 C C . HIS A 1 57 ? -5.267 5.567 0.794 1.00 24.45 57 HIS A C 5
ATOM 4826 O O . HIS A 1 57 ? -4.622 5.843 -0.232 1.00 60.33 57 HIS A O 5
ATOM 4841 N N . VAL A 1 58 ? -6.009 4.490 0.931 1.00 62.32 58 VAL A N 5
ATOM 4842 C CA . VAL A 1 58 ? -6.117 3.440 -0.057 1.00 53.11 58 VAL A CA 5
ATOM 4843 C C . VAL A 1 58 ? -7.522 3.397 -0.620 1.00 54.03 58 VAL A C 5
ATOM 4844 O O . VAL A 1 58 ? -8.501 3.364 0.128 1.00 13.13 58 VAL A O 5
ATOM 4857 N N . ASP A 1 59 ? -7.623 3.420 -1.918 1.00 70.54 59 ASP A N 5
ATOM 4858 C CA . ASP A 1 59 ? -8.905 3.340 -2.593 1.00 70.40 59 ASP A CA 5
ATOM 4859 C C . ASP A 1 59 ? -8.721 2.484 -3.841 1.00 1.43 59 ASP A C 5
ATOM 4860 O O . ASP A 1 59 ? -7.604 2.141 -4.163 1.00 33.32 59 ASP A O 5
ATOM 4869 N N . GLY A 1 60 ? -9.785 2.121 -4.517 1.00 20.01 60 GLY A N 5
ATOM 4870 C CA . GLY A 1 60 ? -9.643 1.354 -5.738 1.00 52.23 60 GLY A CA 5
ATOM 4871 C C . GLY A 1 60 ? -9.531 -0.129 -5.483 1.00 11.14 60 GLY A C 5
ATOM 4872 O O . GLY A 1 60 ? -8.837 -0.841 -6.200 1.00 74.44 60 GLY A O 5
ATOM 4876 N N . TRP A 1 61 ? -10.181 -0.571 -4.451 1.00 74.53 61 TRP A N 5
ATOM 4877 C CA . TRP A 1 61 ? -10.234 -1.986 -4.100 1.00 4.03 61 TRP A CA 5
ATOM 4878 C C . TRP A 1 61 ? -11.035 -2.764 -5.154 1.00 74.44 61 TRP A C 5
ATOM 4879 O O . TRP A 1 61 ? -10.433 -3.322 -6.094 1.00 37.08 61 TRP A O 5
ATOM 4901 N N . SER A 1 1 ? -0.150 2.852 12.648 1.00 53.23 1 SER A N 6
ATOM 4902 C CA . SER A 1 1 ? -0.659 4.001 11.936 1.00 45.14 1 SER A CA 6
ATOM 4903 C C . SER A 1 1 ? -2.013 3.659 11.296 1.00 53.31 1 SER A C 6
ATOM 4904 O O . SER A 1 1 ? -2.313 2.492 11.062 1.00 74.14 1 SER A O 6
ATOM 4914 N N . GLU A 1 2 ? -2.810 4.682 11.021 1.00 33.42 2 GLU A N 6
ATOM 4915 C CA . GLU A 1 2 ? -4.177 4.523 10.520 1.00 3.41 2 GLU A CA 6
ATOM 4916 C C . GLU A 1 2 ? -4.229 3.792 9.184 1.00 31.04 2 GLU A C 6
ATOM 4917 O O . GLU A 1 2 ? -4.814 2.710 9.075 1.00 40.30 2 GLU A O 6
ATOM 4929 N N . VAL A 1 3 ? -3.610 4.380 8.180 1.00 71.14 3 VAL A N 6
ATOM 4930 C CA . VAL A 1 3 ? -3.639 3.839 6.832 1.00 42.40 3 VAL A CA 6
ATOM 4931 C C . VAL A 1 3 ? -2.917 2.481 6.760 1.00 43.45 3 VAL A C 6
ATOM 4932 O O . VAL A 1 3 ? -3.255 1.633 5.961 1.00 45.55 3 VAL A O 6
ATOM 4945 N N . GLU A 1 4 ? -1.929 2.314 7.626 1.00 72.42 4 GLU A N 6
ATOM 4946 C CA . GLU A 1 4 ? -1.119 1.084 7.762 1.00 51.05 4 GLU A CA 6
ATOM 4947 C C . GLU A 1 4 ? -2.009 -0.146 7.825 1.00 51.43 4 GLU A C 6
ATOM 4948 O O . GLU A 1 4 ? -1.764 -1.144 7.146 1.00 43.45 4 GLU A O 6
ATOM 4960 N N . THR A 1 5 ? -3.044 -0.042 8.608 1.00 41.04 5 THR A N 6
ATOM 4961 C CA . THR A 1 5 ? -3.973 -1.126 8.816 1.00 52.43 5 THR A CA 6
ATOM 4962 C C . THR A 1 5 ? -4.681 -1.459 7.496 1.00 41.11 5 THR A C 6
ATOM 4963 O O . THR A 1 5 ? -4.979 -2.611 7.195 1.00 64.12 5 THR A O 6
ATOM 4974 N N . VAL A 1 6 ? -4.889 -0.436 6.708 1.00 23.05 6 VAL A N 6
ATOM 4975 C CA . VAL A 1 6 ? -5.601 -0.542 5.466 1.00 64.52 6 VAL A CA 6
ATOM 4976 C C . VAL A 1 6 ? -4.721 -1.246 4.423 1.00 41.24 6 VAL A C 6
ATOM 4977 O O . VAL A 1 6 ? -5.187 -2.130 3.699 1.00 73.40 6 VAL A O 6
ATOM 4990 N N . LEU A 1 7 ? -3.436 -0.878 4.378 1.00 51.42 7 LEU A N 6
ATOM 4991 C CA . LEU A 1 7 ? -2.482 -1.570 3.490 1.00 43.42 7 LEU A CA 6
ATOM 4992 C C . LEU A 1 7 ? -2.352 -3.021 3.901 1.00 71.22 7 LEU A C 6
ATOM 4993 O O . LEU A 1 7 ? -2.316 -3.917 3.061 1.00 32.14 7 LEU A O 6
ATOM 5009 N N . ARG A 1 8 ? -2.303 -3.237 5.204 1.00 71.03 8 ARG A N 6
ATOM 5010 C CA . ARG A 1 8 ? -2.194 -4.565 5.785 1.00 14.13 8 ARG A CA 6
ATOM 5011 C C . ARG A 1 8 ? -3.411 -5.403 5.405 1.00 3.55 8 ARG A C 6
ATOM 5012 O O . ARG A 1 8 ? -3.303 -6.594 5.129 1.00 21.31 8 ARG A O 6
ATOM 5033 N N . LYS A 1 9 ? -4.552 -4.753 5.352 1.00 74.44 9 LYS A N 6
ATOM 5034 C CA . LYS A 1 9 ? -5.787 -5.388 5.008 1.00 13.41 9 LYS A CA 6
ATOM 5035 C C . LYS A 1 9 ? -5.768 -5.858 3.547 1.00 12.20 9 LYS A C 6
ATOM 5036 O O . LYS A 1 9 ? -6.244 -6.958 3.220 1.00 62.01 9 LYS A O 6
ATOM 5055 N N . ALA A 1 10 ? -5.220 -5.037 2.691 1.00 72.25 10 ALA A N 6
ATOM 5056 C CA . ALA A 1 10 ? -5.077 -5.377 1.289 1.00 71.40 10 ALA A CA 6
ATOM 5057 C C . ALA A 1 10 ? -4.024 -6.475 1.103 1.00 2.25 10 ALA A C 6
ATOM 5058 O O . ALA A 1 10 ? -4.240 -7.427 0.350 1.00 51.32 10 ALA A O 6
ATOM 5065 N N . ALA A 1 11 ? -2.905 -6.347 1.820 1.00 60.31 11 ALA A N 6
ATOM 5066 C CA . ALA A 1 11 ? -1.803 -7.320 1.768 1.00 1.02 11 ALA A CA 6
ATOM 5067 C C . ALA A 1 11 ? -2.271 -8.698 2.190 1.00 31.02 11 ALA A C 6
ATOM 5068 O O . ALA A 1 11 ? -1.854 -9.708 1.621 1.00 41.15 11 ALA A O 6
ATOM 5075 N N . GLU A 1 12 ? -3.147 -8.722 3.178 1.00 51.31 12 GLU A N 6
ATOM 5076 C CA . GLU A 1 12 ? -3.730 -9.931 3.723 1.00 0.34 12 GLU A CA 6
ATOM 5077 C C . GLU A 1 12 ? -4.415 -10.774 2.638 1.00 44.31 12 GLU A C 6
ATOM 5078 O O . GLU A 1 12 ? -4.406 -12.007 2.688 1.00 20.40 12 GLU A O 6
ATOM 5090 N N . ARG A 1 13 ? -4.988 -10.115 1.661 1.00 11.53 13 ARG A N 6
ATOM 5091 C CA . ARG A 1 13 ? -5.735 -10.789 0.657 1.00 63.42 13 ARG A CA 6
ATOM 5092 C C . ARG A 1 13 ? -4.982 -10.735 -0.680 1.00 42.45 13 ARG A C 6
ATOM 5093 O O . ARG A 1 13 ? -5.481 -11.208 -1.699 1.00 1.14 13 ARG A O 6
ATOM 5114 N N . ASN A 1 14 ? -3.762 -10.181 -0.645 1.00 35.11 14 ASN A N 6
ATOM 5115 C CA . ASN A 1 14 ? -2.941 -9.950 -1.855 1.00 63.23 14 ASN A CA 6
ATOM 5116 C C . ASN A 1 14 ? -3.758 -9.137 -2.866 1.00 54.14 14 ASN A C 6
ATOM 5117 O O . ASN A 1 14 ? -3.986 -9.539 -4.006 1.00 61.32 14 ASN A O 6
ATOM 5128 N N . LYS A 1 15 ? -4.306 -8.057 -2.371 1.00 32.10 15 LYS A N 6
ATOM 5129 C CA . LYS A 1 15 ? -5.127 -7.170 -3.150 1.00 63.52 15 LYS A CA 6
ATOM 5130 C C . LYS A 1 15 ? -4.325 -6.029 -3.745 1.00 70.55 15 LYS A C 6
ATOM 5131 O O . LYS A 1 15 ? -3.458 -5.438 -3.081 1.00 42.10 15 LYS A O 6
ATOM 5150 N N . THR A 1 16 ? -4.604 -5.740 -4.996 1.00 45.12 16 THR A N 6
ATOM 5151 C CA . THR A 1 16 ? -3.999 -4.641 -5.679 1.00 31.14 16 THR A CA 6
ATOM 5152 C C . THR A 1 16 ? -4.882 -3.399 -5.483 1.00 52.11 16 THR A C 6
ATOM 5153 O O . THR A 1 16 ? -6.072 -3.422 -5.795 1.00 50.33 16 THR A O 6
ATOM 5164 N N . VAL A 1 17 ? -4.297 -2.338 -4.989 1.00 50.43 17 VAL A N 6
ATOM 5165 C CA . VAL A 1 17 ? -5.018 -1.118 -4.648 1.00 2.24 17 VAL A CA 6
ATOM 5166 C C . VAL A 1 17 ? -4.207 0.109 -5.049 1.00 70.31 17 VAL A C 6
ATOM 5167 O O . VAL A 1 17 ? -3.005 0.010 -5.305 1.00 54.51 17 VAL A O 6
ATOM 5180 N N . ASP A 1 18 ? -4.859 1.239 -5.099 1.00 75.24 18 ASP A N 6
ATOM 5181 C CA . ASP A 1 18 ? -4.228 2.497 -5.427 1.00 11.10 18 ASP A CA 6
ATOM 5182 C C . ASP A 1 18 ? -3.773 3.140 -4.170 1.00 4.54 18 ASP A C 6
ATOM 5183 O O . ASP A 1 18 ? -4.566 3.341 -3.226 1.00 33.44 18 ASP A O 6
ATOM 5192 N N . ILE A 1 19 ? -2.540 3.484 -4.137 1.00 10.44 19 ILE A N 6
ATOM 5193 C CA . ILE A 1 19 ? -2.003 4.163 -3.017 1.00 44.24 19 ILE A CA 6
ATOM 5194 C C . ILE A 1 19 ? -1.893 5.628 -3.344 1.00 30.23 19 ILE A C 6
ATOM 5195 O O . ILE A 1 19 ? -1.303 6.002 -4.360 1.00 43.35 19 ILE A O 6
ATOM 5211 N N . HIS A 1 20 ? -2.493 6.441 -2.515 1.00 63.40 20 HIS A N 6
ATOM 5212 C CA . HIS A 1 20 ? -2.457 7.875 -2.686 1.00 11.45 20 HIS A CA 6
ATOM 5213 C C . HIS A 1 20 ? -1.463 8.436 -1.717 1.00 71.11 20 HIS A C 6
ATOM 5214 O O . HIS A 1 20 ? -1.554 8.175 -0.510 1.00 71.52 20 HIS A O 6
ATOM 5229 N N . THR A 1 21 ? -0.507 9.160 -2.215 1.00 52.11 21 THR A N 6
ATOM 5230 C CA . THR A 1 21 ? 0.516 9.705 -1.373 1.00 33.31 21 THR A CA 6
ATOM 5231 C C . THR A 1 21 ? 0.317 11.207 -1.187 1.00 64.14 21 THR A C 6
ATOM 5232 O O . THR A 1 21 ? -0.502 11.837 -1.874 1.00 20.14 21 THR A O 6
ATOM 5243 N N . LYS A 1 22 ? 1.078 11.769 -0.271 1.00 52.42 22 LYS A N 6
ATOM 5244 C CA . LYS A 1 22 ? 1.135 13.204 -0.049 1.00 23.42 22 LYS A CA 6
ATOM 5245 C C . LYS A 1 22 ? 1.854 13.893 -1.193 1.00 60.10 22 LYS A C 6
ATOM 5246 O O . LYS A 1 22 ? 1.760 15.110 -1.365 1.00 41.24 22 LYS A O 6
ATOM 5265 N N . SER A 1 23 ? 2.570 13.109 -1.973 1.00 73.24 23 SER A N 6
ATOM 5266 C CA . SER A 1 23 ? 3.323 13.610 -3.090 1.00 2.25 23 SER A CA 6
ATOM 5267 C C . SER A 1 23 ? 2.380 13.824 -4.275 1.00 33.44 23 SER A C 6
ATOM 5268 O O . SER A 1 23 ? 2.731 14.472 -5.258 1.00 5.30 23 SER A O 6
ATOM 5276 N N . GLY A 1 24 ? 1.176 13.284 -4.158 1.00 12.34 24 GLY A N 6
ATOM 5277 C CA . GLY A 1 24 ? 0.206 13.411 -5.207 1.00 34.02 24 GLY A CA 6
ATOM 5278 C C . GLY A 1 24 ? 0.329 12.298 -6.203 1.00 20.32 24 GLY A C 6
ATOM 5279 O O . GLY A 1 24 ? -0.185 12.385 -7.314 1.00 35.10 24 GLY A O 6
ATOM 5283 N N . THR A 1 25 ? 1.007 11.251 -5.813 1.00 63.14 25 THR A N 6
ATOM 5284 C CA . THR A 1 25 ? 1.195 10.134 -6.684 1.00 44.32 25 THR A CA 6
ATOM 5285 C C . THR A 1 25 ? 0.186 9.055 -6.360 1.00 31.52 25 THR A C 6
ATOM 5286 O O . THR A 1 25 ? -0.080 8.773 -5.187 1.00 1.15 25 THR A O 6
ATOM 5297 N N . THR A 1 26 ? -0.426 8.514 -7.369 1.00 71.33 26 THR A N 6
ATOM 5298 C CA . THR A 1 26 ? -1.323 7.430 -7.183 1.00 64.43 26 THR A CA 6
ATOM 5299 C C . THR A 1 26 ? -0.904 6.284 -8.073 1.00 24.12 26 THR A C 6
ATOM 5300 O O . THR A 1 26 ? -0.910 6.399 -9.306 1.00 74.03 26 THR A O 6
ATOM 5311 N N . VAL A 1 27 ? -0.529 5.210 -7.462 1.00 20.22 27 VAL A N 6
ATOM 5312 C CA . VAL A 1 27 ? -0.123 4.037 -8.172 1.00 64.14 27 VAL A CA 6
ATOM 5313 C C . VAL A 1 27 ? -0.924 2.867 -7.673 1.00 10.34 27 VAL A C 6
ATOM 5314 O O . VAL A 1 27 ? -1.131 2.723 -6.459 1.00 60.21 27 VAL A O 6
ATOM 5327 N N . ARG A 1 28 ? -1.428 2.073 -8.571 1.00 74.43 28 ARG A N 6
ATOM 5328 C CA . ARG A 1 28 ? -2.161 0.931 -8.159 1.00 70.45 28 ARG A CA 6
ATOM 5329 C C . ARG A 1 28 ? -1.224 -0.233 -8.172 1.00 13.23 28 ARG A C 6
ATOM 5330 O O . ARG A 1 28 ? -0.737 -0.650 -9.223 1.00 72.11 28 ARG A O 6
ATOM 5351 N N . VAL A 1 29 ? -0.963 -0.734 -7.013 1.00 40.12 29 VAL A N 6
ATOM 5352 C CA . VAL A 1 29 ? 0.017 -1.757 -6.806 1.00 72.31 29 VAL A CA 6
ATOM 5353 C C . VAL A 1 29 ? -0.522 -2.798 -5.863 1.00 41.23 29 VAL A C 6
ATOM 5354 O O . VAL A 1 29 ? -1.562 -2.604 -5.236 1.00 72.31 29 VAL A O 6
ATOM 5367 N N . ASN A 1 30 ? 0.172 -3.874 -5.747 1.00 23.32 30 ASN A N 6
ATOM 5368 C CA . ASN A 1 30 ? -0.263 -4.946 -4.898 1.00 12.32 30 ASN A CA 6
ATOM 5369 C C . ASN A 1 30 ? 0.589 -4.948 -3.646 1.00 25.51 30 ASN A C 6
ATOM 5370 O O . ASN A 1 30 ? 1.803 -4.985 -3.733 1.00 21.12 30 ASN A O 6
ATOM 5381 N N . VAL A 1 31 ? -0.040 -4.905 -2.493 1.00 4.43 31 VAL A N 6
ATOM 5382 C CA . VAL A 1 31 ? 0.697 -4.780 -1.236 1.00 54.50 31 VAL A CA 6
ATOM 5383 C C . VAL A 1 31 ? 1.374 -6.104 -0.857 1.00 25.31 31 VAL A C 6
ATOM 5384 O O . VAL A 1 31 ? 0.734 -7.161 -0.841 1.00 55.54 31 VAL A O 6
ATOM 5397 N N . LYS A 1 32 ? 2.667 -6.037 -0.566 1.00 0.20 32 LYS A N 6
ATOM 5398 C CA . LYS A 1 32 ? 3.461 -7.202 -0.270 1.00 71.43 32 LYS A CA 6
ATOM 5399 C C . LYS A 1 32 ? 3.815 -7.308 1.220 1.00 64.11 32 LYS A C 6
ATOM 5400 O O . LYS A 1 32 ? 3.803 -8.389 1.788 1.00 73.11 32 LYS A O 6
ATOM 5419 N N . ARG A 1 33 ? 4.114 -6.185 1.830 1.00 21.45 33 ARG A N 6
ATOM 5420 C CA . ARG A 1 33 ? 4.570 -6.146 3.225 1.00 71.20 33 ARG A CA 6
ATOM 5421 C C . ARG A 1 33 ? 4.069 -4.889 3.894 1.00 31.14 33 ARG A C 6
ATOM 5422 O O . ARG A 1 33 ? 4.010 -3.836 3.262 1.00 23.02 33 ARG A O 6
ATOM 5443 N N . VAL A 1 34 ? 3.737 -4.995 5.164 1.00 75.35 34 VAL A N 6
ATOM 5444 C CA . VAL A 1 34 ? 3.316 -3.855 5.957 1.00 4.11 34 VAL A CA 6
ATOM 5445 C C . VAL A 1 34 ? 3.949 -3.909 7.324 1.00 42.12 34 VAL A C 6
ATOM 5446 O O . VAL A 1 34 ? 3.703 -4.838 8.104 1.00 22.24 34 VAL A O 6
ATOM 5459 N N . ASP A 1 35 ? 4.763 -2.947 7.601 1.00 22.42 35 ASP A N 6
ATOM 5460 C CA . ASP A 1 35 ? 5.364 -2.794 8.909 1.00 12.02 35 ASP A CA 6
ATOM 5461 C C . ASP A 1 35 ? 4.912 -1.478 9.434 1.00 72.15 35 ASP A C 6
ATOM 5462 O O . ASP A 1 35 ? 4.465 -0.635 8.656 1.00 32.20 35 ASP A O 6
ATOM 5471 N N . SER A 1 36 ? 5.006 -1.268 10.712 1.00 41.11 36 SER A N 6
ATOM 5472 C CA . SER A 1 36 ? 4.528 -0.036 11.271 1.00 12.42 36 SER A CA 6
ATOM 5473 C C . SER A 1 36 ? 5.577 1.077 11.098 1.00 11.41 36 SER A C 6
ATOM 5474 O O . SER A 1 36 ? 6.267 1.463 12.054 1.00 41.31 36 SER A O 6
ATOM 5482 N N . LYS A 1 37 ? 5.735 1.513 9.844 1.00 55.24 37 LYS A N 6
ATOM 5483 C CA . LYS A 1 37 ? 6.670 2.564 9.444 1.00 52.52 37 LYS A CA 6
ATOM 5484 C C . LYS A 1 37 ? 6.609 2.739 7.925 1.00 32.21 37 LYS A C 6
ATOM 5485 O O . LYS A 1 37 ? 6.530 3.860 7.414 1.00 14.03 37 LYS A O 6
ATOM 5504 N N . SER A 1 38 ? 6.602 1.633 7.214 1.00 15.31 38 SER A N 6
ATOM 5505 C CA . SER A 1 38 ? 6.598 1.644 5.770 1.00 24.10 38 SER A CA 6
ATOM 5506 C C . SER A 1 38 ? 5.929 0.398 5.199 1.00 62.44 38 SER A C 6
ATOM 5507 O O . SER A 1 38 ? 5.675 -0.576 5.923 1.00 12.45 38 SER A O 6
ATOM 5515 N N . VAL A 1 39 ? 5.644 0.445 3.922 1.00 62.14 39 VAL A N 6
ATOM 5516 C CA . VAL A 1 39 ? 4.971 -0.614 3.213 1.00 75.23 39 VAL A CA 6
ATOM 5517 C C . VAL A 1 39 ? 5.725 -0.967 1.946 1.00 3.44 39 VAL A C 6
ATOM 5518 O O . VAL A 1 39 ? 6.220 -0.092 1.243 1.00 71.32 39 VAL A O 6
ATOM 5531 N N . LYS A 1 40 ? 5.808 -2.242 1.676 1.00 62.42 40 LYS A N 6
ATOM 5532 C CA . LYS A 1 40 ? 6.494 -2.746 0.516 1.00 73.41 40 LYS A CA 6
ATOM 5533 C C . LYS A 1 40 ? 5.420 -3.243 -0.425 1.00 23.13 40 LYS A C 6
ATOM 5534 O O . LYS A 1 40 ? 4.556 -4.042 -0.031 1.00 61.22 40 LYS A O 6
ATOM 5553 N N . VAL A 1 41 ? 5.439 -2.772 -1.619 1.00 74.24 41 VAL A N 6
ATOM 5554 C CA . VAL A 1 41 ? 4.419 -3.086 -2.584 1.00 43.03 41 VAL A CA 6
ATOM 5555 C C . VAL A 1 41 ? 5.017 -3.649 -3.851 1.00 64.23 41 VAL A C 6
ATOM 5556 O O . VAL A 1 41 ? 6.219 -3.611 -4.046 1.00 4.42 41 VAL A O 6
ATOM 5569 N N . GLU A 1 42 ? 4.167 -4.152 -4.691 1.00 50.12 42 GLU A N 6
ATOM 5570 C CA . GLU A 1 42 ? 4.559 -4.785 -5.913 1.00 20.34 42 GLU A CA 6
ATOM 5571 C C . GLU A 1 42 ? 4.019 -4.000 -7.092 1.00 52.30 42 GLU A C 6
ATOM 5572 O O . GLU A 1 42 ? 2.798 -3.839 -7.231 1.00 35.34 42 GLU A O 6
ATOM 5584 N N . ARG A 1 43 ? 4.906 -3.491 -7.908 1.00 61.22 43 ARG A N 6
ATOM 5585 C CA . ARG A 1 43 ? 4.521 -2.884 -9.150 1.00 70.01 43 ARG A CA 6
ATOM 5586 C C . ARG A 1 43 ? 5.211 -3.621 -10.293 1.00 43.14 43 ARG A C 6
ATOM 5587 O O . ARG A 1 43 ? 6.421 -3.547 -10.451 1.00 45.34 43 ARG A O 6
ATOM 5608 N N . ASN A 1 44 ? 4.432 -4.369 -11.052 1.00 70.32 44 ASN A N 6
ATOM 5609 C CA . ASN A 1 44 ? 4.921 -5.149 -12.216 1.00 65.51 44 ASN A CA 6
ATOM 5610 C C . ASN A 1 44 ? 6.015 -6.144 -11.801 1.00 42.32 44 ASN A C 6
ATOM 5611 O O . ASN A 1 44 ? 6.930 -6.448 -12.565 1.00 23.45 44 ASN A O 6
ATOM 5622 N N . GLY A 1 45 ? 5.875 -6.675 -10.596 1.00 62.14 45 GLY A N 6
ATOM 5623 C CA . GLY A 1 45 ? 6.817 -7.651 -10.072 1.00 1.41 45 GLY A CA 6
ATOM 5624 C C . GLY A 1 45 ? 7.974 -7.018 -9.340 1.00 11.30 45 GLY A C 6
ATOM 5625 O O . GLY A 1 45 ? 8.825 -7.717 -8.779 1.00 2.14 45 GLY A O 6
ATOM 5629 N N . GLN A 1 46 ? 8.011 -5.715 -9.337 1.00 2.34 46 GLN A N 6
ATOM 5630 C CA . GLN A 1 46 ? 9.049 -4.976 -8.666 1.00 25.41 46 GLN A CA 6
ATOM 5631 C C . GLN A 1 46 ? 8.561 -4.591 -7.291 1.00 73.52 46 GLN A C 6
ATOM 5632 O O . GLN A 1 46 ? 7.440 -4.097 -7.147 1.00 32.52 46 GLN A O 6
ATOM 5646 N N . ASP A 1 47 ? 9.373 -4.807 -6.309 1.00 23.52 47 ASP A N 6
ATOM 5647 C CA . ASP A 1 47 ? 9.035 -4.417 -4.956 1.00 54.12 47 ASP A CA 6
ATOM 5648 C C . ASP A 1 47 ? 9.466 -3.000 -4.710 1.00 34.14 47 ASP A C 6
ATOM 5649 O O . ASP A 1 47 ? 10.595 -2.619 -4.997 1.00 42.52 47 ASP A O 6
ATOM 5658 N N . LEU A 1 48 ? 8.560 -2.230 -4.221 1.00 62.15 48 LEU A N 6
ATOM 5659 C CA . LEU A 1 48 ? 8.763 -0.831 -3.959 1.00 43.44 48 LEU A CA 6
ATOM 5660 C C . LEU A 1 48 ? 8.430 -0.558 -2.513 1.00 32.23 48 LEU A C 6
ATOM 5661 O O . LEU A 1 48 ? 7.490 -1.128 -1.989 1.00 22.30 48 LEU A O 6
ATOM 5677 N N . GLU A 1 49 ? 9.186 0.279 -1.868 1.00 61.25 49 GLU A N 6
ATOM 5678 C CA . GLU A 1 49 ? 8.916 0.597 -0.493 1.00 44.42 49 GLU A CA 6
ATOM 5679 C C . GLU A 1 49 ? 8.405 2.028 -0.384 1.00 43.52 49 GLU A C 6
ATOM 5680 O O . GLU A 1 49 ? 8.980 2.958 -0.969 1.00 41.20 49 GLU A O 6
ATOM 5692 N N . ILE A 1 50 ? 7.330 2.200 0.333 1.00 60.14 50 ILE A N 6
ATOM 5693 C CA . ILE A 1 50 ? 6.711 3.488 0.505 1.00 31.14 50 ILE A CA 6
ATOM 5694 C C . ILE A 1 50 ? 6.556 3.764 1.982 1.00 50.11 50 ILE A C 6
ATOM 5695 O O . ILE A 1 50 ? 6.284 2.852 2.763 1.00 50.33 50 ILE A O 6
ATOM 5711 N N . SER A 1 51 ? 6.731 4.986 2.354 1.00 50.25 51 SER A N 6
ATOM 5712 C CA . SER A 1 51 ? 6.630 5.386 3.733 1.00 24.32 51 SER A CA 6
ATOM 5713 C C . SER A 1 51 ? 5.167 5.610 4.104 1.00 31.41 51 SER A C 6
ATOM 5714 O O . SER A 1 51 ? 4.446 6.315 3.397 1.00 32.04 51 SER A O 6
ATOM 5722 N N . LEU A 1 52 ? 4.740 5.020 5.217 1.00 44.10 52 LEU A N 6
ATOM 5723 C CA . LEU A 1 52 ? 3.348 5.135 5.686 1.00 52.24 52 LEU A CA 6
ATOM 5724 C C . LEU A 1 52 ? 2.928 6.565 5.917 1.00 31.21 52 LEU A C 6
ATOM 5725 O O . LEU A 1 52 ? 1.794 6.933 5.647 1.00 51.22 52 LEU A O 6
ATOM 5741 N N . ASP A 1 53 ? 3.848 7.363 6.395 1.00 40.53 53 ASP A N 6
ATOM 5742 C CA . ASP A 1 53 ? 3.585 8.766 6.684 1.00 11.53 53 ASP A CA 6
ATOM 5743 C C . ASP A 1 53 ? 3.317 9.551 5.404 1.00 50.12 53 ASP A C 6
ATOM 5744 O O . ASP A 1 53 ? 2.682 10.590 5.425 1.00 53.00 53 ASP A O 6
ATOM 5753 N N . GLN A 1 54 ? 3.783 9.032 4.287 1.00 12.30 54 GLN A N 6
ATOM 5754 C CA . GLN A 1 54 ? 3.586 9.693 3.012 1.00 0.02 54 GLN A CA 6
ATOM 5755 C C . GLN A 1 54 ? 2.315 9.208 2.367 1.00 33.31 54 GLN A C 6
ATOM 5756 O O . GLN A 1 54 ? 1.772 9.856 1.492 1.00 61.21 54 GLN A O 6
ATOM 5770 N N . ILE A 1 55 ? 1.867 8.065 2.793 1.00 11.34 55 ILE A N 6
ATOM 5771 C CA . ILE A 1 55 ? 0.629 7.484 2.302 1.00 73.20 55 ILE A CA 6
ATOM 5772 C C . ILE A 1 55 ? -0.554 8.145 3.004 1.00 61.50 55 ILE A C 6
ATOM 5773 O O . ILE A 1 55 ? -0.584 8.230 4.235 1.00 2.11 55 ILE A O 6
ATOM 5789 N N . THR A 1 56 ? -1.507 8.626 2.241 1.00 14.03 56 THR A N 6
ATOM 5790 C CA . THR A 1 56 ? -2.651 9.264 2.824 1.00 23.14 56 THR A CA 6
ATOM 5791 C C . THR A 1 56 ? -3.847 8.315 2.922 1.00 32.40 56 THR A C 6
ATOM 5792 O O . THR A 1 56 ? -4.505 8.242 3.966 1.00 72.20 56 THR A O 6
ATOM 5803 N N . HIS A 1 57 ? -4.105 7.554 1.853 1.00 73.22 57 HIS A N 6
ATOM 5804 C CA . HIS A 1 57 ? -5.285 6.681 1.800 1.00 34.33 57 HIS A CA 6
ATOM 5805 C C . HIS A 1 57 ? -5.239 5.673 0.656 1.00 73.20 57 HIS A C 6
ATOM 5806 O O . HIS A 1 57 ? -4.603 5.912 -0.382 1.00 14.41 57 HIS A O 6
ATOM 5821 N N . VAL A 1 58 ? -5.936 4.569 0.860 1.00 4.52 58 VAL A N 6
ATOM 5822 C CA . VAL A 1 58 ? -6.023 3.454 -0.080 1.00 73.21 58 VAL A CA 6
ATOM 5823 C C . VAL A 1 58 ? -7.378 3.430 -0.772 1.00 41.53 58 VAL A C 6
ATOM 5824 O O . VAL A 1 58 ? -8.426 3.598 -0.128 1.00 40.01 58 VAL A O 6
ATOM 5837 N N . ASP A 1 59 ? -7.357 3.265 -2.066 1.00 5.41 59 ASP A N 6
ATOM 5838 C CA . ASP A 1 59 ? -8.577 3.091 -2.840 1.00 62.13 59 ASP A CA 6
ATOM 5839 C C . ASP A 1 59 ? -8.291 2.063 -3.915 1.00 3.01 59 ASP A C 6
ATOM 5840 O O . ASP A 1 59 ? -7.171 1.671 -4.050 1.00 3.35 59 ASP A O 6
ATOM 5849 N N . GLY A 1 60 ? -9.275 1.597 -4.628 1.00 23.04 60 GLY A N 6
ATOM 5850 C CA . GLY A 1 60 ? -9.010 0.667 -5.706 1.00 63.55 60 GLY A CA 6
ATOM 5851 C C . GLY A 1 60 ? -9.121 -0.776 -5.280 1.00 2.54 60 GLY A C 6
ATOM 5852 O O . GLY A 1 60 ? -8.500 -1.660 -5.886 1.00 73.13 60 GLY A O 6
ATOM 5856 N N . TRP A 1 61 ? -9.885 -1.012 -4.230 1.00 71.23 61 TRP A N 6
ATOM 5857 C CA . TRP A 1 61 ? -10.150 -2.371 -3.748 1.00 2.44 61 TRP A CA 6
ATOM 5858 C C . TRP A 1 61 ? -10.922 -3.149 -4.817 1.00 20.41 61 TRP A C 6
ATOM 5859 O O . TRP A 1 61 ? -10.331 -4.024 -5.492 1.00 40.07 61 TRP A O 6
ATOM 5881 N N . SER A 1 1 ? -1.190 3.034 12.345 1.00 0.22 1 SER A N 7
ATOM 5882 C CA . SER A 1 1 ? -2.446 3.311 13.014 1.00 3.00 1 SER A CA 7
ATOM 5883 C C . SER A 1 1 ? -3.676 2.985 12.133 1.00 4.54 1 SER A C 7
ATOM 5884 O O . SER A 1 1 ? -4.240 1.885 12.226 1.00 21.52 1 SER A O 7
ATOM 5894 N N . GLU A 1 2 ? -4.063 3.910 11.255 1.00 5.43 2 GLU A N 7
ATOM 5895 C CA . GLU A 1 2 ? -5.269 3.739 10.451 1.00 63.10 2 GLU A CA 7
ATOM 5896 C C . GLU A 1 2 ? -4.978 3.122 9.080 1.00 24.54 2 GLU A C 7
ATOM 5897 O O . GLU A 1 2 ? -5.205 1.925 8.887 1.00 61.23 2 GLU A O 7
ATOM 5909 N N . VAL A 1 3 ? -4.431 3.925 8.146 1.00 0.41 3 VAL A N 7
ATOM 5910 C CA . VAL A 1 3 ? -4.176 3.455 6.767 1.00 63.33 3 VAL A CA 7
ATOM 5911 C C . VAL A 1 3 ? -3.262 2.232 6.760 1.00 63.45 3 VAL A C 7
ATOM 5912 O O . VAL A 1 3 ? -3.390 1.357 5.925 1.00 33.43 3 VAL A O 7
ATOM 5925 N N . GLU A 1 4 ? -2.372 2.190 7.722 1.00 31.01 4 GLU A N 7
ATOM 5926 C CA . GLU A 1 4 ? -1.460 1.079 7.952 1.00 12.32 4 GLU A CA 7
ATOM 5927 C C . GLU A 1 4 ? -2.231 -0.232 8.042 1.00 74.43 4 GLU A C 7
ATOM 5928 O O . GLU A 1 4 ? -1.913 -1.211 7.375 1.00 31.31 4 GLU A O 7
ATOM 5940 N N . THR A 1 5 ? -3.260 -0.207 8.822 1.00 14.30 5 THR A N 7
ATOM 5941 C CA . THR A 1 5 ? -4.082 -1.351 9.054 1.00 22.43 5 THR A CA 7
ATOM 5942 C C . THR A 1 5 ? -4.869 -1.672 7.792 1.00 61.30 5 THR A C 7
ATOM 5943 O O . THR A 1 5 ? -5.115 -2.827 7.466 1.00 13.44 5 THR A O 7
ATOM 5954 N N . VAL A 1 6 ? -5.213 -0.640 7.072 1.00 3.02 6 VAL A N 7
ATOM 5955 C CA . VAL A 1 6 ? -6.016 -0.776 5.883 1.00 62.15 6 VAL A CA 7
ATOM 5956 C C . VAL A 1 6 ? -5.165 -1.376 4.743 1.00 13.12 6 VAL A C 7
ATOM 5957 O O . VAL A 1 6 ? -5.631 -2.194 3.953 1.00 65.43 6 VAL A O 7
ATOM 5970 N N . LEU A 1 7 ? -3.912 -0.981 4.697 1.00 55.21 7 LEU A N 7
ATOM 5971 C CA . LEU A 1 7 ? -2.949 -1.552 3.767 1.00 4.31 7 LEU A CA 7
ATOM 5972 C C . LEU A 1 7 ? -2.673 -2.992 4.146 1.00 65.51 7 LEU A C 7
ATOM 5973 O O . LEU A 1 7 ? -2.553 -3.859 3.289 1.00 0.43 7 LEU A O 7
ATOM 5989 N N . ARG A 1 8 ? -2.584 -3.231 5.449 1.00 64.25 8 ARG A N 7
ATOM 5990 C CA . ARG A 1 8 ? -2.415 -4.572 5.997 1.00 63.32 8 ARG A CA 7
ATOM 5991 C C . ARG A 1 8 ? -3.577 -5.451 5.536 1.00 21.22 8 ARG A C 7
ATOM 5992 O O . ARG A 1 8 ? -3.382 -6.580 5.113 1.00 32.32 8 ARG A O 7
ATOM 6013 N N . LYS A 1 9 ? -4.770 -4.881 5.601 1.00 54.45 9 LYS A N 7
ATOM 6014 C CA . LYS A 1 9 ? -6.012 -5.492 5.140 1.00 43.54 9 LYS A CA 7
ATOM 6015 C C . LYS A 1 9 ? -5.915 -5.879 3.654 1.00 4.22 9 LYS A C 7
ATOM 6016 O O . LYS A 1 9 ? -6.236 -7.015 3.272 1.00 23.32 9 LYS A O 7
ATOM 6035 N N . ALA A 1 10 ? -5.479 -4.939 2.835 1.00 73.52 10 ALA A N 7
ATOM 6036 C CA . ALA A 1 10 ? -5.292 -5.180 1.409 1.00 30.12 10 ALA A CA 7
ATOM 6037 C C . ALA A 1 10 ? -4.264 -6.283 1.181 1.00 30.25 10 ALA A C 7
ATOM 6038 O O . ALA A 1 10 ? -4.442 -7.139 0.314 1.00 14.21 10 ALA A O 7
ATOM 6045 N N . ALA A 1 11 ? -3.209 -6.266 1.980 1.00 22.42 11 ALA A N 7
ATOM 6046 C CA . ALA A 1 11 ? -2.151 -7.265 1.912 1.00 72.22 11 ALA A CA 7
ATOM 6047 C C . ALA A 1 11 ? -2.672 -8.644 2.280 1.00 2.12 11 ALA A C 7
ATOM 6048 O O . ALA A 1 11 ? -2.342 -9.634 1.624 1.00 61.11 11 ALA A O 7
ATOM 6055 N N . GLU A 1 12 ? -3.501 -8.701 3.325 1.00 35.02 12 GLU A N 7
ATOM 6056 C CA . GLU A 1 12 ? -4.110 -9.962 3.784 1.00 61.32 12 GLU A CA 7
ATOM 6057 C C . GLU A 1 12 ? -4.932 -10.583 2.679 1.00 72.12 12 GLU A C 7
ATOM 6058 O O . GLU A 1 12 ? -4.949 -11.798 2.498 1.00 33.55 12 GLU A O 7
ATOM 6070 N N . ARG A 1 13 ? -5.589 -9.736 1.934 1.00 55.42 13 ARG A N 7
ATOM 6071 C CA . ARG A 1 13 ? -6.447 -10.156 0.855 1.00 21.41 13 ARG A CA 7
ATOM 6072 C C . ARG A 1 13 ? -5.679 -10.309 -0.457 1.00 54.13 13 ARG A C 7
ATOM 6073 O O . ARG A 1 13 ? -6.266 -10.676 -1.483 1.00 4.50 13 ARG A O 7
ATOM 6094 N N . ASN A 1 14 ? -4.361 -10.013 -0.420 1.00 15.23 14 ASN A N 7
ATOM 6095 C CA . ASN A 1 14 ? -3.470 -10.115 -1.602 1.00 72.33 14 ASN A CA 7
ATOM 6096 C C . ASN A 1 14 ? -3.961 -9.194 -2.718 1.00 64.42 14 ASN A C 7
ATOM 6097 O O . ASN A 1 14 ? -3.751 -9.451 -3.906 1.00 11.12 14 ASN A O 7
ATOM 6108 N N . LYS A 1 15 ? -4.546 -8.094 -2.316 1.00 63.53 15 LYS A N 7
ATOM 6109 C CA . LYS A 1 15 ? -5.169 -7.151 -3.220 1.00 34.33 15 LYS A CA 7
ATOM 6110 C C . LYS A 1 15 ? -4.188 -6.216 -3.874 1.00 62.44 15 LYS A C 7
ATOM 6111 O O . LYS A 1 15 ? -3.179 -5.806 -3.277 1.00 71.40 15 LYS A O 7
ATOM 6130 N N . THR A 1 16 ? -4.484 -5.900 -5.097 1.00 15.24 16 THR A N 7
ATOM 6131 C CA . THR A 1 16 ? -3.837 -4.867 -5.786 1.00 72.14 16 THR A CA 7
ATOM 6132 C C . THR A 1 16 ? -4.699 -3.636 -5.646 1.00 20.34 16 THR A C 7
ATOM 6133 O O . THR A 1 16 ? -5.885 -3.665 -5.951 1.00 4.00 16 THR A O 7
ATOM 6144 N N . VAL A 1 17 ? -4.120 -2.592 -5.179 1.00 0.54 17 VAL A N 7
ATOM 6145 C CA . VAL A 1 17 ? -4.836 -1.383 -4.860 1.00 1.11 17 VAL A CA 7
ATOM 6146 C C . VAL A 1 17 ? -4.053 -0.189 -5.334 1.00 14.33 17 VAL A C 7
ATOM 6147 O O . VAL A 1 17 ? -2.888 -0.323 -5.725 1.00 43.03 17 VAL A O 7
ATOM 6160 N N . ASP A 1 18 ? -4.670 0.957 -5.308 1.00 72.53 18 ASP A N 7
ATOM 6161 C CA . ASP A 1 18 ? -4.007 2.173 -5.663 1.00 64.33 18 ASP A CA 7
ATOM 6162 C C . ASP A 1 18 ? -3.682 2.902 -4.390 1.00 12.33 18 ASP A C 7
ATOM 6163 O O . ASP A 1 18 ? -4.571 3.167 -3.555 1.00 52.24 18 ASP A O 7
ATOM 6172 N N . ILE A 1 19 ? -2.457 3.238 -4.226 1.00 23.23 19 ILE A N 7
ATOM 6173 C CA . ILE A 1 19 ? -2.045 3.976 -3.072 1.00 53.23 19 ILE A CA 7
ATOM 6174 C C . ILE A 1 19 ? -1.911 5.427 -3.431 1.00 2.15 19 ILE A C 7
ATOM 6175 O O . ILE A 1 19 ? -1.362 5.767 -4.480 1.00 53.22 19 ILE A O 7
ATOM 6191 N N . HIS A 1 20 ? -2.450 6.261 -2.587 1.00 72.14 20 HIS A N 7
ATOM 6192 C CA . HIS A 1 20 ? -2.393 7.682 -2.771 1.00 62.25 20 HIS A CA 7
ATOM 6193 C C . HIS A 1 20 ? -1.333 8.224 -1.860 1.00 2.42 20 HIS A C 7
ATOM 6194 O O . HIS A 1 20 ? -1.352 7.956 -0.646 1.00 55.54 20 HIS A O 7
ATOM 6209 N N . THR A 1 21 ? -0.406 8.938 -2.413 1.00 1.52 21 THR A N 7
ATOM 6210 C CA . THR A 1 21 ? 0.681 9.448 -1.641 1.00 34.14 21 THR A CA 7
ATOM 6211 C C . THR A 1 21 ? 0.451 10.905 -1.284 1.00 44.44 21 THR A C 7
ATOM 6212 O O . THR A 1 21 ? -0.473 11.558 -1.786 1.00 4.10 21 THR A O 7
ATOM 6223 N N . LYS A 1 22 ? 1.317 11.401 -0.444 1.00 34.31 22 LYS A N 7
ATOM 6224 C CA . LYS A 1 22 ? 1.344 12.780 -0.027 1.00 30.51 22 LYS A CA 7
ATOM 6225 C C . LYS A 1 22 ? 1.812 13.660 -1.189 1.00 32.03 22 LYS A C 7
ATOM 6226 O O . LYS A 1 22 ? 1.567 14.863 -1.219 1.00 43.14 22 LYS A O 7
ATOM 6245 N N . SER A 1 23 ? 2.457 13.037 -2.150 1.00 43.35 23 SER A N 7
ATOM 6246 C CA . SER A 1 23 ? 2.966 13.725 -3.301 1.00 74.44 23 SER A CA 7
ATOM 6247 C C . SER A 1 23 ? 1.870 13.862 -4.360 1.00 42.53 23 SER A C 7
ATOM 6248 O O . SER A 1 23 ? 2.063 14.494 -5.400 1.00 0.13 23 SER A O 7
ATOM 6256 N N . GLY A 1 24 ? 0.724 13.258 -4.083 1.00 54.43 24 GLY A N 7
ATOM 6257 C CA . GLY A 1 24 ? -0.391 13.331 -4.980 1.00 12.42 24 GLY A CA 7
ATOM 6258 C C . GLY A 1 24 ? -0.308 12.304 -6.071 1.00 42.11 24 GLY A C 7
ATOM 6259 O O . GLY A 1 24 ? -0.973 12.428 -7.104 1.00 73.22 24 GLY A O 7
ATOM 6263 N N . THR A 1 25 ? 0.495 11.290 -5.856 1.00 74.21 25 THR A N 7
ATOM 6264 C CA . THR A 1 25 ? 0.638 10.249 -6.843 1.00 2.32 25 THR A CA 7
ATOM 6265 C C . THR A 1 25 ? -0.236 9.067 -6.488 1.00 34.14 25 THR A C 7
ATOM 6266 O O . THR A 1 25 ? -0.494 8.807 -5.305 1.00 32.44 25 THR A O 7
ATOM 6277 N N . THR A 1 26 ? -0.728 8.400 -7.485 1.00 2.31 26 THR A N 7
ATOM 6278 C CA . THR A 1 26 ? -1.560 7.252 -7.303 1.00 2.32 26 THR A CA 7
ATOM 6279 C C . THR A 1 26 ? -0.955 6.083 -8.071 1.00 5.42 26 THR A C 7
ATOM 6280 O O . THR A 1 26 ? -0.771 6.163 -9.288 1.00 34.50 26 THR A O 7
ATOM 6291 N N . VAL A 1 27 ? -0.612 5.028 -7.362 1.00 71.35 27 VAL A N 7
ATOM 6292 C CA . VAL A 1 27 ? 0.033 3.878 -7.974 1.00 35.14 27 VAL A CA 7
ATOM 6293 C C . VAL A 1 27 ? -0.701 2.572 -7.663 1.00 70.11 27 VAL A C 7
ATOM 6294 O O . VAL A 1 27 ? -1.107 2.335 -6.526 1.00 2.34 27 VAL A O 7
ATOM 6307 N N . ARG A 1 28 ? -0.884 1.747 -8.684 1.00 13.23 28 ARG A N 7
ATOM 6308 C CA . ARG A 1 28 ? -1.495 0.435 -8.531 1.00 73.43 28 ARG A CA 7
ATOM 6309 C C . ARG A 1 28 ? -0.427 -0.550 -8.155 1.00 63.14 28 ARG A C 7
ATOM 6310 O O . ARG A 1 28 ? 0.484 -0.836 -8.935 1.00 53.12 28 ARG A O 7
ATOM 6331 N N . VAL A 1 29 ? -0.532 -1.059 -6.971 1.00 11.31 29 VAL A N 7
ATOM 6332 C CA . VAL A 1 29 ? 0.467 -1.932 -6.421 1.00 24.51 29 VAL A CA 7
ATOM 6333 C C . VAL A 1 29 ? -0.181 -3.102 -5.699 1.00 74.10 29 VAL A C 7
ATOM 6334 O O . VAL A 1 29 ? -1.379 -3.083 -5.422 1.00 15.04 29 VAL A O 7
ATOM 6347 N N . ASN A 1 30 ? 0.604 -4.105 -5.416 1.00 70.41 30 ASN A N 7
ATOM 6348 C CA . ASN A 1 30 ? 0.162 -5.211 -4.587 1.00 40.41 30 ASN A CA 7
ATOM 6349 C C . ASN A 1 30 ? 0.827 -5.044 -3.245 1.00 53.45 30 ASN A C 7
ATOM 6350 O O . ASN A 1 30 ? 2.053 -4.914 -3.185 1.00 72.31 30 ASN A O 7
ATOM 6361 N N . VAL A 1 31 ? 0.055 -5.018 -2.179 1.00 31.41 31 VAL A N 7
ATOM 6362 C CA . VAL A 1 31 ? 0.631 -4.802 -0.861 1.00 13.13 31 VAL A CA 7
ATOM 6363 C C . VAL A 1 31 ? 1.242 -6.093 -0.351 1.00 13.11 31 VAL A C 7
ATOM 6364 O O . VAL A 1 31 ? 0.550 -7.102 -0.195 1.00 1.34 31 VAL A O 7
ATOM 6377 N N . LYS A 1 32 ? 2.535 -6.069 -0.114 1.00 64.31 32 LYS A N 7
ATOM 6378 C CA . LYS A 1 32 ? 3.242 -7.233 0.295 1.00 24.44 32 LYS A CA 7
ATOM 6379 C C . LYS A 1 32 ? 3.594 -7.264 1.776 1.00 34.32 32 LYS A C 7
ATOM 6380 O O . LYS A 1 32 ? 3.455 -8.305 2.419 1.00 30.34 32 LYS A O 7
ATOM 6399 N N . ARG A 1 33 ? 3.995 -6.145 2.332 1.00 54.42 33 ARG A N 7
ATOM 6400 C CA . ARG A 1 33 ? 4.411 -6.122 3.703 1.00 70.30 33 ARG A CA 7
ATOM 6401 C C . ARG A 1 33 ? 4.017 -4.818 4.338 1.00 24.05 33 ARG A C 7
ATOM 6402 O O . ARG A 1 33 ? 4.223 -3.763 3.750 1.00 21.12 33 ARG A O 7
ATOM 6423 N N . VAL A 1 34 ? 3.459 -4.884 5.523 1.00 42.03 34 VAL A N 7
ATOM 6424 C CA . VAL A 1 34 ? 3.073 -3.695 6.244 1.00 42.10 34 VAL A CA 7
ATOM 6425 C C . VAL A 1 34 ? 3.757 -3.623 7.582 1.00 41.25 34 VAL A C 7
ATOM 6426 O O . VAL A 1 34 ? 3.503 -4.444 8.481 1.00 43.41 34 VAL A O 7
ATOM 6439 N N . ASP A 1 35 ? 4.631 -2.671 7.694 1.00 70.13 35 ASP A N 7
ATOM 6440 C CA . ASP A 1 35 ? 5.304 -2.374 8.937 1.00 45.05 35 ASP A CA 7
ATOM 6441 C C . ASP A 1 35 ? 4.698 -1.122 9.473 1.00 2.13 35 ASP A C 7
ATOM 6442 O O . ASP A 1 35 ? 3.928 -0.482 8.781 1.00 24.33 35 ASP A O 7
ATOM 6451 N N . SER A 1 36 ? 5.031 -0.757 10.677 1.00 72.23 36 SER A N 7
ATOM 6452 C CA . SER A 1 36 ? 4.466 0.430 11.262 1.00 54.21 36 SER A CA 7
ATOM 6453 C C . SER A 1 36 ? 5.234 1.707 10.799 1.00 25.54 36 SER A C 7
ATOM 6454 O O . SER A 1 36 ? 4.921 2.832 11.212 1.00 52.21 36 SER A O 7
ATOM 6462 N N . LYS A 1 37 ? 6.222 1.519 9.936 1.00 33.11 37 LYS A N 7
ATOM 6463 C CA . LYS A 1 37 ? 7.009 2.629 9.410 1.00 15.14 37 LYS A CA 7
ATOM 6464 C C . LYS A 1 37 ? 6.806 2.743 7.897 1.00 72.41 37 LYS A C 7
ATOM 6465 O O . LYS A 1 37 ? 6.634 3.846 7.346 1.00 64.40 37 LYS A O 7
ATOM 6484 N N . SER A 1 38 ? 6.803 1.621 7.233 1.00 1.12 38 SER A N 7
ATOM 6485 C CA . SER A 1 38 ? 6.697 1.606 5.804 1.00 3.53 38 SER A CA 7
ATOM 6486 C C . SER A 1 38 ? 6.012 0.348 5.311 1.00 30.13 38 SER A C 7
ATOM 6487 O O . SER A 1 38 ? 5.836 -0.617 6.055 1.00 21.31 38 SER A O 7
ATOM 6495 N N . VAL A 1 39 ? 5.652 0.364 4.068 1.00 51.31 39 VAL A N 7
ATOM 6496 C CA . VAL A 1 39 ? 4.965 -0.710 3.436 1.00 52.05 39 VAL A CA 7
ATOM 6497 C C . VAL A 1 39 ? 5.673 -1.078 2.159 1.00 2.11 39 VAL A C 7
ATOM 6498 O O . VAL A 1 39 ? 6.082 -0.218 1.393 1.00 53.24 39 VAL A O 7
ATOM 6511 N N . LYS A 1 40 ? 5.817 -2.349 1.953 1.00 52.12 40 LYS A N 7
ATOM 6512 C CA . LYS A 1 40 ? 6.450 -2.862 0.786 1.00 10.21 40 LYS A CA 7
ATOM 6513 C C . LYS A 1 40 ? 5.388 -3.346 -0.156 1.00 10.31 40 LYS A C 7
ATOM 6514 O O . LYS A 1 40 ? 4.510 -4.137 0.221 1.00 1.13 40 LYS A O 7
ATOM 6533 N N . VAL A 1 41 ? 5.453 -2.880 -1.345 1.00 54.33 41 VAL A N 7
ATOM 6534 C CA . VAL A 1 41 ? 4.491 -3.181 -2.350 1.00 42.22 41 VAL A CA 7
ATOM 6535 C C . VAL A 1 41 ? 5.205 -3.585 -3.625 1.00 31.32 41 VAL A C 7
ATOM 6536 O O . VAL A 1 41 ? 6.431 -3.573 -3.680 1.00 43.05 41 VAL A O 7
ATOM 6549 N N . GLU A 1 42 ? 4.458 -3.959 -4.622 1.00 73.41 42 GLU A N 7
ATOM 6550 C CA . GLU A 1 42 ? 5.031 -4.336 -5.887 1.00 12.32 42 GLU A CA 7
ATOM 6551 C C . GLU A 1 42 ? 4.226 -3.731 -7.033 1.00 73.20 42 GLU A C 7
ATOM 6552 O O . GLU A 1 42 ? 2.989 -3.756 -7.010 1.00 41.14 42 GLU A O 7
ATOM 6564 N N . ARG A 1 43 ? 4.931 -3.165 -8.004 1.00 62.44 43 ARG A N 7
ATOM 6565 C CA . ARG A 1 43 ? 4.324 -2.620 -9.207 1.00 22.12 43 ARG A CA 7
ATOM 6566 C C . ARG A 1 43 ? 5.169 -2.961 -10.419 1.00 33.14 43 ARG A C 7
ATOM 6567 O O . ARG A 1 43 ? 6.405 -2.836 -10.383 1.00 23.22 43 ARG A O 7
ATOM 6588 N N . ASN A 1 44 ? 4.507 -3.404 -11.482 1.00 61.10 44 ASN A N 7
ATOM 6589 C CA . ASN A 1 44 ? 5.150 -3.766 -12.761 1.00 11.01 44 ASN A CA 7
ATOM 6590 C C . ASN A 1 44 ? 6.154 -4.885 -12.553 1.00 51.45 44 ASN A C 7
ATOM 6591 O O . ASN A 1 44 ? 7.133 -5.014 -13.293 1.00 61.32 44 ASN A O 7
ATOM 6602 N N . GLY A 1 45 ? 5.861 -5.737 -11.590 1.00 61.43 45 GLY A N 7
ATOM 6603 C CA . GLY A 1 45 ? 6.720 -6.851 -11.275 1.00 64.11 45 GLY A CA 7
ATOM 6604 C C . GLY A 1 45 ? 7.908 -6.458 -10.411 1.00 4.43 45 GLY A C 7
ATOM 6605 O O . GLY A 1 45 ? 8.696 -7.305 -10.023 1.00 52.54 45 GLY A O 7
ATOM 6609 N N . GLN A 1 46 ? 8.037 -5.183 -10.105 1.00 61.41 46 GLN A N 7
ATOM 6610 C CA . GLN A 1 46 ? 9.154 -4.697 -9.319 1.00 45.00 46 GLN A CA 7
ATOM 6611 C C . GLN A 1 46 ? 8.687 -4.250 -7.958 1.00 42.11 46 GLN A C 7
ATOM 6612 O O . GLN A 1 46 ? 7.597 -3.701 -7.815 1.00 3.23 46 GLN A O 7
ATOM 6626 N N . ASP A 1 47 ? 9.503 -4.468 -6.977 1.00 61.32 47 ASP A N 7
ATOM 6627 C CA . ASP A 1 47 ? 9.149 -4.140 -5.604 1.00 0.51 47 ASP A CA 7
ATOM 6628 C C . ASP A 1 47 ? 9.403 -2.679 -5.318 1.00 43.41 47 ASP A C 7
ATOM 6629 O O . ASP A 1 47 ? 10.323 -2.074 -5.873 1.00 54.11 47 ASP A O 7
ATOM 6638 N N . LEU A 1 48 ? 8.592 -2.115 -4.477 1.00 61.30 48 LEU A N 7
ATOM 6639 C CA . LEU A 1 48 ? 8.716 -0.739 -4.085 1.00 73.30 48 LEU A CA 7
ATOM 6640 C C . LEU A 1 48 ? 8.352 -0.614 -2.618 1.00 74.43 48 LEU A C 7
ATOM 6641 O O . LEU A 1 48 ? 7.390 -1.212 -2.175 1.00 12.44 48 LEU A O 7
ATOM 6657 N N . GLU A 1 49 ? 9.114 0.126 -1.865 1.00 11.31 49 GLU A N 7
ATOM 6658 C CA . GLU A 1 49 ? 8.768 0.327 -0.480 1.00 32.23 49 GLU A CA 7
ATOM 6659 C C . GLU A 1 49 ? 8.368 1.773 -0.292 1.00 14.34 49 GLU A C 7
ATOM 6660 O O . GLU A 1 49 ? 9.050 2.687 -0.784 1.00 73.21 49 GLU A O 7
ATOM 6672 N N . ILE A 1 50 ? 7.293 1.984 0.403 1.00 54.22 50 ILE A N 7
ATOM 6673 C CA . ILE A 1 50 ? 6.764 3.291 0.598 1.00 72.53 50 ILE A CA 7
ATOM 6674 C C . ILE A 1 50 ? 6.605 3.534 2.064 1.00 2.32 50 ILE A C 7
ATOM 6675 O O . ILE A 1 50 ? 6.188 2.655 2.796 1.00 70.43 50 ILE A O 7
ATOM 6691 N N . SER A 1 51 ? 6.919 4.702 2.489 1.00 11.15 51 SER A N 7
ATOM 6692 C CA . SER A 1 51 ? 6.811 5.030 3.879 1.00 12.11 51 SER A CA 7
ATOM 6693 C C . SER A 1 51 ? 5.407 5.483 4.209 1.00 43.12 51 SER A C 7
ATOM 6694 O O . SER A 1 51 ? 4.801 6.254 3.462 1.00 54.12 51 SER A O 7
ATOM 6702 N N . LEU A 1 52 ? 4.902 5.007 5.332 1.00 72.22 52 LEU A N 7
ATOM 6703 C CA . LEU A 1 52 ? 3.547 5.296 5.789 1.00 31.21 52 LEU A CA 7
ATOM 6704 C C . LEU A 1 52 ? 3.299 6.780 6.013 1.00 43.31 52 LEU A C 7
ATOM 6705 O O . LEU A 1 52 ? 2.166 7.244 5.965 1.00 30.42 52 LEU A O 7
ATOM 6721 N N . ASP A 1 53 ? 4.363 7.516 6.227 1.00 65.54 53 ASP A N 7
ATOM 6722 C CA . ASP A 1 53 ? 4.280 8.960 6.402 1.00 73.12 53 ASP A CA 7
ATOM 6723 C C . ASP A 1 53 ? 3.952 9.641 5.068 1.00 41.44 53 ASP A C 7
ATOM 6724 O O . ASP A 1 53 ? 3.369 10.718 5.031 1.00 75.33 53 ASP A O 7
ATOM 6733 N N . GLN A 1 54 ? 4.302 8.982 3.978 1.00 12.41 54 GLN A N 7
ATOM 6734 C CA . GLN A 1 54 ? 4.090 9.516 2.629 1.00 3.43 54 GLN A CA 7
ATOM 6735 C C . GLN A 1 54 ? 2.782 9.013 2.073 1.00 35.14 54 GLN A C 7
ATOM 6736 O O . GLN A 1 54 ? 2.302 9.511 1.087 1.00 32.11 54 GLN A O 7
ATOM 6750 N N . ILE A 1 55 ? 2.246 8.007 2.682 1.00 51.42 55 ILE A N 7
ATOM 6751 C CA . ILE A 1 55 ? 0.968 7.446 2.258 1.00 31.20 55 ILE A CA 7
ATOM 6752 C C . ILE A 1 55 ? -0.180 8.189 2.927 1.00 45.40 55 ILE A C 7
ATOM 6753 O O . ILE A 1 55 ? -0.132 8.457 4.134 1.00 2.41 55 ILE A O 7
ATOM 6769 N N . THR A 1 56 ? -1.188 8.550 2.162 1.00 20.40 56 THR A N 7
ATOM 6770 C CA . THR A 1 56 ? -2.321 9.214 2.735 1.00 13.43 56 THR A CA 7
ATOM 6771 C C . THR A 1 56 ? -3.481 8.233 2.945 1.00 44.42 56 THR A C 7
ATOM 6772 O O . THR A 1 56 ? -4.072 8.191 4.024 1.00 42.54 56 THR A O 7
ATOM 6783 N N . HIS A 1 57 ? -3.764 7.406 1.932 1.00 2.11 57 HIS A N 7
ATOM 6784 C CA . HIS A 1 57 ? -4.886 6.451 1.985 1.00 12.45 57 HIS A CA 7
ATOM 6785 C C . HIS A 1 57 ? -4.862 5.496 0.782 1.00 31.10 57 HIS A C 7
ATOM 6786 O O . HIS A 1 57 ? -4.196 5.778 -0.229 1.00 31.23 57 HIS A O 7
ATOM 6801 N N . VAL A 1 58 ? -5.591 4.398 0.887 1.00 44.01 58 VAL A N 7
ATOM 6802 C CA . VAL A 1 58 ? -5.653 3.377 -0.165 1.00 61.32 58 VAL A CA 7
ATOM 6803 C C . VAL A 1 58 ? -7.059 3.270 -0.794 1.00 32.22 58 VAL A C 7
ATOM 6804 O O . VAL A 1 58 ? -8.073 3.323 -0.099 1.00 13.43 58 VAL A O 7
ATOM 6817 N N . ASP A 1 59 ? -7.086 3.149 -2.104 1.00 62.33 59 ASP A N 7
ATOM 6818 C CA . ASP A 1 59 ? -8.314 3.000 -2.881 1.00 22.12 59 ASP A CA 7
ATOM 6819 C C . ASP A 1 59 ? -8.052 2.004 -4.006 1.00 43.31 59 ASP A C 7
ATOM 6820 O O . ASP A 1 59 ? -6.935 1.615 -4.190 1.00 31.33 59 ASP A O 7
ATOM 6829 N N . GLY A 1 60 ? -9.064 1.574 -4.723 1.00 42.41 60 GLY A N 7
ATOM 6830 C CA . GLY A 1 60 ? -8.829 0.683 -5.848 1.00 4.41 60 GLY A CA 7
ATOM 6831 C C . GLY A 1 60 ? -8.975 -0.763 -5.475 1.00 10.22 60 GLY A C 7
ATOM 6832 O O . GLY A 1 60 ? -8.423 -1.641 -6.132 1.00 30.54 60 GLY A O 7
ATOM 6836 N N . TRP A 1 61 ? -9.700 -0.987 -4.421 1.00 35.23 61 TRP A N 7
ATOM 6837 C CA . TRP A 1 61 ? -9.991 -2.310 -3.905 1.00 12.31 61 TRP A CA 7
ATOM 6838 C C . TRP A 1 61 ? -10.737 -3.152 -4.940 1.00 41.41 61 TRP A C 7
ATOM 6839 O O . TRP A 1 61 ? -10.144 -4.079 -5.506 1.00 36.64 61 TRP A O 7
ATOM 6861 N N . SER A 1 1 ? -0.840 4.216 12.472 1.00 54.01 1 SER A N 8
ATOM 6862 C CA . SER A 1 1 ? -1.665 4.838 11.469 1.00 71.32 1 SER A CA 8
ATOM 6863 C C . SER A 1 1 ? -2.819 3.906 11.091 1.00 10.42 1 SER A C 8
ATOM 6864 O O . SER A 1 1 ? -2.655 2.682 11.068 1.00 44.22 1 SER A O 8
ATOM 6874 N N . GLU A 1 2 ? -3.978 4.482 10.798 1.00 42.22 2 GLU A N 8
ATOM 6875 C CA . GLU A 1 2 ? -5.152 3.710 10.418 1.00 44.31 2 GLU A CA 8
ATOM 6876 C C . GLU A 1 2 ? -4.987 3.124 9.028 1.00 63.00 2 GLU A C 8
ATOM 6877 O O . GLU A 1 2 ? -5.338 1.966 8.790 1.00 14.11 2 GLU A O 8
ATOM 6889 N N . VAL A 1 3 ? -4.414 3.911 8.117 1.00 11.21 3 VAL A N 8
ATOM 6890 C CA . VAL A 1 3 ? -4.202 3.466 6.744 1.00 3.32 3 VAL A CA 8
ATOM 6891 C C . VAL A 1 3 ? -3.311 2.214 6.705 1.00 35.20 3 VAL A C 8
ATOM 6892 O O . VAL A 1 3 ? -3.463 1.362 5.853 1.00 31.52 3 VAL A O 8
ATOM 6905 N N . GLU A 1 4 ? -2.402 2.123 7.663 1.00 53.00 4 GLU A N 8
ATOM 6906 C CA . GLU A 1 4 ? -1.506 0.979 7.822 1.00 11.04 4 GLU A CA 8
ATOM 6907 C C . GLU A 1 4 ? -2.317 -0.313 7.949 1.00 53.12 4 GLU A C 8
ATOM 6908 O O . GLU A 1 4 ? -1.999 -1.334 7.337 1.00 60.22 4 GLU A O 8
ATOM 6920 N N . THR A 1 5 ? -3.377 -0.237 8.709 1.00 21.42 5 THR A N 8
ATOM 6921 C CA . THR A 1 5 ? -4.242 -1.362 8.948 1.00 51.12 5 THR A CA 8
ATOM 6922 C C . THR A 1 5 ? -4.968 -1.719 7.651 1.00 55.02 5 THR A C 8
ATOM 6923 O O . THR A 1 5 ? -5.201 -2.889 7.340 1.00 63.31 5 THR A O 8
ATOM 6934 N N . VAL A 1 6 ? -5.255 -0.693 6.880 1.00 0.34 6 VAL A N 8
ATOM 6935 C CA . VAL A 1 6 ? -5.962 -0.833 5.626 1.00 45.53 6 VAL A CA 8
ATOM 6936 C C . VAL A 1 6 ? -5.025 -1.482 4.599 1.00 52.12 6 VAL A C 8
ATOM 6937 O O . VAL A 1 6 ? -5.428 -2.343 3.813 1.00 11.30 6 VAL A O 8
ATOM 6950 N N . LEU A 1 7 ? -3.772 -1.077 4.646 1.00 54.21 7 LEU A N 8
ATOM 6951 C CA . LEU A 1 7 ? -2.728 -1.646 3.812 1.00 63.24 7 LEU A CA 8
ATOM 6952 C C . LEU A 1 7 ? -2.514 -3.111 4.155 1.00 20.50 7 LEU A C 8
ATOM 6953 O O . LEU A 1 7 ? -2.341 -3.941 3.267 1.00 61.44 7 LEU A O 8
ATOM 6969 N N . ARG A 1 8 ? -2.534 -3.433 5.448 1.00 33.05 8 ARG A N 8
ATOM 6970 C CA . ARG A 1 8 ? -2.404 -4.815 5.872 1.00 14.22 8 ARG A CA 8
ATOM 6971 C C . ARG A 1 8 ? -3.607 -5.613 5.407 1.00 23.21 8 ARG A C 8
ATOM 6972 O O . ARG A 1 8 ? -3.472 -6.762 5.006 1.00 40.32 8 ARG A O 8
ATOM 6993 N N . LYS A 1 9 ? -4.771 -4.994 5.453 1.00 24.33 9 LYS A N 8
ATOM 6994 C CA . LYS A 1 9 ? -5.994 -5.606 4.992 1.00 35.23 9 LYS A CA 8
ATOM 6995 C C . LYS A 1 9 ? -5.854 -5.991 3.518 1.00 25.43 9 LYS A C 8
ATOM 6996 O O . LYS A 1 9 ? -6.177 -7.114 3.111 1.00 43.43 9 LYS A O 8
ATOM 7015 N N . ALA A 1 10 ? -5.351 -5.060 2.748 1.00 61.30 10 ALA A N 8
ATOM 7016 C CA . ALA A 1 10 ? -5.083 -5.273 1.341 1.00 74.44 10 ALA A CA 8
ATOM 7017 C C . ALA A 1 10 ? -4.035 -6.371 1.148 1.00 13.02 10 ALA A C 8
ATOM 7018 O O . ALA A 1 10 ? -4.212 -7.256 0.318 1.00 54.44 10 ALA A O 8
ATOM 7025 N N . ALA A 1 11 ? -2.963 -6.316 1.934 1.00 63.12 11 ALA A N 8
ATOM 7026 C CA . ALA A 1 11 ? -1.882 -7.308 1.879 1.00 73.23 11 ALA A CA 8
ATOM 7027 C C . ALA A 1 11 ? -2.394 -8.706 2.168 1.00 13.41 11 ALA A C 8
ATOM 7028 O O . ALA A 1 11 ? -2.082 -9.650 1.441 1.00 20.33 11 ALA A O 8
ATOM 7035 N N . GLU A 1 12 ? -3.192 -8.822 3.215 1.00 41.34 12 GLU A N 8
ATOM 7036 C CA . GLU A 1 12 ? -3.747 -10.078 3.658 1.00 32.52 12 GLU A CA 8
ATOM 7037 C C . GLU A 1 12 ? -4.635 -10.686 2.563 1.00 33.21 12 GLU A C 8
ATOM 7038 O O . GLU A 1 12 ? -4.617 -11.896 2.322 1.00 52.41 12 GLU A O 8
ATOM 7050 N N . ARG A 1 13 ? -5.380 -9.841 1.876 1.00 11.31 13 ARG A N 8
ATOM 7051 C CA . ARG A 1 13 ? -6.241 -10.301 0.801 1.00 53.24 13 ARG A CA 8
ATOM 7052 C C . ARG A 1 13 ? -5.513 -10.361 -0.538 1.00 31.11 13 ARG A C 8
ATOM 7053 O O . ARG A 1 13 ? -6.111 -10.752 -1.545 1.00 5.33 13 ARG A O 8
ATOM 7074 N N . ASN A 1 14 ? -4.222 -9.985 -0.547 1.00 21.14 14 ASN A N 8
ATOM 7075 C CA . ASN A 1 14 ? -3.406 -9.939 -1.783 1.00 34.21 14 ASN A CA 8
ATOM 7076 C C . ASN A 1 14 ? -4.049 -9.016 -2.814 1.00 65.41 14 ASN A C 8
ATOM 7077 O O . ASN A 1 14 ? -3.935 -9.224 -4.025 1.00 72.20 14 ASN A O 8
ATOM 7088 N N . LYS A 1 15 ? -4.659 -7.963 -2.310 1.00 0.21 15 LYS A N 8
ATOM 7089 C CA . LYS A 1 15 ? -5.371 -6.990 -3.114 1.00 45.45 15 LYS A CA 8
ATOM 7090 C C . LYS A 1 15 ? -4.438 -6.048 -3.830 1.00 10.34 15 LYS A C 8
ATOM 7091 O O . LYS A 1 15 ? -3.390 -5.653 -3.298 1.00 1.32 15 LYS A O 8
ATOM 7110 N N . THR A 1 16 ? -4.814 -5.711 -5.026 1.00 33.23 16 THR A N 8
ATOM 7111 C CA . THR A 1 16 ? -4.138 -4.718 -5.774 1.00 24.22 16 THR A CA 8
ATOM 7112 C C . THR A 1 16 ? -4.892 -3.431 -5.485 1.00 14.45 16 THR A C 8
ATOM 7113 O O . THR A 1 16 ? -6.104 -3.381 -5.659 1.00 42.41 16 THR A O 8
ATOM 7124 N N . VAL A 1 17 ? -4.210 -2.427 -5.041 1.00 2.51 17 VAL A N 8
ATOM 7125 C CA . VAL A 1 17 ? -4.868 -1.202 -4.636 1.00 2.53 17 VAL A CA 8
ATOM 7126 C C . VAL A 1 17 ? -4.151 0.000 -5.162 1.00 24.53 17 VAL A C 8
ATOM 7127 O O . VAL A 1 17 ? -2.976 -0.082 -5.539 1.00 64.13 17 VAL A O 8
ATOM 7140 N N . ASP A 1 18 ? -4.842 1.106 -5.208 1.00 62.14 18 ASP A N 8
ATOM 7141 C CA . ASP A 1 18 ? -4.234 2.338 -5.609 1.00 60.44 18 ASP A CA 8
ATOM 7142 C C . ASP A 1 18 ? -3.819 3.056 -4.361 1.00 42.20 18 ASP A C 8
ATOM 7143 O O . ASP A 1 18 ? -4.645 3.298 -3.460 1.00 11.40 18 ASP A O 8
ATOM 7152 N N . ILE A 1 19 ? -2.576 3.405 -4.290 1.00 51.13 19 ILE A N 8
ATOM 7153 C CA . ILE A 1 19 ? -2.054 4.089 -3.147 1.00 51.34 19 ILE A CA 8
ATOM 7154 C C . ILE A 1 19 ? -1.855 5.539 -3.471 1.00 74.32 19 ILE A C 8
ATOM 7155 O O . ILE A 1 19 ? -1.304 5.881 -4.518 1.00 53.21 19 ILE A O 8
ATOM 7171 N N . HIS A 1 20 ? -2.339 6.378 -2.595 1.00 63.21 20 HIS A N 8
ATOM 7172 C CA . HIS A 1 20 ? -2.268 7.804 -2.768 1.00 54.13 20 HIS A CA 8
ATOM 7173 C C . HIS A 1 20 ? -1.227 8.366 -1.833 1.00 41.43 20 HIS A C 8
ATOM 7174 O O . HIS A 1 20 ? -1.336 8.195 -0.609 1.00 14.11 20 HIS A O 8
ATOM 7189 N N . THR A 1 21 ? -0.212 8.992 -2.381 1.00 51.15 21 THR A N 8
ATOM 7190 C CA . THR A 1 21 ? 0.827 9.555 -1.569 1.00 42.51 21 THR A CA 8
ATOM 7191 C C . THR A 1 21 ? 0.768 11.086 -1.542 1.00 43.12 21 THR A C 8
ATOM 7192 O O . THR A 1 21 ? 0.067 11.713 -2.356 1.00 50.42 21 THR A O 8
ATOM 7203 N N . LYS A 1 22 ? 1.511 11.671 -0.603 1.00 10.13 22 LYS A N 8
ATOM 7204 C CA . LYS A 1 22 ? 1.609 13.133 -0.364 1.00 34.24 22 LYS A CA 8
ATOM 7205 C C . LYS A 1 22 ? 1.965 13.920 -1.631 1.00 43.12 22 LYS A C 8
ATOM 7206 O O . LYS A 1 22 ? 1.565 15.072 -1.780 1.00 13.04 22 LYS A O 8
ATOM 7225 N N . SER A 1 23 ? 2.682 13.291 -2.538 1.00 61.43 23 SER A N 8
ATOM 7226 C CA . SER A 1 23 ? 3.144 13.949 -3.749 1.00 2.31 23 SER A CA 8
ATOM 7227 C C . SER A 1 23 ? 2.028 14.015 -4.798 1.00 43.45 23 SER A C 8
ATOM 7228 O O . SER A 1 23 ? 2.193 14.611 -5.865 1.00 31.53 23 SER A O 8
ATOM 7236 N N . GLY A 1 24 ? 0.899 13.408 -4.483 1.00 72.24 24 GLY A N 8
ATOM 7237 C CA . GLY A 1 24 ? -0.205 13.373 -5.404 1.00 4.25 24 GLY A CA 8
ATOM 7238 C C . GLY A 1 24 ? -0.076 12.204 -6.324 1.00 34.25 24 GLY A C 8
ATOM 7239 O O . GLY A 1 24 ? -0.724 12.129 -7.364 1.00 14.21 24 GLY A O 8
ATOM 7243 N N . THR A 1 25 ? 0.762 11.290 -5.939 1.00 2.34 25 THR A N 8
ATOM 7244 C CA . THR A 1 25 ? 1.025 10.131 -6.709 1.00 33.24 25 THR A CA 8
ATOM 7245 C C . THR A 1 25 ? 0.002 9.058 -6.373 1.00 72.34 25 THR A C 8
ATOM 7246 O O . THR A 1 25 ? -0.271 8.797 -5.203 1.00 34.24 25 THR A O 8
ATOM 7257 N N . THR A 1 26 ? -0.577 8.481 -7.384 1.00 61.13 26 THR A N 8
ATOM 7258 C CA . THR A 1 26 ? -1.451 7.372 -7.215 1.00 42.10 26 THR A CA 8
ATOM 7259 C C . THR A 1 26 ? -0.927 6.231 -8.062 1.00 72.33 26 THR A C 8
ATOM 7260 O O . THR A 1 26 ? -0.862 6.334 -9.296 1.00 11.45 26 THR A O 8
ATOM 7271 N N . VAL A 1 27 ? -0.534 5.173 -7.422 1.00 43.22 27 VAL A N 8
ATOM 7272 C CA . VAL A 1 27 ? -0.030 4.019 -8.116 1.00 12.53 27 VAL A CA 8
ATOM 7273 C C . VAL A 1 27 ? -0.775 2.787 -7.694 1.00 71.20 27 VAL A C 8
ATOM 7274 O O . VAL A 1 27 ? -1.075 2.608 -6.509 1.00 0.20 27 VAL A O 8
ATOM 7287 N N . ARG A 1 28 ? -1.109 1.971 -8.649 1.00 11.40 28 ARG A N 8
ATOM 7288 C CA . ARG A 1 28 ? -1.793 0.750 -8.375 1.00 40.55 28 ARG A CA 8
ATOM 7289 C C . ARG A 1 28 ? -0.783 -0.345 -8.185 1.00 21.03 28 ARG A C 8
ATOM 7290 O O . ARG A 1 28 ? -0.051 -0.707 -9.114 1.00 73.05 28 ARG A O 8
ATOM 7311 N N . VAL A 1 29 ? -0.724 -0.852 -6.994 1.00 63.22 29 VAL A N 8
ATOM 7312 C CA . VAL A 1 29 ? 0.266 -1.827 -6.614 1.00 35.52 29 VAL A CA 8
ATOM 7313 C C . VAL A 1 29 ? -0.354 -2.918 -5.754 1.00 14.11 29 VAL A C 8
ATOM 7314 O O . VAL A 1 29 ? -1.486 -2.792 -5.293 1.00 23.14 29 VAL A O 8
ATOM 7327 N N . ASN A 1 30 ? 0.380 -3.970 -5.558 1.00 65.21 30 ASN A N 8
ATOM 7328 C CA . ASN A 1 30 ? -0.042 -5.063 -4.705 1.00 10.31 30 ASN A CA 8
ATOM 7329 C C . ASN A 1 30 ? 0.753 -4.970 -3.422 1.00 62.31 30 ASN A C 8
ATOM 7330 O O . ASN A 1 30 ? 1.967 -4.832 -3.470 1.00 15.25 30 ASN A O 8
ATOM 7341 N N . VAL A 1 31 ? 0.098 -5.019 -2.290 1.00 20.15 31 VAL A N 8
ATOM 7342 C CA . VAL A 1 31 ? 0.806 -4.857 -1.023 1.00 11.15 31 VAL A CA 8
ATOM 7343 C C . VAL A 1 31 ? 1.569 -6.140 -0.652 1.00 21.02 31 VAL A C 8
ATOM 7344 O O . VAL A 1 31 ? 0.983 -7.221 -0.560 1.00 33.30 31 VAL A O 8
ATOM 7357 N N . LYS A 1 32 ? 2.877 -5.999 -0.448 1.00 33.31 32 LYS A N 8
ATOM 7358 C CA . LYS A 1 32 ? 3.761 -7.107 -0.151 1.00 4.42 32 LYS A CA 8
ATOM 7359 C C . LYS A 1 32 ? 3.991 -7.255 1.348 1.00 31.44 32 LYS A C 8
ATOM 7360 O O . LYS A 1 32 ? 4.057 -8.360 1.865 1.00 63.52 32 LYS A O 8
ATOM 7379 N N . ARG A 1 33 ? 4.119 -6.141 2.037 1.00 70.00 33 ARG A N 8
ATOM 7380 C CA . ARG A 1 33 ? 4.440 -6.155 3.461 1.00 24.03 33 ARG A CA 8
ATOM 7381 C C . ARG A 1 33 ? 3.967 -4.883 4.133 1.00 12.00 33 ARG A C 8
ATOM 7382 O O . ARG A 1 33 ? 4.059 -3.811 3.549 1.00 13.12 33 ARG A O 8
ATOM 7403 N N . VAL A 1 34 ? 3.495 -5.005 5.362 1.00 11.11 34 VAL A N 8
ATOM 7404 C CA . VAL A 1 34 ? 3.086 -3.864 6.148 1.00 40.43 34 VAL A CA 8
ATOM 7405 C C . VAL A 1 34 ? 3.708 -3.914 7.531 1.00 24.25 34 VAL A C 8
ATOM 7406 O O . VAL A 1 34 ? 3.534 -4.884 8.265 1.00 4.32 34 VAL A O 8
ATOM 7419 N N . ASP A 1 35 ? 4.462 -2.892 7.850 1.00 43.24 35 ASP A N 8
ATOM 7420 C CA . ASP A 1 35 ? 5.033 -2.710 9.185 1.00 23.10 35 ASP A CA 8
ATOM 7421 C C . ASP A 1 35 ? 4.919 -1.266 9.568 1.00 73.14 35 ASP A C 8
ATOM 7422 O O . ASP A 1 35 ? 4.747 -0.401 8.699 1.00 43.22 35 ASP A O 8
ATOM 7431 N N . SER A 1 36 ? 5.032 -0.986 10.837 1.00 0.34 36 SER A N 8
ATOM 7432 C CA . SER A 1 36 ? 4.930 0.359 11.319 1.00 0.42 36 SER A CA 8
ATOM 7433 C C . SER A 1 36 ? 6.253 1.099 11.134 1.00 64.35 36 SER A C 8
ATOM 7434 O O . SER A 1 36 ? 7.130 1.072 12.008 1.00 22.25 36 SER A O 8
ATOM 7442 N N . LYS A 1 37 ? 6.405 1.664 9.944 1.00 0.31 37 LYS A N 8
ATOM 7443 C CA . LYS A 1 37 ? 7.569 2.435 9.531 1.00 74.51 37 LYS A CA 8
ATOM 7444 C C . LYS A 1 37 ? 7.356 2.738 8.054 1.00 43.10 37 LYS A C 8
ATOM 7445 O O . LYS A 1 37 ? 7.354 3.887 7.622 1.00 52.52 37 LYS A O 8
ATOM 7464 N N . SER A 1 38 ? 7.148 1.686 7.307 1.00 54.21 38 SER A N 8
ATOM 7465 C CA . SER A 1 38 ? 6.953 1.745 5.889 1.00 61.13 38 SER A CA 8
ATOM 7466 C C . SER A 1 38 ? 6.264 0.476 5.400 1.00 23.24 38 SER A C 8
ATOM 7467 O O . SER A 1 38 ? 6.182 -0.519 6.129 1.00 3.52 38 SER A O 8
ATOM 7475 N N . VAL A 1 39 ? 5.804 0.507 4.184 1.00 71.34 39 VAL A N 8
ATOM 7476 C CA . VAL A 1 39 ? 5.076 -0.577 3.589 1.00 74.32 39 VAL A CA 8
ATOM 7477 C C . VAL A 1 39 ? 5.682 -0.923 2.264 1.00 10.22 39 VAL A C 8
ATOM 7478 O O . VAL A 1 39 ? 6.029 -0.058 1.488 1.00 0.51 39 VAL A O 8
ATOM 7491 N N . LYS A 1 40 ? 5.811 -2.184 2.025 1.00 1.22 40 LYS A N 8
ATOM 7492 C CA . LYS A 1 40 ? 6.405 -2.667 0.828 1.00 52.43 40 LYS A CA 8
ATOM 7493 C C . LYS A 1 40 ? 5.324 -3.130 -0.104 1.00 1.35 40 LYS A C 8
ATOM 7494 O O . LYS A 1 40 ? 4.418 -3.864 0.299 1.00 75.45 40 LYS A O 8
ATOM 7513 N N . VAL A 1 41 ? 5.401 -2.698 -1.313 1.00 3.23 41 VAL A N 8
ATOM 7514 C CA . VAL A 1 41 ? 4.424 -3.006 -2.306 1.00 3.33 41 VAL A CA 8
ATOM 7515 C C . VAL A 1 41 ? 5.092 -3.530 -3.556 1.00 32.05 41 VAL A C 8
ATOM 7516 O O . VAL A 1 41 ? 6.314 -3.499 -3.678 1.00 40.34 41 VAL A O 8
ATOM 7529 N N . GLU A 1 42 ? 4.305 -4.018 -4.452 1.00 33.24 42 GLU A N 8
ATOM 7530 C CA . GLU A 1 42 ? 4.785 -4.536 -5.690 1.00 42.40 42 GLU A CA 8
ATOM 7531 C C . GLU A 1 42 ? 4.169 -3.726 -6.809 1.00 61.52 42 GLU A C 8
ATOM 7532 O O . GLU A 1 42 ? 2.947 -3.686 -6.947 1.00 34.43 42 GLU A O 8
ATOM 7544 N N . ARG A 1 43 ? 4.995 -3.077 -7.569 1.00 43.30 43 ARG A N 8
ATOM 7545 C CA . ARG A 1 43 ? 4.558 -2.287 -8.687 1.00 2.52 43 ARG A CA 8
ATOM 7546 C C . ARG A 1 43 ? 5.112 -2.817 -9.972 1.00 12.14 43 ARG A C 8
ATOM 7547 O O . ARG A 1 43 ? 6.328 -2.815 -10.163 1.00 60.01 43 ARG A O 8
ATOM 7568 N N . ASN A 1 44 ? 4.233 -3.288 -10.845 1.00 75.02 44 ASN A N 8
ATOM 7569 C CA . ASN A 1 44 ? 4.616 -3.740 -12.192 1.00 24.52 44 ASN A CA 8
ATOM 7570 C C . ASN A 1 44 ? 5.631 -4.911 -12.050 1.00 64.20 44 ASN A C 8
ATOM 7571 O O . ASN A 1 44 ? 6.502 -5.124 -12.878 1.00 24.24 44 ASN A O 8
ATOM 7582 N N . GLY A 1 45 ? 5.459 -5.692 -10.990 1.00 70.13 45 GLY A N 8
ATOM 7583 C CA . GLY A 1 45 ? 6.333 -6.823 -10.734 1.00 32.21 45 GLY A CA 8
ATOM 7584 C C . GLY A 1 45 ? 7.672 -6.421 -10.128 1.00 43.45 45 GLY A C 8
ATOM 7585 O O . GLY A 1 45 ? 8.639 -7.183 -10.184 1.00 41.43 45 GLY A O 8
ATOM 7589 N N . GLN A 1 46 ? 7.746 -5.222 -9.593 1.00 70.31 46 GLN A N 8
ATOM 7590 C CA . GLN A 1 46 ? 8.948 -4.724 -8.973 1.00 52.13 46 GLN A CA 8
ATOM 7591 C C . GLN A 1 46 ? 8.581 -4.356 -7.535 1.00 64.04 46 GLN A C 8
ATOM 7592 O O . GLN A 1 46 ? 7.582 -3.679 -7.312 1.00 21.32 46 GLN A O 8
ATOM 7606 N N . ASP A 1 47 ? 9.354 -4.794 -6.585 1.00 4.22 47 ASP A N 8
ATOM 7607 C CA . ASP A 1 47 ? 9.051 -4.504 -5.184 1.00 31.54 47 ASP A CA 8
ATOM 7608 C C . ASP A 1 47 ? 9.578 -3.129 -4.798 1.00 51.20 47 ASP A C 8
ATOM 7609 O O . ASP A 1 47 ? 10.738 -2.784 -5.062 1.00 13.23 47 ASP A O 8
ATOM 7618 N N . LEU A 1 48 ? 8.735 -2.352 -4.199 1.00 70.15 48 LEU A N 8
ATOM 7619 C CA . LEU A 1 48 ? 9.058 -1.000 -3.827 1.00 34.33 48 LEU A CA 8
ATOM 7620 C C . LEU A 1 48 ? 8.575 -0.755 -2.414 1.00 65.44 48 LEU A C 8
ATOM 7621 O O . LEU A 1 48 ? 7.516 -1.231 -2.043 1.00 71.13 48 LEU A O 8
ATOM 7637 N N . GLU A 1 49 ? 9.328 -0.040 -1.629 1.00 11.12 49 GLU A N 8
ATOM 7638 C CA . GLU A 1 49 ? 8.896 0.240 -0.292 1.00 35.04 49 GLU A CA 8
ATOM 7639 C C . GLU A 1 49 ? 8.489 1.704 -0.191 1.00 2.25 49 GLU A C 8
ATOM 7640 O O . GLU A 1 49 ? 9.191 2.590 -0.683 1.00 20.02 49 GLU A O 8
ATOM 7652 N N . ILE A 1 50 ? 7.379 1.951 0.436 1.00 11.31 50 ILE A N 8
ATOM 7653 C CA . ILE A 1 50 ? 6.805 3.261 0.542 1.00 60.13 50 ILE A CA 8
ATOM 7654 C C . ILE A 1 50 ? 6.650 3.601 2.000 1.00 23.04 50 ILE A C 8
ATOM 7655 O O . ILE A 1 50 ? 6.342 2.743 2.808 1.00 45.32 50 ILE A O 8
ATOM 7671 N N . SER A 1 51 ? 6.862 4.823 2.324 1.00 15.42 51 SER A N 8
ATOM 7672 C CA . SER A 1 51 ? 6.785 5.267 3.678 1.00 51.14 51 SER A CA 8
ATOM 7673 C C . SER A 1 51 ? 5.327 5.499 4.072 1.00 3.42 51 SER A C 8
ATOM 7674 O O . SER A 1 51 ? 4.556 6.081 3.300 1.00 12.14 51 SER A O 8
ATOM 7682 N N . LEU A 1 52 ? 4.962 5.049 5.266 1.00 55.44 52 LEU A N 8
ATOM 7683 C CA . LEU A 1 52 ? 3.607 5.216 5.802 1.00 12.24 52 LEU A CA 8
ATOM 7684 C C . LEU A 1 52 ? 3.217 6.677 5.888 1.00 22.21 52 LEU A C 8
ATOM 7685 O O . LEU A 1 52 ? 2.054 7.030 5.747 1.00 70.32 52 LEU A O 8
ATOM 7701 N N . ASP A 1 53 ? 4.204 7.509 6.092 1.00 74.21 53 ASP A N 8
ATOM 7702 C CA . ASP A 1 53 ? 4.024 8.951 6.212 1.00 4.24 53 ASP A CA 8
ATOM 7703 C C . ASP A 1 53 ? 3.546 9.542 4.911 1.00 65.11 53 ASP A C 8
ATOM 7704 O O . ASP A 1 53 ? 2.815 10.529 4.897 1.00 35.42 53 ASP A O 8
ATOM 7713 N N . GLN A 1 54 ? 3.889 8.888 3.819 1.00 11.24 54 GLN A N 8
ATOM 7714 C CA . GLN A 1 54 ? 3.561 9.403 2.516 1.00 72.53 54 GLN A CA 8
ATOM 7715 C C . GLN A 1 54 ? 2.250 8.872 2.052 1.00 21.31 54 GLN A C 8
ATOM 7716 O O . GLN A 1 54 ? 1.595 9.476 1.226 1.00 41.34 54 GLN A O 8
ATOM 7730 N N . ILE A 1 55 ? 1.872 7.760 2.592 1.00 11.24 55 ILE A N 8
ATOM 7731 C CA . ILE A 1 55 ? 0.630 7.126 2.236 1.00 65.25 55 ILE A CA 8
ATOM 7732 C C . ILE A 1 55 ? -0.513 7.796 2.972 1.00 74.51 55 ILE A C 8
ATOM 7733 O O . ILE A 1 55 ? -0.559 7.790 4.205 1.00 75.45 55 ILE A O 8
ATOM 7749 N N . THR A 1 56 ? -1.406 8.397 2.234 1.00 2.11 56 THR A N 8
ATOM 7750 C CA . THR A 1 56 ? -2.519 9.056 2.834 1.00 31.30 56 THR A CA 8
ATOM 7751 C C . THR A 1 56 ? -3.729 8.128 2.908 1.00 42.50 56 THR A C 8
ATOM 7752 O O . THR A 1 56 ? -4.431 8.104 3.912 1.00 62.21 56 THR A O 8
ATOM 7763 N N . HIS A 1 57 ? -3.958 7.342 1.852 1.00 54.33 57 HIS A N 8
ATOM 7764 C CA . HIS A 1 57 ? -5.123 6.440 1.807 1.00 72.44 57 HIS A CA 8
ATOM 7765 C C . HIS A 1 57 ? -5.059 5.442 0.654 1.00 21.22 57 HIS A C 8
ATOM 7766 O O . HIS A 1 57 ? -4.339 5.656 -0.343 1.00 42.52 57 HIS A O 8
ATOM 7781 N N . VAL A 1 58 ? -5.835 4.383 0.799 1.00 44.01 58 VAL A N 8
ATOM 7782 C CA . VAL A 1 58 ? -5.930 3.273 -0.142 1.00 30.30 58 VAL A CA 8
ATOM 7783 C C . VAL A 1 58 ? -7.239 3.370 -0.911 1.00 1.03 58 VAL A C 8
ATOM 7784 O O . VAL A 1 58 ? -8.269 3.699 -0.330 1.00 31.52 58 VAL A O 8
ATOM 7797 N N . ASP A 1 59 ? -7.212 3.114 -2.202 1.00 62.22 59 ASP A N 8
ATOM 7798 C CA . ASP A 1 59 ? -8.443 3.137 -2.977 1.00 62.44 59 ASP A CA 8
ATOM 7799 C C . ASP A 1 59 ? -8.426 1.997 -3.997 1.00 2.02 59 ASP A C 8
ATOM 7800 O O . ASP A 1 59 ? -7.395 1.334 -4.169 1.00 70.32 59 ASP A O 8
ATOM 7809 N N . GLY A 1 60 ? -9.547 1.753 -4.638 1.00 40.33 60 GLY A N 8
ATOM 7810 C CA . GLY A 1 60 ? -9.613 0.776 -5.685 1.00 32.11 60 GLY A CA 8
ATOM 7811 C C . GLY A 1 60 ? -10.066 -0.560 -5.190 1.00 1.24 60 GLY A C 8
ATOM 7812 O O . GLY A 1 60 ? -11.239 -0.912 -5.333 1.00 24.43 60 GLY A O 8
ATOM 7816 N N . TRP A 1 61 ? -9.141 -1.274 -4.564 1.00 21.40 61 TRP A N 8
ATOM 7817 C CA . TRP A 1 61 ? -9.353 -2.639 -4.048 1.00 54.44 61 TRP A CA 8
ATOM 7818 C C . TRP A 1 61 ? -9.754 -3.636 -5.150 1.00 74.13 61 TRP A C 8
ATOM 7819 O O . TRP A 1 61 ? -8.873 -4.286 -5.721 1.00 38.13 61 TRP A O 8
ATOM 7841 N N . SER A 1 1 ? -7.967 6.347 11.899 1.00 73.15 1 SER A N 9
ATOM 7842 C CA . SER A 1 1 ? -6.577 6.566 11.607 1.00 32.32 1 SER A CA 9
ATOM 7843 C C . SER A 1 1 ? -5.928 5.246 11.169 1.00 61.33 1 SER A C 9
ATOM 7844 O O . SER A 1 1 ? -6.613 4.213 11.081 1.00 40.43 1 SER A O 9
ATOM 7854 N N . GLU A 1 2 ? -4.628 5.300 10.881 1.00 42.32 2 GLU A N 9
ATOM 7855 C CA . GLU A 1 2 ? -3.820 4.154 10.466 1.00 21.03 2 GLU A CA 9
ATOM 7856 C C . GLU A 1 2 ? -4.187 3.616 9.096 1.00 41.34 2 GLU A C 9
ATOM 7857 O O . GLU A 1 2 ? -5.113 2.806 8.945 1.00 40.33 2 GLU A O 9
ATOM 7869 N N . VAL A 1 3 ? -3.469 4.065 8.103 1.00 33.33 3 VAL A N 9
ATOM 7870 C CA . VAL A 1 3 ? -3.602 3.546 6.763 1.00 2.44 3 VAL A CA 9
ATOM 7871 C C . VAL A 1 3 ? -3.004 2.132 6.736 1.00 24.13 3 VAL A C 9
ATOM 7872 O O . VAL A 1 3 ? -3.400 1.284 5.941 1.00 10.54 3 VAL A O 9
ATOM 7885 N N . GLU A 1 4 ? -2.025 1.919 7.628 1.00 72.11 4 GLU A N 9
ATOM 7886 C CA . GLU A 1 4 ? -1.331 0.645 7.817 1.00 62.10 4 GLU A CA 9
ATOM 7887 C C . GLU A 1 4 ? -2.314 -0.502 7.908 1.00 60.03 4 GLU A C 9
ATOM 7888 O O . GLU A 1 4 ? -2.148 -1.518 7.249 1.00 64.22 4 GLU A O 9
ATOM 7900 N N . THR A 1 5 ? -3.343 -0.308 8.685 1.00 71.11 5 THR A N 9
ATOM 7901 C CA . THR A 1 5 ? -4.325 -1.340 8.928 1.00 71.52 5 THR A CA 9
ATOM 7902 C C . THR A 1 5 ? -5.041 -1.691 7.610 1.00 54.32 5 THR A C 9
ATOM 7903 O O . THR A 1 5 ? -5.371 -2.854 7.343 1.00 74.43 5 THR A O 9
ATOM 7914 N N . VAL A 1 6 ? -5.217 -0.680 6.796 1.00 3.23 6 VAL A N 9
ATOM 7915 C CA . VAL A 1 6 ? -5.923 -0.781 5.533 1.00 63.11 6 VAL A CA 9
ATOM 7916 C C . VAL A 1 6 ? -5.032 -1.480 4.503 1.00 54.14 6 VAL A C 9
ATOM 7917 O O . VAL A 1 6 ? -5.463 -2.393 3.799 1.00 1.24 6 VAL A O 9
ATOM 7930 N N . LEU A 1 7 ? -3.774 -1.055 4.447 1.00 43.33 7 LEU A N 9
ATOM 7931 C CA . LEU A 1 7 ? -2.780 -1.666 3.560 1.00 40.40 7 LEU A CA 9
ATOM 7932 C C . LEU A 1 7 ? -2.544 -3.106 3.947 1.00 75.13 7 LEU A C 9
ATOM 7933 O O . LEU A 1 7 ? -2.377 -3.969 3.093 1.00 34.43 7 LEU A O 9
ATOM 7949 N N . ARG A 1 8 ? -2.544 -3.354 5.241 1.00 32.32 8 ARG A N 9
ATOM 7950 C CA . ARG A 1 8 ? -2.434 -4.690 5.785 1.00 12.53 8 ARG A CA 9
ATOM 7951 C C . ARG A 1 8 ? -3.578 -5.547 5.278 1.00 4.32 8 ARG A C 9
ATOM 7952 O O . ARG A 1 8 ? -3.386 -6.695 4.895 1.00 4.13 8 ARG A O 9
ATOM 7973 N N . LYS A 1 9 ? -4.758 -4.962 5.255 1.00 1.02 9 LYS A N 9
ATOM 7974 C CA . LYS A 1 9 ? -5.945 -5.635 4.822 1.00 30.10 9 LYS A CA 9
ATOM 7975 C C . LYS A 1 9 ? -5.853 -5.975 3.332 1.00 60.31 9 LYS A C 9
ATOM 7976 O O . LYS A 1 9 ? -6.227 -7.074 2.898 1.00 60.03 9 LYS A O 9
ATOM 7995 N N . ALA A 1 10 ? -5.350 -5.038 2.572 1.00 74.10 10 ALA A N 9
ATOM 7996 C CA . ALA A 1 10 ? -5.126 -5.228 1.153 1.00 53.30 10 ALA A CA 9
ATOM 7997 C C . ALA A 1 10 ? -4.082 -6.328 0.916 1.00 31.20 10 ALA A C 9
ATOM 7998 O O . ALA A 1 10 ? -4.305 -7.243 0.124 1.00 14.35 10 ALA A O 9
ATOM 8005 N N . ALA A 1 11 ? -2.964 -6.242 1.635 1.00 44.41 11 ALA A N 9
ATOM 8006 C CA . ALA A 1 11 ? -1.872 -7.222 1.537 1.00 43.14 11 ALA A CA 9
ATOM 8007 C C . ALA A 1 11 ? -2.360 -8.617 1.878 1.00 73.44 11 ALA A C 9
ATOM 8008 O O . ALA A 1 11 ? -2.000 -9.597 1.218 1.00 75.42 11 ALA A O 9
ATOM 8015 N N . GLU A 1 12 ? -3.195 -8.682 2.893 1.00 55.42 12 GLU A N 9
ATOM 8016 C CA . GLU A 1 12 ? -3.763 -9.904 3.403 1.00 54.23 12 GLU A CA 9
ATOM 8017 C C . GLU A 1 12 ? -4.510 -10.684 2.309 1.00 3.04 12 GLU A C 9
ATOM 8018 O O . GLU A 1 12 ? -4.439 -11.910 2.248 1.00 54.02 12 GLU A O 9
ATOM 8030 N N . ARG A 1 13 ? -5.188 -9.970 1.436 1.00 31.42 13 ARG A N 9
ATOM 8031 C CA . ARG A 1 13 ? -5.973 -10.617 0.397 1.00 50.02 13 ARG A CA 9
ATOM 8032 C C . ARG A 1 13 ? -5.305 -10.468 -0.979 1.00 74.12 13 ARG A C 9
ATOM 8033 O O . ARG A 1 13 ? -5.885 -10.842 -2.017 1.00 1.03 13 ARG A O 9
ATOM 8054 N N . ASN A 1 14 ? -4.067 -9.948 -0.970 1.00 71.51 14 ASN A N 9
ATOM 8055 C CA . ASN A 1 14 ? -3.246 -9.729 -2.192 1.00 13.41 14 ASN A CA 9
ATOM 8056 C C . ASN A 1 14 ? -3.936 -8.778 -3.146 1.00 62.41 14 ASN A C 9
ATOM 8057 O O . ASN A 1 14 ? -3.870 -8.930 -4.371 1.00 5.13 14 ASN A O 9
ATOM 8068 N N . LYS A 1 15 ? -4.550 -7.778 -2.578 1.00 51.24 15 LYS A N 9
ATOM 8069 C CA . LYS A 1 15 ? -5.284 -6.777 -3.313 1.00 41.13 15 LYS A CA 9
ATOM 8070 C C . LYS A 1 15 ? -4.375 -5.795 -4.011 1.00 42.02 15 LYS A C 9
ATOM 8071 O O . LYS A 1 15 ? -3.413 -5.289 -3.425 1.00 50.24 15 LYS A O 9
ATOM 8090 N N . THR A 1 16 ? -4.666 -5.555 -5.265 1.00 51.14 16 THR A N 9
ATOM 8091 C CA . THR A 1 16 ? -4.046 -4.487 -5.973 1.00 44.44 16 THR A CA 9
ATOM 8092 C C . THR A 1 16 ? -4.907 -3.263 -5.684 1.00 4.34 16 THR A C 9
ATOM 8093 O O . THR A 1 16 ? -6.116 -3.308 -5.887 1.00 10.23 16 THR A O 9
ATOM 8104 N N . VAL A 1 17 ? -4.307 -2.215 -5.201 1.00 74.11 17 VAL A N 9
ATOM 8105 C CA . VAL A 1 17 ? -5.029 -1.019 -4.797 1.00 50.53 17 VAL A CA 9
ATOM 8106 C C . VAL A 1 17 ? -4.251 0.214 -5.186 1.00 12.01 17 VAL A C 9
ATOM 8107 O O . VAL A 1 17 ? -3.061 0.130 -5.512 1.00 12.52 17 VAL A O 9
ATOM 8120 N N . ASP A 1 18 ? -4.907 1.343 -5.155 1.00 54.24 18 ASP A N 9
ATOM 8121 C CA . ASP A 1 18 ? -4.270 2.605 -5.409 1.00 4.41 18 ASP A CA 9
ATOM 8122 C C . ASP A 1 18 ? -3.806 3.162 -4.105 1.00 1.33 18 ASP A C 9
ATOM 8123 O O . ASP A 1 18 ? -4.604 3.322 -3.158 1.00 35.02 18 ASP A O 9
ATOM 8132 N N . ILE A 1 19 ? -2.562 3.478 -4.038 1.00 42.43 19 ILE A N 9
ATOM 8133 C CA . ILE A 1 19 ? -2.015 4.075 -2.869 1.00 42.51 19 ILE A CA 9
ATOM 8134 C C . ILE A 1 19 ? -1.848 5.547 -3.117 1.00 14.43 19 ILE A C 9
ATOM 8135 O O . ILE A 1 19 ? -1.175 5.959 -4.070 1.00 14.22 19 ILE A O 9
ATOM 8151 N N . HIS A 1 20 ? -2.483 6.336 -2.293 1.00 22.54 20 HIS A N 9
ATOM 8152 C CA . HIS A 1 20 ? -2.444 7.766 -2.441 1.00 13.30 20 HIS A CA 9
ATOM 8153 C C . HIS A 1 20 ? -1.444 8.341 -1.485 1.00 30.42 20 HIS A C 9
ATOM 8154 O O . HIS A 1 20 ? -1.493 8.056 -0.283 1.00 24.33 20 HIS A O 9
ATOM 8169 N N . THR A 1 21 ? -0.536 9.114 -1.999 1.00 24.42 21 THR A N 9
ATOM 8170 C CA . THR A 1 21 ? 0.473 9.733 -1.192 1.00 62.11 21 THR A CA 9
ATOM 8171 C C . THR A 1 21 ? 0.186 11.224 -1.022 1.00 71.22 21 THR A C 9
ATOM 8172 O O . THR A 1 21 ? -0.603 11.806 -1.782 1.00 74.22 21 THR A O 9
ATOM 8183 N N . LYS A 1 22 ? 0.837 11.826 -0.051 1.00 3.35 22 LYS A N 9
ATOM 8184 C CA . LYS A 1 22 ? 0.666 13.226 0.303 1.00 2.54 22 LYS A CA 9
ATOM 8185 C C . LYS A 1 22 ? 1.087 14.178 -0.806 1.00 11.50 22 LYS A C 9
ATOM 8186 O O . LYS A 1 22 ? 0.615 15.304 -0.864 1.00 14.13 22 LYS A O 9
ATOM 8205 N N . SER A 1 23 ? 1.952 13.729 -1.690 1.00 41.24 23 SER A N 9
ATOM 8206 C CA . SER A 1 23 ? 2.395 14.566 -2.786 1.00 0.21 23 SER A CA 9
ATOM 8207 C C . SER A 1 23 ? 1.356 14.572 -3.905 1.00 73.41 23 SER A C 9
ATOM 8208 O O . SER A 1 23 ? 1.467 15.335 -4.866 1.00 25.42 23 SER A O 9
ATOM 8216 N N . GLY A 1 24 ? 0.347 13.725 -3.765 1.00 64.52 24 GLY A N 9
ATOM 8217 C CA . GLY A 1 24 ? -0.686 13.627 -4.757 1.00 2.14 24 GLY A CA 9
ATOM 8218 C C . GLY A 1 24 ? -0.432 12.494 -5.710 1.00 30.32 24 GLY A C 9
ATOM 8219 O O . GLY A 1 24 ? -1.183 12.288 -6.662 1.00 32.44 24 GLY A O 9
ATOM 8223 N N . THR A 1 25 ? 0.615 11.745 -5.457 1.00 62.21 25 THR A N 9
ATOM 8224 C CA . THR A 1 25 ? 0.968 10.647 -6.316 1.00 10.22 25 THR A CA 9
ATOM 8225 C C . THR A 1 25 ? 0.095 9.435 -5.969 1.00 60.15 25 THR A C 9
ATOM 8226 O O . THR A 1 25 ? -0.036 9.074 -4.790 1.00 32.20 25 THR A O 9
ATOM 8237 N N . THR A 1 26 ? -0.500 8.834 -6.965 1.00 23.24 26 THR A N 9
ATOM 8238 C CA . THR A 1 26 ? -1.307 7.671 -6.762 1.00 11.31 26 THR A CA 9
ATOM 8239 C C . THR A 1 26 ? -0.824 6.544 -7.663 1.00 10.45 26 THR A C 9
ATOM 8240 O O . THR A 1 26 ? -0.911 6.635 -8.886 1.00 63.14 26 THR A O 9
ATOM 8251 N N . VAL A 1 27 ? -0.340 5.488 -7.067 1.00 0.15 27 VAL A N 9
ATOM 8252 C CA . VAL A 1 27 ? 0.157 4.360 -7.824 1.00 54.40 27 VAL A CA 9
ATOM 8253 C C . VAL A 1 27 ? -0.667 3.145 -7.442 1.00 22.04 27 VAL A C 9
ATOM 8254 O O . VAL A 1 27 ? -0.964 2.950 -6.265 1.00 52.30 27 VAL A O 9
ATOM 8267 N N . ARG A 1 28 ? -1.055 2.359 -8.413 1.00 10.01 28 ARG A N 9
ATOM 8268 C CA . ARG A 1 28 ? -1.872 1.203 -8.146 1.00 12.51 28 ARG A CA 9
ATOM 8269 C C . ARG A 1 28 ? -0.981 -0.019 -8.158 1.00 44.14 28 ARG A C 9
ATOM 8270 O O . ARG A 1 28 ? -0.392 -0.366 -9.193 1.00 11.43 28 ARG A O 9
ATOM 8291 N N . VAL A 1 29 ? -0.858 -0.647 -7.011 1.00 5.13 29 VAL A N 9
ATOM 8292 C CA . VAL A 1 29 ? 0.080 -1.741 -6.799 1.00 42.03 29 VAL A CA 9
ATOM 8293 C C . VAL A 1 29 ? -0.538 -2.824 -5.927 1.00 60.24 29 VAL A C 9
ATOM 8294 O O . VAL A 1 29 ? -1.634 -2.661 -5.411 1.00 74.43 29 VAL A O 9
ATOM 8307 N N . ASN A 1 30 ? 0.184 -3.905 -5.749 1.00 64.13 30 ASN A N 9
ATOM 8308 C CA . ASN A 1 30 ? -0.236 -4.990 -4.869 1.00 44.54 30 ASN A CA 9
ATOM 8309 C C . ASN A 1 30 ? 0.626 -4.885 -3.620 1.00 44.41 30 ASN A C 9
ATOM 8310 O O . ASN A 1 30 ? 1.841 -4.758 -3.724 1.00 53.52 30 ASN A O 9
ATOM 8321 N N . VAL A 1 31 ? 0.021 -4.908 -2.462 1.00 3.14 31 VAL A N 9
ATOM 8322 C CA . VAL A 1 31 ? 0.760 -4.716 -1.220 1.00 32.22 31 VAL A CA 9
ATOM 8323 C C . VAL A 1 31 ? 1.396 -6.035 -0.754 1.00 11.34 31 VAL A C 9
ATOM 8324 O O . VAL A 1 31 ? 0.704 -7.043 -0.599 1.00 74.24 31 VAL A O 9
ATOM 8337 N N . LYS A 1 32 ? 2.708 -6.022 -0.531 1.00 2.44 32 LYS A N 9
ATOM 8338 C CA . LYS A 1 32 ? 3.422 -7.205 -0.109 1.00 23.31 32 LYS A CA 9
ATOM 8339 C C . LYS A 1 32 ? 3.747 -7.234 1.383 1.00 3.15 32 LYS A C 9
ATOM 8340 O O . LYS A 1 32 ? 3.644 -8.281 2.024 1.00 62.33 32 LYS A O 9
ATOM 8359 N N . ARG A 1 33 ? 4.115 -6.111 1.933 1.00 12.54 33 ARG A N 9
ATOM 8360 C CA . ARG A 1 33 ? 4.564 -6.058 3.319 1.00 53.31 33 ARG A CA 9
ATOM 8361 C C . ARG A 1 33 ? 4.098 -4.802 3.971 1.00 65.44 33 ARG A C 9
ATOM 8362 O O . ARG A 1 33 ? 4.129 -3.744 3.359 1.00 32.33 33 ARG A O 9
ATOM 8383 N N . VAL A 1 34 ? 3.693 -4.910 5.212 1.00 41.00 34 VAL A N 9
ATOM 8384 C CA . VAL A 1 34 ? 3.247 -3.773 5.954 1.00 42.11 34 VAL A CA 9
ATOM 8385 C C . VAL A 1 34 ? 3.919 -3.709 7.314 1.00 62.12 34 VAL A C 9
ATOM 8386 O O . VAL A 1 34 ? 3.786 -4.618 8.138 1.00 11.44 34 VAL A O 9
ATOM 8399 N N . ASP A 1 35 ? 4.670 -2.663 7.509 1.00 31.51 35 ASP A N 9
ATOM 8400 C CA . ASP A 1 35 ? 5.287 -2.354 8.795 1.00 11.33 35 ASP A CA 9
ATOM 8401 C C . ASP A 1 35 ? 4.803 -0.990 9.228 1.00 64.34 35 ASP A C 9
ATOM 8402 O O . ASP A 1 35 ? 4.076 -0.363 8.495 1.00 35.25 35 ASP A O 9
ATOM 8411 N N . SER A 1 36 ? 5.200 -0.525 10.397 1.00 42.40 36 SER A N 9
ATOM 8412 C CA . SER A 1 36 ? 4.662 0.726 10.938 1.00 63.30 36 SER A CA 9
ATOM 8413 C C . SER A 1 36 ? 5.302 2.022 10.408 1.00 52.11 36 SER A C 9
ATOM 8414 O O . SER A 1 36 ? 4.854 3.123 10.756 1.00 1.52 36 SER A O 9
ATOM 8422 N N . LYS A 1 37 ? 6.316 1.917 9.577 1.00 12.53 37 LYS A N 9
ATOM 8423 C CA . LYS A 1 37 ? 6.887 3.112 8.957 1.00 70.03 37 LYS A CA 9
ATOM 8424 C C . LYS A 1 37 ? 6.910 3.067 7.457 1.00 52.24 37 LYS A C 9
ATOM 8425 O O . LYS A 1 37 ? 6.869 4.114 6.804 1.00 75.03 37 LYS A O 9
ATOM 8444 N N . SER A 1 38 ? 6.965 1.906 6.898 1.00 20.43 38 SER A N 9
ATOM 8445 C CA . SER A 1 38 ? 6.925 1.792 5.477 1.00 15.20 38 SER A CA 9
ATOM 8446 C C . SER A 1 38 ? 6.232 0.521 5.041 1.00 54.55 38 SER A C 9
ATOM 8447 O O . SER A 1 38 ? 6.019 -0.404 5.843 1.00 51.32 38 SER A O 9
ATOM 8455 N N . VAL A 1 39 ? 5.892 0.486 3.788 1.00 12.33 39 VAL A N 9
ATOM 8456 C CA . VAL A 1 39 ? 5.210 -0.608 3.179 1.00 64.44 39 VAL A CA 9
ATOM 8457 C C . VAL A 1 39 ? 5.913 -0.993 1.908 1.00 55.40 39 VAL A C 9
ATOM 8458 O O . VAL A 1 39 ? 6.357 -0.130 1.144 1.00 71.54 39 VAL A O 9
ATOM 8471 N N . LYS A 1 40 ? 6.047 -2.268 1.700 1.00 44.30 40 LYS A N 9
ATOM 8472 C CA . LYS A 1 40 ? 6.648 -2.761 0.500 1.00 12.12 40 LYS A CA 9
ATOM 8473 C C . LYS A 1 40 ? 5.551 -3.275 -0.377 1.00 13.21 40 LYS A C 9
ATOM 8474 O O . LYS A 1 40 ? 4.678 -4.038 0.070 1.00 72.53 40 LYS A O 9
ATOM 8493 N N . VAL A 1 41 ? 5.565 -2.868 -1.581 1.00 24.04 41 VAL A N 9
ATOM 8494 C CA . VAL A 1 41 ? 4.544 -3.218 -2.507 1.00 34.24 41 VAL A CA 9
ATOM 8495 C C . VAL A 1 41 ? 5.158 -3.844 -3.724 1.00 0.43 41 VAL A C 9
ATOM 8496 O O . VAL A 1 41 ? 6.377 -3.919 -3.842 1.00 42.21 41 VAL A O 9
ATOM 8509 N N . GLU A 1 42 ? 4.336 -4.297 -4.600 1.00 41.54 42 GLU A N 9
ATOM 8510 C CA . GLU A 1 42 ? 4.787 -4.950 -5.770 1.00 74.24 42 GLU A CA 9
ATOM 8511 C C . GLU A 1 42 ? 4.382 -4.169 -6.998 1.00 30.21 42 GLU A C 9
ATOM 8512 O O . GLU A 1 42 ? 3.227 -3.731 -7.110 1.00 14.40 42 GLU A O 9
ATOM 8524 N N . ARG A 1 43 ? 5.318 -3.984 -7.899 1.00 63.43 43 ARG A N 9
ATOM 8525 C CA . ARG A 1 43 ? 5.020 -3.439 -9.188 1.00 43.33 43 ARG A CA 9
ATOM 8526 C C . ARG A 1 43 ? 5.608 -4.341 -10.212 1.00 15.52 43 ARG A C 9
ATOM 8527 O O . ARG A 1 43 ? 6.832 -4.449 -10.305 1.00 21.11 43 ARG A O 9
ATOM 8548 N N . ASN A 1 44 ? 4.749 -5.041 -10.935 1.00 44.43 44 ASN A N 9
ATOM 8549 C CA . ASN A 1 44 ? 5.167 -5.942 -12.028 1.00 73.45 44 ASN A CA 9
ATOM 8550 C C . ASN A 1 44 ? 6.064 -7.041 -11.486 1.00 12.42 44 ASN A C 9
ATOM 8551 O O . ASN A 1 44 ? 6.943 -7.551 -12.179 1.00 41.55 44 ASN A O 9
ATOM 8562 N N . GLY A 1 45 ? 5.797 -7.437 -10.260 1.00 62.14 45 GLY A N 9
ATOM 8563 C CA . GLY A 1 45 ? 6.574 -8.472 -9.615 1.00 15.44 45 GLY A CA 9
ATOM 8564 C C . GLY A 1 45 ? 7.788 -7.937 -8.863 1.00 51.03 45 GLY A C 9
ATOM 8565 O O . GLY A 1 45 ? 8.442 -8.684 -8.136 1.00 42.11 45 GLY A O 9
ATOM 8569 N N . GLN A 1 46 ? 8.083 -6.660 -9.012 1.00 24.12 46 GLN A N 9
ATOM 8570 C CA . GLN A 1 46 ? 9.243 -6.071 -8.356 1.00 74.00 46 GLN A CA 9
ATOM 8571 C C . GLN A 1 46 ? 8.825 -5.451 -7.022 1.00 61.42 46 GLN A C 9
ATOM 8572 O O . GLN A 1 46 ? 7.691 -5.000 -6.882 1.00 22.25 46 GLN A O 9
ATOM 8586 N N . ASP A 1 47 ? 9.731 -5.440 -6.056 1.00 33.10 47 ASP A N 9
ATOM 8587 C CA . ASP A 1 47 ? 9.439 -4.886 -4.733 1.00 52.15 47 ASP A CA 9
ATOM 8588 C C . ASP A 1 47 ? 9.686 -3.392 -4.749 1.00 14.51 47 ASP A C 9
ATOM 8589 O O . ASP A 1 47 ? 10.738 -2.939 -5.196 1.00 43.01 47 ASP A O 9
ATOM 8598 N N . LEU A 1 48 ? 8.737 -2.641 -4.282 1.00 54.03 48 LEU A N 9
ATOM 8599 C CA . LEU A 1 48 ? 8.877 -1.209 -4.202 1.00 15.35 48 LEU A CA 9
ATOM 8600 C C . LEU A 1 48 ? 8.608 -0.791 -2.763 1.00 24.23 48 LEU A C 9
ATOM 8601 O O . LEU A 1 48 ? 7.797 -1.410 -2.091 1.00 74.33 48 LEU A O 9
ATOM 8617 N N . GLU A 1 49 ? 9.284 0.225 -2.294 1.00 24.15 49 GLU A N 9
ATOM 8618 C CA . GLU A 1 49 ? 9.123 0.679 -0.922 1.00 21.12 49 GLU A CA 9
ATOM 8619 C C . GLU A 1 49 ? 8.382 2.014 -0.896 1.00 23.55 49 GLU A C 9
ATOM 8620 O O . GLU A 1 49 ? 8.718 2.929 -1.659 1.00 55.24 49 GLU A O 9
ATOM 8632 N N . ILE A 1 50 ? 7.389 2.131 -0.047 1.00 63.31 50 ILE A N 9
ATOM 8633 C CA . ILE A 1 50 ? 6.678 3.378 0.112 1.00 44.13 50 ILE A CA 9
ATOM 8634 C C . ILE A 1 50 ? 6.606 3.713 1.592 1.00 50.43 50 ILE A C 9
ATOM 8635 O O . ILE A 1 50 ? 6.422 2.832 2.430 1.00 45.35 50 ILE A O 9
ATOM 8651 N N . SER A 1 51 ? 6.751 4.959 1.898 1.00 14.25 51 SER A N 9
ATOM 8652 C CA . SER A 1 51 ? 6.799 5.425 3.264 1.00 42.43 51 SER A CA 9
ATOM 8653 C C . SER A 1 51 ? 5.384 5.721 3.784 1.00 23.32 51 SER A C 9
ATOM 8654 O O . SER A 1 51 ? 4.629 6.470 3.156 1.00 12.23 51 SER A O 9
ATOM 8662 N N . LEU A 1 52 ? 5.036 5.152 4.937 1.00 2.54 52 LEU A N 9
ATOM 8663 C CA . LEU A 1 52 ? 3.702 5.328 5.534 1.00 2.23 52 LEU A CA 9
ATOM 8664 C C . LEU A 1 52 ? 3.376 6.756 5.881 1.00 1.54 52 LEU A C 9
ATOM 8665 O O . LEU A 1 52 ? 2.216 7.146 5.853 1.00 2.05 52 LEU A O 9
ATOM 8681 N N . ASP A 1 53 ? 4.382 7.535 6.190 1.00 72.10 53 ASP A N 9
ATOM 8682 C CA . ASP A 1 53 ? 4.174 8.940 6.548 1.00 42.44 53 ASP A CA 9
ATOM 8683 C C . ASP A 1 53 ? 3.877 9.782 5.325 1.00 61.13 53 ASP A C 9
ATOM 8684 O O . ASP A 1 53 ? 3.541 10.968 5.426 1.00 31.41 53 ASP A O 9
ATOM 8693 N N . GLN A 1 54 ? 4.005 9.177 4.166 1.00 22.21 54 GLN A N 9
ATOM 8694 C CA . GLN A 1 54 ? 3.678 9.840 2.932 1.00 23.23 54 GLN A CA 9
ATOM 8695 C C . GLN A 1 54 ? 2.371 9.325 2.396 1.00 31.14 54 GLN A C 9
ATOM 8696 O O . GLN A 1 54 ? 1.715 9.985 1.632 1.00 22.42 54 GLN A O 9
ATOM 8710 N N . ILE A 1 55 ? 2.003 8.150 2.817 1.00 1.50 55 ILE A N 9
ATOM 8711 C CA . ILE A 1 55 ? 0.755 7.528 2.387 1.00 72.42 55 ILE A CA 9
ATOM 8712 C C . ILE A 1 55 ? -0.424 8.116 3.156 1.00 11.31 55 ILE A C 9
ATOM 8713 O O . ILE A 1 55 ? -0.394 8.189 4.386 1.00 41.23 55 ILE A O 9
ATOM 8729 N N . THR A 1 56 ? -1.446 8.541 2.440 1.00 43.14 56 THR A N 9
ATOM 8730 C CA . THR A 1 56 ? -2.591 9.127 3.069 1.00 3.53 56 THR A CA 9
ATOM 8731 C C . THR A 1 56 ? -3.780 8.152 3.156 1.00 22.30 56 THR A C 9
ATOM 8732 O O . THR A 1 56 ? -4.462 8.101 4.175 1.00 24.13 56 THR A O 9
ATOM 8743 N N . HIS A 1 57 ? -4.013 7.357 2.098 1.00 32.24 57 HIS A N 9
ATOM 8744 C CA . HIS A 1 57 ? -5.184 6.444 2.075 1.00 73.40 57 HIS A CA 9
ATOM 8745 C C . HIS A 1 57 ? -5.161 5.465 0.896 1.00 41.12 57 HIS A C 9
ATOM 8746 O O . HIS A 1 57 ? -4.478 5.698 -0.116 1.00 44.01 57 HIS A O 9
ATOM 8761 N N . VAL A 1 58 ? -5.940 4.400 1.039 1.00 25.12 58 VAL A N 9
ATOM 8762 C CA . VAL A 1 58 ? -6.063 3.318 0.053 1.00 4.14 58 VAL A CA 9
ATOM 8763 C C . VAL A 1 58 ? -7.372 3.432 -0.723 1.00 44.21 58 VAL A C 9
ATOM 8764 O O . VAL A 1 58 ? -8.416 3.762 -0.152 1.00 53.24 58 VAL A O 9
ATOM 8777 N N . ASP A 1 59 ? -7.313 3.214 -2.014 1.00 12.51 59 ASP A N 9
ATOM 8778 C CA . ASP A 1 59 ? -8.517 3.167 -2.840 1.00 61.21 59 ASP A CA 9
ATOM 8779 C C . ASP A 1 59 ? -8.322 2.084 -3.890 1.00 1.53 59 ASP A C 9
ATOM 8780 O O . ASP A 1 59 ? -7.243 1.555 -3.988 1.00 64.24 59 ASP A O 9
ATOM 8789 N N . GLY A 1 60 ? -9.347 1.736 -4.630 1.00 4.14 60 GLY A N 9
ATOM 8790 C CA . GLY A 1 60 ? -9.174 0.821 -5.755 1.00 12.23 60 GLY A CA 9
ATOM 8791 C C . GLY A 1 60 ? -9.122 -0.635 -5.367 1.00 43.23 60 GLY A C 9
ATOM 8792 O O . GLY A 1 60 ? -8.440 -1.424 -6.018 1.00 50.23 60 GLY A O 9
ATOM 8796 N N . TRP A 1 61 ? -9.830 -0.977 -4.310 1.00 44.12 61 TRP A N 9
ATOM 8797 C CA . TRP A 1 61 ? -9.934 -2.375 -3.836 1.00 33.54 61 TRP A CA 9
ATOM 8798 C C . TRP A 1 61 ? -10.455 -3.311 -4.936 1.00 23.53 61 TRP A C 9
ATOM 8799 O O . TRP A 1 61 ? -9.670 -4.077 -5.506 1.00 35.88 61 TRP A O 9
ATOM 8821 N N . SER A 1 1 ? -3.187 4.192 13.744 1.00 12.30 1 SER A N 10
ATOM 8822 C CA . SER A 1 1 ? -2.614 3.855 12.453 1.00 43.23 1 SER A CA 10
ATOM 8823 C C . SER A 1 1 ? -3.691 3.289 11.534 1.00 32.34 1 SER A C 10
ATOM 8824 O O . SER A 1 1 ? -3.962 2.077 11.498 1.00 60.41 1 SER A O 10
ATOM 8834 N N . GLU A 1 2 ? -4.323 4.176 10.812 1.00 65.34 2 GLU A N 10
ATOM 8835 C CA . GLU A 1 2 ? -5.461 3.831 10.024 1.00 25.14 2 GLU A CA 10
ATOM 8836 C C . GLU A 1 2 ? -5.062 3.176 8.728 1.00 51.13 2 GLU A C 10
ATOM 8837 O O . GLU A 1 2 ? -5.388 2.012 8.504 1.00 42.42 2 GLU A O 10
ATOM 8849 N N . VAL A 1 3 ? -4.305 3.884 7.901 1.00 64.04 3 VAL A N 10
ATOM 8850 C CA . VAL A 1 3 ? -3.927 3.358 6.599 1.00 44.12 3 VAL A CA 10
ATOM 8851 C C . VAL A 1 3 ? -3.056 2.103 6.727 1.00 45.33 3 VAL A C 10
ATOM 8852 O O . VAL A 1 3 ? -3.119 1.216 5.889 1.00 22.32 3 VAL A O 10
ATOM 8865 N N . GLU A 1 4 ? -2.264 2.042 7.788 1.00 3.24 4 GLU A N 10
ATOM 8866 C CA . GLU A 1 4 ? -1.448 0.864 8.106 1.00 62.24 4 GLU A CA 10
ATOM 8867 C C . GLU A 1 4 ? -2.335 -0.384 8.141 1.00 41.43 4 GLU A C 10
ATOM 8868 O O . GLU A 1 4 ? -2.018 -1.419 7.559 1.00 55.43 4 GLU A O 10
ATOM 8880 N N . THR A 1 5 ? -3.460 -0.233 8.788 1.00 5.41 5 THR A N 10
ATOM 8881 C CA . THR A 1 5 ? -4.416 -1.298 8.963 1.00 30.23 5 THR A CA 10
ATOM 8882 C C . THR A 1 5 ? -5.046 -1.650 7.609 1.00 42.51 5 THR A C 10
ATOM 8883 O O . THR A 1 5 ? -5.346 -2.813 7.312 1.00 74.31 5 THR A O 10
ATOM 8894 N N . VAL A 1 6 ? -5.188 -0.638 6.794 1.00 23.45 6 VAL A N 10
ATOM 8895 C CA . VAL A 1 6 ? -5.829 -0.747 5.508 1.00 55.02 6 VAL A CA 10
ATOM 8896 C C . VAL A 1 6 ? -4.908 -1.479 4.528 1.00 2.12 6 VAL A C 10
ATOM 8897 O O . VAL A 1 6 ? -5.330 -2.391 3.814 1.00 60.42 6 VAL A O 10
ATOM 8910 N N . LEU A 1 7 ? -3.653 -1.089 4.535 1.00 41.35 7 LEU A N 10
ATOM 8911 C CA . LEU A 1 7 ? -2.627 -1.713 3.708 1.00 22.41 7 LEU A CA 10
ATOM 8912 C C . LEU A 1 7 ? -2.434 -3.161 4.106 1.00 34.22 7 LEU A C 10
ATOM 8913 O O . LEU A 1 7 ? -2.333 -4.040 3.249 1.00 24.31 7 LEU A O 10
ATOM 8929 N N . ARG A 1 8 ? -2.408 -3.408 5.412 1.00 33.45 8 ARG A N 10
ATOM 8930 C CA . ARG A 1 8 ? -2.281 -4.755 5.938 1.00 13.13 8 ARG A CA 10
ATOM 8931 C C . ARG A 1 8 ? -3.434 -5.625 5.419 1.00 32.52 8 ARG A C 10
ATOM 8932 O O . ARG A 1 8 ? -3.226 -6.768 5.012 1.00 32.32 8 ARG A O 10
ATOM 8953 N N . LYS A 1 9 ? -4.622 -5.056 5.407 1.00 43.12 9 LYS A N 10
ATOM 8954 C CA . LYS A 1 9 ? -5.818 -5.726 4.930 1.00 11.33 9 LYS A CA 10
ATOM 8955 C C . LYS A 1 9 ? -5.711 -6.038 3.435 1.00 12.22 9 LYS A C 10
ATOM 8956 O O . LYS A 1 9 ? -5.999 -7.151 3.011 1.00 70.42 9 LYS A O 10
ATOM 8975 N N . ALA A 1 10 ? -5.301 -5.057 2.660 1.00 3.21 10 ALA A N 10
ATOM 8976 C CA . ALA A 1 10 ? -5.124 -5.211 1.211 1.00 14.21 10 ALA A CA 10
ATOM 8977 C C . ALA A 1 10 ? -4.158 -6.347 0.883 1.00 74.11 10 ALA A C 10
ATOM 8978 O O . ALA A 1 10 ? -4.424 -7.175 0.005 1.00 22.21 10 ALA A O 10
ATOM 8985 N N . ALA A 1 11 ? -3.065 -6.402 1.622 1.00 3.12 11 ALA A N 10
ATOM 8986 C CA . ALA A 1 11 ? -2.034 -7.423 1.432 1.00 13.32 11 ALA A CA 10
ATOM 8987 C C . ALA A 1 11 ? -2.582 -8.832 1.651 1.00 42.15 11 ALA A C 10
ATOM 8988 O O . ALA A 1 11 ? -2.123 -9.789 1.035 1.00 54.23 11 ALA A O 10
ATOM 8995 N N . GLU A 1 12 ? -3.572 -8.945 2.509 1.00 25.30 12 GLU A N 10
ATOM 8996 C CA . GLU A 1 12 ? -4.149 -10.226 2.876 1.00 0.50 12 GLU A CA 10
ATOM 8997 C C . GLU A 1 12 ? -4.840 -10.955 1.715 1.00 61.35 12 GLU A C 10
ATOM 8998 O O . GLU A 1 12 ? -4.843 -12.194 1.664 1.00 4.43 12 GLU A O 10
ATOM 9010 N N . ARG A 1 13 ? -5.400 -10.212 0.787 1.00 4.22 13 ARG A N 10
ATOM 9011 C CA . ARG A 1 13 ? -6.010 -10.822 -0.387 1.00 21.01 13 ARG A CA 10
ATOM 9012 C C . ARG A 1 13 ? -5.186 -10.539 -1.633 1.00 75.23 13 ARG A C 10
ATOM 9013 O O . ARG A 1 13 ? -5.631 -10.831 -2.755 1.00 53.24 13 ARG A O 10
ATOM 9034 N N . ASN A 1 14 ? -3.978 -9.993 -1.433 1.00 62.52 14 ASN A N 10
ATOM 9035 C CA . ASN A 1 14 ? -3.075 -9.607 -2.540 1.00 74.42 14 ASN A CA 10
ATOM 9036 C C . ASN A 1 14 ? -3.767 -8.584 -3.412 1.00 15.41 14 ASN A C 10
ATOM 9037 O O . ASN A 1 14 ? -3.661 -8.607 -4.641 1.00 64.33 14 ASN A O 10
ATOM 9048 N N . LYS A 1 15 ? -4.465 -7.679 -2.763 1.00 4.34 15 LYS A N 10
ATOM 9049 C CA . LYS A 1 15 ? -5.211 -6.649 -3.432 1.00 55.43 15 LYS A CA 10
ATOM 9050 C C . LYS A 1 15 ? -4.321 -5.630 -4.056 1.00 52.51 15 LYS A C 10
ATOM 9051 O O . LYS A 1 15 ? -3.512 -4.986 -3.378 1.00 3.14 15 LYS A O 10
ATOM 9070 N N . THR A 1 16 ? -4.462 -5.483 -5.334 1.00 24.44 16 THR A N 10
ATOM 9071 C CA . THR A 1 16 ? -3.798 -4.445 -6.015 1.00 45.32 16 THR A CA 10
ATOM 9072 C C . THR A 1 16 ? -4.670 -3.227 -5.785 1.00 65.34 16 THR A C 10
ATOM 9073 O O . THR A 1 16 ? -5.867 -3.265 -6.071 1.00 52.01 16 THR A O 10
ATOM 9084 N N . VAL A 1 17 ? -4.104 -2.193 -5.263 1.00 52.12 17 VAL A N 10
ATOM 9085 C CA . VAL A 1 17 ? -4.857 -1.026 -4.868 1.00 3.21 17 VAL A CA 10
ATOM 9086 C C . VAL A 1 17 ? -4.151 0.227 -5.299 1.00 1.33 17 VAL A C 10
ATOM 9087 O O . VAL A 1 17 ? -2.969 0.192 -5.677 1.00 23.35 17 VAL A O 10
ATOM 9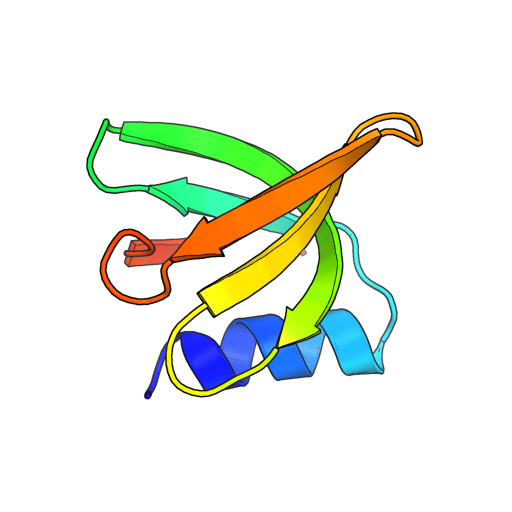100 N N . ASP A 1 18 ? -4.855 1.316 -5.248 1.00 43.42 18 ASP A N 10
ATOM 9101 C CA . ASP A 1 18 ? -4.304 2.600 -5.543 1.00 71.34 18 ASP A CA 10
ATOM 9102 C C . ASP A 1 18 ? -3.871 3.218 -4.248 1.00 32.12 18 ASP A C 10
ATOM 9103 O O . ASP A 1 18 ? -4.677 3.357 -3.305 1.00 40.14 18 ASP A O 10
ATOM 9112 N N . ILE A 1 19 ? -2.647 3.609 -4.187 1.00 73.31 19 ILE A N 10
ATOM 9113 C CA . ILE A 1 19 ? -2.134 4.239 -3.016 1.00 12.21 19 ILE A CA 10
ATOM 9114 C C . ILE A 1 19 ? -2.004 5.715 -3.261 1.00 62.44 19 ILE A C 10
ATOM 9115 O O . ILE A 1 19 ? -1.311 6.152 -4.189 1.00 3.02 19 ILE A O 10
ATOM 9131 N N . HIS A 1 20 ? -2.692 6.475 -2.454 1.00 71.40 20 HIS A N 10
ATOM 9132 C CA . HIS A 1 20 ? -2.671 7.907 -2.555 1.00 43.43 20 HIS A CA 10
ATOM 9133 C C . HIS A 1 20 ? -1.594 8.423 -1.646 1.00 55.14 20 HIS A C 10
ATOM 9134 O O . HIS A 1 20 ? -1.553 8.067 -0.459 1.00 64.53 20 HIS A O 10
ATOM 9149 N N . THR A 1 21 ? -0.712 9.215 -2.186 1.00 61.21 21 THR A N 10
ATOM 9150 C CA . THR A 1 21 ? 0.420 9.672 -1.441 1.00 41.41 21 THR A CA 10
ATOM 9151 C C . THR A 1 21 ? 0.375 11.170 -1.157 1.00 13.34 21 THR A C 10
ATOM 9152 O O . THR A 1 21 ? -0.405 11.918 -1.750 1.00 11.11 21 THR A O 10
ATOM 9163 N N . LYS A 1 22 ? 1.248 11.573 -0.263 1.00 61.24 22 LYS A N 10
ATOM 9164 C CA . LYS A 1 22 ? 1.431 12.937 0.202 1.00 55.42 22 LYS A CA 10
ATOM 9165 C C . LYS A 1 22 ? 1.801 13.891 -0.945 1.00 31.11 22 LYS A C 10
ATOM 9166 O O . LYS A 1 22 ? 1.571 15.098 -0.866 1.00 73.01 22 LYS A O 10
ATOM 9185 N N . SER A 1 23 ? 2.370 13.355 -1.991 1.00 1.43 23 SER A N 10
ATOM 9186 C CA . SER A 1 23 ? 2.788 14.159 -3.114 1.00 71.22 23 SER A CA 10
ATOM 9187 C C . SER A 1 23 ? 1.632 14.346 -4.116 1.00 71.05 23 SER A C 10
ATOM 9188 O O . SER A 1 23 ? 1.799 14.979 -5.163 1.00 2.41 23 SER A O 10
ATOM 9196 N N . GLY A 1 24 ? 0.463 13.795 -3.781 1.00 11.11 24 GLY A N 10
ATOM 9197 C CA . GLY A 1 24 ? -0.689 13.869 -4.665 1.00 54.42 24 GLY A CA 10
ATOM 9198 C C . GLY A 1 24 ? -0.590 12.833 -5.756 1.00 1.14 24 GLY A C 10
ATOM 9199 O O . GLY A 1 24 ? -1.332 12.855 -6.735 1.00 0.03 24 GLY A O 10
ATOM 9203 N N . THR A 1 25 ? 0.326 11.925 -5.567 1.00 52.44 25 THR A N 10
ATOM 9204 C CA . THR A 1 25 ? 0.613 10.893 -6.521 1.00 55.13 25 THR A CA 10
ATOM 9205 C C . THR A 1 25 ? -0.212 9.647 -6.181 1.00 62.00 25 THR A C 10
ATOM 9206 O O . THR A 1 25 ? -0.378 9.314 -5.000 1.00 60.23 25 THR A O 10
ATOM 9217 N N . THR A 1 26 ? -0.740 8.993 -7.177 1.00 34.44 26 THR A N 10
ATOM 9218 C CA . THR A 1 26 ? -1.477 7.783 -6.958 1.00 74.11 26 THR A CA 10
ATOM 9219 C C . THR A 1 26 ? -0.855 6.663 -7.779 1.00 23.01 26 THR A C 10
ATOM 9220 O O . THR A 1 26 ? -0.811 6.734 -9.014 1.00 71.31 26 THR A O 10
ATOM 9231 N N . VAL A 1 27 ? -0.352 5.663 -7.098 1.00 4.52 27 VAL A N 10
ATOM 9232 C CA . VAL A 1 27 ? 0.262 4.525 -7.746 1.00 25.41 27 VAL A CA 10
ATOM 9233 C C . VAL A 1 27 ? -0.539 3.275 -7.437 1.00 44.51 27 VAL A C 10
ATOM 9234 O O . VAL A 1 27 ? -1.009 3.101 -6.311 1.00 44.41 27 VAL A O 10
ATOM 9247 N N . ARG A 1 28 ? -0.740 2.438 -8.418 1.00 70.14 28 ARG A N 10
ATOM 9248 C CA . ARG A 1 28 ? -1.470 1.217 -8.187 1.00 30.35 28 ARG A CA 10
ATOM 9249 C C . ARG A 1 28 ? -0.508 0.057 -8.080 1.00 42.34 28 ARG A C 10
ATOM 9250 O O . ARG A 1 28 ? 0.240 -0.236 -9.017 1.00 42.34 28 ARG A O 10
ATOM 9271 N N . VAL A 1 29 ? -0.507 -0.578 -6.932 1.00 23.31 29 VAL A N 10
ATOM 9272 C CA . VAL A 1 29 ? 0.431 -1.644 -6.611 1.00 25.05 29 VAL A CA 10
ATOM 9273 C C . VAL A 1 29 ? -0.245 -2.703 -5.743 1.00 42.54 29 VAL A C 10
ATOM 9274 O O . VAL A 1 29 ? -1.380 -2.523 -5.317 1.00 54.42 29 VAL A O 10
ATOM 9287 N N . ASN A 1 30 ? 0.463 -3.774 -5.480 1.00 11.20 30 ASN A N 10
ATOM 9288 C CA . ASN A 1 30 ? -0.007 -4.831 -4.597 1.00 3.42 30 ASN A CA 10
ATOM 9289 C C . ASN A 1 30 ? 0.739 -4.710 -3.284 1.00 23.52 30 ASN A C 10
ATOM 9290 O O . ASN A 1 30 ? 1.948 -4.534 -3.291 1.00 71.45 30 ASN A O 10
ATOM 9301 N N . VAL A 1 31 ? 0.041 -4.783 -2.177 1.00 2.11 31 VAL A N 10
ATOM 9302 C CA . VAL A 1 31 ? 0.680 -4.633 -0.878 1.00 11.21 31 VAL A CA 10
ATOM 9303 C C . VAL A 1 31 ? 1.286 -5.967 -0.443 1.00 20.20 31 VAL A C 10
ATOM 9304 O O . VAL A 1 31 ? 0.624 -7.002 -0.493 1.00 12.53 31 VAL A O 10
ATOM 9317 N N . LYS A 1 32 ? 2.548 -5.945 -0.036 1.00 73.14 32 LYS A N 10
ATOM 9318 C CA . LYS A 1 32 ? 3.247 -7.152 0.300 1.00 23.21 32 LYS A CA 10
ATOM 9319 C C . LYS A 1 32 ? 3.609 -7.239 1.784 1.00 31.31 32 LYS A C 10
ATOM 9320 O O . LYS A 1 32 ? 3.501 -8.298 2.394 1.00 2.43 32 LYS A O 10
ATOM 9339 N N . ARG A 1 33 ? 4.017 -6.141 2.351 1.00 63.11 33 ARG A N 10
ATOM 9340 C CA . ARG A 1 33 ? 4.451 -6.110 3.744 1.00 50.30 33 ARG A CA 10
ATOM 9341 C C . ARG A 1 33 ? 4.121 -4.771 4.345 1.00 75.11 33 ARG A C 10
ATOM 9342 O O . ARG A 1 33 ? 4.290 -3.740 3.695 1.00 34.43 33 ARG A O 10
ATOM 9363 N N . VAL A 1 34 ? 3.676 -4.788 5.570 1.00 22.01 34 VAL A N 10
ATOM 9364 C CA . VAL A 1 34 ? 3.349 -3.584 6.282 1.00 51.50 34 VAL A CA 10
ATOM 9365 C C . VAL A 1 34 ? 4.032 -3.577 7.619 1.00 44.40 34 VAL A C 10
ATOM 9366 O O . VAL A 1 34 ? 3.788 -4.442 8.466 1.00 71.23 34 VAL A O 10
ATOM 9379 N N . ASP A 1 35 ? 4.895 -2.638 7.795 1.00 31.23 35 ASP A N 10
ATOM 9380 C CA . ASP A 1 35 ? 5.563 -2.444 9.059 1.00 20.52 35 ASP A CA 10
ATOM 9381 C C . ASP A 1 35 ? 5.280 -1.046 9.499 1.00 30.22 35 ASP A C 10
ATOM 9382 O O . ASP A 1 35 ? 4.939 -0.198 8.672 1.00 70.25 35 ASP A O 10
ATOM 9391 N N . SER A 1 36 ? 5.412 -0.779 10.761 1.00 44.22 36 SER A N 10
ATOM 9392 C CA . SER A 1 36 ? 5.045 0.513 11.292 1.00 32.04 36 SER A CA 10
ATOM 9393 C C . SER A 1 36 ? 6.125 1.588 11.085 1.00 72.52 36 SER A C 10
ATOM 9394 O O . SER A 1 36 ? 6.712 2.074 12.046 1.00 51.55 36 SER A O 10
ATOM 9402 N N . LYS A 1 37 ? 6.387 1.885 9.800 1.00 34.13 37 LYS A N 10
ATOM 9403 C CA . LYS A 1 37 ? 7.302 2.946 9.293 1.00 41.25 37 LYS A CA 10
ATOM 9404 C C . LYS A 1 37 ? 7.107 3.096 7.796 1.00 1.45 37 LYS A C 10
ATOM 9405 O O . LYS A 1 37 ? 6.923 4.193 7.275 1.00 74.11 37 LYS A O 10
ATOM 9424 N N . SER A 1 38 ? 7.130 1.984 7.111 1.00 23.24 38 SER A N 10
ATOM 9425 C CA . SER A 1 38 ? 7.020 1.956 5.677 1.00 73.24 38 SER A CA 10
ATOM 9426 C C . SER A 1 38 ? 6.425 0.640 5.195 1.00 33.42 38 SER A C 10
ATOM 9427 O O . SER A 1 38 ? 6.300 -0.317 5.973 1.00 71.15 38 SER A O 10
ATOM 9435 N N . VAL A 1 39 ? 6.056 0.602 3.940 1.00 11.44 39 VAL A N 10
ATOM 9436 C CA . VAL A 1 39 ? 5.353 -0.507 3.369 1.00 12.45 39 VAL A CA 10
ATOM 9437 C C . VAL A 1 39 ? 5.991 -0.959 2.077 1.00 0.54 39 VAL A C 10
ATOM 9438 O O . VAL A 1 39 ? 6.387 -0.142 1.238 1.00 3.11 39 VAL A O 10
ATOM 9451 N N . LYS A 1 40 ? 6.089 -2.256 1.936 1.00 35.22 40 LYS A N 10
ATOM 9452 C CA . LYS A 1 40 ? 6.606 -2.870 0.748 1.00 54.51 40 LYS A CA 10
ATOM 9453 C C . LYS A 1 40 ? 5.460 -3.285 -0.127 1.00 61.33 40 LYS A C 10
ATOM 9454 O O . LYS A 1 40 ? 4.520 -3.963 0.326 1.00 20.30 40 LYS A O 10
ATOM 9473 N N . VAL A 1 41 ? 5.529 -2.892 -1.347 1.00 54.32 41 VAL A N 10
ATOM 9474 C CA . VAL A 1 41 ? 4.538 -3.208 -2.303 1.00 40.32 41 VAL A CA 10
ATOM 9475 C C . VAL A 1 41 ? 5.181 -3.870 -3.521 1.00 41.13 41 VAL A C 10
ATOM 9476 O O . VAL A 1 41 ? 6.416 -4.006 -3.599 1.00 71.32 41 VAL A O 10
ATOM 9489 N N . GLU A 1 42 ? 4.363 -4.289 -4.432 1.00 23.44 42 GLU A N 10
ATOM 9490 C CA . GLU A 1 42 ? 4.791 -5.018 -5.590 1.00 72.43 42 GLU A CA 10
ATOM 9491 C C . GLU A 1 42 ? 4.105 -4.476 -6.826 1.00 22.24 42 GLU A C 10
ATOM 9492 O O . GLU A 1 42 ? 2.889 -4.272 -6.818 1.00 42.11 42 GLU A O 10
ATOM 9504 N N . ARG A 1 43 ? 4.869 -4.208 -7.858 1.00 72.14 43 ARG A N 10
ATOM 9505 C CA . ARG A 1 43 ? 4.290 -3.876 -9.138 1.00 63.32 43 ARG A CA 10
ATOM 9506 C C . ARG A 1 43 ? 4.928 -4.674 -10.259 1.00 35.12 43 ARG A C 10
ATOM 9507 O O . ARG A 1 43 ? 6.111 -4.498 -10.586 1.00 30.34 43 ARG A O 10
ATOM 9528 N N . ASN A 1 44 ? 4.137 -5.592 -10.793 1.00 52.22 44 ASN A N 10
ATOM 9529 C CA . ASN A 1 44 ? 4.500 -6.514 -11.883 1.00 44.42 44 ASN A CA 10
ATOM 9530 C C . ASN A 1 44 ? 5.656 -7.416 -11.428 1.00 14.43 44 ASN A C 10
ATOM 9531 O O . ASN A 1 44 ? 6.474 -7.878 -12.216 1.00 51.03 44 ASN A O 10
ATOM 9542 N N . GLY A 1 45 ? 5.655 -7.719 -10.148 1.00 10.44 45 GLY A N 10
ATOM 9543 C CA . GLY A 1 45 ? 6.667 -8.578 -9.569 1.00 5.21 45 GLY A CA 10
ATOM 9544 C C . GLY A 1 45 ? 7.923 -7.836 -9.149 1.00 31.25 45 GLY A C 10
ATOM 9545 O O . GLY A 1 45 ? 8.891 -8.454 -8.716 1.00 54.01 45 GLY A O 10
ATOM 9549 N N . GLN A 1 46 ? 7.920 -6.533 -9.275 1.00 40.32 46 GLN A N 10
ATOM 9550 C CA . GLN A 1 46 ? 9.078 -5.743 -8.917 1.00 22.02 46 GLN A CA 10
ATOM 9551 C C . GLN A 1 46 ? 8.749 -5.022 -7.601 1.00 64.11 46 GLN A C 10
ATOM 9552 O O . GLN A 1 46 ? 7.612 -4.555 -7.418 1.00 34.53 46 GLN A O 10
ATOM 9566 N N . ASP A 1 47 ? 9.716 -4.947 -6.702 1.00 3.45 47 ASP A N 10
ATOM 9567 C CA . ASP A 1 47 ? 9.517 -4.329 -5.383 1.00 52.10 47 ASP A CA 10
ATOM 9568 C C . ASP A 1 47 ? 9.450 -2.835 -5.452 1.00 14.22 47 ASP A C 10
ATOM 9569 O O . ASP A 1 47 ? 10.111 -2.199 -6.275 1.00 52.32 47 ASP A O 10
ATOM 9578 N N . LEU A 1 48 ? 8.638 -2.287 -4.610 1.00 34.12 48 LEU A N 10
ATOM 9579 C CA . LEU A 1 48 ? 8.554 -0.878 -4.411 1.00 62.01 48 LEU A CA 10
ATOM 9580 C C . LEU A 1 48 ? 8.249 -0.665 -2.946 1.00 53.45 48 LEU A C 10
ATOM 9581 O O . LEU A 1 48 ? 7.588 -1.496 -2.340 1.00 74.02 48 LEU A O 10
ATOM 9597 N N . GLU A 1 49 ? 8.757 0.382 -2.363 1.00 61.21 49 GLU A N 10
ATOM 9598 C CA . GLU A 1 49 ? 8.490 0.667 -0.967 1.00 42.52 49 GLU A CA 10
ATOM 9599 C C . GLU A 1 49 ? 8.095 2.088 -0.795 1.00 44.25 49 GLU A C 10
ATOM 9600 O O . GLU A 1 49 ? 8.598 2.965 -1.493 1.00 15.24 49 GLU A O 10
ATOM 9612 N N . ILE A 1 50 ? 7.196 2.316 0.115 1.00 23.42 50 ILE A N 10
ATOM 9613 C CA . ILE A 1 50 ? 6.645 3.616 0.342 1.00 64.20 50 ILE A CA 10
ATOM 9614 C C . ILE A 1 50 ? 6.630 3.884 1.824 1.00 1.02 50 ILE A C 10
ATOM 9615 O O . ILE A 1 50 ? 6.413 2.973 2.617 1.00 21.23 50 ILE A O 10
ATOM 9631 N N . SER A 1 51 ? 6.869 5.100 2.189 1.00 23.54 51 SER A N 10
ATOM 9632 C CA . SER A 1 51 ? 6.895 5.490 3.577 1.00 24.41 51 SER A CA 10
ATOM 9633 C C . SER A 1 51 ? 5.453 5.749 4.056 1.00 33.23 51 SER A C 10
ATOM 9634 O O . SER A 1 51 ? 4.663 6.359 3.331 1.00 24.13 51 SER A O 10
ATOM 9642 N N . LEU A 1 52 ? 5.117 5.290 5.262 1.00 22.10 52 LEU A N 10
ATOM 9643 C CA . LEU A 1 52 ? 3.747 5.405 5.801 1.00 52.42 52 LEU A CA 10
ATOM 9644 C C . LEU A 1 52 ? 3.252 6.838 5.926 1.00 31.33 52 LEU A C 10
ATOM 9645 O O . LEU A 1 52 ? 2.063 7.096 5.796 1.00 1.11 52 LEU A O 10
ATOM 9661 N N . ASP A 1 53 ? 4.152 7.758 6.153 1.00 14.42 53 ASP A N 10
ATOM 9662 C CA . ASP A 1 53 ? 3.782 9.176 6.322 1.00 52.44 53 ASP A CA 10
ATOM 9663 C C . ASP A 1 53 ? 3.480 9.797 4.987 1.00 74.20 53 ASP A C 10
ATOM 9664 O O . ASP A 1 53 ? 2.849 10.846 4.892 1.00 53.02 53 ASP A O 10
ATOM 9673 N N . GLN A 1 54 ? 3.926 9.136 3.954 1.00 42.12 54 GLN A N 10
ATOM 9674 C CA . GLN A 1 54 ? 3.710 9.585 2.600 1.00 52.31 54 GLN A CA 10
ATOM 9675 C C . GLN A 1 54 ? 2.449 8.967 2.067 1.00 14.22 54 GLN A C 10
ATOM 9676 O O . GLN A 1 54 ? 1.936 9.388 1.069 1.00 40.52 54 GLN A O 10
ATOM 9690 N N . ILE A 1 55 ? 1.986 7.952 2.726 1.00 51.03 55 ILE A N 10
ATOM 9691 C CA . ILE A 1 55 ? 0.746 7.298 2.346 1.00 61.14 55 ILE A CA 10
ATOM 9692 C C . ILE A 1 55 ? -0.416 7.938 3.087 1.00 14.20 55 ILE A C 10
ATOM 9693 O O . ILE A 1 55 ? -0.395 8.041 4.318 1.00 11.44 55 ILE A O 10
ATOM 9709 N N . THR A 1 56 ? -1.409 8.372 2.365 1.00 24.40 56 THR A N 10
ATOM 9710 C CA . THR A 1 56 ? -2.530 8.997 2.987 1.00 72.34 56 THR A CA 10
ATOM 9711 C C . THR A 1 56 ? -3.714 8.030 3.119 1.00 4.50 56 THR A C 10
ATOM 9712 O O . THR A 1 56 ? -4.330 7.933 4.183 1.00 43.34 56 THR A O 10
ATOM 9723 N N . HIS A 1 57 ? -3.996 7.276 2.054 1.00 33.54 57 HIS A N 10
ATOM 9724 C CA . HIS A 1 57 ? -5.152 6.357 2.034 1.00 64.22 57 HIS A CA 10
ATOM 9725 C C . HIS A 1 57 ? -5.145 5.425 0.818 1.00 23.42 57 HIS A C 10
ATOM 9726 O O . HIS A 1 57 ? -4.521 5.729 -0.217 1.00 62.13 57 HIS A O 10
ATOM 9741 N N . VAL A 1 58 ? -5.856 4.320 0.956 1.00 63.05 58 VAL A N 10
ATOM 9742 C CA . VAL A 1 58 ? -5.949 3.258 -0.046 1.00 11.04 58 VAL A CA 10
ATOM 9743 C C . VAL A 1 58 ? -7.319 3.257 -0.699 1.00 20.35 58 VAL A C 10
ATOM 9744 O O . VAL A 1 58 ? -8.338 3.372 -0.019 1.00 2.13 58 VAL A O 10
ATOM 9757 N N . ASP A 1 59 ? -7.340 3.158 -1.999 1.00 42.12 59 ASP A N 10
ATOM 9758 C CA . ASP A 1 59 ? -8.578 3.034 -2.746 1.00 42.35 59 ASP A CA 10
ATOM 9759 C C . ASP A 1 59 ? -8.306 2.065 -3.874 1.00 74.52 59 ASP A C 10
ATOM 9760 O O . ASP A 1 59 ? -7.174 1.686 -4.059 1.00 51.32 59 ASP A O 10
ATOM 9769 N N . GLY A 1 60 ? -9.302 1.642 -4.591 1.00 54.44 60 GLY A N 10
ATOM 9770 C CA . GLY A 1 60 ? -9.058 0.780 -5.721 1.00 15.32 60 GLY A CA 10
ATOM 9771 C C . GLY A 1 60 ? -8.967 -0.672 -5.345 1.00 54.13 60 GLY A C 10
ATOM 9772 O O . GLY A 1 60 ? -8.219 -1.427 -5.956 1.00 10.41 60 GLY A O 10
ATOM 9776 N N . TRP A 1 61 ? -9.705 -1.041 -4.331 1.00 3.25 61 TRP A N 10
ATOM 9777 C CA . TRP A 1 61 ? -9.800 -2.431 -3.876 1.00 51.01 61 TRP A CA 10
ATOM 9778 C C . TRP A 1 61 ? -10.440 -3.303 -4.950 1.00 52.31 61 TRP A C 10
ATOM 9779 O O . TRP A 1 61 ? -9.715 -3.912 -5.761 1.00 38.93 61 TRP A O 10
ATOM 9801 N N . SER A 1 1 ? 0.122 3.090 12.428 1.00 14.25 1 SER A N 11
ATOM 9802 C CA . SER A 1 1 ? -0.521 4.076 11.571 1.00 52.43 1 SER A CA 11
ATOM 9803 C C . SER A 1 1 ? -1.930 3.601 11.190 1.00 15.10 1 SER A C 11
ATOM 9804 O O . SER A 1 1 ? -2.226 2.403 11.289 1.00 13.41 1 SER A O 11
ATOM 9814 N N . GLU A 1 2 ? -2.790 4.521 10.748 1.00 63.44 2 GLU A N 11
ATOM 9815 C CA . GLU A 1 2 ? -4.150 4.166 10.354 1.00 13.42 2 GLU A CA 11
ATOM 9816 C C . GLU A 1 2 ? -4.138 3.408 9.035 1.00 34.35 2 GLU A C 11
ATOM 9817 O O . GLU A 1 2 ? -4.597 2.265 8.959 1.00 23.22 2 GLU A O 11
ATOM 9829 N N . VAL A 1 3 ? -3.574 4.037 8.009 1.00 74.21 3 VAL A N 11
ATOM 9830 C CA . VAL A 1 3 ? -3.510 3.460 6.671 1.00 63.42 3 VAL A CA 11
ATOM 9831 C C . VAL A 1 3 ? -2.789 2.112 6.681 1.00 2.02 3 VAL A C 11
ATOM 9832 O O . VAL A 1 3 ? -3.076 1.243 5.873 1.00 23.23 3 VAL A O 11
ATOM 9845 N N . GLU A 1 4 ? -1.840 1.966 7.603 1.00 52.25 4 GLU A N 11
ATOM 9846 C CA . GLU A 1 4 ? -1.120 0.716 7.826 1.00 12.25 4 GLU A CA 11
ATOM 9847 C C . GLU A 1 4 ? -2.094 -0.446 7.950 1.00 51.52 4 GLU A C 11
ATOM 9848 O O . GLU A 1 4 ? -1.918 -1.472 7.322 1.00 33.21 4 GLU A O 11
ATOM 9860 N N . THR A 1 5 ? -3.141 -0.239 8.715 1.00 23.43 5 THR A N 11
ATOM 9861 C CA . THR A 1 5 ? -4.152 -1.254 8.945 1.00 61.13 5 THR A CA 11
ATOM 9862 C C . THR A 1 5 ? -4.889 -1.553 7.634 1.00 60.55 5 THR A C 11
ATOM 9863 O O . THR A 1 5 ? -5.231 -2.696 7.331 1.00 71.13 5 THR A O 11
ATOM 9874 N N . VAL A 1 6 ? -5.058 -0.524 6.848 1.00 73.14 6 VAL A N 11
ATOM 9875 C CA . VAL A 1 6 ? -5.802 -0.599 5.610 1.00 42.44 6 VAL A CA 11
ATOM 9876 C C . VAL A 1 6 ? -4.972 -1.334 4.547 1.00 31.44 6 VAL A C 11
ATOM 9877 O O . VAL A 1 6 ? -5.470 -2.201 3.829 1.00 31.35 6 VAL A O 11
ATOM 9890 N N . LEU A 1 7 ? -3.703 -0.995 4.485 1.00 32.13 7 LEU A N 11
ATOM 9891 C CA . LEU A 1 7 ? -2.768 -1.648 3.582 1.00 43.33 7 LEU A CA 11
ATOM 9892 C C . LEU A 1 7 ? -2.512 -3.074 4.016 1.00 3.13 7 LEU A C 11
ATOM 9893 O O . LEU A 1 7 ? -2.353 -3.956 3.190 1.00 44.13 7 LEU A O 11
ATOM 9909 N N . ARG A 1 8 ? -2.495 -3.289 5.319 1.00 21.22 8 ARG A N 11
ATOM 9910 C CA . ARG A 1 8 ? -2.319 -4.616 5.899 1.00 14.11 8 ARG A CA 11
ATOM 9911 C C . ARG A 1 8 ? -3.490 -5.488 5.455 1.00 54.14 8 ARG A C 11
ATOM 9912 O O . ARG A 1 8 ? -3.323 -6.664 5.121 1.00 14.31 8 ARG A O 11
ATOM 9933 N N . LYS A 1 9 ? -4.663 -4.873 5.431 1.00 44.31 9 LYS A N 11
ATOM 9934 C CA . LYS A 1 9 ? -5.881 -5.504 5.002 1.00 14.32 9 LYS A CA 11
ATOM 9935 C C . LYS A 1 9 ? -5.812 -5.869 3.508 1.00 63.14 9 LYS A C 11
ATOM 9936 O O . LYS A 1 9 ? -6.215 -6.955 3.103 1.00 40.10 9 LYS A O 11
ATOM 9955 N N . ALA A 1 10 ? -5.310 -4.966 2.711 1.00 13.20 10 ALA A N 11
ATOM 9956 C CA . ALA A 1 10 ? -5.124 -5.229 1.295 1.00 63.14 10 ALA A CA 11
ATOM 9957 C C . ALA A 1 10 ? -4.068 -6.331 1.080 1.00 35.25 10 ALA A C 11
ATOM 9958 O O . ALA A 1 10 ? -4.243 -7.217 0.244 1.00 42.24 10 ALA A O 11
ATOM 9965 N N . ALA A 1 11 ? -2.994 -6.283 1.871 1.00 23.23 11 ALA A N 11
ATOM 9966 C CA . ALA A 1 11 ? -1.898 -7.272 1.806 1.00 11.35 11 ALA A CA 11
ATOM 9967 C C . ALA A 1 11 ? -2.387 -8.668 2.165 1.00 75.00 11 ALA A C 11
ATOM 9968 O O . ALA A 1 11 ? -1.862 -9.662 1.671 1.00 25.41 11 ALA A O 11
ATOM 9975 N N . GLU A 1 12 ? -3.396 -8.715 3.014 1.00 35.13 12 GLU A N 11
ATOM 9976 C CA . GLU A 1 12 ? -4.016 -9.939 3.487 1.00 75.14 12 GLU A CA 11
ATOM 9977 C C . GLU A 1 12 ? -4.487 -10.790 2.317 1.00 0.51 12 GLU A C 11
ATOM 9978 O O . GLU A 1 12 ? -4.299 -12.006 2.290 1.00 23.31 12 GLU A O 11
ATOM 9990 N N . ARG A 1 13 ? -5.091 -10.137 1.360 1.00 21.44 13 ARG A N 11
ATOM 9991 C CA . ARG A 1 13 ? -5.693 -10.808 0.239 1.00 64.30 13 ARG A CA 11
ATOM 9992 C C . ARG A 1 13 ? -4.944 -10.542 -1.062 1.00 30.41 13 ARG A C 11
ATOM 9993 O O . ARG A 1 13 ? -5.441 -10.875 -2.134 1.00 45.25 13 ARG A O 11
ATOM 10014 N N . ASN A 1 14 ? -3.748 -9.944 -0.958 1.00 55.52 14 ASN A N 11
ATOM 10015 C CA . ASN A 1 14 ? -2.929 -9.562 -2.145 1.00 14.04 14 ASN A CA 11
ATOM 10016 C C . ASN A 1 14 ? -3.723 -8.668 -3.062 1.00 42.11 14 ASN A C 11
ATOM 10017 O O . ASN A 1 14 ? -3.779 -8.870 -4.291 1.00 23.20 14 ASN A O 11
ATOM 10028 N N . LYS A 1 15 ? -4.334 -7.689 -2.477 1.00 45.00 15 LYS A N 11
ATOM 10029 C CA . LYS A 1 15 ? -5.158 -6.785 -3.199 1.00 73.32 15 LYS A CA 11
ATOM 10030 C C . LYS A 1 15 ? -4.353 -5.709 -3.861 1.00 53.20 15 LYS A C 11
ATOM 10031 O O . LYS A 1 15 ? -3.506 -5.056 -3.235 1.00 24.30 15 LYS A O 11
ATOM 10050 N N . THR A 1 16 ? -4.598 -5.544 -5.125 1.00 53.05 16 THR A N 11
ATOM 10051 C CA . THR A 1 16 ? -4.011 -4.490 -5.865 1.00 71.44 16 THR A CA 11
ATOM 10052 C C . THR A 1 16 ? -4.896 -3.277 -5.644 1.00 2.40 16 THR A C 11
ATOM 10053 O O . THR A 1 16 ? -6.100 -3.343 -5.868 1.00 22.15 16 THR A O 11
ATOM 10064 N N . VAL A 1 17 ? -4.315 -2.204 -5.195 1.00 42.45 17 VAL A N 11
ATOM 10065 C CA . VAL A 1 17 ? -5.060 -1.017 -4.821 1.00 13.44 17 VAL A CA 11
ATOM 10066 C C . VAL A 1 17 ? -4.311 0.230 -5.245 1.00 51.54 17 VAL A C 11
ATOM 10067 O O . VAL A 1 17 ? -3.121 0.167 -5.590 1.00 24.14 17 VAL A O 11
ATOM 10080 N N . ASP A 1 18 ? -5.001 1.339 -5.218 1.00 0.54 18 ASP A N 11
ATOM 10081 C CA . ASP A 1 18 ? -4.424 2.628 -5.487 1.00 53.43 18 ASP A CA 11
ATOM 10082 C C . ASP A 1 18 ? -4.010 3.237 -4.171 1.00 33.54 18 ASP A C 11
ATOM 10083 O O . ASP A 1 18 ? -4.828 3.378 -3.243 1.00 0.14 18 ASP A O 11
ATOM 10092 N N . ILE A 1 19 ? -2.785 3.616 -4.089 1.00 2.42 19 ILE A N 11
ATOM 10093 C CA . ILE A 1 19 ? -2.248 4.213 -2.906 1.00 72.12 19 ILE A CA 11
ATOM 10094 C C . ILE A 1 19 ? -2.093 5.695 -3.127 1.00 53.40 19 ILE A C 11
ATOM 10095 O O . ILE A 1 19 ? -1.508 6.128 -4.127 1.00 73.11 19 ILE A O 11
ATOM 10111 N N . HIS A 1 20 ? -2.632 6.470 -2.215 1.00 11.04 20 HIS A N 11
ATOM 10112 C CA . HIS A 1 20 ? -2.586 7.911 -2.318 1.00 72.21 20 HIS A CA 11
ATOM 10113 C C . HIS A 1 20 ? -1.551 8.460 -1.415 1.00 50.13 20 HIS A C 11
ATOM 10114 O O . HIS A 1 20 ? -1.600 8.278 -0.194 1.00 22.10 20 HIS A O 11
ATOM 10129 N N . THR A 1 21 ? -0.607 9.096 -2.019 1.00 63.20 21 THR A N 11
ATOM 10130 C CA . THR A 1 21 ? 0.487 9.658 -1.347 1.00 63.20 21 THR A CA 11
ATOM 10131 C C . THR A 1 21 ? 0.308 11.200 -1.266 1.00 55.45 21 THR A C 11
ATOM 10132 O O . THR A 1 21 ? -0.349 11.803 -2.137 1.00 52.13 21 THR A O 11
ATOM 10143 N N . LYS A 1 22 ? 0.915 11.819 -0.244 1.00 12.21 22 LYS A N 11
ATOM 10144 C CA . LYS A 1 22 ? 0.842 13.271 0.002 1.00 14.13 22 LYS A CA 11
ATOM 10145 C C . LYS A 1 22 ? 1.486 14.075 -1.117 1.00 4.44 22 LYS A C 11
ATOM 10146 O O . LYS A 1 22 ? 1.244 15.268 -1.249 1.00 52.33 22 LYS A O 11
ATOM 10165 N N . SER A 1 23 ? 2.279 13.413 -1.924 1.00 21.41 23 SER A N 11
ATOM 10166 C CA . SER A 1 23 ? 2.960 14.046 -3.033 1.00 42.03 23 SER A CA 11
ATOM 10167 C C . SER A 1 23 ? 1.996 14.201 -4.230 1.00 54.12 23 SER A C 11
ATOM 10168 O O . SER A 1 23 ? 2.374 14.704 -5.299 1.00 62.45 23 SER A O 11
ATOM 10176 N N . GLY A 1 24 ? 0.753 13.752 -4.039 1.00 54.42 24 GLY A N 11
ATOM 10177 C CA . GLY A 1 24 ? -0.245 13.824 -5.083 1.00 23.34 24 GLY A CA 11
ATOM 10178 C C . GLY A 1 24 ? -0.115 12.659 -6.018 1.00 10.34 24 GLY A C 11
ATOM 10179 O O . GLY A 1 24 ? -0.707 12.627 -7.091 1.00 23.22 24 GLY A O 11
ATOM 10183 N N . THR A 1 25 ? 0.659 11.704 -5.604 1.00 13.43 25 THR A N 11
ATOM 10184 C CA . THR A 1 25 ? 0.935 10.554 -6.386 1.00 24.11 25 THR A CA 11
ATOM 10185 C C . THR A 1 25 ? -0.048 9.449 -6.026 1.00 11.05 25 THR A C 11
ATOM 10186 O O . THR A 1 25 ? -0.293 9.188 -4.846 1.00 33.10 25 THR A O 11
ATOM 10197 N N . THR A 1 26 ? -0.627 8.851 -7.018 1.00 73.31 26 THR A N 11
ATOM 10198 C CA . THR A 1 26 ? -1.449 7.710 -6.828 1.00 43.13 26 THR A CA 11
ATOM 10199 C C . THR A 1 26 ? -0.842 6.569 -7.617 1.00 62.33 26 THR A C 11
ATOM 10200 O O . THR A 1 26 ? -0.632 6.682 -8.827 1.00 62.33 26 THR A O 11
ATOM 10211 N N . VAL A 1 27 ? -0.512 5.513 -6.937 1.00 31.23 27 VAL A N 11
ATOM 10212 C CA . VAL A 1 27 ? 0.086 4.363 -7.570 1.00 3.24 27 VAL A CA 11
ATOM 10213 C C . VAL A 1 27 ? -0.796 3.161 -7.344 1.00 50.32 27 VAL A C 11
ATOM 10214 O O . VAL A 1 27 ? -1.341 2.998 -6.261 1.00 73.32 27 VAL A O 11
ATOM 10227 N N . ARG A 1 28 ? -0.981 2.351 -8.346 1.00 43.43 28 ARG A N 11
ATOM 10228 C CA . ARG A 1 28 ? -1.787 1.177 -8.168 1.00 41.35 28 ARG A CA 11
ATOM 10229 C C . ARG A 1 28 ? -0.891 -0.031 -8.208 1.00 35.14 28 ARG A C 11
ATOM 10230 O O . ARG A 1 28 ? -0.295 -0.353 -9.234 1.00 53.51 28 ARG A O 11
ATOM 10251 N N . VAL A 1 29 ? -0.796 -0.685 -7.085 1.00 41.04 29 VAL A N 11
ATOM 10252 C CA . VAL A 1 29 ? 0.140 -1.773 -6.873 1.00 20.32 29 VAL A CA 11
ATOM 10253 C C . VAL A 1 29 ? -0.466 -2.841 -5.992 1.00 2.52 29 VAL A C 11
ATOM 10254 O O . VAL A 1 29 ? -1.578 -2.692 -5.501 1.00 31.22 29 VAL A O 11
ATOM 10267 N N . ASN A 1 30 ? 0.283 -3.892 -5.771 1.00 22.13 30 ASN A N 11
ATOM 10268 C CA . ASN A 1 30 ? -0.141 -4.994 -4.934 1.00 74.02 30 ASN A CA 11
ATOM 10269 C C . ASN A 1 30 ? 0.599 -4.890 -3.622 1.00 60.22 30 ASN A C 11
ATOM 10270 O O . ASN A 1 30 ? 1.819 -4.800 -3.620 1.00 2.13 30 ASN A O 11
ATOM 10281 N N . VAL A 1 31 ? -0.118 -4.874 -2.517 1.00 44.10 31 VAL A N 11
ATOM 10282 C CA . VAL A 1 31 ? 0.523 -4.719 -1.221 1.00 64.22 31 VAL A CA 11
ATOM 10283 C C . VAL A 1 31 ? 1.145 -6.042 -0.788 1.00 15.42 31 VAL A C 11
ATOM 10284 O O . VAL A 1 31 ? 0.458 -7.050 -0.647 1.00 24.51 31 VAL A O 11
ATOM 10297 N N . LYS A 1 32 ? 2.442 -6.026 -0.593 1.00 54.11 32 LYS A N 11
ATOM 10298 C CA . LYS A 1 32 ? 3.193 -7.208 -0.283 1.00 21.32 32 LYS A CA 11
ATOM 10299 C C . LYS A 1 32 ? 3.562 -7.299 1.174 1.00 1.14 32 LYS A C 11
ATOM 10300 O O . LYS A 1 32 ? 3.579 -8.386 1.756 1.00 30.41 32 LYS A O 11
ATOM 10319 N N . ARG A 1 33 ? 3.889 -6.190 1.740 1.00 44.31 33 ARG A N 11
ATOM 10320 C CA . ARG A 1 33 ? 4.353 -6.141 3.089 1.00 72.51 33 ARG A CA 11
ATOM 10321 C C . ARG A 1 33 ? 3.996 -4.837 3.725 1.00 75.21 33 ARG A C 11
ATOM 10322 O O . ARG A 1 33 ? 4.118 -3.785 3.110 1.00 72.34 33 ARG A O 11
ATOM 10343 N N . VAL A 1 34 ? 3.591 -4.908 4.950 1.00 75.21 34 VAL A N 11
ATOM 10344 C CA . VAL A 1 34 ? 3.247 -3.751 5.706 1.00 23.31 34 VAL A CA 11
ATOM 10345 C C . VAL A 1 34 ? 4.056 -3.700 6.971 1.00 73.44 34 VAL A C 11
ATOM 10346 O O . VAL A 1 34 ? 3.924 -4.556 7.855 1.00 64.41 34 VAL A O 11
ATOM 10359 N N . ASP A 1 35 ? 4.910 -2.739 7.034 1.00 5.40 35 ASP A N 11
ATOM 10360 C CA . ASP A 1 35 ? 5.703 -2.487 8.209 1.00 30.03 35 ASP A CA 11
ATOM 10361 C C . ASP A 1 35 ? 5.123 -1.278 8.884 1.00 5.41 35 ASP A C 11
ATOM 10362 O O . ASP A 1 35 ? 4.322 -0.568 8.289 1.00 31.32 35 ASP A O 11
ATOM 10371 N N . SER A 1 36 ? 5.510 -1.025 10.093 1.00 40.43 36 SER A N 11
ATOM 10372 C CA . SER A 1 36 ? 4.965 0.093 10.831 1.00 43.20 36 SER A CA 11
ATOM 10373 C C . SER A 1 36 ? 5.651 1.420 10.471 1.00 33.13 36 SER A C 11
ATOM 10374 O O . SER A 1 36 ? 5.320 2.477 11.022 1.00 34.05 36 SER A O 11
ATOM 10382 N N . LYS A 1 37 ? 6.591 1.351 9.552 1.00 12.50 37 LYS A N 11
ATOM 10383 C CA . LYS A 1 37 ? 7.286 2.526 9.052 1.00 5.45 37 LYS A CA 11
ATOM 10384 C C . LYS A 1 37 ? 6.945 2.775 7.596 1.00 14.31 37 LYS A C 11
ATOM 10385 O O . LYS A 1 37 ? 6.718 3.909 7.174 1.00 53.31 37 LYS A O 11
ATOM 10404 N N . SER A 1 38 ? 6.908 1.719 6.844 1.00 61.53 38 SER A N 11
ATOM 10405 C CA . SER A 1 38 ? 6.746 1.786 5.429 1.00 64.40 38 SER A CA 11
ATOM 10406 C C . SER A 1 38 ? 6.004 0.566 4.937 1.00 33.32 38 SER A C 11
ATOM 10407 O O . SER A 1 38 ? 5.835 -0.405 5.665 1.00 43.24 38 SER A O 11
ATOM 10415 N N . VAL A 1 39 ? 5.582 0.610 3.723 1.00 63.52 39 VAL A N 11
ATOM 10416 C CA . VAL A 1 39 ? 4.884 -0.477 3.123 1.00 30.31 39 VAL A CA 11
ATOM 10417 C C . VAL A 1 39 ? 5.544 -0.809 1.837 1.00 30.12 39 VAL A C 11
ATOM 10418 O O . VAL A 1 39 ? 5.942 0.065 1.087 1.00 13.32 39 VAL A O 11
ATOM 10431 N N . LYS A 1 40 ? 5.694 -2.064 1.610 1.00 44.50 40 LYS A N 11
ATOM 10432 C CA . LYS A 1 40 ? 6.342 -2.539 0.454 1.00 43.51 40 LYS A CA 11
ATOM 10433 C C . LYS A 1 40 ? 5.319 -3.181 -0.430 1.00 1.35 40 LYS A C 11
ATOM 10434 O O . LYS A 1 40 ? 4.528 -4.032 0.007 1.00 12.02 40 LYS A O 11
ATOM 10453 N N . VAL A 1 41 ? 5.314 -2.768 -1.637 1.00 50.12 41 VAL A N 11
ATOM 10454 C CA . VAL A 1 41 ? 4.326 -3.161 -2.584 1.00 54.54 41 VAL A CA 11
ATOM 10455 C C . VAL A 1 41 ? 4.994 -3.750 -3.793 1.00 34.25 41 VAL A C 11
ATOM 10456 O O . VAL A 1 41 ? 6.194 -3.690 -3.915 1.00 64.51 41 VAL A O 11
ATOM 10469 N N . GLU A 1 42 ? 4.230 -4.312 -4.665 1.00 22.11 42 GLU A N 11
ATOM 10470 C CA . GLU A 1 42 ? 4.777 -4.955 -5.809 1.00 10.24 42 GLU A CA 11
ATOM 10471 C C . GLU A 1 42 ? 4.300 -4.312 -7.079 1.00 45.44 42 GLU A C 11
ATOM 10472 O O . GLU A 1 42 ? 3.087 -4.261 -7.353 1.00 62.14 42 GLU A O 11
ATOM 10484 N N . ARG A 1 43 ? 5.232 -3.807 -7.831 1.00 2.43 43 ARG A N 11
ATOM 10485 C CA . ARG A 1 43 ? 4.970 -3.321 -9.150 1.00 34.24 43 ARG A CA 11
ATOM 10486 C C . ARG A 1 43 ? 5.799 -4.105 -10.135 1.00 71.04 43 ARG A C 11
ATOM 10487 O O . ARG A 1 43 ? 7.028 -4.113 -10.048 1.00 73.55 43 ARG A O 11
ATOM 10508 N N . ASN A 1 44 ? 5.119 -4.823 -11.018 1.00 73.45 44 ASN A N 11
ATOM 10509 C CA . ASN A 1 44 ? 5.764 -5.618 -12.090 1.00 4.54 44 ASN A CA 11
ATOM 10510 C C . ASN A 1 44 ? 6.664 -6.704 -11.505 1.00 63.31 44 ASN A C 11
ATOM 10511 O O . ASN A 1 44 ? 7.657 -7.107 -12.119 1.00 32.34 44 ASN A O 11
ATOM 10522 N N . GLY A 1 45 ? 6.281 -7.217 -10.354 1.00 3.40 45 GLY A N 11
ATOM 10523 C CA . GLY A 1 45 ? 7.036 -8.287 -9.728 1.00 65.02 45 GLY A CA 11
ATOM 10524 C C . GLY A 1 45 ? 8.157 -7.797 -8.820 1.00 22.40 45 GLY A C 11
ATOM 10525 O O . GLY A 1 45 ? 8.829 -8.602 -8.176 1.00 63.14 45 GLY A O 11
ATOM 10529 N N . GLN A 1 46 ? 8.371 -6.497 -8.767 1.00 33.41 46 GLN A N 11
ATOM 10530 C CA . GLN A 1 46 ? 9.418 -5.943 -7.917 1.00 52.20 46 GLN A CA 11
ATOM 10531 C C . GLN A 1 46 ? 8.822 -5.339 -6.665 1.00 22.41 46 GLN A C 11
ATOM 10532 O O . GLN A 1 46 ? 7.781 -4.663 -6.731 1.00 23.22 46 GLN A O 11
ATOM 10546 N N . ASP A 1 47 ? 9.465 -5.575 -5.529 1.00 61.24 47 ASP A N 11
ATOM 10547 C CA . ASP A 1 47 ? 9.023 -4.980 -4.277 1.00 34.43 47 ASP A CA 11
ATOM 10548 C C . ASP A 1 47 ? 9.522 -3.555 -4.206 1.00 23.40 47 ASP A C 11
ATOM 10549 O O . ASP A 1 47 ? 10.717 -3.289 -4.360 1.00 24.24 47 ASP A O 11
ATOM 10558 N N . LEU A 1 48 ? 8.628 -2.662 -3.971 1.00 23.24 48 LEU A N 1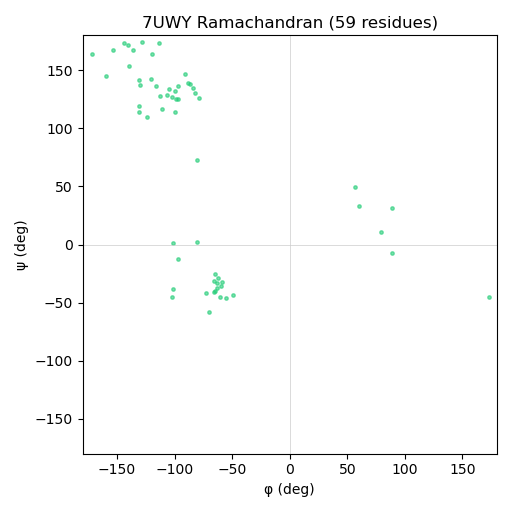1
ATOM 10559 C CA . LEU A 1 48 ? 8.889 -1.251 -3.962 1.00 2.30 48 LEU A CA 11
ATOM 10560 C C . LEU A 1 48 ? 8.441 -0.734 -2.595 1.00 21.44 48 LEU A C 11
ATOM 10561 O O . LEU A 1 48 ? 7.374 -1.098 -2.133 1.00 4.33 48 LEU A O 11
ATOM 10577 N N . GLU A 1 49 ? 9.234 0.088 -1.958 1.00 41.30 49 GLU A N 11
ATOM 10578 C CA . GLU A 1 49 ? 8.878 0.572 -0.636 1.00 40.34 49 GLU A CA 11
ATOM 10579 C C . GLU A 1 49 ? 8.293 1.973 -0.693 1.00 4.54 49 GLU A C 11
ATOM 10580 O O . GLU A 1 49 ? 8.811 2.849 -1.384 1.00 53.23 49 GLU A O 11
ATOM 10592 N N . ILE A 1 50 ? 7.213 2.166 0.021 1.00 74.13 50 ILE A N 11
ATOM 10593 C CA . ILE A 1 50 ? 6.559 3.435 0.112 1.00 62.13 50 ILE A CA 11
ATOM 10594 C C . ILE A 1 50 ? 6.452 3.805 1.580 1.00 61.00 50 ILE A C 11
ATOM 10595 O O . ILE A 1 50 ? 6.230 2.945 2.432 1.00 41.02 50 ILE A O 11
ATOM 10611 N N . SER A 1 51 ? 6.604 5.044 1.859 1.00 72.03 51 SER A N 11
ATOM 10612 C CA . SER A 1 51 ? 6.632 5.547 3.201 1.00 32.40 51 SER A CA 11
ATOM 10613 C C . SER A 1 51 ? 5.216 5.851 3.743 1.00 13.31 51 SER A C 11
ATOM 10614 O O . SER A 1 51 ? 4.455 6.612 3.138 1.00 15.42 51 SER A O 11
ATOM 10622 N N . LEU A 1 52 ? 4.882 5.252 4.897 1.00 23.32 52 LEU A N 11
ATOM 10623 C CA . LEU A 1 52 ? 3.573 5.445 5.558 1.00 55.13 52 LEU A CA 11
ATOM 10624 C C . LEU A 1 52 ? 3.314 6.893 5.922 1.00 70.53 52 LEU A C 11
ATOM 10625 O O . LEU A 1 52 ? 2.171 7.303 6.090 1.00 11.33 52 LEU A O 11
ATOM 10641 N N . ASP A 1 53 ? 4.369 7.654 6.042 1.00 22.44 53 ASP A N 11
ATOM 10642 C CA . ASP A 1 53 ? 4.274 9.073 6.366 1.00 12.55 53 ASP A CA 11
ATOM 10643 C C . ASP A 1 53 ? 3.663 9.843 5.202 1.00 30.34 53 ASP A C 11
ATOM 10644 O O . ASP A 1 53 ? 3.014 10.868 5.389 1.00 64.40 53 ASP A O 11
ATOM 10653 N N . GLN A 1 54 ? 3.826 9.312 4.012 1.00 62.33 54 GLN A N 11
ATOM 10654 C CA . GLN A 1 54 ? 3.317 9.958 2.820 1.00 61.33 54 GLN A CA 11
ATOM 10655 C C . GLN A 1 54 ? 2.026 9.333 2.379 1.00 11.20 54 GLN A C 11
ATOM 10656 O O . GLN A 1 54 ? 1.256 9.941 1.663 1.00 2.00 54 GLN A O 11
ATOM 10670 N N . ILE A 1 55 ? 1.803 8.129 2.783 1.00 54.12 55 ILE A N 11
ATOM 10671 C CA . ILE A 1 55 ? 0.578 7.435 2.424 1.00 23.32 55 ILE A CA 11
ATOM 10672 C C . ILE A 1 55 ? -0.575 7.924 3.290 1.00 10.23 55 ILE A C 11
ATOM 10673 O O . ILE A 1 55 ? -0.509 7.861 4.516 1.00 71.32 55 ILE A O 11
ATOM 10689 N N . THR A 1 56 ? -1.611 8.416 2.664 1.00 74.34 56 THR A N 11
ATOM 10690 C CA . THR A 1 56 ? -2.753 8.897 3.394 1.00 54.51 56 THR A CA 11
ATOM 10691 C C . THR A 1 56 ? -3.906 7.894 3.395 1.00 61.12 56 THR A C 11
ATOM 10692 O O . THR A 1 56 ? -4.529 7.662 4.426 1.00 55.10 56 THR A O 11
ATOM 10703 N N . HIS A 1 57 ? -4.170 7.274 2.251 1.00 74.12 57 HIS A N 11
ATOM 10704 C CA . HIS A 1 57 ? -5.326 6.375 2.136 1.00 64.15 57 HIS A CA 11
ATOM 10705 C C . HIS A 1 57 ? -5.261 5.454 0.932 1.00 25.41 57 HIS A C 11
ATOM 10706 O O . HIS A 1 57 ? -4.504 5.703 -0.028 1.00 15.41 57 HIS A O 11
ATOM 10721 N N . VAL A 1 58 ? -6.079 4.418 0.989 1.00 53.13 58 VAL A N 11
ATOM 10722 C CA . VAL A 1 58 ? -6.139 3.354 -0.003 1.00 21.31 58 VAL A CA 11
ATOM 10723 C C . VAL A 1 58 ? -7.481 3.361 -0.722 1.00 42.45 58 VAL A C 11
ATOM 10724 O O . VAL A 1 58 ? -8.526 3.513 -0.095 1.00 53.04 58 VAL A O 11
ATOM 10737 N N . ASP A 1 59 ? -7.439 3.213 -2.013 1.00 34.34 59 ASP A N 11
ATOM 10738 C CA . ASP A 1 59 ? -8.631 3.111 -2.832 1.00 44.04 59 ASP A CA 11
ATOM 10739 C C . ASP A 1 59 ? -8.355 2.066 -3.891 1.00 74.41 59 ASP A C 11
ATOM 10740 O O . ASP A 1 59 ? -7.248 1.614 -3.978 1.00 75.21 59 ASP A O 11
ATOM 10749 N N . GLY A 1 60 ? -9.331 1.651 -4.645 1.00 22.21 60 GLY A N 11
ATOM 10750 C CA . GLY A 1 60 ? -9.067 0.707 -5.713 1.00 11.24 60 GLY A CA 11
ATOM 10751 C C . GLY A 1 60 ? -9.154 -0.725 -5.262 1.00 61.25 60 GLY A C 11
ATOM 10752 O O . GLY A 1 60 ? -8.511 -1.601 -5.833 1.00 31.12 60 GLY A O 11
ATOM 10756 N N . TRP A 1 61 ? -9.929 -0.950 -4.227 1.00 5.22 61 TRP A N 11
ATOM 10757 C CA . TRP A 1 61 ? -10.173 -2.294 -3.702 1.00 75.22 61 TRP A CA 11
ATOM 10758 C C . TRP A 1 61 ? -10.936 -3.138 -4.731 1.00 43.05 61 TRP A C 11
ATOM 10759 O O . TRP A 1 61 ? -10.306 -3.865 -5.516 1.00 38.14 61 TRP A O 11
ATOM 10781 N N . SER A 1 1 ? -1.664 2.193 13.415 1.00 54.31 1 SER A N 12
ATOM 10782 C CA . SER A 1 1 ? -2.145 3.369 12.700 1.00 62.45 1 SER A CA 12
ATOM 10783 C C . SER A 1 1 ? -3.210 2.953 11.655 1.00 51.40 1 SER A C 12
ATOM 10784 O O . SER A 1 1 ? -3.211 1.810 11.190 1.00 62.32 1 SER A O 12
ATOM 10794 N N . GLU A 1 2 ? -4.105 3.881 11.295 1.00 74.24 2 GLU A N 12
ATOM 10795 C CA . GLU A 1 2 ? -5.276 3.582 10.453 1.00 63.12 2 GLU A CA 12
ATOM 10796 C C . GLU A 1 2 ? -4.973 3.042 9.049 1.00 73.50 2 GLU A C 12
ATOM 10797 O O . GLU A 1 2 ? -5.232 1.867 8.787 1.00 31.32 2 GLU A O 12
ATOM 10809 N N . VAL A 1 3 ? -4.432 3.872 8.151 1.00 43.41 3 VAL A N 12
ATOM 10810 C CA . VAL A 1 3 ? -4.194 3.429 6.764 1.00 32.21 3 VAL A CA 12
ATOM 10811 C C . VAL A 1 3 ? -3.232 2.234 6.724 1.00 11.33 3 VAL A C 12
ATOM 10812 O O . VAL A 1 3 ? -3.333 1.362 5.869 1.00 63.02 3 VAL A O 12
ATOM 10825 N N . GLU A 1 4 ? -2.328 2.217 7.674 1.00 74.41 4 GLU A N 12
ATOM 10826 C CA . GLU A 1 4 ? -1.399 1.118 7.905 1.00 21.13 4 GLU A CA 12
ATOM 10827 C C . GLU A 1 4 ? -2.175 -0.206 8.034 1.00 43.33 4 GLU A C 12
ATOM 10828 O O . GLU A 1 4 ? -1.832 -1.218 7.420 1.00 34.14 4 GLU A O 12
ATOM 10840 N N . THR A 1 5 ? -3.244 -0.152 8.786 1.00 71.41 5 THR A N 12
ATOM 10841 C CA . THR A 1 5 ? -4.105 -1.292 9.027 1.00 75.11 5 THR A CA 12
ATOM 10842 C C . THR A 1 5 ? -4.819 -1.678 7.723 1.00 12.14 5 THR A C 12
ATOM 10843 O O . THR A 1 5 ? -5.052 -2.863 7.435 1.00 20.51 5 THR A O 12
ATOM 10854 N N . VAL A 1 6 ? -5.114 -0.669 6.932 1.00 34.33 6 VAL A N 12
ATOM 10855 C CA . VAL A 1 6 ? -5.860 -0.826 5.695 1.00 12.22 6 VAL A CA 12
ATOM 10856 C C . VAL A 1 6 ? -4.981 -1.481 4.638 1.00 4.20 6 VAL A C 12
ATOM 10857 O O . VAL A 1 6 ? -5.415 -2.368 3.903 1.00 1.32 6 VAL A O 12
ATOM 10870 N N . LEU A 1 7 ? -3.743 -1.057 4.591 1.00 13.11 7 LEU A N 12
ATOM 10871 C CA . LEU A 1 7 ? -2.763 -1.638 3.689 1.00 34.22 7 LEU A CA 12
ATOM 10872 C C . LEU A 1 7 ? -2.515 -3.091 4.038 1.00 41.32 7 LEU A C 12
ATOM 10873 O O . LEU A 1 7 ? -2.352 -3.930 3.158 1.00 52.32 7 LEU A O 12
ATOM 10889 N N . ARG A 1 8 ? -2.516 -3.386 5.329 1.00 32.31 8 ARG A N 12
ATOM 10890 C CA . ARG A 1 8 ? -2.321 -4.743 5.799 1.00 11.11 8 ARG A CA 12
ATOM 10891 C C . ARG A 1 8 ? -3.539 -5.580 5.376 1.00 33.05 8 ARG A C 12
ATOM 10892 O O . ARG A 1 8 ? -3.412 -6.746 5.037 1.00 65.22 8 ARG A O 12
ATOM 10913 N N . LYS A 1 9 ? -4.706 -4.945 5.355 1.00 41.42 9 LYS A N 12
ATOM 10914 C CA . LYS A 1 9 ? -5.936 -5.586 4.933 1.00 34.15 9 LYS A CA 12
ATOM 10915 C C . LYS A 1 9 ? -5.857 -5.950 3.443 1.00 23.31 9 LYS A C 12
ATOM 10916 O O . LYS A 1 9 ? -6.255 -7.043 3.028 1.00 53.35 9 LYS A O 12
ATOM 10935 N N . ALA A 1 10 ? -5.340 -5.038 2.665 1.00 13.41 10 ALA A N 12
ATOM 10936 C CA . ALA A 1 10 ? -5.134 -5.256 1.237 1.00 22.13 10 ALA A CA 12
ATOM 10937 C C . ALA A 1 10 ? -4.089 -6.349 1.007 1.00 25.20 10 ALA A C 12
ATOM 10938 O O . ALA A 1 10 ? -4.256 -7.195 0.130 1.00 50.01 10 ALA A O 12
ATOM 10945 N N . ALA A 1 11 ? -3.030 -6.331 1.815 1.00 21.15 11 ALA A N 12
ATOM 10946 C CA . ALA A 1 11 ? -1.970 -7.343 1.750 1.00 75.20 11 ALA A CA 12
ATOM 10947 C C . ALA A 1 11 ? -2.521 -8.718 2.088 1.00 23.32 11 ALA A C 12
ATOM 10948 O O . ALA A 1 11 ? -2.176 -9.709 1.448 1.00 52.10 11 ALA A O 12
ATOM 10955 N N . GLU A 1 12 ? -3.390 -8.752 3.087 1.00 20.13 12 GLU A N 12
ATOM 10956 C CA . GLU A 1 12 ? -4.046 -9.955 3.569 1.00 10.15 12 GLU A CA 12
ATOM 10957 C C . GLU A 1 12 ? -4.781 -10.663 2.431 1.00 62.34 12 GLU A C 12
ATOM 10958 O O . GLU A 1 12 ? -4.715 -11.885 2.283 1.00 23.11 12 GLU A O 12
ATOM 10970 N N . ARG A 1 13 ? -5.454 -9.884 1.623 1.00 63.42 13 ARG A N 12
ATOM 10971 C CA . ARG A 1 13 ? -6.252 -10.420 0.551 1.00 12.20 13 ARG A CA 12
ATOM 10972 C C . ARG A 1 13 ? -5.496 -10.388 -0.777 1.00 52.44 13 ARG A C 12
ATOM 10973 O O . ARG A 1 13 ? -6.062 -10.730 -1.827 1.00 73.21 13 ARG A O 12
ATOM 10994 N N . ASN A 1 14 ? -4.217 -9.976 -0.728 1.00 21.01 14 ASN A N 12
ATOM 10995 C CA . ASN A 1 14 ? -3.358 -9.863 -1.931 1.00 14.24 14 ASN A CA 12
ATOM 10996 C C . ASN A 1 14 ? -4.052 -9.025 -2.986 1.00 34.33 14 ASN A C 12
ATOM 10997 O O . ASN A 1 14 ? -4.107 -9.390 -4.164 1.00 55.15 14 ASN A O 12
ATOM 11008 N N . LYS A 1 15 ? -4.580 -7.913 -2.568 1.00 1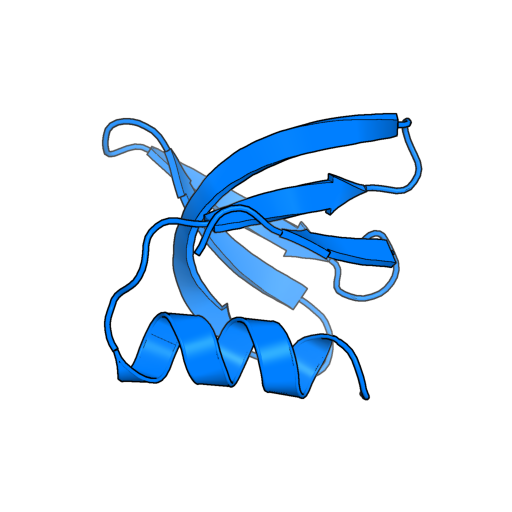.33 15 LYS A N 12
ATOM 11009 C CA . LYS A 1 15 ? -5.339 -7.064 -3.441 1.00 34.41 15 LYS A CA 12
ATOM 11010 C C . LYS A 1 15 ? -4.515 -5.934 -3.973 1.00 34.34 15 LYS A C 12
ATOM 11011 O O . LYS A 1 15 ? -3.773 -5.284 -3.233 1.00 12.32 15 LYS A O 12
ATOM 11030 N N . THR A 1 16 ? -4.631 -5.714 -5.259 1.00 54.22 16 THR A N 12
ATOM 11031 C CA . THR A 1 16 ? -3.987 -4.610 -5.879 1.00 33.35 16 THR A CA 12
ATOM 11032 C C . THR A 1 16 ? -4.874 -3.401 -5.644 1.00 0.32 16 THR A C 12
ATOM 11033 O O . THR A 1 16 ? -6.053 -3.429 -5.970 1.00 41.23 16 THR A O 12
ATOM 11044 N N . VAL A 1 17 ? -4.321 -2.377 -5.088 1.00 51.35 17 VAL A N 12
ATOM 11045 C CA . VAL A 1 17 ? -5.064 -1.194 -4.738 1.00 63.45 17 VAL A CA 12
ATOM 11046 C C . VAL A 1 17 ? -4.301 0.025 -5.187 1.00 55.44 17 VAL A C 12
ATOM 11047 O O . VAL A 1 17 ? -3.118 -0.069 -5.549 1.00 33.20 17 VAL A O 12
ATOM 11060 N N . ASP A 1 18 ? -4.955 1.141 -5.178 1.00 24.25 18 ASP A N 12
ATOM 11061 C CA . ASP A 1 18 ? -4.334 2.386 -5.505 1.00 40.22 18 ASP A CA 12
ATOM 11062 C C . ASP A 1 18 ? -3.920 3.042 -4.219 1.00 75.12 18 ASP A C 12
ATOM 11063 O O . ASP A 1 18 ? -4.748 3.253 -3.309 1.00 35.11 18 ASP A O 12
ATOM 11072 N N . ILE A 1 19 ? -2.682 3.376 -4.132 1.00 13.15 19 ILE A N 12
ATOM 11073 C CA . ILE A 1 19 ? -2.154 4.018 -2.978 1.00 15.52 19 ILE A CA 12
ATOM 11074 C C . ILE A 1 19 ? -1.933 5.470 -3.291 1.00 45.20 19 ILE A C 12
ATOM 11075 O O . ILE A 1 19 ? -1.217 5.816 -4.239 1.00 51.11 19 ILE A O 12
ATOM 11091 N N . HIS A 1 20 ? -2.562 6.313 -2.527 1.00 74.14 20 HIS A N 12
ATOM 11092 C CA . HIS A 1 20 ? -2.453 7.734 -2.725 1.00 40.35 20 HIS A CA 12
ATOM 11093 C C . HIS A 1 20 ? -1.356 8.255 -1.866 1.00 33.53 20 HIS A C 12
ATOM 11094 O O . HIS A 1 20 ? -1.323 7.985 -0.658 1.00 51.13 20 HIS A O 12
ATOM 11109 N N . THR A 1 21 ? -0.459 8.963 -2.464 1.00 35.33 21 THR A N 12
ATOM 11110 C CA . THR A 1 21 ? 0.668 9.455 -1.760 1.00 10.22 21 THR A CA 12
ATOM 11111 C C . THR A 1 21 ? 0.575 10.953 -1.486 1.00 40.04 21 THR A C 12
ATOM 11112 O O . THR A 1 21 ? -0.228 11.675 -2.092 1.00 44.34 21 THR A O 12
ATOM 11123 N N . LYS A 1 22 ? 1.410 11.384 -0.583 1.00 14.21 22 LYS A N 12
ATOM 11124 C CA . LYS A 1 22 ? 1.519 12.747 -0.091 1.00 62.11 22 LYS A CA 12
ATOM 11125 C C . LYS A 1 22 ? 1.806 13.750 -1.213 1.00 62.12 22 LYS A C 12
ATOM 11126 O O . LYS A 1 22 ? 1.398 14.912 -1.141 1.00 24.11 22 LYS A O 12
ATOM 11145 N N . SER A 1 23 ? 2.482 13.301 -2.243 1.00 40.45 23 SER A N 12
ATOM 11146 C CA . SER A 1 23 ? 2.806 14.155 -3.371 1.00 4.44 23 SER A CA 12
ATOM 11147 C C . SER A 1 23 ? 1.627 14.271 -4.362 1.00 41.35 23 SER A C 12
ATOM 11148 O O . SER A 1 23 ? 1.724 14.970 -5.376 1.00 33.33 23 SER A O 12
ATOM 11156 N N . GLY A 1 24 ? 0.513 13.601 -4.053 1.00 61.11 24 GLY A N 12
ATOM 11157 C CA . GLY A 1 24 ? -0.657 13.646 -4.922 1.00 73.51 24 GLY A CA 12
ATOM 11158 C C . GLY A 1 24 ? -0.564 12.619 -6.020 1.00 24.23 24 GLY A C 12
ATOM 11159 O O . GLY A 1 24 ? -1.283 12.679 -7.016 1.00 14.20 24 GLY A O 12
ATOM 11163 N N . THR A 1 25 ? 0.329 11.690 -5.836 1.00 25.54 25 THR A N 12
ATOM 11164 C CA . THR A 1 25 ? 0.571 10.651 -6.791 1.00 70.12 25 THR A CA 12
ATOM 11165 C C . THR A 1 25 ? -0.175 9.383 -6.366 1.00 41.41 25 THR A C 12
ATOM 11166 O O . THR A 1 25 ? -0.199 9.046 -5.188 1.00 43.11 25 THR A O 12
ATOM 11177 N N . THR A 1 26 ? -0.792 8.718 -7.288 1.00 74.14 26 THR A N 12
ATOM 11178 C CA . THR A 1 26 ? -1.479 7.499 -6.990 1.00 20.43 26 THR A CA 12
ATOM 11179 C C . THR A 1 26 ? -0.813 6.351 -7.730 1.00 62.34 26 THR A C 12
ATOM 11180 O O . THR A 1 26 ? -0.694 6.383 -8.953 1.00 64.22 26 THR A O 12
ATOM 11191 N N . VAL A 1 27 ? -0.348 5.376 -6.991 1.00 3.51 27 VAL A N 12
ATOM 11192 C CA . VAL A 1 27 ? 0.275 4.213 -7.574 1.00 53.33 27 VAL A CA 12
ATOM 11193 C C . VAL A 1 27 ? -0.576 2.986 -7.297 1.00 1.31 27 VAL A C 12
ATOM 11194 O O . VAL A 1 27 ? -1.052 2.795 -6.184 1.00 73.31 27 VAL A O 12
ATOM 11207 N N . ARG A 1 28 ? -0.800 2.197 -8.299 1.00 35.52 28 ARG A N 12
ATOM 11208 C CA . ARG A 1 28 ? -1.598 1.011 -8.155 1.00 14.23 28 ARG A CA 12
ATOM 11209 C C . ARG A 1 28 ? -0.676 -0.178 -8.058 1.00 51.55 28 ARG A C 12
ATOM 11210 O O . ARG A 1 28 ? 0.020 -0.523 -9.026 1.00 54.43 28 ARG A O 12
ATOM 11231 N N . VAL A 1 29 ? -0.666 -0.805 -6.902 1.00 50.52 29 VAL A N 12
ATOM 11232 C CA . VAL A 1 29 ? 0.291 -1.856 -6.596 1.00 44.14 29 VAL A CA 12
ATOM 11233 C C . VAL A 1 29 ? -0.340 -2.918 -5.703 1.00 54.00 29 VAL A C 12
ATOM 11234 O O . VAL A 1 29 ? -1.471 -2.758 -5.234 1.00 3.23 29 VAL A O 12
ATOM 11247 N N . ASN A 1 30 ? 0.390 -3.989 -5.474 1.00 62.33 30 ASN A N 12
ATOM 11248 C CA . ASN A 1 30 ? -0.041 -5.019 -4.544 1.00 54.23 30 ASN A CA 12
ATOM 11249 C C . ASN A 1 30 ? 0.805 -4.894 -3.303 1.00 51.30 30 ASN A C 12
ATOM 11250 O O . ASN A 1 30 ? 2.031 -4.744 -3.400 1.00 61.45 30 ASN A O 12
ATOM 11261 N N . VAL A 1 31 ? 0.183 -4.927 -2.160 1.00 65.44 31 VAL A N 12
ATOM 11262 C CA . VAL A 1 31 ? 0.894 -4.766 -0.911 1.00 34.21 31 VAL A CA 12
ATOM 11263 C C . VAL A 1 31 ? 1.587 -6.078 -0.537 1.00 42.02 31 VAL A C 12
ATOM 11264 O O . VAL A 1 31 ? 0.948 -7.123 -0.461 1.00 15.43 31 VAL A O 12
ATOM 11277 N N . LYS A 1 32 ? 2.890 -6.013 -0.317 1.00 21.42 32 LYS A N 12
ATOM 11278 C CA . LYS A 1 32 ? 3.684 -7.180 -0.015 1.00 1.05 32 LYS A CA 12
ATOM 11279 C C . LYS A 1 32 ? 3.815 -7.383 1.487 1.00 20.13 32 LYS A C 12
ATOM 11280 O O . LYS A 1 32 ? 3.731 -8.508 1.973 1.00 13.40 32 LYS A O 12
ATOM 11299 N N . ARG A 1 33 ? 3.995 -6.295 2.216 1.00 21.31 33 ARG A N 12
ATOM 11300 C CA . ARG A 1 33 ? 4.183 -6.351 3.633 1.00 13.30 33 ARG A CA 12
ATOM 11301 C C . ARG A 1 33 ? 3.960 -4.988 4.258 1.00 10.42 33 ARG A C 12
ATOM 11302 O O . ARG A 1 33 ? 4.365 -3.969 3.694 1.00 2.22 33 ARG A O 12
ATOM 11323 N N . VAL A 1 34 ? 3.321 -4.971 5.402 1.00 5.32 34 VAL A N 12
ATOM 11324 C CA . VAL A 1 34 ? 3.107 -3.750 6.138 1.00 4.41 34 VAL A CA 12
ATOM 11325 C C . VAL A 1 34 ? 3.876 -3.752 7.444 1.00 23.45 34 VAL A C 12
ATOM 11326 O O . VAL A 1 34 ? 3.700 -4.644 8.288 1.00 22.43 34 VAL A O 12
ATOM 11339 N N . ASP A 1 35 ? 4.725 -2.775 7.590 1.00 72.50 35 ASP A N 12
ATOM 11340 C CA . ASP A 1 35 ? 5.469 -2.547 8.817 1.00 34.12 35 ASP A CA 12
ATOM 11341 C C . ASP A 1 35 ? 5.025 -1.249 9.384 1.00 2.01 35 ASP A C 12
ATOM 11342 O O . ASP A 1 35 ? 4.521 -0.389 8.651 1.00 34.44 35 ASP A O 12
ATOM 11351 N N . SER A 1 36 ? 5.211 -1.068 10.649 1.00 41.23 36 SER A N 12
ATOM 11352 C CA . SER A 1 36 ? 4.765 0.132 11.281 1.00 53.40 36 SER A CA 12
ATOM 11353 C C . SER A 1 36 ? 5.789 1.273 11.100 1.00 71.11 36 SER A C 12
ATOM 11354 O O . SER A 1 36 ? 6.518 1.644 12.041 1.00 4.02 36 SER A O 12
ATOM 11362 N N . LYS A 1 37 ? 5.881 1.743 9.859 1.00 52.23 37 LYS A N 12
ATOM 11363 C CA . LYS A 1 37 ? 6.739 2.849 9.425 1.00 13.44 37 LYS A CA 12
ATOM 11364 C C . LYS A 1 37 ? 6.666 2.942 7.917 1.00 30.11 37 LYS A C 12
ATOM 11365 O O . LYS A 1 37 ? 6.498 4.023 7.343 1.00 60.23 37 LYS A O 12
ATOM 11384 N N . SER A 1 38 ? 6.774 1.814 7.277 1.00 1.43 38 SER A N 12
ATOM 11385 C CA . SER A 1 38 ? 6.742 1.755 5.849 1.00 64.11 38 SER A CA 12
ATOM 11386 C C . SER A 1 38 ? 6.118 0.468 5.365 1.00 31.11 38 SER A C 12
ATOM 11387 O O . SER A 1 38 ? 5.983 -0.496 6.117 1.00 24.22 38 SER A O 12
ATOM 11395 N N . VAL A 1 39 ? 5.783 0.446 4.126 1.00 23.33 39 VAL A N 12
ATOM 11396 C CA . VAL A 1 39 ? 5.109 -0.651 3.520 1.00 21.05 39 VAL A CA 12
ATOM 11397 C C . VAL A 1 39 ? 5.816 -1.049 2.261 1.00 24.51 39 VAL A C 12
ATOM 11398 O O . VAL A 1 39 ? 6.250 -0.202 1.488 1.00 31.33 39 VAL A O 12
ATOM 11411 N N . LYS A 1 40 ? 5.951 -2.321 2.076 1.00 62.10 40 LYS A N 12
ATOM 11412 C CA . LYS A 1 40 ? 6.568 -2.845 0.908 1.00 15.40 40 LYS A CA 12
ATOM 11413 C C . LYS A 1 40 ? 5.479 -3.253 -0.049 1.00 42.02 40 LYS A C 12
ATOM 11414 O O . LYS A 1 40 ? 4.529 -3.942 0.338 1.00 43.20 40 LYS A O 12
ATOM 11433 N N . VAL A 1 41 ? 5.590 -2.826 -1.257 1.00 2.11 41 VAL A N 12
ATOM 11434 C CA . VAL A 1 41 ? 4.623 -3.118 -2.269 1.00 73.13 41 VAL A CA 12
ATOM 11435 C C . VAL A 1 41 ? 5.319 -3.660 -3.496 1.00 30.23 41 VAL A C 12
ATOM 11436 O O . VAL A 1 41 ? 6.547 -3.720 -3.550 1.00 0.14 41 VAL A O 12
ATOM 11449 N N . GLU A 1 42 ? 4.550 -4.058 -4.455 1.00 13.33 42 GLU A N 12
ATOM 11450 C CA . GLU A 1 42 ? 5.083 -4.591 -5.667 1.00 43.21 42 GLU A CA 12
ATOM 11451 C C . GLU A 1 42 ? 4.409 -3.905 -6.830 1.00 13.42 42 GLU A C 12
ATOM 11452 O O . GLU A 1 42 ? 3.171 -3.873 -6.900 1.00 23.12 42 GLU A O 12
ATOM 11464 N N . ARG A 1 43 ? 5.193 -3.333 -7.721 1.00 61.41 43 ARG A N 12
ATOM 11465 C CA . ARG A 1 43 ? 4.645 -2.678 -8.876 1.00 53.33 43 ARG A CA 12
ATOM 11466 C C . ARG A 1 43 ? 5.283 -3.238 -10.108 1.00 33.54 43 ARG A C 12
ATOM 11467 O O . ARG A 1 43 ? 6.511 -3.269 -10.212 1.00 32.45 43 ARG A O 12
ATOM 11488 N N . ASN A 1 44 ? 4.457 -3.753 -11.010 1.00 3.54 44 ASN A N 12
ATOM 11489 C CA . ASN A 1 44 ? 4.917 -4.349 -12.275 1.00 2.13 44 ASN A CA 12
ATOM 11490 C C . ASN A 1 44 ? 5.861 -5.535 -11.949 1.00 63.43 44 ASN A C 12
ATOM 11491 O O . ASN A 1 44 ? 6.778 -5.877 -12.705 1.00 3.23 44 ASN A O 12
ATOM 11502 N N . GLY A 1 45 ? 5.569 -6.188 -10.825 1.00 44.41 45 GLY A N 12
ATOM 11503 C CA . GLY A 1 45 ? 6.353 -7.318 -10.365 1.00 11.03 45 GLY A CA 12
ATOM 11504 C C . GLY A 1 45 ? 7.676 -6.916 -9.721 1.00 35.13 45 GLY A C 12
ATOM 11505 O O . GLY A 1 45 ? 8.476 -7.779 -9.357 1.00 44.21 45 GLY A O 12
ATOM 11509 N N . GLN A 1 46 ? 7.903 -5.632 -9.568 1.00 12.04 46 GLN A N 12
ATOM 11510 C CA . GLN A 1 46 ? 9.143 -5.136 -9.018 1.00 31.44 46 GLN A CA 12
ATOM 11511 C C . GLN A 1 46 ? 8.859 -4.607 -7.601 1.00 33.42 46 GLN A C 12
ATOM 11512 O O . GLN A 1 46 ? 7.855 -3.925 -7.384 1.00 0.35 46 GLN A O 12
ATOM 11526 N N . ASP A 1 47 ? 9.732 -4.926 -6.658 1.00 20.54 47 ASP A N 12
ATOM 11527 C CA . ASP A 1 47 ? 9.533 -4.565 -5.237 1.00 52.15 47 ASP A CA 12
ATOM 11528 C C . ASP A 1 47 ? 9.783 -3.092 -4.999 1.00 35.34 47 ASP A C 12
ATOM 11529 O O . ASP A 1 47 ? 10.822 -2.560 -5.388 1.00 54.33 47 ASP A O 12
ATOM 11538 N N . LEU A 1 48 ? 8.864 -2.442 -4.355 1.00 21.11 48 LEU A N 12
ATOM 11539 C CA . LEU A 1 48 ? 9.015 -1.046 -4.032 1.00 33.30 48 LEU A CA 12
ATOM 11540 C C . LEU A 1 48 ? 8.623 -0.828 -2.587 1.00 10.34 48 LEU A C 12
ATOM 11541 O O . LEU A 1 48 ? 7.666 -1.411 -2.118 1.00 52.44 48 LEU A O 12
ATOM 11557 N N . GLU A 1 49 ? 9.360 -0.030 -1.883 1.00 54.13 49 GLU A N 12
ATOM 11558 C CA . GLU A 1 49 ? 9.016 0.277 -0.525 1.00 23.21 49 GLU A CA 12
ATOM 11559 C C . GLU A 1 49 ? 8.498 1.701 -0.464 1.00 14.31 49 GLU A C 12
ATOM 11560 O O . GLU A 1 49 ? 9.042 2.594 -1.114 1.00 40.23 49 GLU A O 12
ATOM 11572 N N . ILE A 1 50 ? 7.455 1.912 0.292 1.00 74.30 50 ILE A N 12
ATOM 11573 C CA . ILE A 1 50 ? 6.843 3.202 0.416 1.00 24.41 50 ILE A CA 12
ATOM 11574 C C . ILE A 1 50 ? 6.698 3.500 1.879 1.00 23.00 50 ILE A C 12
ATOM 11575 O O . ILE A 1 50 ? 6.422 2.614 2.671 1.00 63.44 50 ILE A O 12
ATOM 11591 N N . SER A 1 51 ? 6.877 4.713 2.238 1.00 64.34 51 SER A N 12
ATOM 11592 C CA . SER A 1 51 ? 6.825 5.081 3.613 1.00 21.41 51 SER A CA 12
ATOM 11593 C C . SER A 1 51 ? 5.424 5.525 3.984 1.00 41.41 51 SER A C 12
ATOM 11594 O O . SER A 1 51 ? 4.765 6.222 3.217 1.00 64.15 51 SER A O 12
ATOM 11602 N N . LEU A 1 52 ? 4.976 5.126 5.166 1.00 13.11 52 LEU A N 12
ATOM 11603 C CA . LEU A 1 52 ? 3.633 5.452 5.656 1.00 13.22 52 LEU A CA 12
ATOM 11604 C C . LEU A 1 52 ? 3.439 6.952 5.836 1.00 64.12 52 LEU A C 12
ATOM 11605 O O . LEU A 1 52 ? 2.317 7.444 5.905 1.00 63.10 52 LEU A O 12
ATOM 11621 N N . ASP A 1 53 ? 4.539 7.661 5.906 1.00 74.13 53 ASP A N 12
ATOM 11622 C CA . ASP A 1 53 ? 4.557 9.127 5.970 1.00 65.41 53 ASP A CA 12
ATOM 11623 C C . ASP A 1 53 ? 4.075 9.718 4.657 1.00 64.45 53 ASP A C 12
ATOM 11624 O O . ASP A 1 53 ? 3.538 10.820 4.602 1.00 41.05 53 ASP A O 12
ATOM 11633 N N . GLN A 1 54 ? 4.237 8.957 3.607 1.00 34.41 54 GLN A N 12
ATOM 11634 C CA . GLN A 1 54 ? 3.927 9.422 2.288 1.00 63.31 54 GLN A CA 12
ATOM 11635 C C . GLN A 1 54 ? 2.623 8.848 1.801 1.00 63.40 54 GLN A C 12
ATOM 11636 O O . GLN A 1 54 ? 2.143 9.218 0.766 1.00 13.42 54 GLN A O 12
ATOM 11650 N N . ILE A 1 55 ? 2.085 7.929 2.535 1.00 51.34 55 ILE A N 12
ATOM 11651 C CA . ILE A 1 55 ? 0.803 7.330 2.173 1.00 61.24 55 ILE A CA 12
ATOM 11652 C C . ILE A 1 55 ? -0.340 8.036 2.899 1.00 0.13 55 ILE A C 12
ATOM 11653 O O . ILE A 1 55 ? -0.296 8.208 4.123 1.00 32.41 55 ILE A O 12
ATOM 11669 N N . THR A 1 56 ? -1.342 8.463 2.156 1.00 50.44 56 THR A N 12
ATOM 11670 C CA . THR A 1 56 ? -2.471 9.139 2.743 1.00 4.40 56 THR A CA 12
ATOM 11671 C C . THR A 1 56 ? -3.682 8.201 2.914 1.00 12.40 56 THR A C 12
ATOM 11672 O O . THR A 1 56 ? -4.303 8.182 3.975 1.00 13.50 56 THR A O 12
ATOM 11683 N N . HIS A 1 57 ? -3.985 7.396 1.882 1.00 55.01 57 HIS A N 12
ATOM 11684 C CA . HIS A 1 57 ? -5.186 6.521 1.905 1.00 42.25 57 HIS A CA 12
ATOM 11685 C C . HIS A 1 57 ? -5.211 5.520 0.750 1.00 5.24 57 HIS A C 12
ATOM 11686 O O . HIS A 1 57 ? -4.496 5.689 -0.257 1.00 72.21 57 HIS A O 12
ATOM 11701 N N . VAL A 1 58 ? -6.057 4.500 0.898 1.00 42.53 58 VAL A N 12
ATOM 11702 C CA . VAL A 1 58 ? -6.188 3.396 -0.056 1.00 41.50 58 VAL A CA 12
ATOM 11703 C C . VAL A 1 58 ? -7.516 3.461 -0.819 1.00 1.33 58 VAL A C 12
ATOM 11704 O O . VAL A 1 58 ? -8.571 3.767 -0.243 1.00 41.45 58 VAL A O 12
ATOM 11717 N N . ASP A 1 59 ? -7.444 3.204 -2.104 1.00 5.11 59 ASP A N 12
ATOM 11718 C CA . ASP A 1 59 ? -8.607 3.072 -2.983 1.00 62.55 59 ASP A CA 12
ATOM 11719 C C . ASP A 1 59 ? -8.343 1.958 -3.950 1.00 1.02 59 ASP A C 12
ATOM 11720 O O . ASP A 1 59 ? -7.251 1.446 -3.989 1.00 44.11 59 ASP A O 12
ATOM 11729 N N . GLY A 1 60 ? -9.333 1.558 -4.695 1.00 50.01 60 GLY A N 12
ATOM 11730 C CA . GLY A 1 60 ? -9.115 0.586 -5.747 1.00 31.41 60 GLY A CA 12
ATOM 11731 C C . GLY A 1 60 ? -9.114 -0.853 -5.281 1.00 2.40 60 GLY A C 12
ATOM 11732 O O . GLY A 1 60 ? -8.315 -1.651 -5.748 1.00 70.31 60 GLY A O 12
ATOM 11736 N N . TRP A 1 61 ? -9.980 -1.168 -4.358 1.00 52.13 61 TRP A N 12
ATOM 11737 C CA . TRP A 1 61 ? -10.160 -2.540 -3.898 1.00 12.12 61 TRP A CA 12
ATOM 11738 C C . TRP A 1 61 ? -10.922 -3.334 -4.972 1.00 3.14 61 TRP A C 12
ATOM 11739 O O . TRP A 1 61 ? -10.288 -4.033 -5.788 1.00 37.44 61 TRP A O 12
ATOM 11761 N N . SER A 1 1 ? -1.998 4.971 11.923 1.00 42.15 1 SER A N 13
ATOM 11762 C CA . SER A 1 1 ? -2.536 6.023 11.074 1.00 22.21 1 SER A CA 13
ATOM 11763 C C . SER A 1 1 ? -3.735 5.521 10.238 1.00 23.22 1 SER A C 13
ATOM 11764 O O . SER A 1 1 ? -4.094 6.141 9.233 1.00 30.31 1 SER A O 13
ATOM 11774 N N . GLU A 1 2 ? -4.363 4.408 10.681 1.00 62.45 2 GLU A N 13
ATOM 11775 C CA . GLU A 1 2 ? -5.544 3.782 10.027 1.00 0.22 2 GLU A CA 13
ATOM 11776 C C . GLU A 1 2 ? -5.221 3.142 8.667 1.00 32.34 2 GLU A C 13
ATOM 11777 O O . GLU A 1 2 ? -5.456 1.947 8.467 1.00 34.20 2 GLU A O 13
ATOM 11789 N N . VAL A 1 3 ? -4.677 3.937 7.758 1.00 73.11 3 VAL A N 13
ATOM 11790 C CA . VAL A 1 3 ? -4.395 3.521 6.387 1.00 34.12 3 VAL A CA 13
ATOM 11791 C C . VAL A 1 3 ? -3.540 2.250 6.293 1.00 55.32 3 VAL A C 13
ATOM 11792 O O . VAL A 1 3 ? -3.823 1.381 5.485 1.00 75.23 3 VAL A O 13
ATOM 11805 N N . GLU A 1 4 ? -2.534 2.123 7.137 1.00 71.10 4 GLU A N 13
ATOM 11806 C CA . GLU A 1 4 ? -1.642 0.966 7.066 1.00 64.11 4 GLU A CA 13
ATOM 11807 C C . GLU A 1 4 ? -2.365 -0.306 7.487 1.00 53.13 4 GLU A C 13
ATOM 11808 O O . GLU A 1 4 ? -2.097 -1.385 6.982 1.00 2.30 4 GLU A O 13
ATOM 11820 N N . THR A 1 5 ? -3.278 -0.155 8.410 1.00 33.14 5 THR A N 13
ATOM 11821 C CA . THR A 1 5 ? -4.082 -1.248 8.898 1.00 64.34 5 THR A CA 13
ATOM 11822 C C . THR A 1 5 ? -4.951 -1.761 7.743 1.00 12.32 5 THR A C 13
ATOM 11823 O O . THR A 1 5 ? -5.153 -2.966 7.561 1.00 11.05 5 THR A O 13
ATOM 11834 N N . VAL A 1 6 ? -5.399 -0.821 6.944 1.00 24.02 6 VAL A N 13
ATOM 11835 C CA . VAL A 1 6 ? -6.193 -1.086 5.778 1.00 44.01 6 VAL A CA 13
ATOM 11836 C C . VAL A 1 6 ? -5.291 -1.685 4.675 1.00 73.32 6 VAL A C 13
ATOM 11837 O O . VAL A 1 6 ? -5.694 -2.567 3.921 1.00 64.31 6 VAL A O 13
ATOM 11850 N N . LEU A 1 7 ? -4.065 -1.206 4.620 1.00 53.32 7 LEU A N 13
ATOM 11851 C CA . LEU A 1 7 ? -3.055 -1.729 3.701 1.00 54.13 7 LEU A CA 13
ATOM 11852 C C . LEU A 1 7 ? -2.721 -3.173 4.032 1.00 4.23 7 LEU A C 13
ATOM 11853 O O . LEU A 1 7 ? -2.460 -3.980 3.147 1.00 21.51 7 LEU A O 13
ATOM 11869 N N . ARG A 1 8 ? -2.747 -3.496 5.312 1.00 70.04 8 ARG A N 13
ATOM 11870 C CA . ARG A 1 8 ? -2.485 -4.845 5.769 1.00 25.15 8 ARG A CA 13
ATOM 11871 C C . ARG A 1 8 ? -3.625 -5.749 5.322 1.00 22.44 8 ARG A C 13
ATOM 11872 O O . ARG A 1 8 ? -3.418 -6.917 4.992 1.00 62.43 8 ARG A O 13
ATOM 11893 N N . LYS A 1 9 ? -4.819 -5.184 5.292 1.00 1.01 9 LYS A N 13
ATOM 11894 C CA . LYS A 1 9 ? -5.996 -5.867 4.814 1.00 62.31 9 LYS A CA 13
ATOM 11895 C C . LYS A 1 9 ? -5.834 -6.194 3.323 1.00 61.44 9 LYS A C 13
ATOM 11896 O O . LYS A 1 9 ? -6.173 -7.292 2.863 1.00 40.13 9 LYS A O 13
ATOM 11915 N N . ALA A 1 10 ? -5.306 -5.246 2.593 1.00 73.51 10 ALA A N 13
ATOM 11916 C CA . ALA A 1 10 ? -5.018 -5.421 1.182 1.00 53.22 10 ALA A CA 13
ATOM 11917 C C . ALA A 1 10 ? -3.955 -6.499 0.987 1.00 44.35 10 ALA A C 13
ATOM 11918 O O . ALA A 1 10 ? -4.115 -7.399 0.161 1.00 2.22 10 ALA A O 13
ATOM 11925 N N . ALA A 1 11 ? -2.890 -6.415 1.776 1.00 71.32 11 ALA A N 13
ATOM 11926 C CA . ALA A 1 11 ? -1.783 -7.373 1.729 1.00 55.32 11 ALA A CA 13
ATOM 11927 C C . ALA A 1 11 ? -2.254 -8.782 2.044 1.00 61.13 11 ALA A C 13
ATOM 11928 O O . ALA A 1 11 ? -1.792 -9.753 1.436 1.00 62.51 11 ALA A O 13
ATOM 11935 N N . GLU A 1 12 ? -3.196 -8.870 2.978 1.00 45.41 12 GLU A N 13
ATOM 11936 C CA . GLU A 1 12 ? -3.773 -10.118 3.428 1.00 22.12 12 GLU A CA 13
ATOM 11937 C C . GLU A 1 12 ? -4.341 -10.897 2.261 1.00 64.13 12 GLU A C 13
ATOM 11938 O O . GLU A 1 12 ? -4.092 -12.094 2.112 1.00 55.01 12 GLU A O 13
ATOM 11950 N N . ARG A 1 13 ? -5.074 -10.208 1.424 1.00 1.34 13 ARG A N 13
ATOM 11951 C CA . ARG A 1 13 ? -5.766 -10.845 0.341 1.00 52.31 13 ARG A CA 13
ATOM 11952 C C . ARG A 1 13 ? -5.045 -10.667 -0.982 1.00 22.20 13 ARG A C 13
ATOM 11953 O O . ARG A 1 13 ? -5.583 -11.031 -2.033 1.00 20.23 13 ARG A O 13
ATOM 11974 N N . ASN A 1 14 ? -3.812 -10.106 -0.921 1.00 22.44 14 ASN A N 13
ATOM 11975 C CA . ASN A 1 14 ? -2.951 -9.913 -2.126 1.00 55.30 14 ASN A CA 13
ATOM 11976 C C . ASN A 1 14 ? -3.636 -8.964 -3.103 1.00 41.13 14 ASN A C 13
ATOM 11977 O O . ASN A 1 14 ? -3.473 -9.072 -4.321 1.00 21.50 14 ASN A O 13
ATOM 11988 N N . LYS A 1 15 ? -4.346 -8.009 -2.545 1.00 41.45 15 LYS A N 13
ATOM 11989 C CA . LYS A 1 15 ? -5.141 -7.069 -3.302 1.00 11.22 15 LYS A CA 13
ATOM 11990 C C . LYS A 1 15 ? -4.301 -6.034 -3.998 1.00 22.23 15 LYS A C 13
ATOM 11991 O O . LYS A 1 15 ? -3.330 -5.503 -3.433 1.00 30.30 15 LYS A O 13
ATOM 12010 N N . THR A 1 16 ? -4.667 -5.766 -5.214 1.00 43.14 16 THR A N 13
ATOM 12011 C CA . THR A 1 16 ? -4.105 -4.691 -5.956 1.00 21.33 16 THR A CA 13
ATOM 12012 C C . THR A 1 16 ? -4.890 -3.453 -5.554 1.00 70.01 16 THR A C 13
ATOM 12013 O O . THR A 1 16 ? -6.108 -3.456 -5.608 1.00 51.11 16 THR A O 13
ATOM 12024 N N . VAL A 1 17 ? -4.218 -2.438 -5.132 1.00 63.54 17 VAL A N 13
ATOM 12025 C CA . VAL A 1 17 ? -4.861 -1.238 -4.656 1.00 71.34 17 VAL A CA 13
ATOM 12026 C C . VAL A 1 17 ? -4.134 -0.020 -5.139 1.00 21.41 17 VAL A C 13
ATOM 12027 O O . VAL A 1 17 ? -2.975 -0.099 -5.555 1.00 72.00 17 VAL A O 13
ATOM 12040 N N . ASP A 1 18 ? -4.800 1.090 -5.100 1.00 14.32 18 ASP A N 13
ATOM 12041 C CA . ASP A 1 18 ? -4.198 2.329 -5.475 1.00 21.04 18 ASP A CA 13
ATOM 12042 C C . ASP A 1 18 ? -3.752 3.012 -4.219 1.00 50.32 18 ASP A C 13
ATOM 12043 O O . ASP A 1 18 ? -4.558 3.236 -3.299 1.00 33.42 18 ASP A O 13
ATOM 12052 N N . ILE A 1 19 ? -2.505 3.360 -4.162 1.00 12.25 19 ILE A N 13
ATOM 12053 C CA . ILE A 1 19 ? -1.972 4.040 -3.017 1.00 3.10 19 ILE A CA 13
ATOM 12054 C C . ILE A 1 19 ? -1.698 5.470 -3.378 1.00 30.23 19 ILE A C 13
ATOM 12055 O O . ILE A 1 19 ? -1.122 5.759 -4.430 1.00 15.04 19 ILE A O 13
ATOM 12071 N N . HIS A 1 20 ? -2.141 6.357 -2.534 1.00 2.04 20 HIS A N 13
ATOM 12072 C CA . HIS A 1 20 ? -2.005 7.769 -2.769 1.00 72.42 20 HIS A CA 13
ATOM 12073 C C . HIS A 1 20 ? -0.998 8.336 -1.808 1.00 73.23 20 HIS A C 13
ATOM 12074 O O . HIS A 1 20 ? -1.071 8.073 -0.594 1.00 62.32 20 HIS A O 13
ATOM 12089 N N . THR A 1 21 ? -0.056 9.069 -2.324 1.00 5.11 21 THR A N 13
ATOM 12090 C CA . THR A 1 21 ? 0.935 9.693 -1.511 1.00 52.42 21 THR A CA 13
ATOM 12091 C C . THR A 1 21 ? 0.663 11.200 -1.340 1.00 11.30 21 THR A C 13
ATOM 12092 O O . THR A 1 21 ? -0.216 11.767 -2.025 1.00 43.03 21 THR A O 13
ATOM 12103 N N . LYS A 1 22 ? 1.413 11.829 -0.443 1.00 4.03 22 LYS A N 13
ATOM 12104 C CA . LYS A 1 22 ? 1.213 13.219 -0.031 1.00 65.40 22 LYS A CA 13
ATOM 12105 C C . LYS A 1 22 ? 1.223 14.219 -1.189 1.00 51.24 22 LYS A C 13
ATOM 12106 O O . LYS A 1 22 ? 0.518 15.216 -1.139 1.00 32.51 22 LYS A O 13
ATOM 12125 N N . SER A 1 23 ? 2.008 13.948 -2.220 1.00 72.23 23 SER A N 13
ATOM 12126 C CA . SER A 1 23 ? 2.107 14.857 -3.356 1.00 4.41 23 SER A CA 13
ATOM 12127 C C . SER A 1 23 ? 0.993 14.619 -4.395 1.00 65.30 23 SER A C 13
ATOM 12128 O O . SER A 1 23 ? 0.969 15.254 -5.449 1.00 33.45 23 SER A O 13
ATOM 12136 N N . GLY A 1 24 ? 0.075 13.720 -4.088 1.00 21.43 24 GLY A N 13
ATOM 12137 C CA . GLY A 1 24 ? -1.029 13.457 -4.987 1.00 21.23 24 GLY A CA 13
ATOM 12138 C C . GLY A 1 24 ? -0.687 12.414 -6.014 1.00 70.12 24 GLY A C 13
ATOM 12139 O O . GLY A 1 24 ? -1.301 12.352 -7.092 1.00 4.24 24 GLY A O 13
ATOM 12143 N N . THR A 1 25 ? 0.287 11.613 -5.709 1.00 51.35 25 THR A N 13
ATOM 12144 C CA . THR A 1 25 ? 0.697 10.562 -6.587 1.00 41.41 25 THR A CA 13
ATOM 12145 C C . THR A 1 25 ? -0.136 9.315 -6.289 1.00 32.14 25 THR A C 13
ATOM 12146 O O . THR A 1 25 ? -0.300 8.937 -5.129 1.00 2.21 25 THR A O 13
ATOM 12157 N N . THR A 1 26 ? -0.675 8.712 -7.313 1.00 23.20 26 THR A N 13
ATOM 12158 C CA . THR A 1 26 ? -1.433 7.513 -7.154 1.00 41.04 26 THR A CA 13
ATOM 12159 C C . THR A 1 26 ? -0.705 6.383 -7.866 1.00 23.33 26 THR A C 13
ATOM 12160 O O . THR A 1 26 ? -0.518 6.416 -9.096 1.00 42.44 26 THR A O 13
ATOM 12171 N N . VAL A 1 27 ? -0.279 5.411 -7.113 1.00 22.24 27 VAL A N 13
ATOM 12172 C CA . VAL A 1 27 ? 0.427 4.291 -7.668 1.00 23.24 27 VAL A CA 13
ATOM 12173 C C . VAL A 1 27 ? -0.384 3.037 -7.383 1.00 25.51 27 VAL A C 13
ATOM 12174 O O . VAL A 1 27 ? -0.702 2.749 -6.227 1.00 61.13 27 VAL A O 13
ATOM 12187 N N . ARG A 1 28 ? -0.751 2.325 -8.414 1.00 21.22 28 ARG A N 13
ATOM 12188 C CA . ARG A 1 28 ? -1.528 1.120 -8.257 1.00 3.21 28 ARG A CA 13
ATOM 12189 C C . ARG A 1 28 ? -0.587 -0.058 -8.105 1.00 73.21 28 ARG A C 13
ATOM 12190 O O . ARG A 1 28 ? 0.182 -0.383 -9.020 1.00 22.04 28 ARG A O 13
ATOM 12211 N N . VAL A 1 29 ? -0.625 -0.673 -6.946 1.00 12.10 29 VAL A N 13
ATOM 12212 C CA . VAL A 1 29 ? 0.301 -1.735 -6.595 1.00 64.41 29 VAL A CA 13
ATOM 12213 C C . VAL A 1 29 ? -0.400 -2.814 -5.792 1.00 23.33 29 VAL A C 13
ATOM 12214 O O . VAL A 1 29 ? -1.573 -2.705 -5.493 1.00 34.45 29 VAL A O 13
ATOM 12227 N N . ASN A 1 30 ? 0.329 -3.841 -5.455 1.00 71.11 30 ASN A N 13
ATOM 12228 C CA . ASN A 1 30 ? -0.159 -4.877 -4.564 1.00 52.32 30 ASN A CA 13
ATOM 12229 C C . ASN A 1 30 ? 0.610 -4.741 -3.293 1.00 4.11 30 ASN A C 13
ATOM 12230 O O . ASN A 1 30 ? 1.825 -4.587 -3.339 1.00 51.44 30 ASN A O 13
ATOM 12241 N N . VAL A 1 31 ? -0.047 -4.769 -2.177 1.00 31.13 31 VAL A N 13
ATOM 12242 C CA . VAL A 1 31 ? 0.655 -4.622 -0.918 1.00 65.14 31 VAL A CA 13
ATOM 12243 C C . VAL A 1 31 ? 1.294 -5.956 -0.535 1.00 14.12 31 VAL A C 13
ATOM 12244 O O . VAL A 1 31 ? 0.629 -6.991 -0.546 1.00 72.22 31 VAL 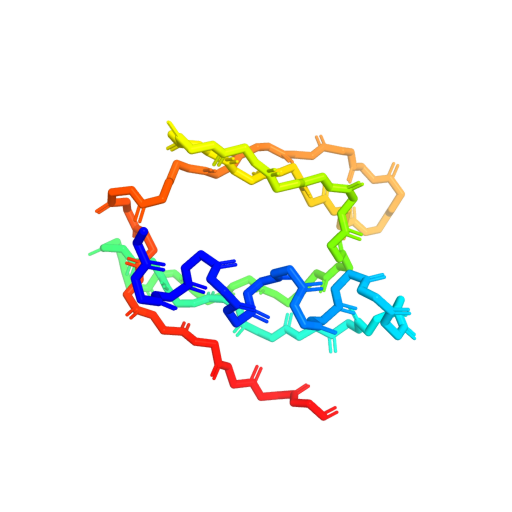A O 13
ATOM 12257 N N . LYS A 1 32 ? 2.583 -5.932 -0.228 1.00 10.20 32 LYS A N 13
ATOM 12258 C CA . LYS A 1 32 ? 3.295 -7.129 0.114 1.00 14.53 32 LYS A CA 13
ATOM 12259 C C . LYS A 1 32 ? 3.336 -7.311 1.623 1.00 24.42 32 LYS A C 13
ATOM 12260 O O . LYS A 1 32 ? 3.118 -8.416 2.127 1.00 1.12 32 LYS A O 13
ATOM 12279 N N . ARG A 1 33 ? 3.563 -6.216 2.342 1.00 53.22 33 ARG A N 13
ATOM 12280 C CA . ARG A 1 33 ? 3.706 -6.261 3.765 1.00 43.14 33 ARG A CA 13
ATOM 12281 C C . ARG A 1 33 ? 3.562 -4.864 4.357 1.00 12.52 33 ARG A C 13
ATOM 12282 O O . ARG A 1 33 ? 3.967 -3.882 3.728 1.00 44.55 33 ARG A O 13
ATOM 12303 N N . VAL A 1 34 ? 3.001 -4.775 5.546 1.00 41.23 34 VAL A N 13
ATOM 12304 C CA . VAL A 1 34 ? 2.913 -3.515 6.251 1.00 14.21 34 VAL A CA 13
ATOM 12305 C C . VAL A 1 34 ? 3.808 -3.554 7.466 1.00 21.40 34 VAL A C 13
ATOM 12306 O O . VAL A 1 34 ? 3.617 -4.375 8.368 1.00 73.13 34 VAL A O 13
ATOM 12319 N N . ASP A 1 35 ? 4.774 -2.690 7.486 1.00 20.43 35 ASP A N 13
ATOM 12320 C CA . ASP A 1 35 ? 5.699 -2.608 8.594 1.00 50.11 35 ASP A CA 13
ATOM 12321 C C . ASP A 1 35 ? 5.418 -1.371 9.398 1.00 41.44 35 ASP A C 13
ATOM 12322 O O . ASP A 1 35 ? 4.731 -0.456 8.928 1.00 1.43 35 ASP A O 13
ATOM 12331 N N . SER A 1 36 ? 5.938 -1.319 10.587 1.00 1.51 36 SER A N 13
ATOM 12332 C CA . SER A 1 36 ? 5.729 -0.191 11.460 1.00 23.45 36 SER A CA 13
ATOM 12333 C C . SER A 1 36 ? 6.670 0.975 11.127 1.00 35.35 36 SER A C 13
ATOM 12334 O O . SER A 1 36 ? 7.518 1.348 11.934 1.00 70.34 36 SER A O 13
ATOM 12342 N N . LYS A 1 37 ? 6.515 1.507 9.915 1.00 32.22 37 LYS A N 13
ATOM 12343 C CA . LYS A 1 37 ? 7.288 2.644 9.407 1.00 43.43 37 LYS A CA 13
ATOM 12344 C C . LYS A 1 37 ? 6.993 2.825 7.938 1.00 13.41 37 LYS A C 13
ATOM 12345 O O . LYS A 1 37 ? 6.777 3.933 7.454 1.00 63.30 37 LYS A O 13
ATOM 12364 N N . SER A 1 38 ? 6.976 1.739 7.241 1.00 45.43 38 SER A N 13
ATOM 12365 C CA . SER A 1 38 ? 6.821 1.747 5.828 1.00 2.10 38 SER A CA 13
ATOM 12366 C C . SER A 1 38 ? 6.068 0.523 5.376 1.00 2.34 38 SER A C 13
ATOM 12367 O O . SER A 1 38 ? 5.865 -0.407 6.144 1.00 73.32 38 SER A O 13
ATOM 12375 N N . VAL A 1 39 ? 5.671 0.527 4.155 1.00 71.24 39 VAL A N 13
ATOM 12376 C CA . VAL A 1 39 ? 4.930 -0.548 3.582 1.00 4.05 39 VAL A CA 13
ATOM 12377 C C . VAL A 1 39 ? 5.601 -0.967 2.322 1.00 54.11 39 VAL A C 13
ATOM 12378 O O . VAL A 1 39 ? 6.036 -0.137 1.533 1.00 71.44 39 VAL A O 13
ATOM 12391 N N . LYS A 1 40 ? 5.703 -2.241 2.146 1.00 32.34 40 LYS A N 13
ATOM 12392 C CA . LYS A 1 40 ? 6.321 -2.769 0.990 1.00 5.30 40 LYS A CA 13
ATOM 12393 C C . LYS A 1 40 ? 5.261 -3.250 0.052 1.00 3.51 40 LYS A C 13
ATOM 12394 O O . LYS A 1 40 ? 4.331 -3.953 0.456 1.00 0.22 40 LYS A O 13
ATOM 12413 N N . VAL A 1 41 ? 5.370 -2.852 -1.171 1.00 54.41 41 VAL A N 13
ATOM 12414 C CA . VAL A 1 41 ? 4.394 -3.150 -2.170 1.00 55.02 41 VAL A CA 13
ATOM 12415 C C . VAL A 1 41 ? 5.065 -3.709 -3.413 1.00 33.00 41 VAL A C 13
ATOM 12416 O O . VAL A 1 41 ? 6.292 -3.776 -3.493 1.00 72.10 41 VAL A O 13
ATOM 12429 N N . GLU A 1 42 ? 4.269 -4.107 -4.360 1.00 30.53 42 GLU A N 13
ATOM 12430 C CA . GLU A 1 42 ? 4.765 -4.668 -5.576 1.00 32.14 42 GLU A CA 13
ATOM 12431 C C . GLU A 1 42 ? 4.033 -4.052 -6.751 1.00 50.22 42 GLU A C 13
ATOM 12432 O O . GLU A 1 42 ? 2.793 -4.057 -6.793 1.00 65.44 42 GLU A O 13
ATOM 12444 N N . ARG A 1 43 ? 4.771 -3.521 -7.679 1.00 24.24 43 ARG A N 13
ATOM 12445 C CA . ARG A 1 43 ? 4.201 -2.978 -8.875 1.00 72.52 43 ARG A CA 13
ATOM 12446 C C . ARG A 1 43 ? 4.729 -3.746 -10.086 1.00 62.20 43 ARG A C 13
ATOM 12447 O O . ARG A 1 43 ? 5.904 -3.674 -10.407 1.00 73.45 43 ARG A O 13
ATOM 12468 N N . ASN A 1 44 ? 3.861 -4.536 -10.711 1.00 72.52 44 ASN A N 13
ATOM 12469 C CA . ASN A 1 44 ? 4.215 -5.310 -11.933 1.00 64.35 44 ASN A CA 13
ATOM 12470 C C . ASN A 1 44 ? 5.430 -6.251 -11.651 1.00 41.30 44 ASN A C 13
ATOM 12471 O O . ASN A 1 44 ? 6.242 -6.543 -12.522 1.00 24.51 44 ASN A O 13
ATOM 12482 N N . GLY A 1 45 ? 5.503 -6.750 -10.433 1.00 33.14 45 GLY A N 13
ATOM 12483 C CA . GLY A 1 45 ? 6.600 -7.624 -10.039 1.00 34.23 45 GLY A CA 13
ATOM 12484 C C . GLY A 1 45 ? 7.806 -6.872 -9.479 1.00 23.03 45 GLY A C 13
ATOM 12485 O O . GLY A 1 45 ? 8.764 -7.489 -8.998 1.00 24.11 45 GLY A O 13
ATOM 12489 N N . GLN A 1 46 ? 7.774 -5.564 -9.542 1.00 43.14 46 GLN A N 13
ATOM 12490 C CA . GLN A 1 46 ? 8.829 -4.751 -8.989 1.00 73.35 46 GLN A CA 13
ATOM 12491 C C . GLN A 1 46 ? 8.457 -4.462 -7.548 1.00 64.22 46 GLN A C 13
ATOM 12492 O O . GLN A 1 46 ? 7.336 -4.055 -7.267 1.00 3.31 46 GLN A O 13
ATOM 12506 N N . ASP A 1 47 ? 9.364 -4.678 -6.663 1.00 53.30 47 ASP A N 13
ATOM 12507 C CA . ASP A 1 47 ? 9.092 -4.484 -5.255 1.00 21.01 47 ASP A CA 13
ATOM 12508 C C . ASP A 1 47 ? 9.522 -3.109 -4.815 1.00 42.12 47 ASP A C 13
ATOM 12509 O O . ASP A 1 47 ? 10.678 -2.705 -4.983 1.00 0.52 47 ASP A O 13
ATOM 12518 N N . LEU A 1 48 ? 8.601 -2.404 -4.258 1.00 72.34 48 LEU A N 13
ATOM 12519 C CA . LEU A 1 48 ? 8.784 -1.033 -3.887 1.00 34.41 48 LEU A CA 13
ATOM 12520 C C . LEU A 1 48 ? 8.443 -0.851 -2.425 1.00 11.33 48 LEU A C 13
ATOM 12521 O O . LEU A 1 48 ? 7.505 -1.453 -1.932 1.00 21.04 48 LEU A O 13
ATOM 12537 N N . GLU A 1 49 ? 9.203 -0.051 -1.729 1.00 14.22 49 GLU A N 13
ATOM 12538 C CA . GLU A 1 49 ? 8.890 0.231 -0.358 1.00 62.02 49 GLU A CA 13
ATOM 12539 C C . GLU A 1 49 ? 8.432 1.675 -0.286 1.00 40.23 49 GLU A C 13
ATOM 12540 O O . GLU A 1 49 ? 9.029 2.550 -0.920 1.00 54.35 49 GLU A O 13
ATOM 12552 N N . ILE A 1 50 ? 7.376 1.921 0.435 1.00 61.01 50 ILE A N 13
ATOM 12553 C CA . ILE A 1 50 ? 6.824 3.240 0.549 1.00 74.02 50 ILE A CA 13
ATOM 12554 C C . ILE A 1 50 ? 6.732 3.597 1.999 1.00 64.21 50 ILE A C 13
ATOM 12555 O O . ILE A 1 50 ? 6.369 2.769 2.819 1.00 34.21 50 ILE A O 13
ATOM 12571 N N . SER A 1 51 ? 7.036 4.801 2.315 1.00 14.35 51 SER A N 13
ATOM 12572 C CA . SER A 1 51 ? 7.024 5.231 3.687 1.00 40.10 51 SER A CA 13
ATOM 12573 C C . SER A 1 51 ? 5.609 5.634 4.091 1.00 35.03 51 SER A C 13
ATOM 12574 O O . SER A 1 51 ? 4.925 6.333 3.344 1.00 3.15 51 SER A O 13
ATOM 12582 N N . LEU A 1 52 ? 5.175 5.190 5.268 1.00 43.41 52 LEU A N 13
ATOM 12583 C CA . LEU A 1 52 ? 3.826 5.479 5.785 1.00 72.50 52 LEU A CA 13
ATOM 12584 C C . LEU A 1 52 ? 3.564 6.966 5.906 1.00 23.21 52 LEU A C 13
ATOM 12585 O O . LEU A 1 52 ? 2.434 7.416 5.795 1.00 15.51 52 LEU A O 13
ATOM 12601 N N . ASP A 1 53 ? 4.618 7.710 6.098 1.00 1.12 53 ASP A N 13
ATOM 12602 C CA . ASP A 1 53 ? 4.562 9.164 6.209 1.00 30.24 53 ASP A CA 13
ATOM 12603 C C . ASP A 1 53 ? 4.147 9.799 4.878 1.00 55.32 53 ASP A C 13
ATOM 12604 O O . ASP A 1 53 ? 3.600 10.905 4.843 1.00 23.34 53 ASP A O 13
ATOM 12613 N N . GLN A 1 54 ? 4.387 9.087 3.791 1.00 1.12 54 GLN A N 13
ATOM 12614 C CA . GLN A 1 54 ? 4.068 9.595 2.469 1.00 43.44 54 GLN A CA 13
ATOM 12615 C C . GLN A 1 54 ? 2.698 9.150 2.051 1.00 74.02 54 GLN A C 13
ATOM 12616 O O . GLN A 1 54 ? 2.076 9.776 1.232 1.00 32.23 54 GLN A O 13
ATOM 12630 N N . ILE A 1 55 ? 2.243 8.079 2.631 1.00 60.24 55 ILE A N 13
ATOM 12631 C CA . ILE A 1 55 ? 0.954 7.505 2.285 1.00 63.11 55 ILE A CA 13
ATOM 12632 C C . ILE A 1 55 ? -0.179 8.258 2.962 1.00 70.10 55 ILE A C 13
ATOM 12633 O O . ILE A 1 55 ? -0.154 8.478 4.179 1.00 45.42 55 ILE A O 13
ATOM 12649 N N . THR A 1 56 ? -1.150 8.663 2.181 1.00 10.54 56 THR A N 13
ATOM 12650 C CA . THR A 1 56 ? -2.290 9.344 2.708 1.00 61.11 56 THR A CA 13
ATOM 12651 C C . THR A 1 56 ? -3.502 8.406 2.810 1.00 33.04 56 THR A C 13
ATOM 12652 O O . THR A 1 56 ? -4.182 8.381 3.825 1.00 24.52 56 THR A O 13
ATOM 12663 N N . HIS A 1 57 ? -3.744 7.603 1.761 1.00 42.12 57 HIS A N 13
ATOM 12664 C CA . HIS A 1 57 ? -4.944 6.730 1.722 1.00 21.52 57 HIS A CA 13
ATOM 12665 C C . HIS A 1 57 ? -4.897 5.699 0.588 1.00 44.43 57 HIS A C 13
ATOM 12666 O O . HIS A 1 57 ? -4.138 5.855 -0.380 1.00 13.55 57 HIS A O 13
ATOM 12681 N N . VAL A 1 58 ? -5.729 4.667 0.716 1.00 45.05 58 VAL A N 13
ATOM 12682 C CA . VAL A 1 58 ? -5.841 3.580 -0.269 1.00 11.34 58 VAL A CA 13
ATOM 12683 C C . VAL A 1 58 ? -7.235 3.587 -0.942 1.00 62.02 58 VAL A C 13
ATOM 12684 O O . VAL A 1 58 ? -8.258 3.873 -0.290 1.00 53.11 58 VAL A O 13
ATOM 12697 N N . ASP A 1 59 ? -7.256 3.305 -2.240 1.00 54.02 59 ASP A N 13
ATOM 12698 C CA . ASP A 1 59 ? -8.499 3.204 -3.031 1.00 62.42 59 ASP A CA 13
ATOM 12699 C C . ASP A 1 59 ? -8.405 2.050 -4.013 1.00 70.35 59 ASP A C 13
ATOM 12700 O O . ASP A 1 59 ? -7.349 1.425 -4.142 1.00 11.22 59 ASP A O 13
ATOM 12709 N N . GLY A 1 60 ? -9.513 1.739 -4.660 1.00 24.30 60 GLY A N 13
ATOM 12710 C CA . GLY A 1 60 ? -9.515 0.761 -5.724 1.00 51.30 60 GLY A CA 13
ATOM 12711 C C . GLY A 1 60 ? -9.957 -0.601 -5.281 1.00 2.43 60 GLY A C 13
ATOM 12712 O O . GLY A 1 60 ? -11.094 -1.005 -5.537 1.00 22.05 60 GLY A O 13
ATOM 12716 N N . TRP A 1 61 ? -9.062 -1.292 -4.596 1.00 14.12 61 TRP A N 13
ATOM 12717 C CA . TRP A 1 61 ? -9.268 -2.659 -4.128 1.00 23.22 61 TRP A CA 13
ATOM 12718 C C . TRP A 1 61 ? -9.733 -3.582 -5.261 1.00 13.31 61 TRP A C 13
ATOM 12719 O O . TRP A 1 61 ? -8.984 -3.776 -6.223 1.00 38.19 61 TRP A O 13
ATOM 12741 N N . SER A 1 1 ? -8.260 7.704 8.720 1.00 65.31 1 SER A N 14
ATOM 12742 C CA . SER A 1 1 ? -8.102 6.272 8.900 1.00 51.44 1 SER A CA 14
ATOM 12743 C C . SER A 1 1 ? -6.628 5.928 8.976 1.00 12.31 1 SER A C 14
ATOM 12744 O O . SER A 1 1 ? -5.802 6.584 8.336 1.00 70.23 1 SER A O 14
ATOM 12754 N N . GLU A 1 2 ? -6.289 4.932 9.773 1.00 15.22 2 GLU A N 14
ATOM 12755 C CA . GLU A 1 2 ? -4.926 4.463 9.850 1.00 74.41 2 GLU A CA 14
ATOM 12756 C C . GLU A 1 2 ? -4.621 3.638 8.619 1.00 74.33 2 GLU A C 14
ATOM 12757 O O . GLU A 1 2 ? -5.018 2.476 8.522 1.00 63.33 2 GLU A O 14
ATOM 12769 N N . VAL A 1 3 ? -3.939 4.252 7.680 1.00 74.52 3 VAL A N 14
ATOM 12770 C CA . VAL A 1 3 ? -3.655 3.652 6.397 1.00 30.42 3 VAL A CA 14
ATOM 12771 C C . VAL A 1 3 ? -2.839 2.362 6.519 1.00 21.11 3 VAL A C 14
ATOM 12772 O O . VAL A 1 3 ? -2.990 1.452 5.716 1.00 74.11 3 VAL A O 14
ATOM 12785 N N . GLU A 1 4 ? -1.992 2.292 7.531 1.00 40.22 4 GLU A N 14
ATOM 12786 C CA . GLU A 1 4 ? -1.177 1.104 7.797 1.00 75.41 4 GLU A CA 14
ATOM 12787 C C . GLU A 1 4 ? -2.076 -0.114 7.958 1.00 74.33 4 GLU A C 14
ATOM 12788 O O . GLU A 1 4 ? -1.821 -1.174 7.394 1.00 31.41 4 GLU A O 14
ATOM 12800 N N . THR A 1 5 ? -3.149 0.081 8.675 1.00 40.13 5 THR A N 14
ATOM 12801 C CA . THR A 1 5 ? -4.092 -0.964 8.960 1.00 22.32 5 THR A CA 14
ATOM 12802 C C . THR A 1 5 ? -4.809 -1.364 7.664 1.00 15.43 5 THR A C 14
ATOM 12803 O O . THR A 1 5 ? -5.114 -2.542 7.423 1.00 32.15 5 THR A O 14
ATOM 12814 N N . VAL A 1 6 ? -5.016 -0.372 6.828 1.00 25.25 6 VAL A N 14
ATOM 12815 C CA . VAL A 1 6 ? -5.738 -0.517 5.587 1.00 22.34 6 VAL A CA 14
ATOM 12816 C C . VAL A 1 6 ? -4.871 -1.256 4.558 1.00 32.34 6 VAL A C 14
ATOM 12817 O O . VAL A 1 6 ? -5.326 -2.175 3.875 1.00 23.22 6 VAL A O 14
ATOM 12830 N N . LEU A 1 7 ? -3.616 -0.868 4.483 1.00 64.51 7 LEU A N 14
ATOM 12831 C CA . LEU A 1 7 ? -2.651 -1.521 3.601 1.00 42.33 7 LEU A CA 14
ATOM 12832 C C . LEU A 1 7 ? -2.377 -2.936 4.048 1.00 34.43 7 LEU A C 14
ATOM 12833 O O . LEU A 1 7 ? -2.187 -3.823 3.230 1.00 11.20 7 LEU A O 14
ATOM 12849 N N . ARG A 1 8 ? -2.369 -3.143 5.358 1.00 75.03 8 ARG A N 14
ATOM 12850 C CA . ARG A 1 8 ? -2.159 -4.465 5.931 1.00 3.44 8 ARG A CA 14
ATOM 12851 C C . ARG A 1 8 ? -3.305 -5.365 5.493 1.00 54.02 8 ARG A C 14
ATOM 12852 O O . ARG A 1 8 ? -3.103 -6.528 5.147 1.00 22.23 8 ARG A O 14
ATOM 12873 N N . LYS A 1 9 ? -4.492 -4.799 5.484 1.00 74.04 9 LYS A N 14
ATOM 12874 C CA . LYS A 1 9 ? -5.678 -5.483 5.041 1.00 35.53 9 LYS A CA 14
ATOM 12875 C C . LYS A 1 9 ? -5.554 -5.850 3.558 1.00 61.00 9 LYS A C 14
ATOM 12876 O O . LYS A 1 9 ? -5.791 -6.996 3.167 1.00 43.40 9 LYS A O 14
ATOM 12895 N N . ALA A 1 10 ? -5.166 -4.880 2.752 1.00 54.51 10 ALA A N 14
ATOM 12896 C CA . ALA A 1 10 ? -4.952 -5.092 1.332 1.00 50.33 10 ALA A CA 14
ATOM 12897 C C . ALA A 1 10 ? -3.874 -6.159 1.080 1.00 71.22 10 ALA A C 14
ATOM 12898 O O . ALA A 1 10 ? -4.031 -6.994 0.211 1.00 33.30 10 ALA A O 14
ATOM 12905 N N . ALA A 1 11 ? -2.800 -6.128 1.864 1.00 5.55 11 ALA A N 14
ATOM 12906 C CA . ALA A 1 11 ? -1.704 -7.107 1.756 1.00 53.40 11 ALA A CA 14
ATOM 12907 C C . ALA A 1 11 ? -2.187 -8.511 2.070 1.00 4.15 11 ALA A C 14
ATOM 12908 O O . ALA A 1 11 ? -1.890 -9.467 1.344 1.00 75.41 11 ALA A O 14
ATOM 12915 N N . GLU A 1 12 ? -2.933 -8.622 3.156 1.00 74.44 12 GLU A N 14
ATOM 12916 C CA . GLU A 1 12 ? -3.483 -9.868 3.631 1.00 4.33 12 GLU A CA 14
ATOM 12917 C C . GLU A 1 12 ? -4.417 -10.459 2.564 1.00 1.20 12 GLU A C 14
ATOM 12918 O O . GLU A 1 12 ? -4.377 -11.650 2.274 1.00 71.51 12 GLU A O 14
ATOM 12930 N N . ARG A 1 13 ? -5.190 -9.602 1.937 1.00 1.20 13 ARG A N 14
ATOM 12931 C CA . ARG A 1 13 ? -6.145 -10.021 0.920 1.00 53.52 13 ARG A CA 14
ATOM 12932 C C . ARG A 1 13 ? -5.525 -10.072 -0.478 1.00 45.52 13 ARG A C 14
ATOM 12933 O O . ARG A 1 13 ? -6.209 -10.426 -1.436 1.00 10.01 13 ARG A O 14
ATOM 12954 N N . ASN A 1 14 ? -4.228 -9.726 -0.588 1.00 34.42 14 ASN A N 14
ATOM 12955 C CA . ASN A 1 14 ? -3.517 -9.693 -1.890 1.00 51.04 14 ASN A CA 14
ATOM 12956 C C . ASN A 1 14 ? -4.222 -8.775 -2.871 1.00 51.22 14 ASN A C 14
ATOM 12957 O O . ASN A 1 14 ? -4.354 -9.071 -4.064 1.00 5.13 14 ASN A O 14
ATOM 12968 N N . LYS A 1 15 ? -4.634 -7.651 -2.359 1.00 21.43 15 LYS A N 14
ATOM 12969 C CA . LYS A 1 15 ? -5.337 -6.651 -3.107 1.00 20.31 15 LYS A CA 14
ATOM 12970 C C . LYS A 1 15 ? -4.392 -5.724 -3.829 1.00 33.12 15 LYS A C 14
ATOM 12971 O O . LYS A 1 15 ? -3.400 -5.247 -3.258 1.00 4.00 15 LYS A O 14
ATOM 12990 N N . THR A 1 16 ? -4.686 -5.490 -5.067 1.00 12.11 16 THR A N 14
ATOM 12991 C CA . THR A 1 16 ? -4.024 -4.476 -5.803 1.00 13.13 16 THR A CA 14
ATOM 12992 C C . THR A 1 16 ? -4.874 -3.233 -5.646 1.00 32.52 16 THR A C 14
ATOM 12993 O O . THR A 1 16 ? -6.070 -3.255 -5.930 1.00 13.21 16 THR A O 14
ATOM 13004 N N . VAL A 1 17 ? -4.278 -2.184 -5.188 1.00 31.43 17 VAL A N 14
ATOM 13005 C CA . VAL A 1 17 ? -5.000 -0.984 -4.843 1.00 11.20 17 VAL A CA 14
ATOM 13006 C C . VAL A 1 17 ? -4.241 0.236 -5.299 1.00 1.40 17 VAL A C 14
ATOM 13007 O O . VAL A 1 17 ? -3.048 0.152 -5.624 1.00 14.42 17 VAL A O 14
ATOM 13020 N N . ASP A 1 18 ? -4.918 1.350 -5.331 1.00 44.04 18 ASP A N 14
ATOM 13021 C CA . ASP A 1 18 ? -4.305 2.605 -5.632 1.00 40.00 18 ASP A CA 14
ATOM 13022 C C . ASP A 1 18 ? -3.888 3.222 -4.329 1.00 53.24 18 ASP A C 14
ATOM 13023 O O . ASP A 1 18 ? -4.713 3.413 -3.413 1.00 73.22 18 ASP A O 14
ATOM 13032 N N . ILE A 1 19 ? -2.649 3.548 -4.238 1.00 0.24 19 ILE A N 14
ATOM 13033 C CA . ILE A 1 19 ? -2.106 4.162 -3.076 1.00 24.41 19 ILE A CA 14
ATOM 13034 C C . ILE A 1 19 ? -1.946 5.632 -3.338 1.00 44.42 19 ILE A C 14
ATOM 13035 O O . ILE A 1 19 ? -1.283 6.032 -4.295 1.00 21.13 19 ILE A O 14
ATOM 13051 N N . HIS A 1 20 ? -2.577 6.420 -2.519 1.00 63.14 20 HIS A N 14
ATOM 13052 C CA . HIS A 1 20 ? -2.536 7.852 -2.651 1.00 21.40 20 HIS A CA 14
ATOM 13053 C C . HIS A 1 20 ? -1.519 8.400 -1.686 1.00 34.02 20 HIS A C 14
ATOM 13054 O O . HIS A 1 20 ? -1.591 8.118 -0.485 1.00 3.12 20 HIS A O 14
ATOM 13069 N N . THR A 1 21 ? -0.559 9.130 -2.188 1.00 75.41 21 THR A N 14
ATOM 13070 C CA . THR A 1 21 ? 0.455 9.692 -1.350 1.00 42.05 21 THR A CA 14
ATOM 13071 C C . THR A 1 21 ? 0.298 11.205 -1.204 1.00 12.02 21 THR A C 14
ATOM 13072 O O . THR A 1 21 ? -0.481 11.844 -1.924 1.00 23.45 21 THR A O 14
ATOM 13083 N N . LYS A 1 22 ? 1.065 11.743 -0.281 1.00 31.53 22 LYS A N 14
ATOM 13084 C CA . LYS A 1 22 ? 1.100 13.146 0.112 1.00 24.22 22 LYS A CA 14
ATOM 13085 C C . LYS A 1 22 ? 1.253 14.087 -1.088 1.00 22.13 22 LYS A C 14
ATOM 13086 O O . LYS A 1 22 ? 0.635 15.146 -1.139 1.00 1.34 22 LYS A O 14
ATOM 13105 N N . SER A 1 23 ? 2.040 13.684 -2.052 1.00 11.01 23 SER A N 14
ATOM 13106 C CA . SER A 1 23 ? 2.348 14.525 -3.193 1.00 0.30 23 SER A CA 14
ATOM 13107 C C . SER A 1 23 ? 1.229 14.503 -4.243 1.00 62.31 23 SER A C 14
ATOM 13108 O O . SER A 1 23 ? 1.325 15.167 -5.283 1.00 43.11 23 SER A O 14
ATOM 13116 N N . GLY A 1 24 ? 0.170 13.761 -3.966 1.00 52.22 24 GLY A N 14
ATOM 13117 C CA . GLY A 1 24 ? -0.908 13.643 -4.916 1.00 53.23 24 GLY A CA 14
ATOM 13118 C C . GLY A 1 24 ? -0.601 12.580 -5.925 1.00 32.03 24 GLY A C 14
ATOM 13119 O O . GLY A 1 24 ? -1.149 12.563 -7.024 1.00 3.30 24 GLY A O 14
ATOM 13123 N N . THR A 1 25 ? 0.287 11.696 -5.552 1.00 61.21 25 THR A N 14
ATOM 13124 C CA . THR A 1 25 ? 0.707 10.628 -6.404 1.00 73.41 25 THR A CA 14
ATOM 13125 C C . THR A 1 25 ? -0.149 9.412 -6.110 1.00 73.12 25 THR A C 14
ATOM 13126 O O . THR A 1 25 ? -0.402 9.091 -4.953 1.00 62.10 25 THR A O 14
ATOM 13137 N N . THR A 1 26 ? -0.630 8.774 -7.124 1.00 21.25 26 THR A N 14
ATOM 13138 C CA . THR A 1 26 ? -1.394 7.598 -6.940 1.00 14.11 26 THR A CA 14
ATOM 13139 C C . THR A 1 26 ? -0.798 6.464 -7.746 1.00 72.41 26 THR A C 14
ATOM 13140 O O . THR A 1 26 ? -0.732 6.529 -8.972 1.00 43.13 26 THR A O 14
ATOM 13151 N N . VAL A 1 27 ? -0.345 5.452 -7.066 1.00 42.34 27 VAL A N 14
ATOM 13152 C CA . VAL A 1 27 ? 0.222 4.296 -7.714 1.00 4.33 27 VAL A CA 14
ATOM 13153 C C . VAL A 1 27 ? -0.629 3.083 -7.414 1.00 34.32 27 VAL A C 14
ATOM 13154 O O . VAL A 1 27 ? -1.039 2.877 -6.277 1.00 15.14 27 VAL A O 14
ATOM 13167 N N . ARG A 1 28 ? -0.933 2.312 -8.412 1.00 74.54 28 ARG A N 14
ATOM 13168 C CA . ARG A 1 28 ? -1.726 1.142 -8.197 1.00 14.45 28 ARG A CA 14
ATOM 13169 C C . ARG A 1 28 ? -0.831 -0.061 -8.228 1.00 61.23 28 ARG A C 14
ATOM 13170 O O . ARG A 1 28 ? -0.229 -0.394 -9.263 1.00 51.34 28 ARG A O 14
ATOM 13191 N N . VAL A 1 29 ? -0.722 -0.694 -7.087 1.00 52.14 29 VAL A N 14
ATOM 13192 C CA . VAL A 1 29 ? 0.215 -1.770 -6.870 1.00 40.35 29 VAL A CA 14
ATOM 13193 C C . VAL A 1 29 ? -0.415 -2.817 -5.961 1.00 13.30 29 VAL A C 14
ATOM 13194 O O . VAL A 1 29 ? -1.517 -2.612 -5.447 1.00 75.40 29 VAL A O 14
ATOM 13207 N N . ASN A 1 30 ? 0.269 -3.911 -5.757 1.00 43.32 30 ASN A N 14
ATOM 13208 C CA . ASN A 1 30 ? -0.213 -4.944 -4.852 1.00 24.33 30 ASN A CA 14
ATOM 13209 C C . ASN A 1 30 ? 0.603 -4.876 -3.584 1.00 54.40 30 ASN A C 14
ATOM 13210 O O . ASN A 1 30 ? 1.826 -4.877 -3.645 1.00 2.22 30 ASN A O 14
ATOM 13221 N N . VAL A 1 31 ? -0.047 -4.808 -2.452 1.00 54.12 31 VAL A N 14
ATOM 13222 C CA . VAL A 1 31 ? 0.664 -4.681 -1.188 1.00 2.44 31 VAL A CA 14
ATOM 13223 C C . VAL A 1 31 ? 1.212 -6.045 -0.764 1.00 15.21 31 VAL A C 14
ATOM 13224 O O . VAL A 1 31 ? 0.477 -7.031 -0.745 1.00 55.51 31 VAL A O 14
ATOM 13237 N N . LYS A 1 32 ? 2.500 -6.106 -0.450 1.00 52.42 32 LYS A N 14
ATOM 13238 C CA . LYS A 1 32 ? 3.121 -7.342 -0.108 1.00 22.32 32 LYS A CA 14
ATOM 13239 C C . LYS A 1 32 ? 3.443 -7.474 1.368 1.00 12.11 32 LYS A C 14
ATOM 13240 O O . LYS A 1 32 ? 3.271 -8.541 1.953 1.00 44.41 32 LYS A O 14
ATOM 13259 N N . ARG A 1 33 ? 3.898 -6.409 1.974 1.00 73.53 33 ARG A N 14
ATOM 13260 C CA . ARG A 1 33 ? 4.281 -6.430 3.350 1.00 62.33 33 ARG A CA 14
ATOM 13261 C C . ARG A 1 33 ? 3.947 -5.108 3.991 1.00 11.45 33 ARG A C 14
ATOM 13262 O O . ARG A 1 33 ? 4.090 -4.070 3.357 1.00 35.15 33 ARG A O 14
ATOM 13283 N N . VAL A 1 34 ? 3.500 -5.147 5.221 1.00 31.34 34 VAL A N 14
ATOM 13284 C CA . VAL A 1 34 ? 3.216 -3.950 5.967 1.00 70.12 34 VAL A CA 14
ATOM 13285 C C . VAL A 1 34 ? 3.907 -3.996 7.303 1.00 64.41 34 VAL A C 14
ATOM 13286 O O . VAL A 1 34 ? 3.690 -4.922 8.104 1.00 33.52 34 VAL A O 14
ATOM 13299 N N . ASP A 1 35 ? 4.745 -3.030 7.526 1.00 55.10 35 ASP A N 14
ATOM 13300 C CA . ASP A 1 35 ? 5.433 -2.877 8.782 1.00 15.42 35 ASP A CA 14
ATOM 13301 C C . ASP A 1 35 ? 5.102 -1.506 9.284 1.00 14.05 35 ASP A C 14
ATOM 13302 O O . ASP A 1 35 ? 4.718 -0.640 8.493 1.00 72.43 35 ASP A O 14
ATOM 13311 N N . SER A 1 36 ? 5.252 -1.269 10.549 1.00 50.32 36 SER A N 14
ATOM 13312 C CA . SER A 1 36 ? 4.824 -0.020 11.099 1.00 32.42 36 SER A CA 14
ATOM 13313 C C . SER A 1 36 ? 5.852 1.096 10.871 1.00 35.54 36 SER A C 14
ATOM 13314 O O . SER A 1 36 ? 6.694 1.356 11.725 1.00 12.11 36 SER A O 14
ATOM 13322 N N . LYS A 1 37 ? 5.813 1.633 9.637 1.00 43.32 37 LYS A N 14
ATOM 13323 C CA . LYS A 1 37 ? 6.571 2.807 9.116 1.00 13.42 37 LYS A CA 14
ATOM 13324 C C . LYS A 1 37 ? 6.607 2.812 7.608 1.00 3.02 37 LYS A C 14
ATOM 13325 O O . LYS A 1 37 ? 6.573 3.861 6.981 1.00 3.14 37 LYS A O 14
ATOM 13344 N N . SER A 1 38 ? 6.634 1.654 7.018 1.00 42.22 38 SER A N 14
ATOM 13345 C CA . SER A 1 38 ? 6.687 1.567 5.588 1.00 20.50 38 SER A CA 14
ATOM 13346 C C . SER A 1 38 ? 6.076 0.281 5.097 1.00 21.14 38 SER A C 14
ATOM 13347 O O . SER A 1 38 ? 5.887 -0.658 5.871 1.00 15.30 38 SER A O 14
ATOM 13355 N N . VAL A 1 39 ? 5.781 0.247 3.832 1.00 13.21 39 VAL A N 14
ATOM 13356 C CA . VAL A 1 39 ? 5.120 -0.860 3.213 1.00 62.40 39 VAL A CA 14
ATOM 13357 C C . VAL A 1 39 ? 5.843 -1.273 1.961 1.00 23.42 39 VAL A C 14
ATOM 13358 O O . VAL A 1 39 ? 6.261 -0.426 1.178 1.00 42.13 39 VAL A O 14
ATOM 13371 N N . LYS A 1 40 ? 5.991 -2.556 1.784 1.00 33.13 40 LYS A N 14
ATOM 13372 C CA . LYS A 1 40 ? 6.592 -3.092 0.602 1.00 51.33 40 LYS A CA 14
ATOM 13373 C C . LYS A 1 40 ? 5.488 -3.569 -0.321 1.00 40.32 40 LYS A C 14
ATOM 13374 O O . LYS A 1 40 ? 4.585 -4.314 0.097 1.00 71.14 40 LYS A O 14
ATOM 13393 N N . VAL A 1 41 ? 5.551 -3.149 -1.539 1.00 1.35 41 VAL A N 14
ATOM 13394 C CA . VAL A 1 41 ? 4.548 -3.447 -2.515 1.00 63.45 41 VAL A CA 14
ATOM 13395 C C . VAL A 1 41 ? 5.171 -4.089 -3.742 1.00 11.44 41 VAL A C 14
ATOM 13396 O O . VAL A 1 41 ? 6.393 -4.125 -3.884 1.00 52.30 41 VAL A O 14
ATOM 13409 N N . GLU A 1 42 ? 4.324 -4.585 -4.603 1.00 4.54 42 GLU A N 14
ATOM 13410 C CA . GLU A 1 42 ? 4.718 -5.254 -5.817 1.00 3.33 42 GLU A CA 14
ATOM 13411 C C . GLU A 1 42 ? 4.207 -4.445 -6.979 1.00 61.40 42 GLU A C 14
ATOM 13412 O O . GLU A 1 42 ? 2.989 -4.198 -7.071 1.00 24.12 42 GLU A O 14
ATOM 13424 N N . ARG A 1 43 ? 5.079 -3.996 -7.834 1.00 72.42 43 ARG A N 14
ATOM 13425 C CA . ARG A 1 43 ? 4.618 -3.396 -9.052 1.00 61.24 43 ARG A CA 14
ATOM 13426 C C . ARG A 1 43 ? 5.446 -3.844 -10.226 1.00 70.03 43 ARG A C 14
ATOM 13427 O O . ARG A 1 43 ? 6.649 -3.575 -10.301 1.00 3.02 43 ARG A O 14
ATOM 13448 N N . ASN A 1 44 ? 4.799 -4.576 -11.114 1.00 74.35 44 ASN A N 14
ATOM 13449 C CA . ASN A 1 44 ? 5.396 -5.072 -12.366 1.00 64.23 44 ASN A CA 14
ATOM 13450 C C . ASN A 1 44 ? 6.561 -6.005 -12.071 1.00 61.22 44 ASN A C 14
ATOM 13451 O O . ASN A 1 44 ? 7.508 -6.106 -12.854 1.00 3.54 44 ASN A O 14
ATOM 13462 N N . GLY A 1 45 ? 6.458 -6.726 -10.977 1.00 42.30 45 GLY A N 14
ATOM 13463 C CA . GLY A 1 45 ? 7.489 -7.667 -10.605 1.00 75.01 45 GLY A CA 14
ATOM 13464 C C . GLY A 1 45 ? 8.610 -7.029 -9.812 1.00 71.44 45 GLY A C 14
ATOM 13465 O O . GLY A 1 45 ? 9.657 -7.656 -9.585 1.00 50.51 45 GLY A O 14
ATOM 13469 N N . GLN A 1 46 ? 8.419 -5.793 -9.413 1.00 31.05 46 GLN A N 14
ATOM 13470 C CA . GLN A 1 46 ? 9.399 -5.092 -8.624 1.00 55.21 46 GLN A CA 14
ATOM 13471 C C . GLN A 1 46 ? 8.905 -4.864 -7.235 1.00 54.02 46 GLN A C 14
ATOM 13472 O O . GLN A 1 46 ? 7.781 -4.375 -7.027 1.00 22.50 46 GLN A O 14
ATOM 13486 N N . ASP A 1 47 ? 9.743 -5.205 -6.297 1.00 53.34 47 ASP A N 14
ATOM 13487 C CA . ASP A 1 47 ? 9.462 -5.008 -4.892 1.00 3.43 47 ASP A CA 14
ATOM 13488 C C . ASP A 1 47 ? 9.866 -3.599 -4.544 1.00 62.44 47 ASP A C 14
ATOM 13489 O O . ASP A 1 47 ? 11.048 -3.235 -4.679 1.00 4.23 47 ASP A O 14
ATOM 13498 N N . LEU A 1 48 ? 8.927 -2.808 -4.133 1.00 45.23 48 LEU A N 14
ATOM 13499 C CA . LEU A 1 48 ? 9.186 -1.423 -3.807 1.00 41.02 48 LEU A CA 14
ATOM 13500 C C . LEU A 1 48 ? 8.615 -1.069 -2.459 1.00 61.45 48 LEU A C 14
ATOM 13501 O O . LEU A 1 48 ? 7.609 -1.604 -2.065 1.00 72.32 48 LEU A O 14
ATOM 13517 N N . GLU A 1 49 ? 9.269 -0.188 -1.757 1.00 61.20 49 GLU A N 14
ATOM 13518 C CA . GLU A 1 49 ? 8.824 0.227 -0.443 1.00 32.41 49 GLU A CA 14
ATOM 13519 C C . GLU A 1 49 ? 8.360 1.665 -0.438 1.00 41.12 49 GLU A C 14
ATOM 13520 O O . GLU A 1 49 ? 8.984 2.536 -1.050 1.00 1.14 49 GLU A O 14
ATOM 13532 N N . ILE A 1 50 ? 7.277 1.906 0.251 1.00 43.23 50 ILE A N 14
ATOM 13533 C CA . ILE A 1 50 ? 6.673 3.209 0.341 1.00 2.10 50 ILE A CA 14
ATOM 13534 C C . ILE A 1 50 ? 6.527 3.590 1.810 1.00 44.24 50 ILE A C 14
ATOM 13535 O O . ILE A 1 50 ? 6.273 2.733 2.657 1.00 31.22 50 ILE A O 14
ATOM 13551 N N . SER A 1 51 ? 6.701 4.846 2.095 1.00 31.21 51 SER A N 14
ATOM 13552 C CA . SER A 1 51 ? 6.669 5.366 3.446 1.00 52.52 51 SER A CA 14
ATOM 13553 C C . SER A 1 51 ? 5.222 5.621 3.891 1.00 0.44 51 SER A C 14
ATOM 13554 O O . SER A 1 51 ? 4.493 6.369 3.237 1.00 50.42 51 SER A O 14
ATOM 13562 N N . LEU A 1 52 ? 4.829 5.031 5.009 1.00 62.31 52 LEU A N 14
ATOM 13563 C CA . LEU A 1 52 ? 3.465 5.155 5.537 1.00 53.32 52 LEU A CA 14
ATOM 13564 C C 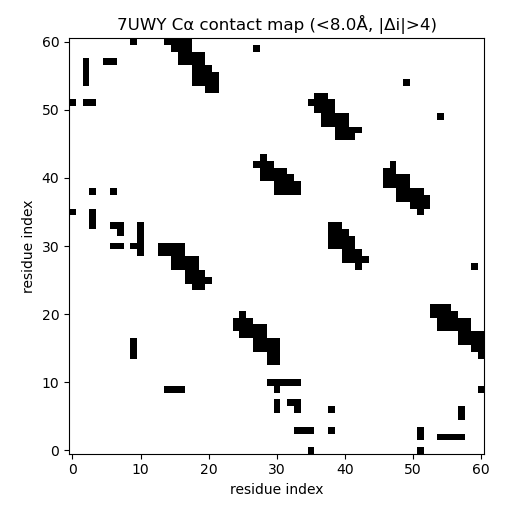. LEU A 1 52 ? 3.090 6.575 5.889 1.00 41.25 52 LEU A C 14
ATOM 13565 O O . LEU A 1 52 ? 1.933 6.955 5.788 1.00 20.43 52 LEU A O 14
ATOM 13581 N N . ASP A 1 53 ? 4.062 7.361 6.280 1.00 71.21 53 ASP A N 14
ATOM 13582 C CA . ASP A 1 53 ? 3.809 8.750 6.662 1.00 41.04 53 ASP A CA 14
ATOM 13583 C C . ASP A 1 53 ? 3.596 9.623 5.442 1.00 32.14 53 ASP A C 14
ATOM 13584 O O . ASP A 1 53 ? 3.169 10.760 5.550 1.00 71.22 53 ASP A O 14
ATOM 13593 N N . GLN A 1 54 ? 3.907 9.090 4.278 1.00 12.54 54 GLN A N 14
ATOM 13594 C CA . GLN A 1 54 ? 3.732 9.822 3.034 1.00 4.21 54 GLN A CA 14
ATOM 13595 C C . GLN A 1 54 ? 2.484 9.336 2.341 1.00 1.54 54 GLN A C 14
ATOM 13596 O O . GLN A 1 54 ? 1.982 9.975 1.449 1.00 70.20 54 GLN A O 14
ATOM 13610 N N . ILE A 1 55 ? 2.021 8.190 2.746 1.00 5.02 55 ILE A N 14
ATOM 13611 C CA . ILE A 1 55 ? 0.787 7.623 2.219 1.00 54.43 55 ILE A CA 14
ATOM 13612 C C . ILE A 1 55 ? -0.411 8.232 2.956 1.00 11.23 55 ILE A C 14
ATOM 13613 O O . ILE A 1 55 ? -0.398 8.345 4.185 1.00 32.13 55 ILE A O 14
ATOM 13629 N N . THR A 1 56 ? -1.427 8.634 2.220 1.00 4.31 56 THR A N 14
ATOM 13630 C CA . THR A 1 56 ? -2.587 9.227 2.827 1.00 32.22 56 THR A CA 14
ATOM 13631 C C . THR A 1 56 ? -3.763 8.234 2.925 1.00 24.02 56 THR A C 14
ATOM 13632 O O . THR A 1 56 ? -4.393 8.112 3.983 1.00 13.13 56 THR A O 14
ATOM 13643 N N . HIS A 1 57 ? -4.031 7.486 1.844 1.00 20.43 57 HIS A N 14
ATOM 13644 C CA . HIS A 1 57 ? -5.198 6.583 1.811 1.00 20.24 57 HIS A CA 14
ATOM 13645 C C . HIS A 1 57 ? -5.171 5.575 0.652 1.00 65.12 57 HIS A C 14
ATOM 13646 O O . HIS A 1 57 ? -4.503 5.793 -0.375 1.00 30.13 57 HIS A O 14
ATOM 13661 N N . VAL A 1 58 ? -5.930 4.495 0.831 1.00 53.34 58 VAL A N 14
ATOM 13662 C CA . VAL A 1 58 ? -6.029 3.366 -0.108 1.00 23.35 58 VAL A CA 14
ATOM 13663 C C . VAL A 1 58 ? -7.383 3.352 -0.819 1.00 64.32 58 VAL A C 14
ATOM 13664 O O . VAL A 1 58 ? -8.421 3.582 -0.194 1.00 42.11 58 VAL A O 14
ATOM 13677 N N . ASP A 1 59 ? -7.363 3.115 -2.113 1.00 41.24 59 ASP A N 14
ATOM 13678 C CA . ASP A 1 59 ? -8.590 2.958 -2.912 1.00 53.41 59 ASP A CA 14
ATOM 13679 C C . ASP A 1 59 ? -8.370 1.869 -3.951 1.00 73.02 59 ASP A C 14
ATOM 13680 O O . ASP A 1 59 ? -7.255 1.460 -4.147 1.00 32.42 59 ASP A O 14
ATOM 13689 N N . GLY A 1 60 ? -9.417 1.388 -4.584 1.00 34.20 60 GLY A N 14
ATOM 13690 C CA . GLY A 1 60 ? -9.242 0.443 -5.685 1.00 35.11 60 GLY A CA 14
ATOM 13691 C C . GLY A 1 60 ? -9.367 -0.999 -5.285 1.00 1.34 60 GLY A C 14
ATOM 13692 O O . GLY A 1 60 ? -8.963 -1.887 -6.037 1.00 71.12 60 GLY A O 14
ATOM 13696 N N . TRP A 1 61 ? -9.931 -1.224 -4.120 1.00 23.03 61 TRP A N 14
ATOM 13697 C CA . TRP A 1 61 ? -10.151 -2.579 -3.585 1.00 14.12 61 TRP A CA 14
ATOM 13698 C C . TRP A 1 61 ? -10.911 -3.461 -4.581 1.00 10.22 61 TRP A C 14
ATOM 13699 O O . TRP A 1 61 ? -10.304 -4.393 -5.156 1.00 37.35 61 TRP A O 14
ATOM 13721 N N . SER A 1 1 ? 0.389 7.483 10.442 1.00 33.40 1 SER A N 15
ATOM 13722 C CA . SER A 1 1 ? 0.626 6.091 10.127 1.00 21.02 1 SER A CA 15
ATOM 13723 C C . SER A 1 1 ? -0.650 5.221 10.280 1.00 40.02 1 SER A C 15
ATOM 13724 O O . SER A 1 1 ? -0.560 3.990 10.351 1.00 53.02 1 SER A O 15
ATOM 13734 N N . GLU A 1 2 ? -1.838 5.843 10.286 1.00 14.03 2 GLU A N 15
ATOM 13735 C CA . GLU A 1 2 ? -3.094 5.087 10.467 1.00 62.33 2 GLU A CA 15
ATOM 13736 C C . GLU A 1 2 ? -3.412 4.229 9.245 1.00 51.04 2 GLU A C 15
ATOM 13737 O O . GLU A 1 2 ? -4.047 3.181 9.355 1.00 62.01 2 GLU A O 15
ATOM 13749 N N . VAL A 1 3 ? -2.936 4.674 8.096 1.00 5.44 3 VAL A N 15
ATOM 13750 C CA . VAL A 1 3 ? -3.170 4.005 6.829 1.00 31.21 3 VAL A CA 15
ATOM 13751 C C . VAL A 1 3 ? -2.600 2.571 6.836 1.00 54.34 3 VAL A C 15
ATOM 13752 O O . VAL A 1 3 ? -3.078 1.712 6.125 1.00 52.11 3 VAL A O 15
ATOM 13765 N N . GLU A 1 4 ? -1.551 2.356 7.640 1.00 21.15 4 GLU A N 15
ATOM 13766 C CA . GLU A 1 4 ? -0.876 1.045 7.799 1.00 32.24 4 GLU A CA 15
ATOM 13767 C C . GLU A 1 4 ? -1.904 -0.066 8.020 1.00 43.53 4 GLU A C 15
ATOM 13768 O O . GLU A 1 4 ? -1.781 -1.156 7.460 1.00 3.10 4 GLU A O 15
ATOM 13780 N N . THR A 1 5 ? -2.929 0.235 8.790 1.00 44.30 5 THR A N 15
ATOM 13781 C CA . THR A 1 5 ? -3.980 -0.719 9.094 1.00 23.23 5 THR A CA 15
ATOM 13782 C C . THR A 1 5 ? -4.714 -1.124 7.794 1.00 15.22 5 THR A C 15
ATOM 13783 O O . THR A 1 5 ? -5.104 -2.286 7.600 1.00 32.23 5 THR A O 15
ATOM 13794 N N . VAL A 1 6 ? -4.836 -0.163 6.907 1.00 33.22 6 VAL A N 15
ATOM 13795 C CA . VAL A 1 6 ? -5.529 -0.310 5.646 1.00 63.54 6 VAL A CA 15
ATOM 13796 C C . VAL A 1 6 ? -4.691 -1.140 4.679 1.00 11.14 6 VAL A C 15
ATOM 13797 O O . VAL A 1 6 ? -5.200 -2.035 4.002 1.00 12.30 6 VAL A O 15
ATOM 13810 N N . LEU A 1 7 ? -3.394 -0.851 4.632 1.00 32.41 7 LEU A N 15
ATOM 13811 C CA . LEU A 1 7 ? -2.471 -1.633 3.795 1.00 13.13 7 LEU A CA 15
ATOM 13812 C C . LEU A 1 7 ? -2.470 -3.097 4.208 1.00 62.22 7 LEU A C 15
ATOM 13813 O O . LEU A 1 7 ? -2.413 -3.982 3.362 1.00 74.23 7 LEU A O 15
ATOM 13829 N N . ARG A 1 8 ? -2.543 -3.341 5.517 1.00 41.00 8 ARG A N 15
ATOM 13830 C CA . ARG A 1 8 ? -2.611 -4.709 6.055 1.00 62.32 8 ARG A CA 15
ATOM 13831 C C . ARG A 1 8 ? -3.846 -5.414 5.522 1.00 73.34 8 ARG A C 15
ATOM 13832 O O . ARG A 1 8 ? -3.788 -6.568 5.123 1.00 32.13 8 ARG A O 15
ATOM 13853 N N . LYS A 1 9 ? -4.949 -4.681 5.508 1.00 32.02 9 LYS A N 15
ATOM 13854 C CA . LYS A 1 9 ? -6.231 -5.163 5.023 1.00 64.31 9 LYS A CA 15
ATOM 13855 C C . LYS A 1 9 ? -6.128 -5.610 3.559 1.00 61.20 9 LYS A C 15
ATOM 13856 O O . LYS A 1 9 ? -6.604 -6.693 3.186 1.00 33.02 9 LYS A O 15
ATOM 13875 N N . ALA A 1 10 ? -5.503 -4.784 2.754 1.00 71.43 10 ALA A N 15
ATOM 13876 C CA . ALA A 1 10 ? -5.287 -5.094 1.353 1.00 5.14 10 ALA A CA 15
ATOM 13877 C C . ALA A 1 10 ? -4.331 -6.278 1.201 1.00 4.01 10 ALA A C 15
ATOM 13878 O O . ALA A 1 10 ? -4.593 -7.199 0.435 1.00 4.50 10 ALA A O 15
ATOM 13885 N N . ALA A 1 11 ? -3.249 -6.255 1.962 1.00 0.12 11 ALA A N 15
ATOM 13886 C CA . ALA A 1 11 ? -2.221 -7.300 1.935 1.00 43.24 11 ALA A CA 15
ATOM 13887 C C . ALA A 1 11 ? -2.793 -8.661 2.294 1.00 52.00 11 ALA A C 15
ATOM 13888 O O . ALA A 1 11 ? -2.505 -9.663 1.638 1.00 64.34 11 ALA A O 15
ATOM 13895 N N . GLU A 1 12 ? -3.617 -8.673 3.325 1.00 4.54 12 GLU A N 15
ATOM 13896 C CA . GLU A 1 12 ? -4.250 -9.871 3.858 1.00 53.33 12 GLU A CA 15
ATOM 13897 C C . GLU A 1 12 ? -5.051 -10.576 2.755 1.00 51.32 12 GLU A C 15
ATOM 13898 O O . GLU A 1 12 ? -5.010 -11.798 2.618 1.00 22.21 12 GLU A O 15
ATOM 13910 N N . ARG A 1 13 ? -5.718 -9.796 1.944 1.00 75.24 13 ARG A N 15
ATOM 13911 C CA . ARG A 1 13 ? -6.549 -10.332 0.891 1.00 74.12 13 ARG A CA 15
ATOM 13912 C C . ARG A 1 13 ? -5.871 -10.313 -0.474 1.00 63.33 13 ARG A C 15
ATOM 13913 O O . ARG A 1 13 ? -6.524 -10.564 -1.496 1.00 71.33 13 ARG A O 15
ATOM 13934 N N . ASN A 1 14 ? -4.556 -10.021 -0.488 1.00 71.03 14 ASN A N 15
ATOM 13935 C CA . ASN A 1 14 ? -3.732 -10.025 -1.730 1.00 24.24 14 ASN A CA 15
ATOM 13936 C C . ASN A 1 14 ? -4.305 -8.994 -2.719 1.00 33.44 14 ASN A C 15
ATOM 13937 O O . ASN A 1 14 ? -4.241 -9.139 -3.933 1.00 63.04 14 ASN A O 15
ATOM 13948 N N . LYS A 1 15 ? -4.822 -7.935 -2.176 1.00 2.21 15 LYS A N 15
ATOM 13949 C CA . LYS A 1 15 ? -5.458 -6.910 -2.953 1.00 41.14 15 LYS A CA 15
ATOM 13950 C C . LYS A 1 15 ? -4.470 -6.013 -3.651 1.00 20.51 15 LYS A C 15
ATOM 13951 O O . LYS A 1 15 ? -3.474 -5.568 -3.068 1.00 22.11 15 LYS A O 15
ATOM 13970 N N . THR A 1 16 ? -4.742 -5.785 -4.891 1.00 30.34 16 THR A N 15
ATOM 13971 C CA . THR A 1 16 ? -4.026 -4.835 -5.667 1.00 51.44 16 THR A CA 15
ATOM 13972 C C . THR A 1 16 ? -4.836 -3.553 -5.583 1.00 2.41 16 THR A C 15
ATOM 13973 O O . THR A 1 16 ? -6.029 -3.545 -5.894 1.00 21.31 16 THR A O 15
ATOM 13984 N N . VAL A 1 17 ? -4.211 -2.496 -5.173 1.00 21.32 17 VAL A N 15
ATOM 13985 C CA . VAL A 1 17 ? -4.906 -1.261 -4.870 1.00 25.22 17 VAL A CA 15
ATOM 13986 C C . VAL A 1 17 ? -4.120 -0.058 -5.345 1.00 12.43 17 VAL A C 15
ATOM 13987 O O . VAL A 1 17 ? -2.945 -0.171 -5.720 1.00 34.13 17 VAL A O 15
ATOM 14000 N N . ASP A 1 18 ? -4.763 1.077 -5.317 1.00 12.51 18 ASP A N 15
ATOM 14001 C CA . ASP A 1 18 ? -4.157 2.335 -5.642 1.00 22.24 18 ASP A CA 15
ATOM 14002 C C . ASP A 1 18 ? -3.766 3.002 -4.353 1.00 73.04 18 ASP A C 15
ATOM 14003 O O . ASP A 1 18 ? -4.603 3.193 -3.453 1.00 15.03 18 ASP A O 15
ATOM 14012 N N . ILE A 1 19 ? -2.537 3.367 -4.247 1.00 71.24 19 ILE A N 15
ATOM 14013 C CA . ILE A 1 19 ? -2.049 4.042 -3.083 1.00 4.45 19 ILE A CA 15
ATOM 14014 C C . ILE A 1 19 ? -1.896 5.509 -3.380 1.00 24.25 19 ILE A C 15
ATOM 14015 O O . ILE A 1 19 ? -1.226 5.893 -4.338 1.00 72.21 19 ILE A O 15
ATOM 14031 N N . HIS A 1 20 ? -2.530 6.322 -2.582 1.00 23.21 20 HIS A N 15
ATOM 14032 C CA . HIS A 1 20 ? -2.465 7.750 -2.756 1.00 35.33 20 HIS A CA 15
ATOM 14033 C C . HIS A 1 20 ? -1.442 8.315 -1.818 1.00 52.33 20 HIS A C 15
ATOM 14034 O O . HIS A 1 20 ? -1.492 8.065 -0.609 1.00 53.24 20 HIS A O 15
ATOM 14049 N N . THR A 1 21 ? -0.514 9.040 -2.356 1.00 73.14 21 THR A N 15
ATOM 14050 C CA . THR A 1 21 ? 0.529 9.628 -1.573 1.00 42.43 21 THR A CA 15
ATOM 14051 C C . THR A 1 21 ? 0.221 11.096 -1.275 1.00 71.33 21 THR A C 15
ATOM 14052 O O . THR A 1 21 ? -0.677 11.705 -1.888 1.00 51.15 21 THR A O 15
ATOM 14063 N N . LYS A 1 22 ? 0.970 11.649 -0.355 1.00 61.40 22 LYS A N 15
ATOM 14064 C CA . LYS A 1 22 ? 0.842 13.022 0.085 1.00 30.02 22 LYS A CA 15
ATOM 14065 C C . LYS A 1 22 ? 1.332 13.972 -1.018 1.00 52.24 22 LYS A C 15
ATOM 14066 O O . LYS A 1 22 ? 1.032 15.162 -1.023 1.00 34.02 22 LYS A O 15
ATOM 14085 N N . SER A 1 23 ? 2.081 13.421 -1.955 1.00 12.10 23 SER A N 15
ATOM 14086 C CA . SER A 1 23 ? 2.576 14.167 -3.091 1.00 4.13 23 SER A CA 15
ATOM 14087 C C . SER A 1 23 ? 1.492 14.280 -4.168 1.00 74.22 23 SER A C 15
ATOM 14088 O O . SER A 1 23 ? 1.667 14.974 -5.172 1.00 64.53 23 SER A O 15
ATOM 14096 N N . GLY A 1 24 ? 0.377 13.597 -3.949 1.00 24.40 24 GLY A N 15
ATOM 14097 C CA . GLY A 1 24 ? -0.709 13.617 -4.897 1.00 52.30 24 GLY A CA 15
ATOM 14098 C C . GLY A 1 24 ? -0.534 12.562 -5.953 1.00 2.33 24 GLY A C 15
ATOM 14099 O O . GLY A 1 24 ? -1.233 12.548 -6.950 1.00 14.11 24 GLY A O 15
ATOM 14103 N N . THR A 1 25 ? 0.394 11.678 -5.724 1.00 32.41 25 THR A N 15
ATOM 14104 C CA . THR A 1 25 ? 0.701 10.644 -6.662 1.00 24.15 25 THR A CA 15
ATOM 14105 C C . THR A 1 25 ? -0.064 9.361 -6.292 1.00 13.43 25 THR A C 15
ATOM 14106 O O . THR A 1 25 ? -0.052 8.938 -5.127 1.00 73.45 25 THR A O 15
ATOM 14117 N N . THR A 1 26 ? -0.722 8.770 -7.253 1.00 11.13 26 THR A N 15
ATOM 14118 C CA . THR A 1 26 ? -1.431 7.538 -7.047 1.00 61.43 26 THR A CA 15
ATOM 14119 C C . THR A 1 26 ? -0.640 6.403 -7.684 1.00 10.40 26 THR A C 15
ATOM 14120 O O . THR A 1 26 ? -0.336 6.444 -8.876 1.00 23.02 26 THR A O 15
ATOM 14131 N N . VAL A 1 27 ? -0.279 5.426 -6.898 1.00 60.15 27 VAL A N 15
ATOM 14132 C CA . VAL A 1 27 ? 0.499 4.313 -7.388 1.00 30.24 27 VAL A CA 15
ATOM 14133 C C . VAL A 1 27 ? -0.281 3.017 -7.168 1.00 75.44 27 VAL A C 15
ATOM 14134 O O . VAL A 1 27 ? -0.600 2.675 -6.034 1.00 73.44 27 VAL A O 15
ATOM 14147 N N . ARG A 1 28 ? -0.610 2.320 -8.238 1.00 70.21 28 ARG A N 15
ATOM 14148 C CA . ARG A 1 28 ? -1.335 1.063 -8.119 1.00 73.21 28 ARG A CA 15
ATOM 14149 C C . ARG A 1 28 ? -0.358 -0.085 -8.032 1.00 25.42 28 ARG A C 15
ATOM 14150 O O . ARG A 1 28 ? 0.490 -0.271 -8.923 1.00 1.43 28 ARG A O 15
ATOM 14171 N N . VAL A 1 29 ? -0.464 -0.829 -6.955 1.00 63.30 29 VAL A N 15
ATOM 14172 C CA . VAL A 1 29 ? 0.450 -1.912 -6.626 1.00 1.14 29 VAL A CA 15
ATOM 14173 C C . VAL A 1 29 ? -0.282 -3.025 -5.887 1.00 22.00 29 VAL A C 15
ATOM 14174 O O . VAL A 1 29 ? -1.450 -2.872 -5.514 1.00 2.34 29 VAL A O 15
ATOM 14187 N N . ASN A 1 30 ? 0.405 -4.123 -5.672 1.00 12.32 30 ASN A N 15
ATOM 14188 C CA . ASN A 1 30 ? -0.109 -5.207 -4.852 1.00 31.12 30 ASN A CA 15
ATOM 14189 C C . ASN A 1 30 ? 0.685 -5.190 -3.559 1.00 20.54 30 ASN A C 15
ATOM 14190 O O . ASN A 1 30 ? 1.911 -5.072 -3.603 1.00 44.24 30 ASN A O 15
ATOM 14201 N N . VAL A 1 31 ? 0.021 -5.272 -2.423 1.00 31.31 31 VAL A N 15
ATOM 14202 C CA . VAL A 1 31 ? 0.726 -5.158 -1.149 1.00 3.13 31 VAL A CA 15
ATOM 14203 C C . VAL A 1 31 ? 1.427 -6.470 -0.786 1.00 75.11 31 VAL A C 15
ATOM 14204 O O . VAL A 1 31 ? 0.788 -7.513 -0.618 1.00 54.42 31 VAL A O 15
ATOM 14217 N N . LYS A 1 32 ? 2.736 -6.398 -0.652 1.00 33.51 32 LYS A N 15
ATOM 14218 C CA . LYS A 1 32 ? 3.562 -7.545 -0.388 1.00 72.11 32 LYS A CA 15
ATOM 14219 C C . LYS A 1 32 ? 3.802 -7.734 1.101 1.00 3.01 32 LYS A C 15
ATOM 14220 O O . LYS A 1 32 ? 3.831 -8.862 1.595 1.00 42.14 32 LYS A O 15
ATOM 14239 N N . ARG A 1 33 ? 3.982 -6.643 1.797 1.00 51.42 33 ARG A N 15
ATOM 14240 C CA . ARG A 1 33 ? 4.311 -6.658 3.216 1.00 45.34 33 ARG A CA 15
ATOM 14241 C C . ARG A 1 33 ? 4.012 -5.308 3.831 1.00 75.52 33 ARG A C 15
ATOM 14242 O O . ARG A 1 33 ? 4.245 -4.290 3.206 1.00 44.21 33 ARG A O 15
ATOM 14263 N N . VAL A 1 34 ? 3.531 -5.304 5.054 1.00 21.23 34 VAL A N 15
ATOM 14264 C CA . VAL A 1 34 ? 3.265 -4.070 5.763 1.00 11.10 34 VAL A CA 15
ATOM 14265 C C . VAL A 1 34 ? 4.023 -4.047 7.062 1.00 22.41 34 VAL A C 15
ATOM 14266 O O . VAL A 1 34 ? 3.847 -4.919 7.911 1.00 32.44 34 VAL A O 15
ATOM 14279 N N . ASP A 1 35 ? 4.865 -3.082 7.205 1.00 10.04 35 ASP A N 15
ATOM 14280 C CA . ASP A 1 35 ? 5.584 -2.871 8.449 1.00 10.11 35 ASP A CA 15
ATOM 14281 C C . ASP A 1 35 ? 5.256 -1.506 8.985 1.00 23.11 35 ASP A C 15
ATOM 14282 O O . ASP A 1 35 ? 4.636 -0.726 8.307 1.00 13.42 35 ASP A O 15
ATOM 14291 N N . SER A 1 36 ? 5.679 -1.206 10.181 1.00 15.21 36 SER A N 15
ATOM 14292 C CA . SER A 1 36 ? 5.267 0.025 10.832 1.00 23.50 36 SER A CA 15
ATOM 14293 C C . SER A 1 36 ? 6.052 1.289 10.422 1.00 25.34 36 SER A C 15
ATOM 14294 O O . SER A 1 36 ? 5.856 2.361 10.999 1.00 42.21 36 SER A O 15
ATOM 14302 N N . LYS A 1 37 ? 6.900 1.191 9.441 1.00 2.11 37 LYS A N 15
ATOM 14303 C CA . LYS A 1 37 ? 7.586 2.384 8.945 1.00 31.32 37 LYS A CA 15
ATOM 14304 C C . LYS A 1 37 ? 7.252 2.616 7.490 1.00 32.55 37 LYS A C 15
ATOM 14305 O O . LYS A 1 37 ? 7.115 3.751 7.027 1.00 4.43 37 LYS A O 15
ATOM 14324 N N . SER A 1 38 ? 7.094 1.561 6.789 1.00 50.11 38 SER A N 15
ATOM 14325 C CA . SER A 1 38 ? 6.893 1.600 5.398 1.00 43.45 38 SER A CA 15
ATOM 14326 C C . SER A 1 38 ? 6.227 0.330 4.972 1.00 75.53 38 SER A C 15
ATOM 14327 O O . SER A 1 38 ? 6.143 -0.625 5.754 1.00 34.23 38 SER A O 15
ATOM 14335 N N . VAL A 1 39 ? 5.761 0.303 3.783 1.00 65.35 39 VAL A N 15
ATOM 14336 C CA . VAL A 1 39 ? 5.071 -0.829 3.285 1.00 11.42 39 VAL A CA 15
ATOM 14337 C C . VAL A 1 39 ? 5.700 -1.221 1.972 1.00 62.34 39 VAL A C 15
ATOM 14338 O O . VAL A 1 39 ? 6.070 -0.366 1.154 1.00 23.25 39 VAL A O 15
ATOM 14351 N N . LYS A 1 40 ? 5.864 -2.487 1.807 1.00 53.52 40 LYS A N 15
ATOM 14352 C CA . LYS A 1 40 ? 6.477 -3.035 0.649 1.00 70.22 40 LYS A CA 15
ATOM 14353 C C . LYS A 1 40 ? 5.396 -3.502 -0.280 1.00 70.35 40 LYS A C 15
ATOM 14354 O O . LYS A 1 40 ? 4.548 -4.331 0.083 1.00 3.14 40 LYS A O 15
ATOM 14373 N N . VAL A 1 41 ? 5.411 -2.976 -1.447 1.00 14.04 41 VAL A N 15
ATOM 14374 C CA . VAL A 1 41 ? 4.421 -3.263 -2.428 1.00 54.22 41 VAL A CA 15
ATOM 14375 C C . VAL A 1 41 ? 5.086 -3.703 -3.715 1.00 22.31 41 VAL A C 15
ATOM 14376 O O . VAL A 1 41 ? 6.307 -3.645 -3.830 1.00 1.41 41 VAL A O 15
ATOM 14389 N N . GLU A 1 42 ? 4.301 -4.137 -4.662 1.00 55.23 42 GLU A N 15
ATOM 14390 C CA . GLU A 1 42 ? 4.832 -4.662 -5.889 1.00 63.51 42 GLU A CA 15
ATOM 14391 C C . GLU A 1 42 ? 4.155 -4.076 -7.106 1.00 52.14 42 GLU A C 15
ATOM 14392 O O . GLU A 1 42 ? 2.919 -4.006 -7.179 1.00 32.00 42 GLU A O 15
ATOM 14404 N N . ARG A 1 43 ? 4.967 -3.640 -8.030 1.00 23.32 43 ARG A N 15
ATOM 14405 C CA . ARG A 1 43 ? 4.525 -3.230 -9.342 1.00 34.14 43 ARG A CA 15
ATOM 14406 C C . ARG A 1 43 ? 5.541 -3.639 -10.372 1.00 13.03 43 ARG A C 15
ATOM 14407 O O . ARG A 1 43 ? 6.735 -3.376 -10.214 1.00 61.24 43 ARG A O 15
ATOM 14428 N N . ASN A 1 44 ? 5.061 -4.306 -11.404 1.00 15.35 44 ASN A N 15
ATOM 14429 C CA . ASN A 1 44 ? 5.876 -4.828 -12.521 1.00 61.01 44 ASN A CA 15
ATOM 14430 C C . ASN A 1 44 ? 6.874 -5.861 -12.007 1.00 32.24 44 ASN A C 15
ATOM 14431 O O . ASN A 1 44 ? 7.937 -6.067 -12.590 1.00 21.31 44 ASN A O 15
ATOM 14442 N N . GLY A 1 45 ? 6.481 -6.570 -10.961 1.00 42.42 45 GLY A N 15
ATOM 14443 C CA . GLY A 1 45 ? 7.316 -7.607 -10.389 1.00 2.13 45 GLY A CA 15
ATOM 14444 C C . GLY A 1 45 ? 8.373 -7.084 -9.430 1.00 51.11 45 GLY A C 15
ATOM 14445 O O . GLY A 1 45 ? 9.042 -7.874 -8.745 1.00 73.32 45 GLY A O 15
ATOM 14449 N N . GLN A 1 46 ? 8.529 -5.777 -9.362 1.00 4.00 46 GLN A N 15
ATOM 14450 C CA . GLN A 1 46 ? 9.535 -5.183 -8.510 1.00 20.22 46 GLN A CA 15
ATOM 14451 C C . GLN A 1 46 ? 8.928 -4.711 -7.210 1.00 12.53 46 GLN A C 15
ATOM 14452 O O . GLN A 1 46 ? 7.772 -4.246 -7.181 1.00 33.11 46 GLN A O 15
ATOM 14466 N N . ASP A 1 47 ? 9.691 -4.828 -6.142 1.00 63.04 47 ASP A N 15
ATOM 14467 C CA . ASP A 1 47 ? 9.250 -4.372 -4.847 1.00 53.22 47 ASP A CA 15
ATOM 14468 C C . ASP A 1 47 ? 9.573 -2.916 -4.702 1.00 5.34 47 ASP A C 15
ATOM 14469 O O . ASP A 1 47 ? 10.642 -2.452 -5.124 1.00 70.41 47 ASP A O 15
ATOM 14478 N N . LEU A 1 48 ? 8.653 -2.201 -4.166 1.00 1.34 48 LEU A N 15
ATOM 14479 C CA . LEU A 1 48 ? 8.812 -0.809 -3.893 1.00 55.42 48 LEU A CA 15
ATOM 14480 C C . LEU A 1 48 ? 8.279 -0.537 -2.523 1.00 1.43 48 LEU A C 15
ATOM 14481 O O . LEU A 1 48 ? 7.279 -1.120 -2.125 1.00 4.32 48 LEU A O 15
ATOM 14497 N N . GLU A 1 49 ? 8.952 0.290 -1.786 1.00 62.14 49 GLU A N 15
ATOM 14498 C CA . GLU A 1 49 ? 8.532 0.574 -0.445 1.00 30.43 49 GLU A CA 15
ATOM 14499 C C . GLU A 1 49 ? 8.219 2.031 -0.297 1.00 20.44 49 GLU A C 15
ATOM 14500 O O . GLU A 1 49 ? 8.997 2.892 -0.705 1.00 32.13 49 GLU A O 15
ATOM 14512 N N . ILE A 1 50 ? 7.085 2.304 0.269 1.00 24.30 50 ILE A N 15
ATOM 14513 C CA . ILE A 1 50 ? 6.607 3.654 0.417 1.00 31.12 50 ILE A CA 15
ATOM 14514 C C . ILE A 1 50 ? 6.411 3.950 1.888 1.00 44.21 50 ILE A C 15
ATOM 14515 O O . ILE A 1 50 ? 6.027 3.063 2.664 1.00 1.41 50 ILE A O 15
ATOM 14531 N N . SER A 1 51 ? 6.691 5.163 2.271 1.00 33.53 51 SER A N 15
ATOM 14532 C CA . SER A 1 51 ? 6.615 5.573 3.643 1.00 21.42 51 SER A CA 15
ATOM 14533 C C . SER A 1 51 ? 5.152 5.793 4.034 1.00 24.14 51 SER A C 15
ATOM 14534 O O . SER A 1 51 ? 4.440 6.586 3.412 1.00 4.21 51 SER A O 15
ATOM 14542 N N . LEU A 1 52 ? 4.725 5.094 5.061 1.00 1.10 52 LEU A N 15
ATOM 14543 C CA . LEU A 1 52 ? 3.335 5.065 5.490 1.00 32.53 52 LEU A CA 15
ATOM 14544 C C . LEU A 1 52 ? 2.765 6.407 5.952 1.00 42.35 52 LEU A C 15
ATOM 14545 O O . LEU A 1 52 ? 1.564 6.628 5.854 1.00 21.44 52 LEU A O 15
ATOM 14561 N N . ASP A 1 53 ? 3.595 7.295 6.451 1.00 52.32 53 ASP A N 15
ATOM 14562 C CA . ASP A 1 53 ? 3.091 8.629 6.830 1.00 11.31 53 ASP A CA 15
ATOM 14563 C C . ASP A 1 53 ? 2.988 9.554 5.644 1.00 34.34 53 ASP A C 15
ATOM 14564 O O . ASP A 1 53 ? 2.450 10.653 5.747 1.00 42.21 53 ASP A O 15
ATOM 14573 N N . GLN A 1 54 ? 3.516 9.125 4.511 1.00 2.51 54 GLN A N 15
ATOM 14574 C CA . GLN A 1 54 ? 3.386 9.891 3.285 1.00 32.22 54 GLN A CA 15
ATOM 14575 C C . GLN A 1 54 ? 2.214 9.375 2.506 1.00 64.22 54 GLN A C 15
ATOM 14576 O O . GLN A 1 54 ? 1.714 10.030 1.620 1.00 22.40 54 GLN A O 15
ATOM 14590 N N . ILE A 1 55 ? 1.808 8.189 2.829 1.00 73.43 55 ILE A N 15
ATOM 14591 C CA . ILE A 1 55 ? 0.612 7.618 2.251 1.00 73.21 55 ILE A CA 15
ATOM 14592 C C . ILE A 1 55 ? -0.615 8.224 2.940 1.00 43.40 55 ILE A C 15
ATOM 14593 O O . ILE A 1 55 ? -0.642 8.368 4.176 1.00 41.11 55 ILE A O 15
ATOM 14609 N N . THR A 1 56 ? -1.595 8.623 2.159 1.00 41.12 56 THR A N 15
ATOM 14610 C CA . THR A 1 56 ? -2.766 9.250 2.703 1.00 74.14 56 THR A CA 15
ATOM 14611 C C . THR A 1 56 ? -3.934 8.263 2.841 1.00 5.23 56 THR A C 15
ATOM 14612 O O . THR A 1 56 ? -4.600 8.214 3.882 1.00 13.22 56 THR A O 15
ATOM 14623 N N . HIS A 1 57 ? -4.154 7.455 1.806 1.00 22.32 57 HIS A N 15
ATOM 14624 C CA . HIS A 1 57 ? -5.282 6.520 1.777 1.00 12.33 57 HIS A CA 15
ATOM 14625 C C . HIS A 1 57 ? -5.175 5.549 0.620 1.00 41.32 57 HIS A C 15
ATOM 14626 O O . HIS A 1 57 ? -4.446 5.799 -0.357 1.00 2.35 57 HIS A O 15
ATOM 14641 N N . VAL A 1 58 ? -5.913 4.469 0.722 1.00 51.41 58 VAL A N 15
ATOM 14642 C CA . VAL A 1 58 ? -5.908 3.404 -0.261 1.00 64.42 58 VAL A CA 15
ATOM 14643 C C . VAL A 1 58 ? -7.242 3.357 -1.019 1.00 23.13 58 VAL A C 15
ATOM 14644 O O . VAL A 1 58 ? -8.307 3.584 -0.439 1.00 13.34 58 VAL A O 15
ATOM 14657 N N . ASP A 1 59 ? -7.171 3.096 -2.302 1.00 73.12 59 ASP A N 15
ATOM 14658 C CA . ASP A 1 59 ? -8.344 3.024 -3.162 1.00 5.35 59 ASP A CA 15
ATOM 14659 C C . ASP A 1 59 ? -8.124 1.871 -4.121 1.00 10.12 59 ASP A C 15
ATOM 14660 O O . ASP A 1 59 ? -7.065 1.294 -4.110 1.00 3.20 59 ASP A O 15
ATOM 14669 N N . GLY A 1 60 ? -9.111 1.503 -4.893 1.00 14.22 60 GLY A N 15
ATOM 14670 C CA . GLY A 1 60 ? -8.895 0.489 -5.911 1.00 41.43 60 GLY A CA 15
ATOM 14671 C C . GLY A 1 60 ? -9.095 -0.905 -5.406 1.00 61.21 60 GLY A C 15
ATOM 14672 O O . GLY A 1 60 ? -8.540 -1.859 -5.941 1.00 41.33 60 GLY A O 15
ATOM 14676 N N . TRP A 1 61 ? -9.863 -1.010 -4.370 1.00 21.13 61 TRP A N 15
ATOM 14677 C CA . TRP A 1 61 ? -10.210 -2.280 -3.776 1.00 43.11 61 TRP A CA 15
ATOM 14678 C C . TRP A 1 61 ? -11.138 -3.051 -4.709 1.00 44.12 61 TRP A C 15
ATOM 14679 O O . TRP A 1 61 ? -12.344 -2.716 -4.766 1.00 37.07 61 TRP A O 15
ATOM 14701 N N . SER A 1 1 ? -8.050 3.838 13.103 1.00 52.30 1 SER A N 16
ATOM 14702 C CA . SER A 1 1 ? -7.453 5.153 13.037 1.00 21.32 1 SER A CA 16
ATOM 14703 C C . SER A 1 1 ? -6.113 5.116 12.285 1.00 71.23 1 SER A C 16
ATOM 14704 O O . SER A 1 1 ? -5.346 6.096 12.312 1.00 33.10 1 SER A O 16
ATOM 14714 N N . GLU A 1 2 ? -5.829 4.009 11.595 1.00 41.31 2 GLU A N 16
ATOM 14715 C CA . GLU A 1 2 ? -4.578 3.868 10.891 1.00 63.14 2 GLU A CA 16
ATOM 14716 C C . GLU A 1 2 ? -4.793 3.253 9.523 1.00 42.43 2 GLU A C 16
ATOM 14717 O O . GLU A 1 2 ? -5.378 2.172 9.403 1.00 72.42 2 GLU A O 16
ATOM 14729 N N . VAL A 1 3 ? -4.297 3.926 8.502 1.00 1.44 3 VAL A N 16
ATOM 14730 C CA . VAL A 1 3 ? -4.367 3.429 7.140 1.00 11.21 3 VAL A CA 16
ATOM 14731 C C . VAL A 1 3 ? -3.485 2.183 7.011 1.00 41.53 3 VAL A C 16
ATOM 14732 O O . VAL A 1 3 ? -3.756 1.298 6.229 1.00 41.43 3 VAL A O 16
ATOM 14745 N N . GLU A 1 4 ? -2.428 2.152 7.818 1.00 60.41 4 GLU A N 16
ATOM 14746 C CA . GLU A 1 4 ? -1.469 1.038 7.917 1.00 15.41 4 GLU A CA 16
ATOM 14747 C C . GLU A 1 4 ? -2.188 -0.294 8.048 1.00 15.43 4 GLU A C 16
ATOM 14748 O O . GLU A 1 4 ? -1.900 -1.251 7.327 1.00 5.30 4 GLU A O 16
ATOM 14760 N N . THR A 1 5 ? -3.134 -0.323 8.929 1.00 43.32 5 THR A N 16
ATOM 14761 C CA . THR A 1 5 ? -3.880 -1.516 9.210 1.00 23.33 5 THR A CA 16
ATOM 14762 C C . THR A 1 5 ? -4.736 -1.886 8.002 1.00 3.30 5 THR A C 16
ATOM 14763 O O . THR A 1 5 ? -4.951 -3.069 7.695 1.00 21.11 5 THR A O 16
ATOM 14774 N N . VAL A 1 6 ? -5.184 -0.871 7.316 1.00 14.23 6 VAL A N 16
ATOM 14775 C CA . VAL A 1 6 ? -6.030 -1.020 6.153 1.00 61.22 6 VAL A CA 16
ATOM 14776 C C . VAL A 1 6 ? -5.199 -1.509 4.954 1.00 42.11 6 VAL A C 16
ATOM 14777 O O . VAL A 1 6 ? -5.656 -2.297 4.132 1.00 71.33 6 VAL A O 16
ATOM 14790 N N . LEU A 1 7 ? -3.975 -1.046 4.886 1.00 53.01 7 LEU A N 16
ATOM 14791 C CA . LEU A 1 7 ? -3.026 -1.502 3.877 1.00 23.15 7 LEU A CA 16
ATOM 14792 C C . LEU A 1 7 ? -2.709 -2.965 4.121 1.00 33.54 7 LEU A C 16
ATOM 14793 O O . LEU A 1 7 ? -2.613 -3.766 3.193 1.00 41.44 7 LEU A O 16
ATOM 14809 N N . ARG A 1 8 ? -2.576 -3.307 5.389 1.00 30.34 8 ARG A N 16
ATOM 14810 C CA . ARG A 1 8 ? -2.327 -4.668 5.803 1.00 33.22 8 ARG A CA 16
ATOM 14811 C C . ARG A 1 8 ? -3.541 -5.537 5.440 1.00 13.33 8 ARG A C 16
ATOM 14812 O O . ARG A 1 8 ? -3.402 -6.691 5.086 1.00 73.22 8 ARG A O 16
ATOM 14833 N N . LYS A 1 9 ? -4.719 -4.937 5.505 1.00 21.43 9 LYS A N 16
ATOM 14834 C CA . LYS A 1 9 ? -5.972 -5.570 5.095 1.00 22.23 9 LYS A CA 16
ATOM 14835 C C . LYS A 1 9 ? -5.917 -5.965 3.607 1.00 1.31 9 LYS A C 16
ATOM 14836 O O . LYS A 1 9 ? -6.335 -7.063 3.223 1.00 54.21 9 LYS A O 16
ATOM 14855 N N . ALA A 1 10 ? -5.408 -5.067 2.794 1.00 32.14 10 ALA A N 16
ATOM 14856 C CA . ALA A 1 10 ? -5.232 -5.318 1.374 1.00 34.15 10 ALA A CA 16
ATOM 14857 C C . ALA A 1 10 ? -4.233 -6.455 1.150 1.00 34.22 10 ALA A C 16
ATOM 14858 O O . ALA A 1 10 ? -4.461 -7.331 0.312 1.00 11.22 10 ALA A O 16
ATOM 14865 N N . ALA A 1 11 ? -3.147 -6.448 1.920 1.00 10.14 11 ALA A N 16
ATOM 14866 C CA . ALA A 1 11 ? -2.110 -7.489 1.839 1.00 35.41 11 ALA A CA 16
ATOM 14867 C C . ALA A 1 11 ? -2.688 -8.861 2.165 1.00 22.04 11 ALA A C 16
ATOM 14868 O O . ALA A 1 11 ? -2.339 -9.862 1.533 1.00 24.22 11 ALA A O 16
ATOM 14875 N N . GLU A 1 12 ? -3.591 -8.885 3.135 1.00 14.45 12 GLU A N 16
ATOM 14876 C CA . GLU A 1 12 ? -4.253 -10.121 3.581 1.00 72.35 12 GLU A CA 16
ATOM 14877 C C . GLU A 1 12 ? -4.989 -10.819 2.443 1.00 14.54 12 GLU A C 16
ATOM 14878 O O . GLU A 1 12 ? -5.069 -12.046 2.400 1.00 60.15 12 GLU A O 16
ATOM 14890 N N . ARG A 1 13 ? -5.520 -10.044 1.525 1.00 4.11 13 ARG A N 16
ATOM 14891 C CA . ARG A 1 13 ? -6.244 -10.596 0.393 1.00 43.11 13 ARG A CA 16
ATOM 14892 C C . ARG A 1 13 ? -5.420 -10.514 -0.887 1.00 32.32 13 ARG A C 16
ATOM 14893 O O . ARG A 1 13 ? -5.929 -10.815 -1.975 1.00 43.35 13 ARG A O 16
ATOM 14914 N N . ASN A 1 14 ? -4.147 -10.106 -0.751 1.00 12.15 14 ASN A N 16
ATOM 14915 C CA . ASN A 1 14 ? -3.213 -9.952 -1.892 1.00 32.11 14 ASN A CA 16
ATOM 14916 C C . ASN A 1 14 ? -3.814 -8.942 -2.892 1.00 33.15 14 ASN A C 16
ATOM 14917 O O . ASN A 1 14 ? -3.677 -9.060 -4.093 1.00 41.20 14 ASN A O 16
ATOM 14928 N N . LYS A 1 15 ? -4.445 -7.927 -2.367 1.00 44.24 15 LYS A N 16
ATOM 14929 C CA . LYS A 1 15 ? -5.128 -6.955 -3.191 1.00 65.20 15 LYS A CA 16
ATOM 14930 C C . LYS A 1 15 ? -4.187 -5.937 -3.779 1.00 3.13 15 LYS A C 16
ATOM 14931 O O . LYS A 1 15 ? -3.263 -5.441 -3.117 1.00 41.12 15 LYS A O 16
ATOM 14950 N N . THR A 1 16 ? -4.419 -5.653 -5.018 1.00 71.21 16 THR A N 16
ATOM 14951 C CA . THR A 1 16 ? -3.735 -4.625 -5.705 1.00 54.02 16 THR A CA 16
ATOM 14952 C C . THR A 1 16 ? -4.622 -3.394 -5.597 1.00 10.44 16 THR A C 16
ATOM 14953 O O . THR A 1 16 ? -5.806 -3.453 -5.930 1.00 21.04 16 THR A O 16
ATOM 14964 N N . VAL A 1 17 ? -4.076 -2.319 -5.123 1.00 64.41 17 VAL A N 16
ATOM 14965 C CA . VAL A 1 17 ? -4.840 -1.116 -4.834 1.00 32.22 17 VAL A CA 16
ATOM 14966 C C . VAL A 1 17 ? -4.088 0.099 -5.333 1.00 33.22 17 VAL A C 16
ATOM 14967 O O . VAL A 1 17 ? -2.917 -0.005 -5.730 1.00 12.42 17 VAL A O 16
ATOM 14980 N N . ASP A 1 18 ? -4.736 1.229 -5.320 1.00 73.34 18 ASP A N 16
ATOM 14981 C CA . ASP A 1 18 ? -4.084 2.463 -5.652 1.00 75.41 18 ASP A CA 16
ATOM 14982 C C . ASP A 1 18 ? -3.721 3.164 -4.372 1.00 42.21 18 ASP A C 16
ATOM 14983 O O . ASP A 1 18 ? -4.586 3.430 -3.507 1.00 64.03 18 ASP A O 16
ATOM 14992 N N . ILE A 1 19 ? -2.478 3.485 -4.242 1.00 62.11 19 ILE A N 16
ATOM 14993 C CA . ILE A 1 19 ? -1.999 4.172 -3.089 1.00 73.34 19 ILE A CA 16
ATOM 14994 C C . ILE A 1 19 ? -1.857 5.626 -3.414 1.00 3.43 19 ILE A C 16
ATOM 14995 O O . ILE A 1 19 ? -1.276 5.997 -4.442 1.00 73.12 19 ILE A O 16
ATOM 15011 N N . HIS A 1 20 ? -2.422 6.438 -2.573 1.00 22.44 20 HIS A N 16
ATOM 15012 C CA . HIS A 1 20 ? -2.411 7.858 -2.758 1.00 52.10 20 HIS A CA 16
ATOM 15013 C C . HIS A 1 20 ? -1.426 8.454 -1.783 1.00 21.11 20 HIS A C 16
ATOM 15014 O O . HIS A 1 20 ? -1.539 8.228 -0.570 1.00 13.14 20 HIS A O 16
ATOM 15029 N N . THR A 1 21 ? -0.453 9.159 -2.291 1.00 42.21 21 THR A N 16
ATOM 15030 C CA . THR A 1 21 ? 0.550 9.757 -1.459 1.00 43.12 21 THR A CA 16
ATOM 15031 C C . THR A 1 21 ? 0.329 11.265 -1.322 1.00 64.33 21 THR A C 16
ATOM 15032 O O . THR A 1 21 ? -0.430 11.867 -2.093 1.00 3.01 21 THR A O 16
ATOM 15043 N N . LYS A 1 22 ? 1.007 11.864 -0.348 1.00 2.24 22 LYS A N 16
ATOM 15044 C CA . LYS A 1 22 ? 0.937 13.306 -0.056 1.00 72.02 22 LYS A CA 16
ATOM 15045 C C . LYS A 1 22 ? 1.375 14.168 -1.249 1.00 41.15 22 LYS A C 16
ATOM 15046 O O . LYS A 1 22 ? 1.093 15.363 -1.304 1.00 53.52 22 LYS A O 16
ATOM 15065 N N . SER A 1 23 ? 2.052 13.557 -2.194 1.00 64.21 23 SER A N 16
ATOM 15066 C CA . SER A 1 23 ? 2.528 14.247 -3.365 1.00 75.11 23 SER A CA 16
ATOM 15067 C C . SER A 1 23 ? 1.391 14.392 -4.405 1.00 0.10 23 SER A C 16
ATOM 15068 O O . SER A 1 23 ? 1.556 15.044 -5.434 1.00 24.13 23 SER A O 16
ATOM 15076 N N . GLY A 1 24 ? 0.243 13.766 -4.121 1.00 65.20 24 GLY A N 16
ATOM 15077 C CA . GLY A 1 24 ? -0.885 13.787 -5.046 1.00 42.31 24 GLY A CA 16
ATOM 15078 C C . GLY A 1 24 ? -0.759 12.664 -6.044 1.00 63.22 24 GLY A C 16
ATOM 15079 O O . GLY A 1 24 ? -1.560 12.518 -6.969 1.00 60.55 24 GLY A O 16
ATOM 15083 N N . THR A 1 25 ? 0.241 11.861 -5.827 1.00 51.44 25 THR A N 16
ATOM 15084 C CA . THR A 1 25 ? 0.580 10.776 -6.679 1.00 51.33 25 THR A CA 16
ATOM 15085 C C . THR A 1 25 ? -0.256 9.553 -6.317 1.00 10.33 25 THR A C 16
ATOM 15086 O O . THR A 1 25 ? -0.437 9.241 -5.138 1.00 2.41 25 THR A O 16
ATOM 15097 N N . THR A 1 26 ? -0.793 8.900 -7.311 1.00 73.34 26 THR A N 16
ATOM 15098 C CA . THR A 1 26 ? -1.554 7.720 -7.095 1.00 70.44 26 THR A CA 16
ATOM 15099 C C . THR A 1 26 ? -0.983 6.587 -7.934 1.00 51.53 26 THR A C 16
ATOM 15100 O O . THR A 1 26 ? -0.997 6.640 -9.165 1.00 51.42 26 THR A O 16
ATOM 15111 N N . VAL A 1 27 ? -0.488 5.574 -7.283 1.00 62.54 27 VAL A N 16
ATOM 15112 C CA . VAL A 1 27 ? 0.105 4.448 -7.972 1.00 21.15 27 VAL A CA 16
ATOM 15113 C C . VAL A 1 27 ? -0.592 3.162 -7.603 1.00 43.42 27 VAL A C 16
ATOM 15114 O O . VAL A 1 27 ? -0.950 2.950 -6.444 1.00 4.41 27 VAL A O 16
ATOM 15127 N N . ARG A 1 28 ? -0.817 2.328 -8.576 1.00 64.14 28 ARG A N 16
ATOM 15128 C CA . ARG A 1 28 ? -1.429 1.053 -8.335 1.00 34.14 28 ARG A CA 16
ATOM 15129 C C . ARG A 1 28 ? -0.379 -0.004 -8.135 1.00 33.30 28 ARG A C 16
ATOM 15130 O O . ARG A 1 28 ? 0.416 -0.293 -9.031 1.00 2.30 28 ARG A O 16
ATOM 15151 N N . VAL A 1 29 ? -0.369 -0.559 -6.966 1.00 4.13 29 VAL A N 16
ATOM 15152 C CA . VAL A 1 29 ? 0.599 -1.548 -6.580 1.00 73.35 29 VAL A CA 16
ATOM 15153 C C . VAL A 1 29 ? -0.081 -2.617 -5.750 1.00 13.12 29 VAL A C 16
ATOM 15154 O O . VAL A 1 29 ? -1.223 -2.440 -5.311 1.00 15.34 29 VAL A O 16
ATOM 15167 N N . ASN A 1 30 ? 0.598 -3.701 -5.527 1.00 73.01 30 ASN A N 16
ATOM 15168 C CA . ASN A 1 30 ? 0.050 -4.772 -4.726 1.00 15.23 30 ASN A CA 16
ATOM 15169 C C . ASN A 1 30 ? 0.724 -4.744 -3.387 1.00 44.55 30 ASN A C 16
ATOM 15170 O O . ASN A 1 30 ? 1.951 -4.676 -3.324 1.00 70.45 30 ASN A O 16
ATOM 15181 N N . VAL A 1 31 ? -0.055 -4.762 -2.321 1.00 61.40 31 VAL A N 16
ATOM 15182 C CA . VAL A 1 31 ? 0.509 -4.699 -0.987 1.00 43.44 31 VAL A CA 16
ATOM 15183 C C . VAL A 1 31 ? 1.069 -6.056 -0.624 1.00 75.34 31 VAL A C 16
ATOM 15184 O O . VAL A 1 31 ? 0.335 -7.046 -0.565 1.00 65.14 31 VAL A O 16
ATOM 15197 N N . LYS A 1 32 ? 2.360 -6.112 -0.410 1.00 44.32 32 LYS A N 16
ATOM 15198 C CA . LYS A 1 32 ? 3.009 -7.352 -0.156 1.00 62.15 32 LYS A CA 16
ATOM 15199 C C . LYS A 1 32 ? 3.319 -7.515 1.304 1.00 22.22 32 LYS A C 16
ATOM 15200 O O . LYS A 1 32 ? 3.149 -8.594 1.870 1.00 61.02 32 LYS A O 16
ATOM 15219 N N . ARG A 1 33 ? 3.756 -6.449 1.909 1.00 33.42 33 ARG A N 16
ATOM 15220 C CA . ARG A 1 33 ? 4.183 -6.470 3.260 1.00 74.12 33 ARG A CA 16
ATOM 15221 C C . ARG A 1 33 ? 3.979 -5.114 3.900 1.00 72.45 33 ARG A C 16
ATOM 15222 O O . ARG A 1 33 ? 4.375 -4.096 3.346 1.00 63.14 33 ARG A O 16
ATOM 15243 N N . VAL A 1 34 ? 3.368 -5.103 5.046 1.00 75.20 34 VAL A N 16
ATOM 15244 C CA . VAL A 1 34 ? 3.180 -3.887 5.793 1.00 11.00 34 VAL A CA 16
ATOM 15245 C C . VAL A 1 34 ? 4.050 -3.924 7.015 1.00 13.52 34 VAL A C 16
ATOM 15246 O O . VAL A 1 34 ? 3.897 -4.789 7.885 1.00 4.21 34 VAL A O 16
ATOM 15259 N N . ASP A 1 35 ? 4.973 -3.034 7.066 1.00 52.53 35 ASP A N 16
ATOM 15260 C CA . ASP A 1 35 ? 5.884 -2.953 8.182 1.00 5.20 35 ASP A CA 16
ATOM 15261 C C . ASP A 1 35 ? 5.599 -1.712 8.966 1.00 14.20 35 ASP A C 16
ATOM 15262 O O . ASP A 1 35 ? 4.608 -1.020 8.719 1.00 61.41 35 ASP A O 16
ATOM 15271 N N . SER A 1 36 ? 6.419 -1.451 9.926 1.00 70.45 36 SER A N 16
ATOM 15272 C CA . SER A 1 36 ? 6.346 -0.247 10.663 1.00 23.43 36 SER A CA 16
ATOM 15273 C C . SER A 1 36 ? 7.037 0.867 9.874 1.00 33.11 36 SER A C 16
ATOM 15274 O O . SER A 1 36 ? 8.103 0.641 9.285 1.00 22.02 36 SER A O 16
ATOM 15282 N N . LYS A 1 37 ? 6.394 2.035 9.812 1.00 54.33 37 LYS A N 16
ATOM 15283 C CA . LYS A 1 37 ? 6.903 3.236 9.102 1.00 40.32 37 LYS A CA 16
ATOM 15284 C C . LYS A 1 37 ? 6.781 3.149 7.568 1.00 74.32 37 LYS A C 16
ATOM 15285 O O . LYS A 1 37 ? 6.721 4.177 6.891 1.00 12.33 37 LYS A O 16
ATOM 15304 N N . SER A 1 38 ? 6.712 1.954 7.021 1.00 2.41 38 SER A N 16
ATOM 15305 C CA . SER A 1 38 ? 6.631 1.797 5.587 1.00 1.13 38 SER A CA 16
ATOM 15306 C C . SER A 1 38 ? 5.920 0.518 5.178 1.00 70.12 38 SER A C 16
ATOM 15307 O O . SER A 1 38 ? 5.692 -0.376 5.990 1.00 74.42 38 SER A O 16
ATOM 15315 N N . VAL A 1 39 ? 5.581 0.455 3.923 1.00 70.34 39 VAL A N 16
ATOM 15316 C CA . VAL A 1 39 ? 4.925 -0.663 3.321 1.00 24.22 39 VAL A CA 16
ATOM 15317 C C . VAL A 1 39 ? 5.668 -1.051 2.076 1.00 73.14 39 VAL A C 16
ATOM 15318 O O . VAL A 1 39 ? 6.102 -0.200 1.305 1.00 70.41 39 VAL A O 16
ATOM 15331 N N . LYS A 1 40 ? 5.825 -2.314 1.902 1.00 62.44 40 LYS A N 16
ATOM 15332 C CA . LYS A 1 40 ? 6.511 -2.843 0.785 1.00 72.10 40 LYS A CA 16
ATOM 15333 C C . LYS A 1 40 ? 5.490 -3.417 -0.167 1.00 32.52 40 LYS A C 16
ATOM 15334 O O . LYS A 1 40 ? 4.642 -4.241 0.218 1.00 2.00 40 LYS A O 16
ATOM 15353 N N . VAL A 1 41 ? 5.552 -2.977 -1.380 1.00 23.55 41 VAL A N 16
ATOM 15354 C CA . VAL A 1 41 ? 4.590 -3.328 -2.372 1.00 44.11 41 VAL A CA 16
ATOM 15355 C C . VAL A 1 41 ? 5.263 -3.923 -3.593 1.00 54.02 41 VAL A C 16
ATOM 15356 O O . VAL A 1 41 ? 6.488 -3.989 -3.672 1.00 11.12 41 VAL A O 16
ATOM 15369 N N . GLU A 1 42 ? 4.461 -4.365 -4.520 1.00 11.54 42 GLU A N 16
ATOM 15370 C CA . GLU A 1 42 ? 4.935 -4.979 -5.728 1.00 14.31 42 GLU A CA 16
ATOM 15371 C C . GLU A 1 42 ? 4.408 -4.236 -6.931 1.00 43.21 42 GLU A C 16
ATOM 15372 O O . GLU A 1 42 ? 3.190 -4.027 -7.049 1.00 20.52 42 GLU A O 16
ATOM 15384 N N . ARG A 1 43 ? 5.298 -3.827 -7.805 1.00 24.21 43 ARG A N 16
ATOM 15385 C CA . ARG A 1 43 ? 4.903 -3.249 -9.060 1.00 55.35 43 ARG A CA 16
ATOM 15386 C C . ARG A 1 43 ? 5.641 -3.949 -10.185 1.00 22.55 43 ARG A C 16
ATOM 15387 O O . ARG A 1 43 ? 6.864 -3.948 -10.215 1.00 73.42 43 ARG A O 16
ATOM 15408 N N . ASN A 1 44 ? 4.887 -4.614 -11.063 1.00 35.41 44 ASN A N 16
ATOM 15409 C CA . ASN A 1 44 ? 5.439 -5.354 -12.231 1.00 74.31 44 ASN A CA 16
ATOM 15410 C C . ASN A 1 44 ? 6.412 -6.461 -11.717 1.00 41.42 44 ASN A C 16
ATOM 15411 O O . ASN A 1 44 ? 7.378 -6.832 -12.367 1.00 3.32 44 ASN A O 16
ATOM 15422 N N . GLY A 1 45 ? 6.099 -7.008 -10.548 1.00 10.13 45 GLY A N 16
ATOM 15423 C CA . GLY A 1 45 ? 6.926 -8.052 -9.956 1.00 60.24 45 GLY A CA 16
ATOM 15424 C C . GLY A 1 45 ? 8.160 -7.508 -9.249 1.00 64.21 45 GLY A C 16
ATOM 15425 O O . GLY A 1 45 ? 9.033 -8.269 -8.818 1.00 64.24 45 GLY A O 16
ATOM 15429 N N . GLN A 1 46 ? 8.249 -6.210 -9.147 1.00 30.54 46 GLN A N 16
ATOM 15430 C CA . GLN A 1 46 ? 9.367 -5.565 -8.489 1.00 3.31 46 GLN A CA 16
ATOM 15431 C C . GLN A 1 46 ? 8.919 -5.083 -7.123 1.00 44.21 46 GLN A C 16
ATOM 15432 O O . GLN A 1 46 ? 7.768 -4.665 -6.965 1.00 44.32 46 GLN A O 16
ATOM 15446 N N . ASP A 1 47 ? 9.798 -5.138 -6.146 1.00 1.25 47 ASP A N 16
ATOM 15447 C CA . ASP A 1 47 ? 9.464 -4.648 -4.817 1.00 52.34 47 ASP A CA 16
ATOM 15448 C C . ASP A 1 47 ? 9.648 -3.153 -4.782 1.00 71.13 47 ASP A C 16
ATOM 15449 O O . ASP A 1 47 ? 10.563 -2.614 -5.415 1.00 74.13 47 ASP A O 16
ATOM 15458 N N . LEU A 1 48 ? 8.786 -2.487 -4.086 1.00 2.42 48 LEU A N 16
ATOM 15459 C CA . LEU A 1 48 ? 8.851 -1.068 -3.994 1.00 42.51 48 LEU A CA 16
ATOM 15460 C C . LEU A 1 48 ? 8.482 -0.708 -2.560 1.00 53.43 48 LEU A C 16
ATOM 15461 O O . LEU A 1 48 ? 7.570 -1.305 -1.996 1.00 31.35 48 LEU A O 16
ATOM 15477 N N . GLU A 1 49 ? 9.186 0.212 -1.976 1.00 72.15 49 GLU A N 16
ATOM 15478 C CA . GLU A 1 49 ? 8.927 0.607 -0.617 1.00 73.42 49 GLU A CA 16
ATOM 15479 C C . GLU A 1 49 ? 8.272 1.970 -0.591 1.00 2.11 49 GLU A C 16
ATOM 15480 O O . GLU A 1 49 ? 8.728 2.914 -1.246 1.00 55.31 49 GLU A O 16
ATOM 15492 N N . ILE A 1 50 ? 7.198 2.062 0.143 1.00 53.33 50 ILE A N 16
ATOM 15493 C CA . ILE A 1 50 ? 6.466 3.282 0.273 1.00 2.22 50 ILE A CA 16
ATOM 15494 C C . ILE A 1 50 ? 6.325 3.578 1.732 1.00 61.51 50 ILE A C 16
ATOM 15495 O O . ILE A 1 50 ? 5.981 2.708 2.521 1.00 43.12 50 ILE A O 16
ATOM 15511 N N . SER A 1 51 ? 6.564 4.772 2.081 1.00 74.10 51 SER A N 16
ATOM 15512 C CA . SER A 1 51 ? 6.594 5.148 3.458 1.00 43.53 51 SER A CA 16
ATOM 15513 C C . SER A 1 51 ? 5.196 5.552 3.941 1.00 24.31 51 SER A C 16
ATOM 15514 O O . SER A 1 51 ? 4.498 6.336 3.284 1.00 2.01 51 SER A O 16
ATOM 15522 N N . LEU A 1 52 ? 4.808 5.015 5.093 1.00 43.44 52 LEU A N 16
ATOM 15523 C CA . LEU A 1 52 ? 3.475 5.198 5.677 1.00 24.40 52 LEU A CA 16
ATOM 15524 C C . LEU A 1 52 ? 3.120 6.641 5.925 1.00 13.55 52 LEU A C 16
ATOM 15525 O O . LEU A 1 52 ? 1.966 7.021 5.809 1.00 70.50 52 LEU A O 16
ATOM 15541 N N . ASP A 1 53 ? 4.102 7.445 6.233 1.00 30.22 53 ASP A N 16
ATOM 15542 C CA . ASP A 1 53 ? 3.856 8.859 6.531 1.00 21.14 53 ASP A CA 16
ATOM 15543 C C . ASP A 1 53 ? 3.596 9.668 5.280 1.00 4.51 53 ASP A C 16
ATOM 15544 O O . ASP A 1 53 ? 3.188 10.835 5.353 1.00 23.24 53 ASP A O 16
ATOM 15553 N N . GLN A 1 54 ? 3.842 9.072 4.132 1.00 3.23 54 GLN A N 16
ATOM 15554 C CA . GLN A 1 54 ? 3.601 9.742 2.871 1.00 21.51 54 GLN A CA 16
ATOM 15555 C C . GLN A 1 54 ? 2.299 9.275 2.281 1.00 54.02 54 GLN A C 16
ATOM 15556 O O . GLN A 1 54 ? 1.726 9.933 1.428 1.00 14.11 54 GLN A O 16
ATOM 15570 N N . ILE A 1 55 ? 1.857 8.130 2.730 1.00 20.51 55 ILE A N 16
ATOM 15571 C CA . ILE A 1 55 ? 0.600 7.549 2.292 1.00 22.43 55 ILE A CA 16
ATOM 15572 C C . ILE A 1 55 ? -0.562 8.253 2.980 1.00 3.32 55 ILE A C 16
ATOM 15573 O O . ILE A 1 55 ? -0.583 8.374 4.206 1.00 32.32 55 ILE A O 16
ATOM 15589 N N . THR A 1 56 ? -1.503 8.726 2.209 1.00 62.55 56 THR A N 16
ATOM 15590 C CA . THR A 1 56 ? -2.635 9.390 2.770 1.00 14.11 56 THR A CA 16
ATOM 15591 C C . THR A 1 56 ? -3.840 8.452 2.864 1.00 54.01 56 THR A C 16
ATOM 15592 O O . THR A 1 56 ? -4.537 8.433 3.872 1.00 11.44 56 THR A O 16
ATOM 15603 N N . HIS A 1 57 ? -4.061 7.648 1.824 1.00 21.41 57 HIS A N 16
ATOM 15604 C CA . HIS A 1 57 ? -5.212 6.744 1.792 1.00 61.55 57 HIS A CA 16
ATOM 15605 C C . HIS A 1 57 ? -5.095 5.687 0.706 1.00 22.14 57 HIS A C 16
ATOM 15606 O O . HIS A 1 57 ? -4.389 5.879 -0.300 1.00 61.12 57 HIS A O 16
ATOM 15621 N N . VAL A 1 58 ? -5.805 4.590 0.910 1.00 41.24 58 VAL A N 16
ATOM 15622 C CA . VAL A 1 58 ? -5.831 3.464 -0.002 1.00 52.02 58 VAL A CA 16
ATOM 15623 C C . VAL A 1 58 ? -7.212 3.333 -0.652 1.00 22.01 58 VAL A C 16
ATOM 15624 O O . VAL A 1 58 ? -8.252 3.271 0.030 1.00 40.03 58 VAL A O 16
ATOM 15637 N N . ASP A 1 59 ? -7.228 3.328 -1.948 1.00 44.32 59 ASP A N 16
ATOM 15638 C CA . ASP A 1 59 ? -8.460 3.242 -2.690 1.00 51.02 59 ASP A CA 16
ATOM 15639 C C . ASP A 1 59 ? -8.208 2.347 -3.897 1.00 5.12 59 ASP A C 16
ATOM 15640 O O . ASP A 1 59 ? -7.069 1.987 -4.141 1.00 3.14 59 ASP A O 16
ATOM 15649 N N . GLY A 1 60 ? -9.227 1.970 -4.620 1.00 41.40 60 GLY A N 16
ATOM 15650 C CA . GLY A 1 60 ? -9.013 1.131 -5.781 1.00 40.41 60 GLY A CA 16
ATOM 15651 C C . GLY A 1 60 ? -9.030 -0.340 -5.441 1.00 4.20 60 GLY A C 16
ATOM 15652 O O . GLY A 1 60 ? -8.423 -1.151 -6.134 1.00 43.31 60 GLY A O 16
ATOM 15656 N N . TRP A 1 61 ? -9.695 -0.659 -4.350 1.00 10.55 61 TRP A N 16
ATOM 15657 C CA . TRP A 1 61 ? -9.907 -2.036 -3.902 1.00 15.11 61 TRP A CA 16
ATOM 15658 C C . TRP A 1 61 ? -10.665 -2.813 -4.971 1.00 12.45 61 TRP A C 16
ATOM 15659 O O . TRP A 1 61 ? -10.081 -3.725 -5.598 1.00 39.20 61 TRP A O 16
ATOM 15681 N N . SER A 1 1 ? -7.348 5.860 13.372 1.00 43.53 1 SER A N 17
ATOM 15682 C CA . SER A 1 1 ? -7.094 4.738 12.497 1.00 11.25 1 SER A CA 17
ATOM 15683 C C . SER A 1 1 ? -5.825 4.978 11.707 1.00 54.21 1 SER A C 17
ATOM 15684 O O . SER A 1 1 ? -5.548 6.105 11.292 1.00 54.25 1 SER A O 17
ATOM 15694 N N . GLU A 1 2 ? -5.053 3.944 11.516 1.00 22.01 2 GLU A N 17
ATOM 15695 C CA . GLU A 1 2 ? -3.843 4.041 10.758 1.00 11.50 2 GLU A CA 17
ATOM 15696 C C . GLU A 1 2 ? -4.055 3.422 9.401 1.00 64.42 2 GLU A C 17
ATOM 15697 O O . GLU A 1 2 ? -4.675 2.353 9.295 1.00 75.52 2 GLU A O 17
ATOM 15709 N N . VAL A 1 3 ? -3.559 4.078 8.366 1.00 50.41 3 VAL A N 17
ATOM 15710 C CA . VAL A 1 3 ? -3.653 3.554 7.008 1.00 54.24 3 VAL A CA 17
ATOM 15711 C C . VAL A 1 3 ? -2.936 2.204 6.925 1.00 64.40 3 VAL A C 17
ATOM 15712 O O . VAL A 1 3 ? -3.299 1.340 6.139 1.00 62.04 3 VAL A O 17
ATOM 15725 N N . GLU A 1 4 ? -1.919 2.056 7.770 1.00 21.22 4 GLU A N 17
ATOM 15726 C CA . GLU A 1 4 ? -1.137 0.831 7.933 1.00 15.41 4 GLU A CA 17
ATOM 15727 C C . GLU A 1 4 ? -2.047 -0.377 8.067 1.00 25.25 4 GLU A C 17
ATOM 15728 O O . GLU A 1 4 ? -1.874 -1.371 7.370 1.00 22.42 4 GLU A O 17
ATOM 15740 N N . THR A 1 5 ? -3.035 -0.254 8.915 1.00 32.50 5 THR A N 17
ATOM 15741 C CA . THR A 1 5 ? -3.941 -1.350 9.203 1.00 34.03 5 THR A CA 17
ATOM 15742 C C . THR A 1 5 ? -4.746 -1.681 7.951 1.00 50.20 5 THR A C 17
ATOM 15743 O O . THR A 1 5 ? -5.052 -2.841 7.658 1.00 31.53 5 THR A O 17
ATOM 15754 N N . VAL A 1 6 ? -5.035 -0.648 7.210 1.00 45.14 6 VAL A N 17
ATOM 15755 C CA . VAL A 1 6 ? -5.850 -0.737 6.027 1.00 34.41 6 VAL A CA 17
ATOM 15756 C C . VAL A 1 6 ? -5.054 -1.362 4.867 1.00 53.21 6 VAL A C 17
ATOM 15757 O O . VAL A 1 6 ? -5.566 -2.165 4.095 1.00 41.14 6 VAL A O 17
ATOM 15770 N N . LEU A 1 7 ? -3.802 -0.996 4.776 1.00 31.02 7 LEU A N 17
ATOM 15771 C CA . LEU A 1 7 ? -2.898 -1.569 3.787 1.00 31.30 7 LEU A CA 17
ATOM 15772 C C . LEU A 1 7 ? -2.634 -3.028 4.118 1.00 64.04 7 LEU A C 17
ATOM 15773 O O . LEU A 1 7 ? -2.550 -3.876 3.234 1.00 4.42 7 LEU A O 17
ATOM 15789 N N . ARG A 1 8 ? -2.527 -3.303 5.407 1.00 72.42 8 ARG A N 17
ATOM 15790 C CA . ARG A 1 8 ? -2.331 -4.648 5.921 1.00 13.24 8 ARG A CA 17
ATOM 15791 C C . ARG A 1 8 ? -3.566 -5.482 5.541 1.00 21.22 8 ARG A C 17
ATOM 15792 O O . ARG A 1 8 ? -3.452 -6.635 5.143 1.00 12.45 8 ARG A O 17
ATOM 15813 N N . LYS A 1 9 ? -4.730 -4.846 5.635 1.00 13.41 9 LYS A N 17
ATOM 15814 C CA . LYS A 1 9 ? -6.006 -5.415 5.222 1.00 64.31 9 LYS A CA 17
ATOM 15815 C C . LYS A 1 9 ? -5.961 -5.812 3.742 1.00 42.44 9 LYS A C 17
ATOM 15816 O O . LYS A 1 9 ? -6.322 -6.933 3.377 1.00 50.14 9 LYS A O 17
ATOM 15835 N N . ALA A 1 10 ? -5.522 -4.890 2.908 1.00 73.11 10 ALA A N 17
ATOM 15836 C CA . ALA A 1 10 ? -5.380 -5.143 1.487 1.00 2.52 10 ALA A CA 17
ATOM 15837 C C . ALA A 1 10 ? -4.387 -6.282 1.224 1.00 73.10 10 ALA A C 17
ATOM 15838 O O . ALA A 1 10 ? -4.643 -7.153 0.390 1.00 34.22 10 ALA A O 17
ATOM 15845 N N . ALA A 1 11 ? -3.274 -6.287 1.959 1.00 22.25 11 ALA A N 17
ATOM 15846 C CA . ALA A 1 11 ? -2.259 -7.341 1.841 1.00 32.25 11 ALA A CA 17
ATOM 15847 C C . ALA A 1 11 ? -2.862 -8.706 2.138 1.00 2.55 11 ALA A C 17
ATOM 15848 O O . ALA A 1 11 ? -2.608 -9.675 1.429 1.00 44.00 11 ALA A O 17
ATOM 15855 N N . GLU A 1 12 ? -3.684 -8.757 3.177 1.00 10.45 12 GLU A N 17
ATOM 15856 C CA . GLU A 1 12 ? -4.393 -9.989 3.595 1.00 70.31 12 GLU A CA 17
ATOM 15857 C C . GLU A 1 12 ? -5.252 -10.547 2.473 1.00 32.33 12 GLU A C 17
ATOM 15858 O O . GLU A 1 12 ? -5.471 -11.757 2.377 1.00 14.44 12 GLU A O 17
ATOM 15870 N N . ARG A 1 13 ? -5.725 -9.667 1.642 1.00 24.22 13 ARG A N 17
ATOM 15871 C CA . ARG A 1 13 ? -6.640 -10.009 0.586 1.00 51.04 13 ARG A CA 17
ATOM 15872 C C . ARG A 1 13 ? -5.945 -10.082 -0.768 1.00 33.13 13 ARG A C 17
ATOM 15873 O O . ARG A 1 13 ? -6.610 -10.251 -1.788 1.00 52.42 13 ARG A O 17
ATOM 15894 N N . ASN A 1 14 ? -4.602 -9.953 -0.767 1.00 12.40 14 ASN A N 17
ATOM 15895 C CA . ASN A 1 14 ? -3.777 -9.988 -2.017 1.00 63.11 14 ASN A CA 17
ATOM 15896 C C . ASN A 1 14 ? -4.193 -8.853 -2.941 1.00 41.32 14 ASN A C 17
ATOM 15897 O O . ASN A 1 14 ? -4.007 -8.910 -4.160 1.00 23.12 14 ASN A O 17
ATOM 15908 N N . LYS A 1 15 ? -4.714 -7.818 -2.340 1.00 12.03 15 LYS A N 17
ATOM 15909 C CA . LYS A 1 15 ? -5.264 -6.684 -3.027 1.00 60.11 15 LYS A CA 17
ATOM 15910 C C . LYS A 1 15 ? -4.252 -5.801 -3.707 1.00 52.05 15 LYS A C 17
ATOM 15911 O O . LYS A 1 15 ? -3.320 -5.279 -3.080 1.00 64.34 15 LYS A O 17
ATOM 15930 N N . THR A 1 16 ? -4.432 -5.662 -4.993 1.00 31.22 16 THR A N 17
ATOM 15931 C CA . THR A 1 16 ? -3.744 -4.678 -5.738 1.00 45.52 16 THR A CA 17
ATOM 15932 C C . THR A 1 16 ? -4.622 -3.432 -5.636 1.00 0.40 16 THR A C 17
ATOM 15933 O O . THR A 1 16 ? -5.816 -3.471 -5.972 1.00 4.54 16 THR A O 17
ATOM 15944 N N . VAL A 1 17 ? -4.047 -2.372 -5.179 1.00 32.03 17 VAL A N 17
ATOM 15945 C CA . VAL A 1 17 ? -4.771 -1.166 -4.839 1.00 30.45 17 VAL A CA 17
ATOM 15946 C C . VAL A 1 17 ? -4.002 0.046 -5.304 1.00 4.24 17 VAL A C 17
ATOM 15947 O O . VAL A 1 17 ? -2.838 -0.061 -5.698 1.00 12.43 17 VAL A O 17
ATOM 15960 N N . ASP A 1 18 ? -4.633 1.172 -5.249 1.00 51.32 18 ASP A N 17
ATOM 15961 C CA . ASP A 1 18 ? -4.011 2.412 -5.583 1.00 14.30 18 ASP A CA 17
ATOM 15962 C C . ASP A 1 18 ? -3.602 3.067 -4.303 1.00 60.13 18 ASP A C 17
ATOM 15963 O O . ASP A 1 18 ? -4.439 3.278 -3.401 1.00 63.05 18 ASP A O 17
ATOM 15972 N N . ILE A 1 19 ? -2.365 3.408 -4.203 1.00 74.13 19 ILE A N 17
ATOM 15973 C CA . ILE A 1 19 ? -1.879 4.087 -3.046 1.00 0.05 19 ILE A CA 17
ATOM 15974 C C . ILE A 1 19 ? -1.716 5.549 -3.363 1.00 31.40 19 ILE A C 17
ATOM 15975 O O . ILE A 1 19 ? -1.142 5.913 -4.398 1.00 61.15 19 ILE A O 17
ATOM 15991 N N . HIS A 1 20 ? -2.257 6.378 -2.507 1.00 2.33 20 HIS A N 17
ATOM 15992 C CA . HIS A 1 20 ? -2.239 7.804 -2.710 1.00 44.45 20 HIS A CA 17
ATOM 15993 C C . HIS A 1 20 ? -1.264 8.436 -1.757 1.00 71.22 20 HIS A C 17
ATOM 15994 O O . HIS A 1 20 ? -1.328 8.196 -0.544 1.00 54.54 20 HIS A O 17
ATOM 16009 N N . THR A 1 21 ? -0.371 9.218 -2.287 1.00 4.11 21 THR A N 17
ATOM 16010 C CA . THR A 1 21 ? 0.649 9.856 -1.505 1.00 4.25 21 THR A CA 17
ATOM 16011 C C . THR A 1 21 ? 0.333 11.344 -1.258 1.00 5.21 21 THR A C 17
ATOM 16012 O O . THR A 1 21 ? -0.618 11.899 -1.837 1.00 72.12 21 THR A O 17
ATOM 16023 N N . LYS A 1 22 ? 1.144 11.974 -0.412 1.00 31.33 22 LYS A N 17
ATOM 16024 C CA . LYS A 1 22 ? 1.031 13.400 -0.055 1.00 12.52 22 LYS A CA 17
ATOM 16025 C C . LYS A 1 22 ? 1.251 14.298 -1.251 1.00 14.13 22 LYS A C 17
ATOM 16026 O O . LYS A 1 22 ? 0.801 15.434 -1.277 1.00 63.44 22 LYS A O 17
ATOM 16045 N N . SER A 1 23 ? 1.937 13.791 -2.226 1.00 4.14 23 SER A N 17
ATOM 16046 C CA . SER A 1 23 ? 2.231 14.531 -3.410 1.00 0.44 23 SER A CA 17
ATOM 16047 C C . SER A 1 23 ? 1.041 14.535 -4.374 1.00 31.42 23 SER A C 17
ATOM 16048 O O . SER A 1 23 ? 1.041 15.257 -5.378 1.00 35.11 23 SER A O 17
ATOM 16056 N N . GLY A 1 24 ? 0.019 13.751 -4.047 1.00 53.15 24 GLY A N 17
ATOM 16057 C CA . GLY A 1 24 ? -1.141 13.641 -4.899 1.00 14.15 24 GLY A CA 17
ATOM 16058 C C . GLY A 1 24 ? -0.944 12.571 -5.931 1.00 1.31 24 GLY A C 17
ATOM 16059 O O . GLY A 1 24 ? -1.739 12.420 -6.866 1.00 21.21 24 GLY A O 17
ATOM 16063 N N . THR A 1 25 ? 0.108 11.819 -5.755 1.00 63.34 25 THR A N 17
ATOM 16064 C CA . THR A 1 25 ? 0.456 10.769 -6.660 1.00 13.32 25 THR A CA 17
ATOM 16065 C C . THR A 1 25 ? -0.358 9.509 -6.333 1.00 34.13 25 THR A C 17
ATOM 16066 O O . THR A 1 25 ? -0.634 9.220 -5.164 1.00 41.12 25 THR A O 17
ATOM 16077 N N . THR A 1 26 ? -0.789 8.815 -7.356 1.00 51.43 26 THR A N 17
ATOM 16078 C CA . THR A 1 26 ? -1.521 7.600 -7.199 1.00 41.22 26 THR A CA 17
ATOM 16079 C C . THR A 1 26 ? -0.792 6.494 -7.947 1.00 30.40 26 THR A C 17
ATOM 16080 O O . THR A 1 26 ? -0.628 6.567 -9.170 1.00 32.12 26 THR A O 17
ATOM 16091 N N . VAL A 1 27 ? -0.329 5.507 -7.223 1.00 23.33 27 VAL A N 17
ATOM 16092 C CA . VAL A 1 27 ? 0.374 4.396 -7.828 1.00 34.42 27 VAL A CA 17
ATOM 16093 C C . VAL A 1 27 ? -0.364 3.112 -7.472 1.00 75.55 27 VAL A C 17
ATOM 16094 O O . VAL A 1 27 ? -0.597 2.836 -6.296 1.00 31.55 27 VAL A O 17
ATOM 16107 N N . ARG A 1 28 ? -0.755 2.358 -8.469 1.00 0.00 28 ARG A N 17
ATOM 16108 C CA . ARG A 1 28 ? -1.472 1.123 -8.237 1.00 12.22 28 ARG A CA 17
ATOM 16109 C C . ARG A 1 28 ? -0.500 -0.034 -8.150 1.00 74.43 28 ARG A C 17
ATOM 16110 O O . ARG A 1 28 ? 0.211 -0.349 -9.114 1.00 23.52 28 ARG A O 17
ATOM 16131 N N . VAL A 1 29 ? -0.461 -0.645 -6.987 1.00 60.12 29 VAL A N 17
ATOM 16132 C CA . VAL A 1 29 ? 0.502 -1.675 -6.654 1.00 12.23 29 VAL A CA 17
ATOM 16133 C C . VAL A 1 29 ? -0.169 -2.789 -5.848 1.00 73.35 29 VAL A C 17
ATOM 16134 O O . VAL A 1 29 ? -1.321 -2.655 -5.436 1.00 31.02 29 VAL A O 17
ATOM 16147 N N . ASN A 1 30 ? 0.549 -3.864 -5.610 1.00 64.02 30 ASN A N 17
ATOM 16148 C CA . ASN A 1 30 ? 0.027 -4.953 -4.796 1.00 43.14 30 ASN A CA 17
ATOM 16149 C C . ASN A 1 30 ? 0.711 -4.905 -3.442 1.00 2.34 30 ASN A C 17
ATOM 16150 O O . ASN A 1 30 ? 1.934 -4.849 -3.383 1.00 15.41 30 ASN A O 17
ATOM 16161 N N . VAL A 1 31 ? -0.057 -4.899 -2.358 1.00 12.11 31 VAL A N 17
ATOM 16162 C CA . VAL A 1 31 ? 0.530 -4.787 -1.015 1.00 62.51 31 VAL A CA 17
ATOM 16163 C C . VAL A 1 31 ? 1.113 -6.131 -0.593 1.00 51.10 31 VAL A C 17
ATOM 16164 O O . VAL A 1 31 ? 0.385 -7.108 -0.442 1.00 52.14 31 VAL A O 17
ATOM 16177 N N . LYS A 1 32 ? 2.416 -6.171 -0.397 1.00 14.21 32 LYS A N 17
ATOM 16178 C CA . LYS A 1 32 ? 3.087 -7.401 -0.108 1.00 63.21 32 LYS A CA 17
ATOM 16179 C C . LYS A 1 32 ? 3.455 -7.548 1.365 1.00 74.10 32 LYS A C 17
ATOM 16180 O O . LYS A 1 32 ? 3.312 -8.624 1.936 1.00 63.30 32 LYS A O 17
ATOM 16199 N N . ARG A 1 33 ? 3.895 -6.482 1.976 1.00 34.11 33 ARG A N 17
ATOM 16200 C CA . ARG A 1 33 ? 4.313 -6.519 3.347 1.00 51.34 33 ARG A CA 17
ATOM 16201 C C . ARG A 1 33 ? 4.127 -5.164 3.993 1.00 64.44 33 ARG A C 17
ATOM 16202 O O . ARG A 1 33 ? 4.483 -4.144 3.412 1.00 13.52 33 ARG A O 17
ATOM 16223 N N . VAL A 1 34 ? 3.578 -5.152 5.179 1.00 20.13 34 VAL A N 17
ATOM 16224 C CA . VAL A 1 34 ? 3.338 -3.921 5.892 1.00 23.42 34 VAL A CA 17
ATOM 16225 C C . VAL A 1 34 ? 4.171 -3.856 7.156 1.00 31.32 34 VAL A C 17
ATOM 16226 O O . VAL A 1 34 ? 4.025 -4.689 8.065 1.00 41.04 34 VAL A O 17
ATOM 16239 N N . ASP A 1 35 ? 5.059 -2.897 7.191 1.00 34.24 35 ASP A N 17
ATOM 16240 C CA . ASP A 1 35 ? 5.887 -2.648 8.364 1.00 53.03 35 ASP A CA 17
ATOM 16241 C C . ASP A 1 35 ? 5.409 -1.366 8.999 1.00 32.32 35 ASP A C 17
ATOM 16242 O O . ASP A 1 35 ? 4.874 -0.497 8.315 1.00 12.25 35 ASP A O 17
ATOM 16251 N N . SER A 1 36 ? 5.611 -1.220 10.269 1.00 45.12 36 SER A N 17
ATOM 16252 C CA . SER A 1 36 ? 5.199 -0.011 10.963 1.00 3.02 36 SER A CA 17
ATOM 16253 C C . SER A 1 36 ? 6.196 1.134 10.806 1.00 32.34 36 SER A C 17
ATOM 16254 O O . SER A 1 36 ? 6.786 1.604 11.784 1.00 73.20 36 SER A O 17
ATOM 16262 N N . LYS A 1 37 ? 6.391 1.515 9.545 1.00 51.12 37 LYS A N 17
ATOM 16263 C CA . LYS A 1 37 ? 7.228 2.630 9.076 1.00 60.12 37 LYS A CA 17
ATOM 16264 C C . LYS A 1 37 ? 6.940 2.822 7.615 1.00 12.25 37 LYS A C 17
ATOM 16265 O O . LYS A 1 37 ? 6.716 3.929 7.139 1.00 24.05 37 LYS A O 17
ATOM 16284 N N . SER A 1 38 ? 6.921 1.722 6.916 1.00 22.12 38 SER A N 17
ATOM 16285 C CA . SER A 1 38 ? 6.792 1.707 5.502 1.00 72.21 38 SER A CA 17
ATOM 16286 C C . SER A 1 38 ? 6.121 0.422 5.040 1.00 41.12 38 SER A C 17
ATOM 16287 O O . SER A 1 38 ? 6.008 -0.533 5.795 1.00 30.40 38 SER A O 17
ATOM 16295 N N . VAL A 1 39 ? 5.714 0.398 3.813 1.00 61.44 39 VAL A N 17
ATOM 16296 C CA . VAL A 1 39 ? 5.034 -0.732 3.248 1.00 10.42 39 VAL A CA 17
ATOM 16297 C C . VAL A 1 39 ? 5.700 -1.125 1.979 1.00 2.10 39 VAL A C 17
ATOM 16298 O O . VAL A 1 39 ? 6.079 -0.287 1.180 1.00 5.25 39 VAL A O 17
ATOM 16311 N N . LYS A 1 40 ? 5.856 -2.392 1.817 1.00 43.53 40 LYS A N 17
ATOM 16312 C CA . LYS A 1 40 ? 6.466 -2.944 0.668 1.00 14.22 40 LYS A CA 17
ATOM 16313 C C . LYS A 1 40 ? 5.402 -3.492 -0.221 1.00 65.01 40 LYS A C 17
ATOM 16314 O O . LYS A 1 40 ? 4.554 -4.304 0.200 1.00 11.52 40 LYS A O 17
ATOM 16333 N N . VAL A 1 41 ? 5.424 -3.051 -1.412 1.00 30.01 41 VAL A N 17
ATOM 16334 C CA . VAL A 1 41 ? 4.456 -3.395 -2.381 1.00 10.12 41 VAL A CA 17
ATOM 16335 C C . VAL A 1 41 ? 5.151 -3.948 -3.590 1.00 21.11 41 VAL A C 17
ATOM 16336 O O . VAL A 1 41 ? 6.373 -3.971 -3.644 1.00 54.11 41 VAL A O 17
ATOM 16349 N N . GLU A 1 42 ? 4.400 -4.398 -4.532 1.00 23.24 42 GLU A N 17
ATOM 16350 C CA . GLU A 1 42 ? 4.959 -4.924 -5.725 1.00 74.05 42 GLU A CA 17
ATOM 16351 C C . GLU A 1 42 ? 4.409 -4.182 -6.910 1.00 11.25 42 GLU A C 17
ATOM 16352 O O . GLU A 1 42 ? 3.184 -4.054 -7.055 1.00 3.32 42 GLU A O 17
ATOM 16364 N N . ARG A 1 43 ? 5.294 -3.652 -7.727 1.00 51.12 43 ARG A N 17
ATOM 16365 C CA . ARG A 1 43 ? 4.893 -3.037 -8.957 1.00 23.43 43 ARG A CA 17
ATOM 16366 C C . ARG A 1 43 ? 5.843 -3.447 -10.053 1.00 33.52 43 ARG A C 17
ATOM 16367 O O . ARG A 1 43 ? 7.059 -3.444 -9.849 1.00 2.11 43 ARG A O 17
ATOM 16388 N N . ASN A 1 44 ? 5.288 -3.844 -11.194 1.00 71.02 44 ASN A N 17
ATOM 16389 C CA . ASN A 1 44 ? 6.069 -4.298 -12.368 1.00 31.33 44 ASN A CA 17
ATOM 16390 C C . ASN A 1 44 ? 6.919 -5.525 -11.968 1.00 0.23 44 ASN A C 17
ATOM 16391 O O . ASN A 1 44 ? 7.998 -5.781 -12.501 1.00 65.23 44 ASN A O 17
ATOM 16402 N N . GLY A 1 45 ? 6.380 -6.312 -11.044 1.00 40.52 45 GLY A N 17
ATOM 16403 C CA . GLY A 1 45 ? 7.056 -7.503 -10.573 1.00 60.03 45 GLY A CA 17
ATOM 16404 C C . GLY A 1 45 ? 8.197 -7.196 -9.614 1.00 41.21 45 GLY A C 17
ATOM 16405 O O . GLY A 1 45 ? 8.842 -8.110 -9.093 1.00 60.33 45 GLY A O 17
ATOM 16409 N N . GLN A 1 46 ? 8.438 -5.931 -9.381 1.00 11.51 46 GLN A N 17
ATOM 16410 C CA . GLN A 1 46 ? 9.500 -5.492 -8.513 1.00 24.34 46 GLN A CA 17
ATOM 16411 C C . GLN A 1 46 ? 8.938 -5.080 -7.182 1.00 50.42 46 GLN A C 17
ATOM 16412 O O . GLN A 1 46 ? 7.835 -4.537 -7.108 1.00 23.55 46 GLN A O 17
ATOM 16426 N N . ASP A 1 47 ? 9.683 -5.324 -6.148 1.00 35.23 47 ASP A N 17
ATOM 16427 C CA . ASP A 1 47 ? 9.271 -4.931 -4.812 1.00 24.52 47 ASP A CA 17
ATOM 16428 C C . ASP A 1 47 ? 9.622 -3.470 -4.615 1.00 20.43 47 ASP A C 17
ATOM 16429 O O . ASP A 1 47 ? 10.705 -3.012 -5.026 1.00 74.54 47 ASP A O 17
ATOM 16438 N N . LEU A 1 48 ? 8.727 -2.742 -4.035 1.00 20.42 48 LEU A N 17
ATOM 16439 C CA . LEU A 1 48 ? 8.862 -1.321 -3.919 1.00 24.25 48 LEU A CA 17
ATOM 16440 C C . LEU A 1 48 ? 8.398 -0.928 -2.534 1.00 12.13 48 LEU A C 17
ATOM 16441 O O . LEU A 1 48 ? 7.355 -1.360 -2.097 1.00 42.04 48 LEU A O 17
ATOM 16457 N N . GLU A 1 49 ? 9.158 -0.135 -1.848 1.00 23.31 49 GLU A N 17
ATOM 16458 C CA . GLU A 1 49 ? 8.772 0.266 -0.522 1.00 2.21 49 GLU A CA 17
ATOM 16459 C C . GLU A 1 49 ? 8.284 1.714 -0.506 1.00 43.34 49 GLU A C 17
ATOM 16460 O O . GLU A 1 49 ? 8.917 2.605 -1.083 1.00 62.02 49 GLU A O 17
ATOM 16472 N N . ILE A 1 50 ? 7.176 1.932 0.162 1.00 32.11 50 ILE A N 17
ATOM 16473 C CA . ILE A 1 50 ? 6.545 3.226 0.263 1.00 2.33 50 ILE A CA 17
ATOM 16474 C C . ILE A 1 50 ? 6.459 3.607 1.727 1.00 30.31 50 ILE A C 17
ATOM 16475 O O . ILE A 1 50 ? 6.238 2.757 2.576 1.00 52.43 50 ILE A O 17
ATOM 16491 N N . SER A 1 51 ? 6.631 4.851 2.007 1.00 43.24 51 SER A N 17
ATOM 16492 C CA . SER A 1 51 ? 6.637 5.344 3.360 1.00 21.13 51 SER A CA 17
ATOM 16493 C C . SER A 1 51 ? 5.202 5.590 3.850 1.00 64.33 51 SER A C 17
ATOM 16494 O O . SER A 1 51 ? 4.437 6.315 3.207 1.00 2.12 51 SER A O 17
ATOM 16502 N N . LEU A 1 52 ? 4.853 4.996 4.998 1.00 42.45 52 LEU A N 17
ATOM 16503 C CA . LEU A 1 52 ? 3.510 5.130 5.594 1.00 45.40 52 LEU A CA 17
ATOM 16504 C C . LEU A 1 52 ? 3.124 6.569 5.864 1.00 33.43 52 LEU A C 17
ATOM 16505 O O . LEU A 1 52 ? 1.953 6.919 5.821 1.00 31.00 52 LEU A O 17
ATOM 16521 N N . ASP A 1 53 ? 4.101 7.391 6.140 1.00 11.30 53 ASP A N 17
ATOM 16522 C CA . ASP A 1 53 ? 3.855 8.795 6.438 1.00 32.23 53 ASP A CA 17
ATOM 16523 C C . ASP A 1 53 ? 3.458 9.572 5.205 1.00 22.42 53 ASP A C 17
ATOM 16524 O O . ASP A 1 53 ? 2.762 10.582 5.299 1.00 33.25 53 ASP A O 17
ATOM 16533 N N . GLN A 1 54 ? 3.865 9.091 4.045 1.00 73.02 54 GLN A N 17
ATOM 16534 C CA . GLN A 1 54 ? 3.560 9.779 2.807 1.00 73.21 54 GLN A CA 17
ATOM 16535 C C . GLN A 1 54 ? 2.269 9.273 2.227 1.00 43.24 54 GLN A C 17
ATOM 16536 O O . GLN A 1 54 ? 1.676 9.906 1.373 1.00 22.32 54 GLN A O 17
ATOM 16550 N N . ILE A 1 55 ? 1.856 8.131 2.688 1.00 61.51 55 ILE A N 17
ATOM 16551 C CA . ILE A 1 55 ? 0.599 7.537 2.268 1.00 34.42 55 ILE A CA 17
ATOM 16552 C C . ILE A 1 55 ? -0.568 8.228 2.978 1.00 33.11 55 ILE A C 17
ATOM 16553 O O . ILE A 1 55 ? -0.562 8.374 4.204 1.00 41.53 55 ILE A O 17
ATOM 16569 N N . THR A 1 56 ? -1.535 8.680 2.214 1.00 30.44 56 THR A N 17
ATOM 16570 C CA . THR A 1 56 ? -2.687 9.341 2.777 1.00 61.23 56 THR A CA 17
ATOM 16571 C C . THR A 1 56 ? -3.902 8.401 2.852 1.00 50.30 56 THR A C 17
ATOM 16572 O O . THR A 1 56 ? -4.657 8.423 3.826 1.00 31.23 56 THR A O 17
ATOM 16583 N N . HIS A 1 57 ? -4.069 7.562 1.829 1.00 25.34 57 HIS A N 17
ATOM 16584 C CA . HIS A 1 57 ? -5.233 6.664 1.730 1.00 4.23 57 HIS A CA 17
ATOM 16585 C C . HIS A 1 57 ? -5.084 5.670 0.600 1.00 72.44 57 HIS A C 17
ATOM 16586 O O . HIS A 1 57 ? -4.254 5.860 -0.307 1.00 11.44 57 HIS A O 17
ATOM 16601 N N . VAL A 1 58 ? -5.897 4.639 0.643 1.00 10.33 58 VAL A N 17
ATOM 16602 C CA . VAL A 1 58 ? -5.855 3.564 -0.323 1.00 65.14 58 VAL A CA 17
ATOM 16603 C C . VAL A 1 58 ? -7.218 3.393 -1.035 1.00 43.14 58 VAL A C 17
ATOM 16604 O O . VAL A 1 58 ? -8.281 3.511 -0.420 1.00 23.11 58 VAL A O 17
ATOM 16617 N N . ASP A 1 59 ? -7.156 3.152 -2.319 1.00 73.41 59 ASP A N 17
ATOM 16618 C CA . ASP A 1 59 ? -8.328 2.894 -3.171 1.00 11.12 59 ASP A CA 17
ATOM 16619 C C . ASP A 1 59 ? -8.012 1.694 -4.028 1.00 22.43 59 ASP A C 17
ATOM 16620 O O . ASP A 1 59 ? -6.908 1.220 -3.983 1.00 24.51 59 ASP A O 17
ATOM 16629 N N . GLY A 1 60 ? -8.967 1.175 -4.757 1.00 13.10 60 GLY A N 17
ATOM 16630 C CA . GLY A 1 60 ? -8.667 0.049 -5.649 1.00 44.41 60 GLY A CA 17
ATOM 16631 C C . GLY A 1 60 ? -9.080 -1.276 -5.059 1.00 63.30 60 GLY A C 17
ATOM 16632 O O . GLY A 1 60 ? -8.623 -2.350 -5.489 1.00 52.21 60 GLY A O 17
ATOM 16636 N N . TRP A 1 61 ? -9.914 -1.201 -4.068 1.00 63.00 61 TRP A N 17
ATOM 16637 C CA . TRP A 1 61 ? -10.466 -2.371 -3.418 1.00 20.12 61 TRP A CA 17
ATOM 16638 C C . TRP A 1 61 ? -11.475 -3.059 -4.341 1.00 0.44 61 TRP A C 17
ATOM 16639 O O . TRP A 1 61 ? -11.082 -3.933 -5.129 1.00 36.75 61 TRP A O 17
ATOM 16661 N N . SER A 1 1 ? 0.915 5.818 11.445 1.00 3.04 1 SER A N 18
ATOM 16662 C CA . SER A 1 1 ? -0.060 5.954 10.380 1.00 55.21 1 SER A CA 18
ATOM 16663 C C . SER A 1 1 ? -1.243 5.008 10.588 1.00 42.52 1 SER A C 18
ATOM 16664 O O . SER A 1 1 ? -1.071 3.791 10.713 1.00 61.43 1 SER A O 18
ATOM 16674 N N . GLU A 1 2 ? -2.444 5.566 10.610 1.00 11.54 2 GLU A N 18
ATOM 16675 C CA . GLU A 1 2 ? -3.662 4.780 10.781 1.00 25.23 2 GLU A CA 18
ATOM 16676 C C . GLU A 1 2 ? -3.972 3.990 9.512 1.00 34.14 2 GLU A C 18
ATOM 16677 O O . GLU A 1 2 ? -4.590 2.924 9.553 1.00 71.24 2 GLU A O 18
ATOM 16689 N N . VAL A 1 3 ? -3.502 4.513 8.393 1.00 23.40 3 VAL A N 18
ATOM 16690 C CA . VAL A 1 3 ? -3.689 3.909 7.087 1.00 61.30 3 VAL A CA 18
ATOM 16691 C C . VAL A 1 3 ? -3.047 2.507 7.027 1.00 42.25 3 VAL A C 18
ATOM 16692 O O . VAL A 1 3 ? -3.490 1.654 6.287 1.00 70.22 3 VAL A O 18
ATOM 16705 N N . GLU A 1 4 ? -1.989 2.309 7.824 1.00 22.41 4 GLU A N 18
ATOM 16706 C CA . GLU A 1 4 ? -1.206 1.050 7.889 1.00 53.22 4 GLU A CA 18
ATOM 16707 C C . GLU A 1 4 ? -2.120 -0.175 8.004 1.00 44.21 4 GLU A C 18
ATOM 16708 O O . GLU A 1 4 ? -1.886 -1.204 7.359 1.00 25.25 4 GLU A O 18
ATOM 16720 N N . THR A 1 5 ? -3.162 -0.041 8.787 1.00 41.21 5 THR A N 18
ATOM 16721 C CA . THR A 1 5 ? -4.107 -1.110 9.011 1.00 12.42 5 THR A CA 18
ATOM 16722 C C . THR A 1 5 ? -4.815 -1.472 7.682 1.00 73.20 5 THR A C 18
ATOM 16723 O O . THR A 1 5 ? -5.088 -2.642 7.393 1.00 14.24 5 THR A O 18
ATOM 16734 N N . VAL A 1 6 ? -5.033 -0.458 6.875 1.00 64.34 6 VAL A N 18
ATOM 16735 C CA . VAL A 1 6 ? -5.720 -0.572 5.603 1.00 70.15 6 VAL A CA 18
ATOM 16736 C C . VAL A 1 6 ? -4.806 -1.237 4.570 1.00 52.32 6 VAL A C 18
ATOM 16737 O O . VAL A 1 6 ? -5.246 -2.074 3.778 1.00 25.32 6 VAL A O 18
ATOM 16750 N N . LEU A 1 7 ? -3.529 -0.875 4.593 1.00 51.22 7 LEU A N 18
ATOM 16751 C CA . LEU A 1 7 ? -2.543 -1.524 3.713 1.00 70.21 7 LEU A CA 18
ATOM 16752 C C . LEU A 1 7 ? -2.443 -2.994 4.051 1.00 40.24 7 LEU A C 18
ATOM 16753 O O . LEU A 1 7 ? -2.402 -3.841 3.170 1.00 55.11 7 LEU A O 18
ATOM 16769 N N . ARG A 1 8 ? -2.427 -3.285 5.341 1.00 14.21 8 ARG A N 18
ATOM 16770 C CA . ARG A 1 8 ? -2.337 -4.653 5.834 1.00 64.22 8 ARG A CA 18
ATOM 16771 C C . ARG A 1 8 ? -3.584 -5.446 5.422 1.00 14.42 8 ARG A C 18
ATOM 16772 O O . ARG A 1 8 ? -3.520 -6.652 5.160 1.00 33.54 8 ARG A O 18
ATOM 16793 N N . LYS A 1 9 ? -4.704 -4.751 5.365 1.00 21.51 9 LYS A N 18
ATOM 16794 C CA . LYS A 1 9 ? -5.966 -5.310 4.918 1.00 71.20 9 LYS A CA 18
ATOM 16795 C C . LYS A 1 9 ? -5.845 -5.745 3.452 1.00 23.52 9 LYS A C 18
ATOM 16796 O O . LYS A 1 9 ? -6.123 -6.901 3.095 1.00 42.33 9 LYS A O 18
ATOM 16815 N N . ALA A 1 10 ? -5.417 -4.815 2.625 1.00 74.44 10 ALA A N 18
ATOM 16816 C CA . ALA A 1 10 ? -5.203 -5.059 1.208 1.00 11.02 10 ALA A CA 18
ATOM 16817 C C . ALA A 1 10 ? -4.161 -6.154 0.984 1.00 43.31 10 ALA A C 18
ATOM 16818 O O . ALA A 1 10 ? -4.350 -7.032 0.146 1.00 33.11 10 ALA A O 18
ATOM 16825 N N . ALA A 1 11 ? -3.075 -6.102 1.745 1.00 11.00 11 ALA A N 18
ATOM 16826 C CA . ALA A 1 11 ? -2.000 -7.094 1.655 1.00 30.04 11 ALA A CA 18
ATOM 16827 C C . ALA A 1 11 ? -2.519 -8.491 1.931 1.00 41.14 11 ALA A C 18
ATOM 16828 O O . ALA A 1 11 ? -2.183 -9.447 1.211 1.00 42.40 11 ALA A O 18
ATOM 16835 N N . GLU A 1 12 ? -3.345 -8.601 2.962 1.00 33.10 12 GLU A N 18
ATOM 16836 C CA . GLU A 1 12 ? -3.921 -9.857 3.399 1.00 1.31 12 GLU A CA 18
ATOM 16837 C C . GLU A 1 12 ? -4.734 -10.476 2.263 1.00 51.02 12 GLU A C 18
ATOM 16838 O O . GLU A 1 12 ? -4.561 -11.639 1.935 1.00 13.11 12 GLU A O 18
ATOM 16850 N N . ARG A 1 13 ? -5.550 -9.676 1.618 1.00 63.33 13 ARG A N 18
ATOM 16851 C CA . ARG A 1 13 ? -6.403 -10.175 0.545 1.00 15.14 13 ARG A CA 18
ATOM 16852 C C . ARG A 1 13 ? -5.691 -10.169 -0.804 1.00 51.15 13 ARG A C 18
ATOM 16853 O O . ARG A 1 13 ? -6.303 -10.480 -1.818 1.00 52.15 13 ARG A O 18
ATOM 16874 N N . ASN A 1 14 ? -4.394 -9.816 -0.808 1.00 62.13 14 ASN A N 18
ATOM 16875 C CA . ASN A 1 14 ? -3.575 -9.772 -2.057 1.00 61.31 14 ASN A CA 18
ATOM 16876 C C . ASN A 1 14 ? -4.196 -8.797 -3.048 1.00 43.24 14 ASN A C 18
ATOM 16877 O O . ASN A 1 14 ? -4.157 -8.999 -4.267 1.00 74.34 14 ASN A O 18
ATOM 16888 N N . LYS A 1 15 ? -4.735 -7.727 -2.509 1.00 11.22 15 LYS A N 18
ATOM 16889 C CA . LYS A 1 15 ? -5.424 -6.722 -3.279 1.00 31.33 15 LYS A CA 18
ATOM 16890 C C . LYS A 1 15 ? -4.461 -5.796 -3.962 1.00 71.40 15 LYS A C 18
ATOM 16891 O O . LYS A 1 15 ? -3.446 -5.376 -3.381 1.00 73.33 15 LYS A O 18
ATOM 16910 N N . THR A 1 16 ? -4.769 -5.489 -5.172 1.00 4.43 16 THR A N 18
ATOM 16911 C CA . THR A 1 16 ? -4.069 -4.480 -5.875 1.00 3.34 16 THR A CA 18
ATOM 16912 C C . THR A 1 16 ? -4.926 -3.237 -5.737 1.00 23.31 16 THR A C 18
ATOM 16913 O O . THR A 1 16 ? -6.110 -3.257 -6.076 1.00 42.41 16 THR A O 18
ATOM 16924 N N . VAL A 1 17 ? -4.355 -2.188 -5.243 1.00 14.34 17 VAL A N 18
ATOM 16925 C CA . VAL A 1 17 ? -5.107 -0.999 -4.902 1.00 35.43 17 VAL A CA 18
ATOM 16926 C C . VAL A 1 17 ? -4.357 0.233 -5.317 1.00 1.34 17 VAL A C 18
ATOM 16927 O O . VAL A 1 17 ? -3.165 0.164 -5.644 1.00 72.40 17 VAL A O 18
ATOM 16940 N N . ASP A 1 18 ? -5.033 1.341 -5.302 1.00 2.33 18 ASP A N 18
ATOM 16941 C CA . ASP A 1 18 ? -4.429 2.602 -5.595 1.00 14.02 18 ASP A CA 18
ATOM 16942 C C . ASP A 1 18 ? -3.960 3.185 -4.286 1.00 54.14 18 ASP A C 18
ATOM 16943 O O . ASP A 1 18 ? -4.755 3.353 -3.340 1.00 22.15 18 ASP A O 18
ATOM 16952 N N . ILE A 1 19 ? -2.710 3.509 -4.213 1.00 5.53 19 ILE A N 18
ATOM 16953 C CA . ILE A 1 19 ? -2.149 4.086 -3.029 1.00 11.04 19 ILE A CA 18
ATOM 16954 C C . ILE A 1 19 ? -1.948 5.557 -3.252 1.00 21.03 19 ILE A C 18
ATOM 16955 O O . ILE A 1 19 ? -1.234 5.969 -4.167 1.00 1.14 19 ILE A O 18
ATOM 16971 N N . HIS A 1 20 ? -2.582 6.340 -2.437 1.00 2.13 20 HIS A N 18
ATOM 16972 C CA . HIS A 1 20 ? -2.539 7.768 -2.582 1.00 73.44 20 HIS A CA 18
ATOM 16973 C C . HIS A 1 20 ? -1.471 8.338 -1.681 1.00 43.34 20 HIS A C 18
ATOM 16974 O O . HIS A 1 20 ? -1.475 8.083 -0.473 1.00 31.11 20 HIS A O 18
ATOM 16989 N N . THR A 1 21 ? -0.552 9.073 -2.260 1.00 4.11 21 THR A N 18
ATOM 16990 C CA . THR A 1 21 ? 0.542 9.652 -1.519 1.00 72.32 21 THR A CA 18
ATOM 16991 C C . THR A 1 21 ? 0.342 11.160 -1.330 1.00 63.31 21 THR A C 18
ATOM 16992 O O . THR A 1 21 ? -0.402 11.785 -2.083 1.00 41.03 21 THR A O 18
ATOM 17003 N N . LYS A 1 22 ? 1.033 11.722 -0.341 1.00 5.11 22 LYS A N 18
ATOM 17004 C CA . LYS A 1 22 ? 0.905 13.128 0.084 1.00 32.42 22 LYS A CA 18
ATOM 17005 C C . LYS A 1 22 ? 1.006 14.164 -1.042 1.00 12.42 22 LYS A C 18
ATOM 17006 O O . LYS A 1 22 ? 0.351 15.208 -0.983 1.00 33.22 22 LYS A O 18
ATOM 17025 N N . SER A 1 23 ? 1.781 13.890 -2.050 1.00 34.35 23 SER A N 18
ATOM 17026 C CA . SER A 1 23 ? 1.934 14.816 -3.158 1.00 1.34 23 SER A CA 18
ATOM 17027 C C . SER A 1 23 ? 0.789 14.700 -4.189 1.00 31.40 23 SER A C 18
ATOM 17028 O O . SER A 1 23 ? 0.820 15.346 -5.238 1.00 24.14 23 SER A O 18
ATOM 17036 N N . GLY A 1 24 ? -0.208 13.879 -3.886 1.00 61.14 24 GLY A N 18
ATOM 17037 C CA . GLY A 1 24 ? -1.349 13.725 -4.771 1.00 14.12 24 GLY A CA 18
ATOM 17038 C C . GLY A 1 24 ? -1.106 12.672 -5.817 1.00 5.03 24 GLY A C 18
ATOM 17039 O O . GLY A 1 24 ? -1.908 12.490 -6.746 1.00 13.42 24 GLY A O 18
ATOM 17043 N N . THR A 1 25 ? -0.016 11.974 -5.667 1.00 3.52 25 THR A N 18
ATOM 17044 C CA . THR A 1 25 ? 0.364 10.949 -6.588 1.00 3.24 25 THR A CA 18
ATOM 17045 C C . THR A 1 25 ? -0.293 9.637 -6.179 1.00 70.22 25 THR A C 18
ATOM 17046 O O . THR A 1 25 ? -0.253 9.250 -5.007 1.00 14.21 25 THR A O 18
ATOM 17057 N N . THR A 1 26 ? -0.900 8.976 -7.114 1.00 35.24 26 THR A N 18
ATOM 17058 C CA . THR A 1 26 ? -1.518 7.731 -6.849 1.00 42.22 26 THR A CA 18
ATOM 17059 C C . THR A 1 26 ? -0.719 6.610 -7.511 1.00 71.10 26 THR A C 18
ATOM 17060 O O . THR A 1 26 ? -0.487 6.629 -8.712 1.00 53.31 26 THR A O 18
ATOM 17071 N N . VAL A 1 27 ? -0.281 5.676 -6.714 1.00 51.10 27 VAL A N 18
ATOM 17072 C CA . VAL A 1 27 ? 0.479 4.551 -7.182 1.00 23.10 27 VAL A CA 18
ATOM 17073 C C . VAL A 1 27 ? -0.353 3.289 -6.994 1.00 12.24 27 VAL A C 18
ATOM 17074 O O . VAL A 1 27 ? -0.592 2.872 -5.868 1.00 2.35 27 VAL A O 18
ATOM 17087 N N . ARG A 1 28 ? -0.829 2.717 -8.069 1.00 62.34 28 ARG A N 18
ATOM 17088 C CA . ARG A 1 28 ? -1.620 1.511 -7.960 1.00 1.22 28 ARG A CA 18
ATOM 17089 C C . ARG A 1 28 ? -0.733 0.293 -8.109 1.00 14.31 28 ARG A C 18
ATOM 17090 O O . ARG A 1 28 ? -0.169 0.038 -9.178 1.00 14.21 28 ARG A O 18
ATOM 17111 N N . VAL A 1 29 ? -0.625 -0.437 -7.032 1.00 65.35 29 VAL A N 18
ATOM 17112 C CA . VAL A 1 29 ? 0.249 -1.594 -6.896 1.00 44.21 29 VAL A CA 18
ATOM 17113 C C . VAL A 1 29 ? -0.372 -2.614 -5.952 1.00 51.30 29 VAL A C 18
ATOM 17114 O O . VAL A 1 29 ? -1.463 -2.389 -5.417 1.00 14.30 29 VAL A O 18
ATOM 17127 N N . ASN A 1 30 ? 0.313 -3.711 -5.737 1.00 3.14 30 ASN A N 18
ATOM 17128 C CA . ASN A 1 30 ? -0.161 -4.735 -4.836 1.00 55.13 30 ASN A CA 18
ATOM 17129 C C . ASN A 1 30 ? 0.614 -4.628 -3.555 1.00 44.35 30 ASN A C 18
ATOM 17130 O O . ASN A 1 30 ? 1.852 -4.648 -3.578 1.00 51.54 30 ASN A O 18
ATOM 17141 N N . VAL A 1 31 ? -0.097 -4.501 -2.440 1.00 21.54 31 VAL A N 18
ATOM 17142 C CA . VAL A 1 31 ? 0.547 -4.373 -1.138 1.00 14.00 31 VAL A CA 18
ATOM 17143 C C . VAL A 1 31 ? 1.197 -5.694 -0.798 1.00 45.23 31 VAL A C 18
ATOM 17144 O O . VAL A 1 31 ? 0.524 -6.724 -0.739 1.00 32.42 31 VAL A O 18
ATOM 17157 N N . LYS A 1 32 ? 2.485 -5.672 -0.581 1.00 74.11 32 LYS A N 18
ATOM 17158 C CA . LYS A 1 32 ? 3.218 -6.894 -0.464 1.00 31.41 32 LYS A CA 18
ATOM 17159 C C . LYS A 1 32 ? 3.596 -7.192 0.978 1.00 1.14 32 LYS A C 18
ATOM 17160 O O . LYS A 1 32 ? 3.529 -8.332 1.420 1.00 51.42 32 LYS A O 18
ATOM 17179 N N . ARG A 1 33 ? 3.976 -6.168 1.694 1.00 61.50 33 ARG A N 18
ATOM 17180 C CA . ARG A 1 33 ? 4.357 -6.277 3.073 1.00 3.33 33 ARG A CA 18
ATOM 17181 C C . ARG A 1 33 ? 4.100 -4.980 3.798 1.00 12.42 33 ARG A C 18
ATOM 17182 O O . ARG A 1 33 ? 4.422 -3.913 3.290 1.00 73.41 33 ARG A O 18
ATOM 17203 N N . VAL A 1 34 ? 3.544 -5.075 4.972 1.00 60.50 34 VAL A N 18
ATOM 17204 C CA . VAL A 1 34 ? 3.317 -3.927 5.796 1.00 44.42 34 VAL A CA 18
ATOM 17205 C C . VAL A 1 34 ? 4.245 -3.955 6.991 1.00 62.52 34 VAL A C 18
ATOM 17206 O O . VAL A 1 34 ? 4.218 -4.886 7.797 1.00 43.32 34 VAL A O 18
ATOM 17219 N N . ASP A 1 35 ? 5.071 -2.957 7.076 1.00 25.00 35 ASP A N 18
ATOM 17220 C CA . ASP A 1 35 ? 6.013 -2.806 8.167 1.00 44.10 35 ASP A CA 18
ATOM 17221 C C . ASP A 1 35 ? 5.492 -1.676 9.071 1.00 65.20 35 ASP A C 18
ATOM 17222 O O . ASP A 1 35 ? 4.375 -1.223 8.889 1.00 64.41 35 ASP A O 18
ATOM 17231 N N . SER A 1 36 ? 6.257 -1.257 10.031 1.00 32.13 36 SER A N 18
ATOM 17232 C CA . SER A 1 36 ? 5.833 -0.214 10.945 1.00 14.33 36 SER A CA 18
ATOM 17233 C C . SER A 1 36 ? 6.058 1.164 10.338 1.00 31.12 36 SER A C 18
ATOM 17234 O O . SER A 1 36 ? 5.292 2.099 10.574 1.00 61.40 36 SER A O 18
ATOM 17242 N N . LYS A 1 37 ? 7.106 1.288 9.567 1.00 53.45 37 LYS A N 18
ATOM 17243 C CA . LYS A 1 37 ? 7.470 2.570 9.002 1.00 24.25 37 LYS A CA 18
ATOM 17244 C C . LYS A 1 37 ? 7.079 2.649 7.537 1.00 24.35 37 LYS A C 18
ATOM 17245 O O . LYS A 1 37 ? 6.716 3.709 7.031 1.00 31.40 37 LYS A O 18
ATOM 17264 N N . SER A 1 38 ? 7.098 1.548 6.877 1.00 2.31 38 SER A N 18
ATOM 17265 C CA . SER A 1 38 ? 6.910 1.536 5.463 1.00 72.51 38 SER A CA 18
ATOM 17266 C C . SER A 1 38 ? 6.171 0.311 4.991 1.00 42.25 38 SER A C 18
ATOM 17267 O O . SER A 1 38 ? 5.943 -0.619 5.744 1.00 65.41 38 SER A O 18
ATOM 17275 N N . VAL A 1 39 ? 5.783 0.338 3.766 1.00 64.13 39 VAL A N 18
ATOM 17276 C CA . VAL A 1 39 ? 5.120 -0.751 3.146 1.00 75.42 39 VAL A CA 18
ATOM 17277 C C . VAL A 1 39 ? 5.825 -1.069 1.879 1.00 1.23 39 VAL A C 18
ATOM 17278 O O . VAL A 1 39 ? 6.220 -0.185 1.136 1.00 64.32 39 VAL A O 18
ATOM 17291 N N . LYS A 1 40 ? 6.009 -2.318 1.656 1.00 33.31 40 LYS A N 18
ATOM 17292 C CA . LYS A 1 40 ? 6.578 -2.776 0.454 1.00 2.22 40 LYS A CA 18
ATOM 17293 C C . LYS A 1 40 ? 5.479 -3.257 -0.412 1.00 42.41 40 LYS A C 18
ATOM 17294 O O . LYS A 1 40 ? 4.552 -3.926 0.054 1.00 42.03 40 LYS A O 18
ATOM 17313 N N . VAL A 1 41 ? 5.543 -2.898 -1.626 1.00 71.02 41 VAL A N 18
ATOM 17314 C CA . VAL A 1 41 ? 4.556 -3.239 -2.575 1.00 15.23 41 VAL A CA 18
ATOM 17315 C C . VAL A 1 41 ? 5.213 -3.922 -3.739 1.00 2.40 41 VAL A C 18
ATOM 17316 O O . VAL A 1 41 ? 6.442 -3.931 -3.853 1.00 3.34 41 VAL A O 18
ATOM 17329 N N . GLU A 1 42 ? 4.424 -4.485 -4.581 1.00 4.23 42 GLU A N 18
ATOM 17330 C CA . GLU A 1 42 ? 4.924 -5.224 -5.680 1.00 63.21 42 GLU A CA 18
ATOM 17331 C C . GLU A 1 42 ? 4.522 -4.568 -6.987 1.00 24.42 42 GLU A C 18
ATOM 17332 O O . GLU A 1 42 ? 3.330 -4.402 -7.258 1.00 10.13 42 GLU A O 18
ATOM 17344 N N . ARG A 1 43 ? 5.502 -4.160 -7.772 1.00 64.43 43 ARG A N 18
ATOM 17345 C CA . ARG A 1 43 ? 5.239 -3.676 -9.105 1.00 64.43 43 ARG A CA 18
ATOM 17346 C C . ARG A 1 43 ? 6.065 -4.461 -10.093 1.00 71.43 43 ARG A C 18
ATOM 17347 O O . ARG A 1 43 ? 7.291 -4.423 -10.048 1.00 12.21 43 ARG A O 18
ATOM 17368 N N . ASN A 1 44 ? 5.384 -5.225 -10.935 1.00 32.43 44 ASN A N 18
ATOM 17369 C CA . ASN A 1 44 ? 6.004 -6.092 -11.957 1.00 63.51 44 ASN A CA 18
ATOM 17370 C C . ASN A 1 44 ? 6.920 -7.117 -11.261 1.00 53.11 44 ASN A C 18
ATOM 17371 O O . ASN A 1 44 ? 7.931 -7.569 -11.804 1.00 50.44 44 ASN A O 18
ATOM 17382 N N . GLY A 1 45 ? 6.511 -7.507 -10.062 1.00 14.43 45 GLY A N 18
ATOM 17383 C CA . GLY A 1 45 ? 7.258 -8.464 -9.275 1.00 60.13 45 GLY A CA 18
ATOM 17384 C C . GLY A 1 45 ? 8.489 -7.864 -8.620 1.00 15.21 45 GLY A C 18
ATOM 17385 O O . GLY A 1 45 ? 9.344 -8.592 -8.110 1.00 32.14 45 GLY A O 18
ATOM 17389 N N . GLN A 1 46 ? 8.590 -6.556 -8.630 1.00 62.13 46 GLN A N 18
ATOM 17390 C CA . GLN A 1 46 ? 9.718 -5.879 -8.048 1.00 53.15 46 GLN A CA 18
ATOM 17391 C C . GLN A 1 46 ? 9.273 -5.229 -6.734 1.00 22.53 46 GLN A C 18
ATOM 17392 O O . GLN A 1 46 ? 8.145 -4.705 -6.645 1.00 12.42 46 GLN A O 18
ATOM 17406 N N . ASP A 1 47 ? 10.131 -5.301 -5.724 1.00 62.13 47 ASP A N 18
ATOM 17407 C CA . ASP A 1 47 ? 9.830 -4.760 -4.390 1.00 62.15 47 ASP A CA 18
ATOM 17408 C C . ASP A 1 47 ? 9.970 -3.265 -4.384 1.00 41.11 47 ASP A C 18
ATOM 17409 O O . ASP A 1 47 ? 11.055 -2.727 -4.621 1.00 73.21 47 ASP A O 18
ATOM 17418 N N . LEU A 1 48 ? 8.912 -2.589 -4.094 1.00 51.41 48 LEU A N 18
ATOM 17419 C CA . LEU A 1 48 ? 8.935 -1.165 -4.083 1.00 50.11 48 LEU A CA 18
ATOM 17420 C C . LEU A 1 48 ? 8.489 -0.744 -2.697 1.00 74.42 48 LEU A C 18
ATOM 17421 O O . LEU A 1 48 ? 7.457 -1.180 -2.233 1.00 73.51 48 LEU A O 18
ATOM 17437 N N . GLU A 1 49 ? 9.263 0.052 -2.032 1.00 22.53 49 GLU A N 18
ATOM 17438 C CA . GLU A 1 49 ? 8.914 0.449 -0.700 1.00 73.55 49 GLU A CA 18
ATOM 17439 C C . GLU A 1 49 ? 8.384 1.866 -0.658 1.00 74.02 49 GLU A C 18
ATOM 17440 O O . GLU A 1 49 ? 8.944 2.778 -1.276 1.00 64.24 49 GLU A O 18
ATOM 17452 N N . ILE A 1 50 ? 7.295 2.034 0.047 1.00 74.04 50 ILE A N 18
ATOM 17453 C CA . ILE A 1 50 ? 6.650 3.301 0.210 1.00 21.20 50 ILE A CA 18
ATOM 17454 C C . ILE A 1 50 ? 6.541 3.591 1.688 1.00 55.12 50 ILE A C 18
ATOM 17455 O O . ILE A 1 50 ? 6.316 2.688 2.488 1.00 33.10 50 ILE A O 18
ATOM 17471 N N . SER A 1 51 ? 6.701 4.814 2.046 1.00 14.02 51 SER A N 18
ATOM 17472 C CA . SER A 1 51 ? 6.640 5.208 3.425 1.00 54.52 51 SER A CA 18
ATOM 17473 C C . SER A 1 51 ? 5.198 5.427 3.865 1.00 50.11 51 SER A C 18
ATOM 17474 O O . SER A 1 51 ? 4.435 6.115 3.193 1.00 71.15 51 SER A O 18
ATOM 17482 N N . LEU A 1 52 ? 4.844 4.834 4.999 1.00 24.43 52 LEU A N 18
ATOM 17483 C CA . LEU A 1 52 ? 3.491 4.907 5.559 1.00 60.12 52 LEU A CA 18
ATOM 17484 C C . LEU A 1 52 ? 3.036 6.323 5.851 1.00 22.15 52 LEU A C 18
ATOM 17485 O O . LEU A 1 52 ? 1.850 6.610 5.824 1.00 71.42 52 LEU A O 18
ATOM 17501 N N . ASP A 1 53 ? 3.971 7.196 6.108 1.00 12.14 53 ASP A N 18
ATOM 17502 C CA . ASP A 1 53 ? 3.653 8.592 6.389 1.00 41.44 53 ASP A CA 18
ATOM 17503 C C . ASP A 1 53 ? 3.304 9.342 5.127 1.00 51.41 53 ASP A C 18
ATOM 17504 O O . ASP A 1 53 ? 2.650 10.377 5.176 1.00 74.50 53 ASP A O 18
ATOM 17513 N N . GLN A 1 54 ? 3.721 8.811 3.994 1.00 22.24 54 GLN A N 18
ATOM 17514 C CA . GLN A 1 54 ? 3.451 9.435 2.712 1.00 40.51 54 GLN A CA 18
ATOM 17515 C C . GLN A 1 54 ? 2.143 8.945 2.177 1.00 71.15 54 GLN A C 18
ATOM 17516 O O . GLN A 1 54 ? 1.528 9.584 1.348 1.00 13.15 54 GLN A O 18
ATOM 17530 N N . ILE A 1 55 ? 1.739 7.807 2.649 1.00 73.04 55 ILE A N 18
ATOM 17531 C CA . ILE A 1 55 ? 0.481 7.226 2.255 1.00 11.13 55 ILE A CA 18
ATOM 17532 C C . ILE A 1 55 ? -0.654 7.919 3.003 1.00 53.11 55 ILE A C 18
ATOM 17533 O O . ILE A 1 55 ? -0.657 7.961 4.240 1.00 74.13 55 ILE A O 18
ATOM 17549 N N . THR A 1 56 ? -1.587 8.478 2.267 1.00 54.52 56 THR A N 18
ATOM 17550 C CA . THR A 1 56 ? -2.701 9.166 2.863 1.00 51.03 56 THR A CA 18
ATOM 17551 C C . THR A 1 56 ? -3.903 8.231 3.039 1.00 1.42 56 THR A C 18
ATOM 17552 O O . THR A 1 56 ? -4.547 8.222 4.090 1.00 73.22 56 THR A O 18
ATOM 17563 N N . HIS A 1 57 ? -4.190 7.433 2.012 1.00 12.40 57 HIS A N 18
ATOM 17564 C CA . HIS A 1 57 ? -5.339 6.523 2.030 1.00 64.22 57 HIS A CA 18
ATOM 17565 C C . HIS A 1 57 ? -5.291 5.552 0.853 1.00 51.44 57 HIS A C 18
ATOM 17566 O O . HIS A 1 57 ? -4.567 5.788 -0.132 1.00 70.12 57 HIS A O 18
ATOM 17581 N N . VAL A 1 58 ? -6.058 4.486 0.956 1.00 24.41 58 VAL A N 18
ATOM 17582 C CA . VAL A 1 58 ? -6.101 3.420 -0.040 1.00 1.40 58 VAL A CA 18
ATOM 17583 C C . VAL A 1 58 ? -7.479 3.336 -0.694 1.00 71.30 58 VAL A C 18
ATOM 17584 O O . VAL A 1 58 ? -8.497 3.384 -0.006 1.00 32.31 58 VAL A O 18
ATOM 17597 N N . ASP A 1 59 ? -7.492 3.220 -2.007 1.00 45.24 59 ASP A N 18
ATOM 17598 C CA . ASP A 1 59 ? -8.725 3.042 -2.799 1.00 52.22 59 ASP A CA 18
ATOM 17599 C C . ASP A 1 59 ? -8.431 2.064 -3.891 1.00 44.41 59 ASP A C 18
ATOM 17600 O O . ASP A 1 59 ? -7.304 1.671 -4.043 1.00 50.14 59 ASP A O 18
ATOM 17609 N N . GLY A 1 60 ? -9.427 1.637 -4.619 1.00 40.52 60 GLY A N 18
ATOM 17610 C CA . GLY A 1 60 ? -9.170 0.757 -5.750 1.00 72.23 60 GLY A CA 18
ATOM 17611 C C . GLY A 1 60 ? -9.307 -0.691 -5.398 1.00 54.30 60 GLY A C 18
ATOM 17612 O O . GLY A 1 60 ? -8.752 -1.561 -6.069 1.00 23.30 60 GLY A O 18
ATOM 17616 N N . TRP A 1 61 ? -10.035 -0.936 -4.356 1.00 10.04 61 TRP A N 18
ATOM 17617 C CA . TRP A 1 61 ? -10.314 -2.266 -3.868 1.00 24.21 61 TRP A CA 18
ATOM 17618 C C . TRP A 1 61 ? -11.197 -3.004 -4.867 1.00 23.13 61 TRP A C 18
ATOM 17619 O O . TRP A 1 61 ? -10.678 -3.831 -5.634 1.00 38.07 61 TRP A O 18
ATOM 17641 N N . SER A 1 1 ? -7.796 4.741 12.793 1.00 63.12 1 SER A N 19
ATOM 17642 C CA . SER A 1 1 ? -7.598 5.905 11.950 1.00 63.21 1 SER A CA 19
ATOM 17643 C C . SER A 1 1 ? -6.223 5.839 11.285 1.00 14.13 1 SER A C 19
ATOM 17644 O O . SER A 1 1 ? -5.737 6.827 10.718 1.00 61.14 1 SER A O 19
ATOM 17654 N N . GLU A 1 2 ? -5.618 4.660 11.313 1.00 10.14 2 GLU A N 19
ATOM 17655 C CA . GLU A 1 2 ? -4.290 4.483 10.826 1.00 13.12 2 GLU A CA 19
ATOM 17656 C C . GLU A 1 2 ? -4.354 3.805 9.478 1.00 73.41 2 GLU A C 19
ATOM 17657 O O . GLU A 1 2 ? -4.984 2.753 9.336 1.00 40.40 2 GLU A O 19
ATOM 17669 N N . VAL A 1 3 ? -3.708 4.388 8.500 1.00 62.41 3 VAL A N 19
ATOM 17670 C CA . VAL A 1 3 ? -3.732 3.857 7.156 1.00 74.53 3 VAL A CA 19
ATOM 17671 C C . VAL A 1 3 ? -3.012 2.500 7.087 1.00 13.55 3 VAL A C 19
ATOM 17672 O O . VAL A 1 3 ? -3.345 1.659 6.268 1.00 72.23 3 VAL A O 19
ATOM 17685 N N . GLU A 1 4 ? -2.017 2.310 7.966 1.00 35.12 4 GLU A N 19
ATOM 17686 C CA . GLU A 1 4 ? -1.267 1.041 8.102 1.00 21.04 4 GLU A CA 19
ATOM 17687 C C . GLU A 1 4 ? -2.235 -0.144 8.184 1.00 51.01 4 GLU A C 19
ATOM 17688 O O . GLU A 1 4 ? -2.018 -1.192 7.561 1.00 23.22 4 GLU A O 19
ATOM 17700 N N . THR A 1 5 ? -3.315 0.054 8.915 1.00 31.11 5 THR A N 19
ATOM 17701 C CA . THR A 1 5 ? -4.326 -0.967 9.112 1.00 4.12 5 THR A CA 19
ATOM 17702 C C . THR A 1 5 ? -4.973 -1.316 7.764 1.00 75.11 5 THR A C 19
ATOM 17703 O O . THR A 1 5 ? -5.285 -2.470 7.480 1.00 61.12 5 THR A O 19
ATOM 17714 N N . VAL A 1 6 ? -5.101 -0.311 6.938 1.00 33.20 6 VAL A N 19
ATOM 17715 C CA . VAL A 1 6 ? -5.749 -0.419 5.659 1.00 62.23 6 VAL A CA 19
ATOM 17716 C C . VAL A 1 6 ? -4.842 -1.166 4.675 1.00 33.20 6 VAL A C 19
ATOM 17717 O O . VAL A 1 6 ? -5.297 -2.045 3.938 1.00 23.24 6 VAL A O 19
ATOM 17730 N N . LEU A 1 7 ? -3.551 -0.834 4.692 1.00 51.42 7 LEU A N 19
ATOM 17731 C CA . LEU A 1 7 ? -2.572 -1.548 3.851 1.00 45.34 7 LEU A CA 19
ATOM 17732 C C . LEU A 1 7 ? -2.492 -3.004 4.257 1.00 61.33 7 LEU A C 19
ATOM 17733 O O . LEU A 1 7 ? -2.437 -3.895 3.413 1.00 1.01 7 LEU A O 19
ATOM 17749 N N . ARG A 1 8 ? -2.503 -3.237 5.552 1.00 13.41 8 ARG A N 19
ATOM 17750 C CA . ARG A 1 8 ? -2.435 -4.579 6.100 1.00 11.01 8 ARG A CA 19
ATOM 17751 C C . ARG A 1 8 ? -3.696 -5.379 5.714 1.00 74.24 8 ARG A C 19
ATOM 17752 O O . ARG A 1 8 ? -3.645 -6.598 5.503 1.00 73.41 8 ARG A O 19
ATOM 17773 N N . LYS A 1 9 ? -4.816 -4.679 5.622 1.00 33.51 9 LYS A N 19
ATOM 17774 C CA . LYS A 1 9 ? -6.067 -5.258 5.180 1.00 20.12 9 LYS A CA 19
ATOM 17775 C C . LYS A 1 9 ? -5.979 -5.641 3.692 1.00 70.03 9 LYS A C 19
ATOM 17776 O O . LYS A 1 9 ? -6.414 -6.723 3.283 1.00 44.13 9 LYS A O 19
ATOM 17795 N N . ALA A 1 10 ? -5.421 -4.754 2.902 1.00 74.30 10 ALA A N 19
ATOM 17796 C CA . ALA A 1 10 ? -5.207 -4.993 1.479 1.00 32.42 10 ALA A CA 19
ATOM 17797 C C . ALA A 1 10 ? -4.273 -6.184 1.265 1.00 5.45 10 ALA A C 19
ATOM 17798 O O . ALA A 1 10 ? -4.560 -7.070 0.451 1.00 42.23 10 ALA A O 19
ATOM 17805 N N . ALA A 1 11 ? -3.175 -6.209 2.023 1.00 23.45 11 ALA A N 19
ATOM 17806 C CA . ALA A 1 11 ? -2.179 -7.288 1.957 1.00 4.32 11 ALA A CA 19
ATOM 17807 C C . ALA A 1 11 ? -2.816 -8.637 2.239 1.00 14.23 11 ALA A C 19
ATOM 17808 O O . ALA A 1 11 ? -2.457 -9.651 1.624 1.00 54.41 11 ALA A O 19
ATOM 17815 N N . GLU A 1 12 ? -3.772 -8.629 3.158 1.00 42.50 12 GLU A N 19
ATOM 17816 C CA . GLU A 1 12 ? -4.507 -9.805 3.578 1.00 22.02 12 GLU A CA 19
ATOM 17817 C C . GLU A 1 12 ? -5.194 -10.483 2.400 1.00 61.30 12 GLU A C 19
ATOM 17818 O O . GLU A 1 12 ? -5.113 -11.698 2.226 1.00 24.41 12 GLU A O 19
ATOM 17830 N N . ARG A 1 13 ? -5.841 -9.693 1.589 1.00 52.50 13 ARG A N 19
ATOM 17831 C CA . ARG A 1 13 ? -6.597 -10.211 0.472 1.00 1.32 13 ARG A CA 19
ATOM 17832 C C . ARG A 1 13 ? -5.749 -10.280 -0.782 1.00 41.31 13 ARG A C 19
ATOM 17833 O O . ARG A 1 13 ? -6.245 -10.660 -1.848 1.00 4.30 13 ARG A O 19
ATOM 17854 N N . ASN A 1 14 ? -4.463 -9.909 -0.645 1.00 13.14 14 ASN A N 19
ATOM 17855 C CA . ASN A 1 14 ? -3.498 -9.869 -1.768 1.00 70.32 14 ASN A CA 19
ATOM 17856 C C . ASN A 1 14 ? -4.003 -8.846 -2.800 1.00 52.55 14 ASN A C 19
ATOM 17857 O O . ASN A 1 14 ? -3.771 -8.945 -3.999 1.00 74.25 14 ASN A O 19
ATOM 17868 N N . LYS A 1 15 ? -4.654 -7.832 -2.284 1.00 34.12 15 LYS A N 19
ATOM 17869 C CA . LYS A 1 15 ? -5.236 -6.796 -3.082 1.00 15.14 15 LYS A CA 19
ATOM 17870 C C . LYS A 1 15 ? -4.219 -5.843 -3.641 1.00 54.44 15 LYS A C 19
ATOM 17871 O O . LYS A 1 15 ? -3.377 -5.296 -2.916 1.00 20.35 15 LYS A O 19
ATOM 17890 N N . THR A 1 16 ? -4.282 -5.681 -4.922 1.00 24.35 16 THR A N 19
ATOM 17891 C CA . THR A 1 16 ? -3.545 -4.683 -5.580 1.00 41.13 16 THR A CA 19
ATOM 17892 C C . THR A 1 16 ? -4.433 -3.451 -5.516 1.00 60.21 16 THR A C 19
ATOM 17893 O O . THR A 1 16 ? -5.586 -3.506 -5.930 1.00 25.41 16 THR A O 19
ATOM 17904 N N . VAL A 1 17 ? -3.921 -2.382 -5.003 1.00 11.24 17 VAL A N 19
ATOM 17905 C CA . VAL A 1 17 ? -4.724 -1.205 -4.728 1.00 54.43 17 VAL A CA 19
ATOM 17906 C C . VAL A 1 17 ? -4.004 0.040 -5.174 1.00 5.31 17 VAL A C 19
ATOM 17907 O O . VAL A 1 17 ? -2.801 0.003 -5.459 1.00 44.33 17 VAL A O 19
ATOM 17920 N N . ASP A 1 18 ? -4.722 1.129 -5.232 1.00 10.55 18 ASP A N 19
ATOM 17921 C CA . ASP A 1 18 ? -4.145 2.397 -5.565 1.00 21.44 18 ASP A CA 19
ATOM 17922 C C . ASP A 1 18 ? -3.749 3.057 -4.277 1.00 63.53 18 ASP A C 19
ATOM 17923 O O . ASP A 1 18 ? -4.585 3.239 -3.367 1.00 2.44 18 ASP A O 19
ATOM 17932 N N . ILE A 1 19 ? -2.520 3.435 -4.186 1.00 43.44 19 ILE A N 19
ATOM 17933 C CA . ILE A 1 19 ? -2.028 4.097 -3.023 1.00 25.22 19 ILE A CA 19
ATOM 17934 C C . ILE A 1 19 ? -1.857 5.567 -3.311 1.00 15.31 19 ILE A C 19
ATOM 17935 O O . ILE A 1 19 ? -1.155 5.954 -4.256 1.00 31.35 19 ILE A O 19
ATOM 17951 N N . HIS A 1 20 ? -2.523 6.371 -2.526 1.00 14.12 20 HIS A N 19
ATOM 17952 C CA . HIS A 1 20 ? -2.489 7.805 -2.681 1.00 4.42 20 HIS A CA 19
ATOM 17953 C C . HIS A 1 20 ? -1.449 8.368 -1.740 1.00 13.44 20 HIS A C 19
ATOM 17954 O O . HIS A 1 20 ? -1.470 8.074 -0.542 1.00 72.34 20 HIS A O 19
ATOM 17969 N N . THR A 1 21 ? -0.536 9.140 -2.276 1.00 73.34 21 THR A N 19
ATOM 17970 C CA . THR A 1 21 ? 0.550 9.691 -1.498 1.00 72.03 21 THR A CA 19
ATOM 17971 C C . THR A 1 21 ? 0.439 11.215 -1.381 1.00 64.04 21 THR A C 19
ATOM 17972 O O . THR A 1 21 ? -0.317 11.856 -2.135 1.00 14.33 21 THR A O 19
ATOM 17983 N N . LYS A 1 22 ? 1.213 11.790 -0.462 1.00 30.20 22 LYS A N 19
ATOM 17984 C CA . LYS A 1 22 ? 1.237 13.234 -0.206 1.00 71.45 22 LYS A CA 19
ATOM 17985 C C . LYS A 1 22 ? 1.779 14.019 -1.391 1.00 23.22 22 LYS A C 19
ATOM 17986 O O . LYS A 1 22 ? 1.615 15.229 -1.466 1.00 64.33 22 LYS A O 19
ATOM 18005 N N . SER A 1 23 ? 2.438 13.342 -2.295 1.00 71.50 23 SER A N 19
ATOM 18006 C CA . SER A 1 23 ? 2.969 13.988 -3.472 1.00 73.52 23 SER A CA 19
ATOM 18007 C C . SER A 1 23 ? 1.866 14.175 -4.524 1.00 65.20 23 SER A C 19
ATOM 18008 O O . SER A 1 23 ? 2.041 14.897 -5.504 1.00 10.33 23 SER A O 19
ATOM 18016 N N . GLY A 1 24 ? 0.716 13.551 -4.292 1.00 44.15 24 GLY A N 19
ATOM 18017 C CA . GLY A 1 24 ? -0.368 13.607 -5.252 1.00 2.41 24 GLY A CA 19
ATOM 18018 C C . GLY A 1 24 ? -0.228 12.493 -6.256 1.00 12.34 24 GLY A C 19
ATOM 18019 O O . GLY A 1 24 ? -0.862 12.486 -7.309 1.00 35.24 24 GLY A O 19
ATOM 18023 N N . THR A 1 25 ? 0.615 11.563 -5.924 1.00 20.33 25 THR A N 19
ATOM 18024 C CA . THR A 1 25 ? 0.900 10.451 -6.755 1.00 72.10 25 THR A CA 19
ATOM 18025 C C . THR A 1 25 ? 0.045 9.264 -6.330 1.00 44.14 25 THR A C 19
ATOM 18026 O O . THR A 1 25 ? -0.060 8.956 -5.135 1.00 42.40 25 THR A O 19
ATOM 18037 N N . THR A 1 26 ? -0.581 8.637 -7.279 1.00 73.25 26 THR A N 19
ATOM 18038 C CA . THR A 1 26 ? -1.377 7.486 -7.025 1.00 41.43 26 THR A CA 19
ATOM 18039 C C . THR A 1 26 ? -0.867 6.339 -7.871 1.00 64.32 26 THR A C 19
ATOM 18040 O O . THR A 1 26 ? -0.888 6.405 -9.099 1.00 72.40 26 THR A O 19
ATOM 18051 N N . VAL A 1 27 ? -0.393 5.313 -7.228 1.00 45.52 27 VAL A N 19
ATOM 18052 C CA . VAL A 1 27 ? 0.123 4.161 -7.923 1.00 42.55 27 VAL A CA 19
ATOM 18053 C C . VAL A 1 27 ? -0.605 2.918 -7.479 1.00 44.44 27 VAL A C 19
ATOM 18054 O O . VAL A 1 27 ? -0.894 2.752 -6.292 1.00 33.21 27 VAL A O 19
ATOM 18067 N N . ARG A 1 28 ? -0.945 2.083 -8.413 1.00 71.41 28 ARG A N 19
ATOM 18068 C CA . ARG A 1 28 ? -1.577 0.846 -8.095 1.00 31.03 28 ARG A CA 19
ATOM 18069 C C . ARG A 1 28 ? -0.535 -0.230 -7.989 1.00 51.31 28 ARG A C 19
ATOM 18070 O O . ARG A 1 28 ? 0.131 -0.571 -8.968 1.00 73.55 28 ARG A O 19
ATOM 18091 N N . VAL A 1 29 ? -0.383 -0.739 -6.806 1.00 32.05 29 VAL A N 19
ATOM 18092 C CA . VAL A 1 29 ? 0.624 -1.725 -6.497 1.00 71.11 29 VAL A CA 19
ATOM 18093 C C . VAL A 1 29 ? 0.026 -2.805 -5.617 1.00 31.44 29 VAL A C 19
ATOM 18094 O O . VAL A 1 29 ? -1.096 -2.652 -5.118 1.00 22.54 29 VAL A O 19
ATOM 18107 N N . ASN A 1 30 ? 0.751 -3.872 -5.415 1.00 41.14 30 ASN A N 19
ATOM 18108 C CA . ASN A 1 30 ? 0.251 -4.962 -4.605 1.00 53.00 30 ASN A CA 19
ATOM 18109 C C . ASN A 1 30 ? 0.931 -4.929 -3.260 1.00 74.04 30 ASN A C 19
ATOM 18110 O O . ASN A 1 30 ? 2.166 -4.904 -3.187 1.00 62.20 30 ASN A O 19
ATOM 18121 N N . VAL A 1 31 ? 0.136 -4.900 -2.198 1.00 65.53 31 VAL A N 19
ATOM 18122 C CA . VAL A 1 31 ? 0.671 -4.815 -0.852 1.00 71.33 31 VAL A CA 19
ATOM 18123 C C . VAL A 1 31 ? 1.157 -6.177 -0.414 1.00 13.23 31 VAL A C 19
ATOM 18124 O O . VAL A 1 31 ? 0.374 -7.135 -0.339 1.00 51.42 31 VAL A O 19
ATOM 18137 N N . LYS A 1 32 ? 2.436 -6.276 -0.138 1.00 74.04 32 LYS A N 19
ATOM 18138 C CA . LYS A 1 32 ? 3.015 -7.515 0.215 1.00 41.32 32 LYS A CA 19
ATOM 18139 C C . LYS A 1 32 ? 3.384 -7.612 1.684 1.00 64.34 32 LYS A C 19
ATOM 18140 O O . LYS A 1 32 ? 3.198 -8.657 2.300 1.00 2.13 32 LYS A O 19
ATOM 18159 N N . ARG A 1 33 ? 3.892 -6.545 2.249 1.00 73.41 33 ARG A N 19
ATOM 18160 C CA . ARG A 1 33 ? 4.237 -6.541 3.636 1.00 12.24 33 ARG A CA 19
ATOM 18161 C C . ARG A 1 33 ? 4.024 -5.173 4.226 1.00 34.03 33 ARG A C 19
ATOM 18162 O O . ARG A 1 33 ? 4.366 -4.166 3.605 1.00 32.54 33 ARG A O 19
ATOM 18183 N N . VAL A 1 34 ? 3.467 -5.137 5.405 1.00 44.34 34 VAL A N 19
ATOM 18184 C CA . VAL A 1 34 ? 3.252 -3.912 6.110 1.00 60.31 34 VAL A CA 19
ATOM 18185 C C . VAL A 1 34 ? 4.043 -3.903 7.390 1.00 14.11 34 VAL A C 19
ATOM 18186 O O . VAL A 1 34 ? 3.764 -4.664 8.319 1.00 51.11 34 VAL A O 19
ATOM 18199 N N . ASP A 1 35 ? 5.027 -3.068 7.428 1.00 73.20 35 ASP A N 19
ATOM 18200 C CA . ASP A 1 35 ? 5.828 -2.891 8.616 1.00 45.50 35 ASP A CA 19
ATOM 18201 C C . ASP A 1 35 ? 5.460 -1.550 9.184 1.00 24.22 35 ASP A C 19
ATOM 18202 O O . ASP A 1 35 ? 4.987 -0.676 8.446 1.00 4.54 35 ASP A O 19
ATOM 18211 N N . SER A 1 36 ? 5.663 -1.354 10.441 1.00 22.43 36 SER A N 19
ATOM 18212 C CA . SER A 1 36 ? 5.242 -0.123 11.062 1.00 13.13 36 SER A CA 19
ATOM 18213 C C . SER A 1 36 ? 6.209 1.033 10.864 1.00 12.21 36 SER A C 19
ATOM 18214 O O . SER A 1 36 ? 6.943 1.406 11.781 1.00 21.42 36 SER A O 19
ATOM 18222 N N . LYS A 1 37 ? 6.216 1.549 9.633 1.00 30.15 37 LYS A N 19
ATOM 18223 C CA . LYS A 1 37 ? 7.002 2.710 9.207 1.00 32.22 37 LYS A CA 19
ATOM 18224 C C . LYS A 1 37 ? 6.876 2.834 7.696 1.00 22.44 37 LYS A C 19
ATOM 18225 O O . LYS A 1 37 ? 6.789 3.938 7.144 1.00 64.42 37 LYS A O 19
ATOM 18244 N N . SER A 1 38 ? 6.822 1.700 7.035 1.00 14.42 38 SER A N 19
ATOM 18245 C CA . SER A 1 38 ? 6.742 1.648 5.598 1.00 43.41 38 SER A CA 19
ATOM 18246 C C . SER A 1 38 ? 6.142 0.331 5.119 1.00 20.30 38 SER A C 19
ATOM 18247 O O . SER A 1 38 ? 6.060 -0.635 5.874 1.00 55.34 38 SER A O 19
ATOM 18255 N N . VAL A 1 39 ? 5.772 0.285 3.873 1.00 23.15 39 VAL A N 19
ATOM 18256 C CA . VAL A 1 39 ? 5.127 -0.867 3.298 1.00 30.51 39 VAL A CA 19
ATOM 18257 C C . VAL A 1 39 ? 5.841 -1.279 2.041 1.00 13.42 39 VAL A C 19
ATOM 18258 O O . VAL A 1 39 ? 6.229 -0.441 1.227 1.00 41.13 39 VAL A O 19
ATOM 18271 N N . LYS A 1 40 ? 6.014 -2.562 1.906 1.00 32.23 40 LYS A N 19
ATOM 18272 C CA . LYS A 1 40 ? 6.702 -3.140 0.799 1.00 50.20 40 LYS A CA 19
ATOM 18273 C C . LYS A 1 40 ? 5.675 -3.682 -0.171 1.00 4.52 40 LYS A C 19
ATOM 18274 O O . LYS A 1 40 ? 4.773 -4.464 0.208 1.00 12.43 40 LYS A O 19
ATOM 18293 N N . VAL A 1 41 ? 5.804 -3.283 -1.396 1.00 14.03 41 VAL A N 19
ATOM 18294 C CA . VAL A 1 41 ? 4.809 -3.518 -2.402 1.00 1.04 41 VAL A CA 19
ATOM 18295 C C . VAL A 1 41 ? 5.485 -3.919 -3.675 1.00 43.41 41 VAL A C 19
ATOM 18296 O O . VAL A 1 41 ? 6.708 -3.980 -3.736 1.00 65.24 41 VAL A O 19
ATOM 18309 N N . GLU A 1 42 ? 4.717 -4.223 -4.672 1.00 61.21 42 GLU A N 19
ATOM 18310 C CA . GLU A 1 42 ? 5.284 -4.617 -5.911 1.00 23.51 42 GLU A CA 19
ATOM 18311 C C . GLU A 1 42 ? 4.545 -3.930 -7.056 1.00 33.21 42 GLU A C 19
ATOM 18312 O O . GLU A 1 42 ? 3.306 -3.876 -7.057 1.00 34.45 42 GLU A O 19
ATOM 18324 N N . ARG A 1 43 ? 5.308 -3.351 -7.973 1.00 54.43 43 ARG A N 19
ATOM 18325 C CA . ARG A 1 43 ? 4.778 -2.689 -9.152 1.00 14.24 43 ARG A CA 19
ATOM 18326 C C . ARG A 1 43 ? 5.345 -3.323 -10.421 1.00 21.11 43 ARG A C 19
ATOM 18327 O O . ARG A 1 43 ? 6.541 -3.229 -10.687 1.00 30.53 43 ARG A O 19
ATOM 18348 N N . ASN A 1 44 ? 4.489 -4.011 -11.169 1.00 12.25 44 ASN A N 19
ATOM 18349 C CA . ASN A 1 44 ? 4.860 -4.663 -12.448 1.00 21.30 44 ASN A CA 19
ATOM 18350 C C . ASN A 1 44 ? 5.994 -5.697 -12.201 1.00 42.42 44 ASN A C 19
ATOM 18351 O O . ASN A 1 44 ? 6.839 -5.972 -13.053 1.00 43.01 44 ASN A O 19
ATOM 18362 N N . GLY A 1 45 ? 5.953 -6.304 -11.031 1.00 15.32 45 GLY A N 19
ATOM 18363 C CA . GLY A 1 45 ? 6.930 -7.303 -10.658 1.00 23.42 45 GLY A CA 19
ATOM 18364 C C . GLY A 1 45 ? 8.162 -6.713 -9.994 1.00 0.24 45 GLY A C 19
ATOM 18365 O O . GLY A 1 45 ? 9.015 -7.444 -9.494 1.00 34.01 45 GLY A O 19
ATOM 18369 N N . GLN A 1 46 ? 8.251 -5.408 -9.971 1.00 40.14 46 GLN A N 19
ATOM 18370 C CA . GLN A 1 46 ? 9.390 -4.737 -9.389 1.00 23.32 46 GLN A CA 19
ATOM 18371 C C . GLN A 1 46 ? 8.991 -4.355 -7.958 1.00 20.41 46 GLN A C 19
ATOM 18372 O O . GLN A 1 46 ? 7.930 -3.777 -7.748 1.00 13.15 46 GLN A O 19
ATOM 18386 N N . ASP A 1 47 ? 9.820 -4.674 -7.003 1.00 14.33 47 ASP A N 19
ATOM 18387 C CA . ASP A 1 47 ? 9.504 -4.424 -5.585 1.00 52.20 47 ASP A CA 19
ATOM 18388 C C . ASP A 1 47 ? 9.690 -2.957 -5.265 1.00 33.30 47 ASP A C 19
ATOM 18389 O O . ASP A 1 47 ? 10.601 -2.315 -5.787 1.00 74.41 47 ASP A O 19
ATOM 18398 N N . LEU A 1 48 ? 8.871 -2.430 -4.406 1.00 0.10 48 LEU A N 19
ATOM 18399 C CA . LEU A 1 48 ? 8.885 -1.021 -4.154 1.00 13.02 48 LEU A CA 19
ATOM 18400 C C . LEU A 1 48 ? 8.512 -0.820 -2.687 1.00 71.32 48 LEU A C 19
ATOM 18401 O O . LEU A 1 48 ? 7.764 -1.612 -2.134 1.00 34.21 48 LEU A O 19
ATOM 18417 N N . GLU A 1 49 ? 9.051 0.183 -2.059 1.00 40.53 49 GLU A N 19
ATOM 18418 C CA . GLU A 1 49 ? 8.746 0.458 -0.677 1.00 54.04 49 GLU A CA 19
ATOM 18419 C C . GLU A 1 49 ? 8.129 1.843 -0.570 1.00 0.10 49 GLU A C 19
ATOM 18420 O O . GLU A 1 49 ? 8.611 2.793 -1.189 1.00 71.14 49 GLU A O 19
ATOM 18432 N N . ILE A 1 50 ? 7.080 1.959 0.200 1.00 54.50 50 ILE A N 19
ATOM 18433 C CA . ILE A 1 50 ? 6.387 3.209 0.354 1.00 34.42 50 ILE A CA 19
ATOM 18434 C C . ILE A 1 50 ? 6.331 3.565 1.821 1.00 64.23 50 ILE A C 19
ATOM 18435 O O . ILE A 1 50 ? 6.168 2.696 2.667 1.00 62.13 50 ILE A O 19
ATOM 18451 N N . SER A 1 51 ? 6.458 4.814 2.110 1.00 24.22 51 SER A N 19
ATOM 18452 C CA . SER A 1 51 ? 6.484 5.294 3.463 1.00 31.02 51 SER A CA 19
ATOM 18453 C C . SER A 1 51 ? 5.053 5.529 3.968 1.00 70.30 51 SER A C 19
ATOM 18454 O O . SER A 1 51 ? 4.283 6.261 3.346 1.00 42.22 51 SER A O 19
ATOM 18462 N N . LEU A 1 52 ? 4.716 4.916 5.105 1.00 20.02 52 LEU A N 19
ATOM 18463 C CA . LEU A 1 52 ? 3.360 4.998 5.689 1.00 23.35 52 LEU A CA 19
ATOM 18464 C C . LEU A 1 52 ? 2.885 6.418 5.950 1.00 15.34 52 LEU A C 19
ATOM 18465 O O . LEU A 1 52 ? 1.696 6.707 5.839 1.00 60.25 52 LEU A O 19
ATOM 18481 N N . ASP A 1 53 ? 3.801 7.306 6.268 1.00 41.22 53 ASP A N 19
ATOM 18482 C CA . ASP A 1 53 ? 3.436 8.694 6.581 1.00 63.53 53 ASP A CA 19
ATOM 18483 C C . ASP A 1 53 ? 3.089 9.460 5.330 1.00 14.33 53 ASP A C 19
ATOM 18484 O O . ASP A 1 53 ? 2.377 10.463 5.377 1.00 10.12 53 ASP A O 19
ATOM 18493 N N . GLN A 1 54 ? 3.565 8.976 4.208 1.00 74.31 54 GLN A N 19
ATOM 18494 C CA . GLN A 1 54 ? 3.331 9.628 2.936 1.00 50.23 54 GLN A CA 19
ATOM 18495 C C . GLN A 1 54 ? 2.057 9.124 2.325 1.00 13.12 54 GLN A C 19
ATOM 18496 O O . GLN A 1 54 ? 1.479 9.754 1.458 1.00 62.42 54 GLN A O 19
ATOM 18510 N N . ILE A 1 55 ? 1.637 7.983 2.783 1.00 30.42 55 ILE A N 19
ATOM 18511 C CA . ILE A 1 55 ? 0.399 7.392 2.336 1.00 71.42 55 ILE A CA 19
ATOM 18512 C C . ILE A 1 55 ? -0.777 8.124 2.990 1.00 52.33 55 ILE A C 19
ATOM 18513 O O . ILE A 1 55 ? -0.805 8.314 4.217 1.00 53.10 55 ILE A O 19
ATOM 18529 N N . THR A 1 56 ? -1.713 8.562 2.188 1.00 23.31 56 THR A N 19
ATOM 18530 C CA . THR A 1 56 ? -2.856 9.261 2.703 1.00 44.32 56 THR A CA 19
ATOM 18531 C C . THR A 1 56 ? -4.067 8.325 2.857 1.00 44.43 56 THR A C 19
ATOM 18532 O O . THR A 1 56 ? -4.782 8.385 3.855 1.00 33.02 56 THR A O 19
ATOM 18543 N N . HIS A 1 57 ? -4.273 7.454 1.869 1.00 31.13 57 HIS A N 19
ATOM 18544 C CA . HIS A 1 57 ? -5.423 6.531 1.844 1.00 20.14 57 HIS A CA 19
ATOM 18545 C C . HIS A 1 57 ? -5.308 5.510 0.703 1.00 62.35 57 HIS A C 19
ATOM 18546 O O . HIS A 1 57 ? -4.610 5.758 -0.301 1.00 43.12 57 HIS A O 19
ATOM 18561 N N . VAL A 1 58 ? -6.000 4.389 0.862 1.00 64.40 58 VAL A N 19
ATOM 18562 C CA . VAL A 1 58 ? -5.995 3.269 -0.086 1.00 25.01 58 VAL A CA 19
ATOM 18563 C C . VAL A 1 58 ? -7.337 3.157 -0.813 1.00 63.41 58 VAL A C 19
ATOM 18564 O O . VAL A 1 58 ? -8.402 3.219 -0.185 1.00 40.02 58 VAL A O 19
ATOM 18577 N N . ASP A 1 59 ? -7.284 2.997 -2.120 1.00 23.31 59 ASP A N 19
ATOM 18578 C CA . ASP A 1 59 ? -8.488 2.853 -2.928 1.00 51.35 59 ASP A CA 19
ATOM 18579 C C . ASP A 1 59 ? -8.213 1.817 -4.019 1.00 12.14 59 ASP A C 19
ATOM 18580 O O . ASP A 1 59 ? -7.095 1.389 -4.150 1.00 51.12 59 ASP A O 19
ATOM 18589 N N . GLY A 1 60 ? -9.222 1.389 -4.760 1.00 1.23 60 GLY A N 19
ATOM 18590 C CA . GLY A 1 60 ? -8.982 0.470 -5.879 1.00 32.21 60 GLY A CA 19
ATOM 18591 C C . GLY A 1 60 ? -8.952 -0.979 -5.465 1.00 64.43 60 GLY A C 19
ATOM 18592 O O . GLY A 1 60 ? -8.300 -1.802 -6.099 1.00 1.25 60 GLY A O 19
ATOM 18596 N N . TRP A 1 61 ? -9.646 -1.262 -4.398 1.00 23.52 61 TRP A N 19
ATOM 18597 C CA . TRP A 1 61 ? -9.773 -2.606 -3.829 1.00 12.21 61 TRP A CA 19
ATOM 18598 C C . TRP A 1 61 ? -10.441 -3.594 -4.807 1.00 41.11 61 TRP A C 19
ATOM 18599 O O . TRP A 1 61 ? -9.733 -4.264 -5.581 1.00 38.49 61 TRP A O 19
ATOM 18621 N N . SER A 1 1 ? -10.043 4.184 12.388 1.00 72.03 1 SER A N 20
ATOM 18622 C CA . SER A 1 1 ? -9.252 3.576 11.333 1.00 52.14 1 SER A CA 20
ATOM 18623 C C . SER A 1 1 ? -7.901 4.267 11.222 1.00 74.44 1 SER A C 20
ATOM 18624 O O . SER A 1 1 ? -7.732 5.408 11.658 1.00 44.14 1 SER A O 20
ATOM 18634 N N . GLU A 1 2 ? -6.948 3.568 10.648 1.00 43.05 2 GLU A N 20
ATOM 18635 C CA . GLU A 1 2 ? -5.646 4.094 10.373 1.00 3.40 2 GLU A CA 20
ATOM 18636 C C . GLU A 1 2 ? -5.277 3.464 9.032 1.00 61.42 2 GLU A C 20
ATOM 18637 O O . GLU A 1 2 ? -5.714 2.335 8.754 1.00 51.24 2 GLU A O 20
ATOM 18649 N N . VAL A 1 3 ? -4.512 4.145 8.215 1.00 43.12 3 VAL A N 20
ATOM 18650 C CA . VAL A 1 3 ? -4.218 3.657 6.888 1.00 13.02 3 VAL A CA 20
ATOM 18651 C C . VAL A 1 3 ? -3.361 2.390 6.919 1.00 42.14 3 VAL A C 20
ATOM 18652 O O . VAL A 1 3 ? -3.503 1.532 6.054 1.00 23.40 3 VAL A O 20
ATOM 18665 N N . GLU A 1 4 ? -2.491 2.264 7.925 1.00 33.44 4 GLU A N 20
ATOM 18666 C CA . GLU A 1 4 ? -1.677 1.052 8.087 1.00 52.51 4 GLU A CA 20
ATOM 18667 C C . GLU A 1 4 ? -2.577 -0.182 8.177 1.00 45.35 4 GLU A C 20
ATOM 18668 O O . GLU A 1 4 ? -2.268 -1.234 7.617 1.00 33.14 4 GLU A O 20
ATOM 18680 N N . THR A 1 5 ? -3.703 -0.027 8.838 1.00 32.33 5 THR A N 20
ATOM 18681 C CA . THR A 1 5 ? -4.649 -1.106 9.011 1.00 63.25 5 THR A CA 20
ATOM 18682 C C . THR A 1 5 ? -5.271 -1.465 7.652 1.00 44.31 5 THR A C 20
ATOM 18683 O O . THR A 1 5 ? -5.513 -2.635 7.340 1.00 65.45 5 THR A O 20
ATOM 18694 N N . VAL A 1 6 ? -5.458 -0.444 6.838 1.00 5.03 6 VAL A N 20
ATOM 18695 C CA . VAL A 1 6 ? -6.069 -0.572 5.527 1.00 24.42 6 VAL A CA 20
ATOM 18696 C C . VAL A 1 6 ? -5.084 -1.231 4.558 1.00 14.44 6 VAL A C 20
ATOM 18697 O O . VAL A 1 6 ? -5.441 -2.113 3.774 1.00 62.01 6 VAL A O 20
ATOM 18710 N N . LEU A 1 7 ? -3.840 -0.807 4.647 1.00 31.32 7 LEU A N 20
ATOM 18711 C CA . LEU A 1 7 ? -2.751 -1.369 3.853 1.00 30.31 7 LEU A CA 20
ATOM 18712 C C . LEU A 1 7 ? -2.548 -2.824 4.215 1.00 30.25 7 LEU A C 20
ATOM 18713 O O . LEU A 1 7 ? -2.350 -3.669 3.351 1.00 71.34 7 LEU A O 20
ATOM 18729 N N . ARG A 1 8 ? -2.623 -3.101 5.500 1.00 23.24 8 ARG A N 20
ATOM 18730 C CA . ARG A 1 8 ? -2.481 -4.445 6.031 1.00 40.31 8 ARG A CA 20
ATOM 18731 C C . ARG A 1 8 ? -3.634 -5.318 5.523 1.00 53.12 8 ARG A C 20
ATOM 18732 O O . ARG A 1 8 ? -3.452 -6.491 5.220 1.00 1.53 8 ARG A O 20
ATOM 18753 N N . LYS A 1 9 ? -4.809 -4.711 5.410 1.00 30.05 9 LYS A N 20
ATOM 18754 C CA . LYS A 1 9 ? -5.982 -5.371 4.874 1.00 52.10 9 LYS A CA 20
ATOM 18755 C C . LYS A 1 9 ? -5.758 -5.757 3.407 1.00 30.13 9 LYS A C 20
ATOM 18756 O O . LYS A 1 9 ? -5.973 -6.912 3.013 1.00 74.30 9 LYS A O 20
ATOM 18775 N N . ALA A 1 10 ? -5.327 -4.791 2.613 1.00 43.25 10 ALA A N 20
ATOM 18776 C CA . ALA A 1 10 ? -5.026 -5.018 1.205 1.00 64.40 10 ALA A CA 20
ATOM 18777 C C . ALA A 1 10 ? -3.933 -6.074 1.050 1.00 31.24 10 ALA A C 20
ATOM 18778 O O . ALA A 1 10 ? -4.005 -6.918 0.157 1.00 42.11 10 ALA A O 20
ATOM 18785 N N . ALA A 1 11 ? -2.945 -6.028 1.944 1.00 1.32 11 ALA A N 20
ATOM 18786 C CA . ALA A 1 11 ? -1.845 -6.991 1.960 1.00 3.14 11 ALA A CA 20
ATOM 18787 C C . ALA A 1 11 ? -2.354 -8.389 2.214 1.00 25.20 11 ALA A C 20
ATOM 18788 O O . ALA A 1 11 ? -1.968 -9.331 1.537 1.00 62.34 11 ALA A O 20
ATOM 18795 N N . GLU A 1 12 ? -3.229 -8.508 3.193 1.00 51.15 12 GLU A N 20
ATOM 18796 C CA . GLU A 1 12 ? -3.789 -9.765 3.613 1.00 30.05 12 GLU A CA 20
ATOM 18797 C C . GLU A 1 12 ? -4.550 -10.426 2.461 1.00 52.53 12 GLU A C 20
ATOM 18798 O O . GLU A 1 12 ? -4.438 -11.625 2.248 1.00 24.30 12 GLU A O 20
ATOM 18810 N N . ARG A 1 13 ? -5.272 -9.640 1.685 1.00 63.34 13 ARG A N 20
ATOM 18811 C CA . ARG A 1 13 ? -6.043 -10.205 0.581 1.00 2.14 13 ARG A CA 20
ATOM 18812 C C . ARG A 1 13 ? -5.241 -10.236 -0.726 1.00 51.32 13 ARG A C 20
ATOM 18813 O O . ARG A 1 13 ? -5.697 -10.808 -1.728 1.00 4.22 13 ARG A O 20
ATOM 18834 N N . ASN A 1 14 ? -4.047 -9.628 -0.705 1.00 63.22 14 ASN A N 20
ATOM 18835 C CA . ASN A 1 14 ? -3.172 -9.515 -1.894 1.00 1.53 14 ASN A CA 20
ATOM 18836 C C . ASN A 1 14 ? -3.844 -8.722 -2.997 1.00 12.52 14 ASN A C 20
ATOM 18837 O O . ASN A 1 14 ? -3.686 -9.004 -4.195 1.00 43.42 14 ASN A O 20
ATOM 18848 N N . LYS A 1 15 ? -4.543 -7.693 -2.578 1.00 53.01 15 LYS A N 20
ATOM 18849 C CA . LYS A 1 15 ? -5.233 -6.785 -3.461 1.00 1.35 15 LYS A CA 20
ATOM 18850 C C . LYS A 1 15 ? -4.279 -5.768 -4.053 1.00 3.34 15 LYS A C 20
ATOM 18851 O O . LYS A 1 15 ? -3.411 -5.232 -3.351 1.00 12.42 15 LYS A O 20
ATOM 18870 N N . THR A 1 16 ? -4.415 -5.529 -5.331 1.00 44.25 16 THR A N 20
ATOM 18871 C CA . THR A 1 16 ? -3.697 -4.467 -5.954 1.00 63.03 16 THR A CA 20
ATOM 18872 C C . THR A 1 16 ? -4.586 -3.239 -5.829 1.00 64.11 16 THR A C 20
ATOM 18873 O O . THR A 1 16 ? -5.740 -3.274 -6.231 1.00 21.34 16 THR A O 20
ATOM 18884 N N . VAL A 1 17 ? -4.066 -2.188 -5.278 1.00 21.43 17 VAL A N 20
ATOM 18885 C CA . VAL A 1 17 ? -4.859 -1.017 -4.968 1.00 70.12 17 VAL A CA 20
ATOM 18886 C C . VAL A 1 17 ? -4.130 0.240 -5.373 1.00 4.25 17 VAL A C 20
ATOM 18887 O O . VAL A 1 17 ? -2.920 0.208 -5.624 1.00 14.52 17 VAL A O 20
ATOM 18900 N N . ASP A 1 18 ? -4.843 1.331 -5.426 1.00 5.00 18 ASP A N 20
ATOM 18901 C CA . ASP A 1 18 ? -4.246 2.604 -5.700 1.00 44.15 18 ASP A CA 20
ATOM 18902 C C . ASP A 1 18 ? -3.886 3.211 -4.383 1.00 51.55 18 ASP A C 20
ATOM 18903 O O . ASP A 1 18 ? -4.746 3.366 -3.490 1.00 72.41 18 ASP A O 20
ATOM 18912 N N . ILE A 1 19 ? -2.653 3.569 -4.238 1.00 34.54 19 ILE A N 20
ATOM 18913 C CA . ILE A 1 19 ? -2.209 4.182 -3.035 1.00 12.31 19 ILE A CA 20
ATOM 18914 C C . ILE A 1 19 ? -2.016 5.650 -3.256 1.00 0.41 19 ILE A C 20
ATOM 18915 O O . ILE A 1 19 ? -1.261 6.070 -4.147 1.00 14.11 19 ILE A O 20
ATOM 18931 N N . HIS A 1 20 ? -2.709 6.429 -2.471 1.00 62.32 20 HIS A N 20
ATOM 18932 C CA . HIS A 1 20 ? -2.639 7.856 -2.580 1.00 64.43 20 HIS A CA 20
ATOM 18933 C C . HIS A 1 20 ? -1.585 8.362 -1.685 1.00 44.33 20 HIS A C 20
ATOM 18934 O O . HIS A 1 20 ? -1.600 8.114 -0.475 1.00 20.35 20 HIS A O 20
ATOM 18949 N N . THR A 1 21 ? -0.662 9.027 -2.273 1.00 74.50 21 THR A N 20
ATOM 18950 C CA . THR A 1 21 ? 0.452 9.520 -1.596 1.00 14.04 21 THR A CA 20
ATOM 18951 C C . THR A 1 21 ? 0.293 11.052 -1.403 1.00 43.51 21 THR A C 20
ATOM 18952 O O . THR A 1 21 ? -0.421 11.702 -2.167 1.00 4.55 21 THR A O 20
ATOM 18963 N N . LYS A 1 22 ? 0.966 11.590 -0.395 1.00 73.05 22 LYS A N 20
ATOM 18964 C CA . LYS A 1 22 ? 0.905 12.996 0.026 1.00 15.51 22 LYS A CA 20
ATOM 18965 C C . LYS A 1 22 ? 1.099 14.018 -1.085 1.00 40.31 22 LYS A C 20
ATOM 18966 O O . LYS A 1 22 ? 0.533 15.102 -1.028 1.00 24.52 22 LYS A O 20
ATOM 18985 N N . SER A 1 23 ? 1.867 13.681 -2.097 1.00 11.14 23 SER A N 20
ATOM 18986 C CA . SER A 1 23 ? 2.107 14.608 -3.189 1.00 73.23 23 SER A CA 20
ATOM 18987 C C . SER A 1 23 ? 0.926 14.606 -4.177 1.00 1.53 23 SER A C 20
ATOM 18988 O O . SER A 1 23 ? 0.933 15.318 -5.177 1.00 70.44 23 SER A O 20
ATOM 18996 N N . GLY A 1 24 ? -0.091 13.812 -3.875 1.00 40.23 24 GLY A N 20
ATOM 18997 C CA . GLY A 1 24 ? -1.250 13.696 -4.736 1.00 3.22 24 GLY A CA 20
ATOM 18998 C C . GLY A 1 24 ? -1.065 12.569 -5.711 1.00 63.43 24 GLY A C 20
ATOM 18999 O O . GLY A 1 24 ? -1.953 12.250 -6.509 1.00 22.13 24 GLY A O 20
ATOM 19003 N N . THR A 1 25 ? 0.093 11.964 -5.626 1.00 10.51 25 THR A N 20
ATOM 19004 C CA . THR A 1 25 ? 0.501 10.906 -6.497 1.00 62.03 25 THR A CA 20
ATOM 19005 C C . THR A 1 25 ? -0.304 9.649 -6.194 1.00 63.44 25 THR A C 20
ATOM 19006 O O . THR A 1 25 ? -0.508 9.298 -5.025 1.00 64.24 25 THR A O 20
ATOM 19017 N N . THR A 1 26 ? -0.774 8.996 -7.219 1.00 43.30 26 THR A N 20
ATOM 19018 C CA . THR A 1 26 ? -1.514 7.790 -7.050 1.00 32.33 26 THR A CA 20
ATOM 19019 C C . THR A 1 26 ? -0.858 6.692 -7.874 1.00 43.40 26 THR A C 20
ATOM 19020 O O . THR A 1 26 ? -0.742 6.805 -9.097 1.00 64.41 26 THR A O 20
ATOM 19031 N N . VAL A 1 27 ? -0.395 5.670 -7.209 1.00 64.34 27 VAL A N 20
ATOM 19032 C CA . VAL A 1 27 ? 0.239 4.559 -7.880 1.00 73.32 27 VAL A CA 20
ATOM 19033 C C . VAL A 1 27 ? -0.494 3.299 -7.486 1.00 22.23 27 VAL A C 20
ATOM 19034 O O . VAL A 1 27 ? -0.776 3.092 -6.299 1.00 43.40 27 VAL A O 20
ATOM 19047 N N . ARG A 1 28 ? -0.830 2.481 -8.449 1.00 71.31 28 ARG A N 20
ATOM 19048 C CA . ARG A 1 28 ? -1.517 1.251 -8.169 1.00 73.15 28 ARG A CA 20
ATOM 19049 C C . ARG A 1 28 ? -0.511 0.133 -7.992 1.00 74.34 28 ARG A C 20
ATOM 19050 O O . ARG A 1 28 ? 0.207 -0.237 -8.928 1.00 22.52 28 ARG A O 20
ATOM 19071 N N . VAL A 1 29 ? -0.449 -0.385 -6.794 1.00 65.02 29 VAL A N 20
ATOM 19072 C CA . VAL A 1 29 ? 0.516 -1.396 -6.438 1.00 13.11 29 VAL A CA 20
ATOM 19073 C C . VAL A 1 29 ? -0.164 -2.509 -5.666 1.00 0.34 29 VAL A C 20
ATOM 19074 O O . VAL A 1 29 ? -1.305 -2.364 -5.231 1.00 24.20 29 VAL A O 20
ATOM 19087 N N . ASN A 1 30 ? 0.523 -3.601 -5.498 1.00 31.10 30 ASN A N 20
ATOM 19088 C CA . ASN A 1 30 ? -0.010 -4.720 -4.749 1.00 2.21 30 ASN A CA 20
ATOM 19089 C C . ASN A 1 30 ? 0.709 -4.762 -3.420 1.00 14.01 30 ASN A C 20
ATOM 19090 O O . ASN A 1 30 ? 1.937 -4.764 -3.393 1.00 13.02 30 ASN A O 20
ATOM 19101 N N . VAL A 1 31 ? -0.024 -4.765 -2.331 1.00 55.01 31 VAL A N 20
ATOM 19102 C CA . VAL A 1 31 ? 0.611 -4.715 -1.024 1.00 63.03 31 VAL A CA 20
ATOM 19103 C C . VAL A 1 31 ? 1.070 -6.109 -0.595 1.00 5.11 31 VAL A C 20
ATOM 19104 O O . VAL A 1 31 ? 0.260 -7.032 -0.472 1.00 5.43 31 VAL A O 20
ATOM 19117 N N . LYS A 1 32 ? 2.363 -6.252 -0.384 1.00 73.04 32 LYS A N 20
ATOM 19118 C CA . LYS A 1 32 ? 2.934 -7.511 0.015 1.00 24.22 32 LYS A CA 20
ATOM 19119 C C . LYS A 1 32 ? 3.184 -7.609 1.487 1.00 2.30 32 LYS A C 20
ATOM 19120 O O . LYS A 1 32 ? 2.951 -8.660 2.098 1.00 70.53 32 LYS A O 20
ATOM 19139 N N . ARG A 1 33 ? 3.638 -6.541 2.067 1.00 13.04 33 ARG A N 20
ATOM 19140 C CA . ARG A 1 33 ? 4.046 -6.551 3.437 1.00 41.20 33 ARG A CA 20
ATOM 19141 C C . ARG A 1 33 ? 3.881 -5.192 4.063 1.00 60.35 33 ARG A C 20
ATOM 19142 O O . ARG A 1 33 ? 4.146 -4.183 3.439 1.00 71.14 33 ARG A O 20
ATOM 19163 N N . VAL A 1 34 ? 3.468 -5.183 5.291 1.00 53.21 34 VAL A N 20
ATOM 19164 C CA . VAL A 1 34 ? 3.340 -3.972 6.044 1.00 64.13 34 VAL A CA 20
ATOM 19165 C C . VAL A 1 34 ? 4.325 -4.011 7.173 1.00 3.40 34 VAL A C 20
ATOM 19166 O O . VAL A 1 34 ? 4.202 -4.822 8.097 1.00 45.24 34 VAL A O 20
ATOM 19179 N N . ASP A 1 35 ? 5.302 -3.177 7.079 1.00 4.31 35 ASP A N 20
ATOM 19180 C CA . ASP A 1 35 ? 6.359 -3.119 8.060 1.00 50.44 35 ASP A CA 20
ATOM 19181 C C . ASP A 1 35 ? 6.180 -1.866 8.886 1.00 4.40 35 ASP A C 20
ATOM 19182 O O . ASP A 1 35 ? 5.183 -1.155 8.729 1.00 52.41 35 ASP A O 20
ATOM 19191 N N . SER A 1 36 ? 7.085 -1.602 9.784 1.00 2.20 36 SER A N 20
ATOM 19192 C CA . SER A 1 36 ? 7.007 -0.393 10.568 1.00 31.21 36 SER A CA 20
ATOM 19193 C C . SER A 1 36 ? 7.578 0.760 9.753 1.00 31.41 36 SER A C 20
ATOM 19194 O O . SER A 1 36 ? 8.565 0.561 9.022 1.00 2.55 36 SER A O 20
ATOM 19202 N N . LYS A 1 37 ? 6.927 1.932 9.822 1.00 15.14 37 LYS A N 20
ATOM 19203 C CA . LYS A 1 37 ? 7.379 3.178 9.147 1.00 23.41 37 LYS A CA 20
ATOM 19204 C C . LYS A 1 37 ? 7.130 3.148 7.611 1.00 21.45 37 LYS A C 20
ATOM 19205 O O . LYS A 1 37 ? 6.943 4.196 6.972 1.00 12.20 37 LYS A O 20
ATOM 19224 N N . SER A 1 38 ? 7.093 1.972 7.041 1.00 24.15 38 SER A N 20
ATOM 19225 C CA . SER A 1 38 ? 6.927 1.818 5.623 1.00 41.25 38 SER A CA 20
ATOM 19226 C C . SER A 1 38 ? 6.236 0.491 5.264 1.00 3.34 38 SER A C 20
ATOM 19227 O O . SER A 1 38 ? 6.108 -0.397 6.094 1.00 21.31 38 SER A O 20
ATOM 19235 N N . VAL A 1 39 ? 5.808 0.384 4.030 1.00 33.31 39 VAL A N 20
ATOM 19236 C CA . VAL A 1 39 ? 5.106 -0.774 3.515 1.00 53.14 39 VAL A CA 20
ATOM 19237 C C . VAL A 1 39 ? 5.765 -1.229 2.256 1.00 43.43 39 VAL A C 20
ATOM 19238 O O . VAL A 1 39 ? 6.132 -0.428 1.413 1.00 23.13 39 VAL A O 20
ATOM 19251 N N . LYS A 1 40 ? 5.910 -2.502 2.136 1.00 12.43 40 LYS A N 20
ATOM 19252 C CA . LYS A 1 40 ? 6.576 -3.087 1.042 1.00 23.00 40 LYS A CA 20
ATOM 19253 C C . LYS A 1 40 ? 5.546 -3.649 0.064 1.00 23.31 40 LYS A C 20
ATOM 19254 O O . LYS A 1 40 ? 4.697 -4.482 0.424 1.00 12.22 40 LYS A O 20
ATOM 19273 N N . VAL A 1 41 ? 5.617 -3.190 -1.152 1.00 43.01 41 VAL A N 20
ATOM 19274 C CA . VAL A 1 41 ? 4.638 -3.497 -2.160 1.00 22.11 41 VAL A CA 20
ATOM 19275 C C . VAL A 1 41 ? 5.293 -4.082 -3.403 1.00 71.23 41 VAL A C 20
ATOM 19276 O O . VAL A 1 41 ? 6.513 -4.163 -3.501 1.00 33.22 41 VAL A O 20
ATOM 19289 N N . GLU A 1 42 ? 4.473 -4.467 -4.336 1.00 70.22 42 GLU A N 20
ATOM 19290 C CA . GLU A 1 42 ? 4.907 -5.054 -5.572 1.00 24.52 42 GLU A CA 20
ATOM 19291 C C . GLU A 1 42 ? 4.519 -4.119 -6.707 1.00 15.44 42 GLU A C 20
ATOM 19292 O O . GLU A 1 42 ? 3.341 -3.708 -6.811 1.00 75.33 42 GLU A O 20
ATOM 19304 N N . ARG A 1 43 ? 5.473 -3.765 -7.534 1.00 12.25 43 ARG A N 20
ATOM 19305 C CA . ARG A 1 43 ? 5.199 -2.960 -8.694 1.00 21.32 43 ARG A CA 20
ATOM 19306 C C . ARG A 1 43 ? 5.661 -3.708 -9.908 1.00 30.53 43 ARG A C 20
ATOM 19307 O O . ARG A 1 43 ? 6.865 -3.871 -10.113 1.00 74.35 43 ARG A O 20
ATOM 19328 N N . ASN A 1 44 ? 4.703 -4.194 -10.691 1.00 24.23 44 ASN A N 20
ATOM 19329 C CA . ASN A 1 44 ? 4.959 -4.961 -11.927 1.00 45.22 44 ASN A CA 20
ATOM 19330 C C . ASN A 1 44 ? 5.923 -6.132 -11.700 1.00 21.43 44 ASN A C 20
ATOM 19331 O O . ASN A 1 44 ? 6.666 -6.543 -12.593 1.00 1.21 44 ASN A O 20
ATOM 19342 N N . GLY A 1 45 ? 5.842 -6.707 -10.522 1.00 24.23 45 GLY A N 20
ATOM 19343 C CA . GLY A 1 45 ? 6.655 -7.844 -10.192 1.00 45.02 45 GLY A CA 20
ATOM 19344 C C . GLY A 1 45 ? 8.000 -7.498 -9.591 1.00 25.30 45 GLY A C 20
ATOM 19345 O O . GLY A 1 45 ? 8.859 -8.359 -9.479 1.00 41.32 45 GLY A O 20
ATOM 19349 N N . GLN A 1 46 ? 8.191 -6.259 -9.217 1.00 51.10 46 GLN A N 20
ATOM 19350 C CA . GLN A 1 46 ? 9.398 -5.858 -8.552 1.00 42.35 46 GLN A CA 20
ATOM 19351 C C . GLN A 1 46 ? 8.968 -5.255 -7.219 1.00 72.42 46 GLN A C 20
ATOM 19352 O O . GLN A 1 46 ? 8.030 -4.466 -7.184 1.00 72.13 46 GLN A O 20
ATOM 19366 N N . ASP A 1 47 ? 9.626 -5.609 -6.146 1.00 54.45 47 ASP A N 20
ATOM 19367 C CA . ASP A 1 47 ? 9.206 -5.133 -4.832 1.00 32.32 47 ASP A CA 20
ATOM 19368 C C . ASP A 1 47 ? 9.820 -3.790 -4.484 1.00 70.12 47 ASP A C 20
ATOM 19369 O O . ASP A 1 47 ? 11.033 -3.591 -4.560 1.00 75.51 47 ASP A O 20
ATOM 19378 N N . LEU A 1 48 ? 8.969 -2.879 -4.106 1.00 31.20 48 LEU A N 20
ATOM 19379 C CA . LEU A 1 48 ? 9.334 -1.517 -3.747 1.00 62.13 48 LEU A CA 20
ATOM 19380 C C . LEU A 1 48 ? 8.726 -1.192 -2.419 1.00 24.11 48 LEU A C 20
ATOM 19381 O O . LEU A 1 48 ? 7.738 -1.798 -2.031 1.00 24.23 48 LEU A O 20
ATOM 19397 N N . GLU A 1 49 ? 9.296 -0.274 -1.711 1.00 2.13 49 GLU A N 20
ATOM 19398 C CA . GLU A 1 49 ? 8.786 0.041 -0.418 1.00 1.32 49 GLU A CA 20
ATOM 19399 C C . GLU A 1 49 ? 8.304 1.496 -0.390 1.00 64.21 49 GLU A C 20
ATOM 19400 O O . GLU A 1 49 ? 8.925 2.375 -0.991 1.00 34.32 49 GLU A O 20
ATOM 19412 N N . ILE A 1 50 ? 7.204 1.730 0.279 1.00 60.31 50 ILE A N 20
ATOM 19413 C CA . ILE A 1 50 ? 6.582 3.031 0.344 1.00 30.03 50 ILE A CA 20
ATOM 19414 C C . ILE A 1 50 ? 6.511 3.463 1.788 1.00 14.15 50 ILE A C 20
ATOM 19415 O O . ILE A 1 50 ? 6.272 2.651 2.662 1.00 52.30 50 ILE A O 20
ATOM 19431 N N . SER A 1 51 ? 6.695 4.718 2.029 1.00 52.40 51 SER A N 20
ATOM 19432 C CA . SER A 1 51 ? 6.710 5.231 3.373 1.00 52.44 51 SER A CA 20
ATOM 19433 C C . SER A 1 51 ? 5.285 5.504 3.850 1.00 60.14 51 SER A C 20
ATOM 19434 O O . SER A 1 51 ? 4.507 6.166 3.152 1.00 54.04 51 SER A O 20
ATOM 19442 N N . LEU A 1 52 ? 4.955 5.006 5.040 1.00 54.20 52 LEU A N 20
ATOM 19443 C CA . LEU A 1 52 ? 3.619 5.170 5.636 1.00 74.03 52 LEU A CA 20
ATOM 19444 C C . LEU A 1 52 ? 3.247 6.630 5.787 1.00 44.34 52 LEU A C 20
ATOM 19445 O O . LEU A 1 52 ? 2.086 6.998 5.696 1.00 23.44 52 LEU A O 20
ATOM 19461 N N . ASP A 1 53 ? 4.241 7.450 5.983 1.00 14.01 53 ASP A N 20
ATOM 19462 C CA . ASP A 1 53 ? 4.046 8.882 6.193 1.00 14.11 53 ASP A CA 20
ATOM 19463 C C . ASP A 1 53 ? 3.744 9.619 4.912 1.00 12.20 53 ASP A C 20
ATOM 19464 O O . ASP A 1 53 ? 3.478 10.820 4.929 1.00 21.34 53 ASP A O 20
ATOM 19473 N N . GLN A 1 54 ? 3.806 8.928 3.800 1.00 34.31 54 GLN A N 20
ATOM 19474 C CA . GLN A 1 54 ? 3.451 9.540 2.547 1.00 52.44 54 GLN A CA 20
ATOM 19475 C C . GLN A 1 54 ? 2.110 9.030 2.109 1.00 64.44 54 GLN A C 20
ATOM 19476 O O . GLN A 1 54 ? 1.432 9.656 1.337 1.00 53.15 54 GLN A O 20
ATOM 19490 N N . ILE A 1 55 ? 1.749 7.890 2.609 1.00 55.31 55 ILE A N 20
ATOM 19491 C CA . ILE A 1 55 ? 0.479 7.275 2.282 1.00 52.10 55 ILE A CA 20
ATOM 19492 C C . ILE A 1 55 ? -0.657 7.959 3.047 1.00 50.42 55 ILE A C 20
ATOM 19493 O O . ILE A 1 55 ? -0.607 8.084 4.278 1.00 13.33 55 ILE A O 20
ATOM 19509 N N . THR A 1 56 ? -1.650 8.424 2.323 1.00 41.43 56 THR A N 20
ATOM 19510 C CA . THR A 1 56 ? -2.778 9.076 2.937 1.00 74.31 56 THR A CA 20
ATOM 19511 C C . THR A 1 56 ? -3.998 8.131 3.041 1.00 14.54 56 THR A C 20
ATOM 19512 O O . THR A 1 56 ? -4.668 8.075 4.073 1.00 42.15 56 THR A O 20
ATOM 19523 N N . HIS A 1 57 ? -4.251 7.354 1.975 1.00 75.52 57 HIS A N 20
ATOM 19524 C CA . HIS A 1 57 ? -5.443 6.471 1.907 1.00 52.32 57 HIS A CA 20
ATOM 19525 C C . HIS A 1 57 ? -5.387 5.506 0.718 1.00 44.44 57 HIS A C 20
ATOM 19526 O O . HIS A 1 57 ? -4.619 5.723 -0.239 1.00 60.40 57 HIS A O 20
ATOM 19541 N N . VAL A 1 58 ? -6.222 4.466 0.773 1.00 63.52 58 VAL A N 20
ATOM 19542 C CA . VAL A 1 58 ? -6.238 3.383 -0.221 1.00 25.12 58 VAL A CA 20
ATOM 19543 C C . VAL A 1 58 ? -7.591 3.294 -0.945 1.00 51.33 58 VAL A C 20
ATOM 19544 O O . VAL A 1 58 ? -8.645 3.334 -0.313 1.00 21.15 58 VAL A O 20
ATOM 19557 N N . ASP A 1 59 ? -7.546 3.197 -2.260 1.00 11.21 59 ASP A N 20
ATOM 19558 C CA . ASP A 1 59 ? -8.747 3.015 -3.091 1.00 14.41 59 ASP A CA 20
ATOM 19559 C C . ASP A 1 59 ? -8.387 2.058 -4.227 1.00 73.21 59 ASP A C 20
ATOM 19560 O O . ASP A 1 59 ? -7.234 1.723 -4.367 1.00 2.22 59 ASP A O 20
ATOM 19569 N N . GLY A 1 60 ? -9.345 1.597 -4.997 1.00 0.21 60 GLY A N 20
ATOM 19570 C CA . GLY A 1 60 ? -9.023 0.756 -6.140 1.00 23.55 60 GLY A CA 20
ATOM 19571 C C . GLY A 1 60 ? -8.975 -0.711 -5.790 1.00 43.22 60 GLY A C 20
ATOM 19572 O O . GLY A 1 60 ? -8.302 -1.494 -6.455 1.00 2.10 60 GLY A O 20
ATOM 19576 N N . TRP A 1 61 ? -9.689 -1.061 -4.749 1.00 52.34 61 TRP A N 20
ATOM 19577 C CA . TRP A 1 61 ? -9.783 -2.435 -4.245 1.00 22.33 61 TRP A CA 20
ATOM 19578 C C . TRP A 1 61 ? -10.378 -3.389 -5.286 1.00 24.13 61 TRP A C 20
ATOM 19579 O O . TRP A 1 61 ? -9.623 -4.150 -5.924 1.00 36.02 61 TRP A O 20
#

Solvent-accessible surface area: 3934 Å² total; per-residue (Å²): 85,141,17,22,82,37,0,153,86,0,34,126,149,98,80,59,0,29,0,42,22,148,102,65,66,68,23,130,3,17,4,87,136,30,57,100,142,16,1,64,0,50,95,165,73,85,88,50,116,18,40,15,117,84,11,72,90,15,64,31,140

Secondary structure (DSSP, 8-state):
-HHHHHHHHHHHTT-EEEEEETTS-EEEEEEEEE-SSEEEEEETTEEEEEEGGGEEEEE--

Radius of gyration: 9.84 Å; Cα contacts (8 Å, |Δi|>4): 130; chains: 1; bounding box: 20×25×25 Å

Nearest PDB structures (foldseek):
  7uwy-assembly1_A  TM=9.785E-01  e=4.456E-11  synthetic construct
  6gwk-assembly4_W  TM=8.730E-01  e=8.906E-05  Caulobacter vibrioides CB15
  6gwk-assembly1_C  TM=9.004E-01  e=2.984E-04  Caulobacter vibrioides CB15
  4noy-assembly1_A  TM=9.137E-01  e=3.191E-04  Listeria monocytogenes
  6gwk-assembly1_B  TM=8.615E-01  e=3.413E-04  Caulobacter vibrioides CB15

Sequence (61 aa):
SEVETVLRKAAERNKTVDIHTKSGTTVRVNVKRVDSKSVKVERNGQDLEISLDQITHVDGWSEVETVLRKAAERNKTVDIHTKSGTTVRVNVKRVDSKSVKVERNGQDLEISLDQITHVDGWSEVETVLRKAAERNKTVDIHTKSGTTVRVNVKRVDSKSVKVERNGQDLEISLDQITHVDGWSEVETVLRKAAERNKTVDIHTKSGTTVRVNVKRVDSKSVKVERNGQDLEISLDQITHVDGWSEVETVLRKAAERNKTVDIHTKSGTTVRVNVKRVDSKSVKVERNGQDLEISLDQITHVDGWSEVETVLRKAAERNKTVDIHTKSGTTVRVNVKRVDSKSVKVERNGQDLEISLDQITHVDGWSEVETVLRKAAERNKTVDIHTKSGTTVRVNVKRVDSKSVKVERNGQDLEISLDQITHVDGWSEVETVLRKAAERNKTVDIHTKSGTTVRVNVKRVDSKSVKVERNGQDLEISLDQITHVDGWSEVETVLRKAAERNKTVDIHTKSGTTVRVNVKRVDSKSVKVERNGQDLEISLDQITHVDGWSEVETVLRKAAERNKTVDIHTKSGTTVRVNVKRVDSKSVKVERNGQDLEISLDQITHVDGWSEVETVLRKAAERNKTVDIHTKSGTTVRVNVKRVDSKSVKVERNGQDLEISLDQITHVDGWSEVETVLRKAAERNKTVDIHTKSGTTVRVNVKRVDSKSVKVERNGQDLEISLDQITHVDGWSEVETVLRKAAERNKTVDIHTKSGTTVRVNVKRVDSKSVKVERNGQDLEISLDQITHVDGWSEVETVLRKAAERNKTVDIHTKSGTTVRVNVKRVDSKSVKVERNGQDLEISLDQITHVDGWSEVETVLRKAAERNKTVDIHTKSGTTVRVNVKRVDSKSVKVERNGQDLEISLDQITHVDGWSEVETVLRKAAERNKTVDIHTKSGTTVRVNVKRVDSKSVKVERNGQDLEISLDQITHVDGWSEVETVLRKAAERNKTVDIHTKSGTTVRVNVKRVDSKSVKVERNGQDLEISLDQITHVDGWSEVETVLRKAAERNKTVDIHTKSGTTVRVNVKRVDSKSVKVERNGQDLEISLDQITHVDGWSEVETVLRKAAERNKTVDIHTKSGTTVRVNVKRVDSKSVKVERNGQDLEISLDQITHVDGWSEVETVLRKAAERNKTVDIHTKSGTTVRVNVKRVDSKSVKVERNGQDLEISLDQITHVDGW

Foldseek 3Di:
DAQLVVLVVQQVVQHFWWWQFQVRDTDTWTFNARDPQWTWTADPRRIDIGGSNGTDHIGHD